Protein 3UKO (pdb70)

InterPro domains:
  IPR002328 Alcohol dehydrogenase, zinc-type, conserved site [PS00059] (68-82)
  IPR011032 GroES-like superfamily [SSF50129] (3-193)
  IPR011032 GroES-like superfamily [SSF50129] (327-375)
  IPR013149 Alcohol dehydrogenase-like, C-terminal [PF00107] (206-329)
  IPR013154 Alcohol dehydrogenase-like, N-terminal [PF08240] (34-163)
  IPR014183 Alcohol dehydrogenase class III [TIGR02818] (10-376)
  IPR014183 Alcohol dehydrogenase class III [cd08300] (8-376)
  IPR036291 NAD(P)-binding domain superfamily [SSF51735] (168-341)

Organism: Arabidopsis thaliana (NCBI:txid3702)

Secondary structure (DSSP, 8-state):
--TTS-EEEEEEEB-STTSPPEEEEEEEPPP-TTEEEEEEEEEEE-HHHHHHHTT--TT--SSB----EEEEEEEEE-TT--S--TT-EEEE-SS---SSSHHHHHTS-S---SSHHHHTTT--TTTSS-SEEETTEEEB--TTT--SBSEEEEEGGGEEE--TTS-HHHHGGGGTHHHHHHHIIIIII-PPTT--EEEE--SHHHHHHHHHHHHHT-S-EEEE-S-TTHHHHHHTTT--EEE-GGG-SS-HHHHHHHHTTS-BSEEEE-S--HHHHHHHHHTBPTTT-EEEE-S-PPTT--EEE-THHHHTT-EEEE-SGGG--HHHHHHHHHHHHHTTSS--GGGEEEEEEGGGHHHHHHHTT-TT-SEEEEETT-/--TTSPEEEEEEEE-STTSPPEEEEEEEPPP-TTEEEEEEEEEE--HHHHHHHTT--SS--SSEE---EEEEEEEEE-TT--S--TT-EEEE-SS---SSSHHHHHSS-----TTHHHHTTTS-TTTSS-SEEETTEEEB-STTT--SBSEEEEEGGGEEE--TTS-HHHHGGGGTHHHHHHHIIIIII-PPTT--EEEE--SHHHHHHHHHHHHHT-S-EEEE-S-THHHHHHHTTT--EEE-GGG-SS-HHHHHHHHTTS-BSEEEE-S--HHHHHHHHHTBPTTT-EEEE-S-PPTTPPEEE-THHHHTT-EEEE-SGGG--HHHHHHHHHHHHHTTSS--GGGEEEEEEGGGHHHHHHHTT-TT-SEEEEETT-

Foldseek 3Di:
DCPQHWDWWWFFKQAAAPDGTDTDGKTFGDEAAQKWKWQWFKFWDAVVQNCLSNVQDPLRDPGAQGGAQTKTFTCAYHPPQDPDGGGFIKHFALAFAPCPDPQNVVVPFQHDDDFCVLQSNQHGDPPSAHRIDDPNHGHGYHSQDSNRISMDMHGNRRIAGADSVFDRQFLSRLRDQLLQQLLLDCPVVNDAAAFAEEEEDLFSNSLSVQLNCVLRHYDAYEYEYLDVVSVVLSVVSHHDHYDYCVVDPDGVLVVLCVVVVAATQEYEYDAQDQVVQQSRQSRAGFQHHEYEYEHHHGPPDDHDDDCVSVVRHYYYYYTDSSRDNRRVCSNVVSVCVVVVNDDGPSQAPEEEASVCVSVLSVCNPDPPHRMYMHRDPD/DCAQHWDWWWFFKQADAPDGTDTATKTFGHEAAQKWKWQWFKFWDDPVQNCLNNCLCVPHDPGAQTGFQTKTFTCAYYPPQDPDGGGFIKRFALAFAPCPDPQNPVVPFQHDCVQVVQQVRQHGDPPSAHRMDDPRHGGGYHSQHSNRISMHMHRNRRIAGADPPFDRLFLSRLRDQLLLLLLCDCPVVNDAAAFAEEEEDLFSNSLSVQLNCVLRHYDAYEYEYLDPVSVVLSVVSHHDHYDYQVVDPDDPLVVLCVVVVAAGQEYEYDAQDLVVQQSRLSRAGFAHHEYEYSHNHRPPDDHDDDCVSVVRHYYYYYDDSSRDNRRPCSNVVSVCVVVVNDDGVSQAQEEEASVCVSVSVVCNVPPSHRMYMHGDPD

CATH classification: 3.90.180.10 (+1 more: 3.40.50.720)

Radius of gyration: 30.57 Å; Cα contacts (8 Å, |Δi|>4): 2233; chains: 2; bounding box: 66×90×69 Å

B-factor: mean 27.51, std 10.77, range [10.77, 101.23]

GO terms:
  GO:0080007 S-nitrosoglutathione reductase (NADH) activity (F, EXP)
  GO:0004022 alcohol dehydrogenase (NAD+) activity (F, EXP)
  GO:0106321 S-(hydroxymethyl)glutathione dehydrogenase (NADP+) activity (F, EXP)
  GO:0106322 S-(hydroxymethyl)glutathione dehydrogenase (NAD+) activity (F, EXP)
  GO:0051903 S-(hydroxymethyl)glutathione dehydrogenase [NAD(P)+] activity (F, IDA)
  GO:0046292 formaldehyde metabolic process (P, IDA)
  GO:0080007 S-nitrosoglutathione reductase (NADH) activity (F, IMP)
  GO:0005777 peroxisome (C, HDA)
  GO:0005829 cytosol (C, HDA)
  GO:0009536 plastid (C, HDA)
  GO:0010286 heat acclimation (P, IMP)
  GO:0012501 programmed cell death (P, IMP)
  GO:0048316 seed development (P, IMP)

Structure (mmCIF, N/CA/C/O backbone):
data_3UKO
#
_entry.id   3UKO
#
_cell.length_a   92.244
_cell.length_b   92.244
_cell.length_c   172.872
_cell.angle_alpha   90.00
_cell.angle_beta   90.00
_cell.angle_gamma   120.00
#
_symmetry.space_group_name_H-M   'P 31 2 1'
#
loop_
_entity.id
_entity.type
_entity.pdbx_description
1 polymer 'Alcohol dehydrogenase class-3'
2 non-polymer 'ZINC ION'
3 non-polymer NICOTINAMIDE-ADENINE-DINUCLEOTIDE
4 non-polymer 'SULFATE ION'
5 water water
#
loop_
_atom_site.group_PDB
_atom_site.id
_atom_site.type_symbol
_atom_site.label_atom_id
_atom_site.label_alt_id
_atom_site.label_comp_id
_atom_site.label_asym_id
_atom_site.label_entity_id
_atom_site.label_seq_id
_atom_site.pdbx_PDB_ins_code
_atom_site.Cartn_x
_atom_site.Cartn_y
_atom_site.Cartn_z
_atom_site.occupancy
_atom_site.B_iso_or_equiv
_atom_site.auth_seq_id
_atom_site.auth_comp_id
_atom_site.auth_asym_id
_atom_site.auth_atom_id
_atom_site.pdbx_PDB_model_num
ATOM 1 N N . ALA A 1 1 ? 69.935 45.042 78.588 1.00 79.12 2 ALA A N 1
ATOM 2 C CA . ALA A 1 1 ? 68.903 44.092 78.119 1.00 59.01 2 ALA A CA 1
ATOM 3 C C . ALA A 1 1 ? 68.441 44.488 76.713 1.00 70.28 2 ALA A C 1
ATOM 4 O O . ALA A 1 1 ? 68.265 45.673 76.410 1.00 67.90 2 ALA A O 1
ATOM 6 N N . THR A 1 2 ? 68.284 43.491 75.847 1.00 59.01 3 THR A N 1
ATOM 7 C CA . THR A 1 2 ? 67.637 43.696 74.562 1.00 52.92 3 THR A CA 1
ATOM 8 C C . THR A 1 2 ? 66.120 43.393 74.697 1.00 50.98 3 THR A C 1
ATOM 9 O O . THR A 1 2 ? 65.319 43.836 73.873 1.00 53.51 3 THR A O 1
ATOM 13 N N . GLN A 1 3 ? 65.744 42.677 75.763 1.00 50.25 4 GLN A N 1
ATOM 14 C CA . GLN A 1 3 ? 64.335 42.432 76.169 1.00 55.47 4 GLN A CA 1
ATOM 15 C C . GLN A 1 3 ? 63.384 43.658 75.996 1.00 55.01 4 GLN A C 1
ATOM 16 O O . GLN A 1 3 ? 63.603 44.706 76.584 1.00 49.38 4 GLN A O 1
ATOM 22 N N . GLY A 1 4 ? 62.342 43.514 75.174 1.00 49.37 5 GLY A N 1
ATOM 23 C CA . GLY A 1 4 ? 61.313 44.546 75.010 1.00 43.73 5 GLY A CA 1
ATOM 24 C C . GLY A 1 4 ? 61.765 45.770 74.209 1.00 45.37 5 GLY A C 1
ATOM 25 O O . GLY A 1 4 ? 61.009 46.738 74.080 1.00 42.38 5 GLY A O 1
ATOM 26 N N A GLN A 1 5 ? 62.947 45.665 73.604 0.50 39.09 6 GLN A N 1
ATOM 27 N N B GLN A 1 5 ? 63.014 45.732 73.719 0.50 42.18 6 GLN A N 1
ATOM 28 C CA A GLN A 1 5 ? 63.605 46.769 72.944 0.50 40.70 6 GLN A CA 1
ATOM 29 C CA B GLN A 1 5 ? 63.624 46.812 72.947 0.50 41.08 6 GLN A CA 1
ATOM 30 C C A GLN A 1 5 ? 63.866 46.431 71.490 0.50 39.94 6 GLN A C 1
ATOM 31 C C B GLN A 1 5 ? 63.649 46.457 71.471 0.50 35.37 6 GLN A C 1
ATOM 32 O O A GLN A 1 5 ? 63.981 45.257 71.114 0.50 40.72 6 GLN A O 1
ATOM 33 O O B GLN A 1 5 ? 63.388 45.310 71.072 0.50 42.26 6 GLN A O 1
ATOM 44 N N . VAL A 1 6 ? 63.982 47.469 70.672 1.00 37.21 7 VAL A N 1
ATOM 45 C CA . VAL A 1 6 ? 64.322 47.278 69.281 1.00 31.04 7 VAL A CA 1
ATOM 46 C C . VAL A 1 6 ? 65.794 46.859 69.245 1.00 45.07 7 VAL A C 1
ATOM 47 O O . VAL A 1 6 ? 66.618 47.386 70.015 1.00 42.46 7 VAL A O 1
ATOM 51 N N . ILE A 1 7 ? 66.088 45.868 68.401 1.00 33.42 8 ILE A N 1
ATOM 52 C CA . ILE A 1 7 ? 67.454 45.425 68.162 1.00 36.04 8 ILE A CA 1
ATOM 53 C C . ILE A 1 7 ? 67.878 45.871 66.773 1.00 33.75 8 ILE A C 1
ATOM 54 O O . ILE A 1 7 ? 67.111 45.809 65.809 1.00 39.86 8 ILE A O 1
ATOM 59 N N . THR A 1 8 ? 69.079 46.454 66.717 1.00 34.61 9 THR A N 1
ATOM 60 C CA . THR A 1 8 ? 69.690 46.793 65.448 1.00 29.85 9 THR A CA 1
ATOM 61 C C . THR A 1 8 ? 70.758 45.771 65.136 1.00 34.91 9 THR A C 1
ATOM 62 O O . THR A 1 8 ? 71.630 45.497 65.957 1.00 35.16 9 THR A O 1
ATOM 66 N N . CYS A 1 9 ? 70.658 45.188 63.942 1.00 32.21 10 CYS A N 1
ATOM 67 C CA . CYS A 1 9 ? 71.546 44.108 63.564 1.00 31.33 10 CYS A CA 1
ATOM 68 C C . CYS A 1 9 ? 71.736 44.041 62.070 1.00 31.88 10 CYS A C 1
ATOM 69 O O . CYS A 1 9 ? 71.089 44.764 61.302 1.00 36.54 10 CYS A O 1
ATOM 72 N N . LYS A 1 10 ? 72.630 43.158 61.655 1.00 32.55 11 LYS A N 1
ATOM 73 C CA . LYS A 1 10 ? 72.912 42.915 60.244 1.00 31.20 11 LYS A CA 1
ATOM 74 C C . LYS A 1 10 ? 71.923 41.919 59.660 1.00 33.30 11 LYS A C 1
ATOM 75 O O . LYS A 1 10 ? 71.595 40.945 60.293 1.00 32.92 11 LYS A O 1
ATOM 81 N N . ALA A 1 11 ? 71.471 42.209 58.443 1.00 30.13 12 ALA A N 1
ATOM 82 C CA . ALA A 1 11 ? 70.545 41.356 57.688 1.00 28.69 12 ALA A CA 1
ATOM 83 C C . ALA A 1 11 ? 70.880 41.552 56.215 1.00 28.27 12 ALA A C 1
ATOM 84 O O . ALA A 1 11 ? 71.381 42.624 55.860 1.00 32.69 12 ALA A O 1
ATOM 86 N N . ALA A 1 12 ? 70.659 40.503 55.403 1.00 28.80 13 ALA A N 1
ATOM 87 C CA . ALA A 1 12 ? 70.783 40.550 53.956 1.00 27.48 13 ALA A CA 1
ATOM 88 C C . ALA A 1 12 ? 69.427 40.849 53.419 1.00 32.18 13 ALA A C 1
ATOM 89 O O . ALA A 1 12 ? 68.574 40.029 53.544 1.00 30.39 13 ALA A O 1
ATOM 91 N N . VAL A 1 13 ? 69.250 42.040 52.876 1.00 35.33 14 VAL A N 1
ATOM 92 C CA . VAL A 1 13 ? 67.960 42.499 52.367 1.00 35.11 14 VAL A CA 1
ATOM 93 C C . VAL A 1 13 ? 67.992 42.349 50.850 1.00 31.72 14 VAL A C 1
ATOM 94 O O . VAL A 1 13 ? 68.953 42.746 50.180 1.00 30.53 14 VAL A O 1
ATOM 98 N N . ALA A 1 14 ? 66.941 41.758 50.313 1.00 29.02 15 ALA A N 1
ATOM 99 C CA . ALA A 1 14 ? 66.703 41.684 48.876 1.00 32.30 15 ALA A CA 1
ATOM 100 C C . ALA A 1 14 ? 65.720 42.793 48.522 1.00 31.37 15 ALA A C 1
ATOM 101 O O . ALA A 1 14 ? 64.528 42.726 48.874 1.00 28.72 15 ALA A O 1
ATOM 103 N N . TYR A 1 15 ? 66.219 43.829 47.873 1.00 34.31 16 TYR A N 1
ATOM 104 C CA . TYR A 1 15 ? 65.362 44.983 47.546 1.00 34.21 16 TYR A CA 1
ATOM 105 C C . TYR A 1 15 ? 64.668 44.823 46.210 1.00 35.14 16 TYR A C 1
ATOM 106 O O . TYR A 1 15 ? 63.607 45.424 45.986 1.00 39.43 16 TYR A O 1
ATOM 115 N N . GLU A 1 16 ? 65.251 44.020 45.325 1.00 36.50 17 GLU A N 1
ATOM 116 C CA . GLU A 1 16 ? 64.709 43.784 43.979 1.00 41.71 17 GLU A CA 1
ATOM 117 C C . GLU A 1 16 ? 65.113 42.427 43.482 1.00 39.26 17 GLU A C 1
ATOM 118 O O . GLU A 1 16 ? 66.171 41.924 43.864 1.00 45.36 17 GLU A O 1
ATOM 124 N N . PRO A 1 17 ? 64.327 41.847 42.571 1.00 36.98 18 PRO A N 1
ATOM 125 C CA . PRO A 1 17 ? 64.793 40.541 42.106 1.00 35.95 18 PRO A CA 1
ATOM 126 C C . PRO A 1 17 ? 66.099 40.692 41.372 1.00 37.86 18 PRO A C 1
ATOM 127 O O . PRO A 1 17 ? 66.290 41.709 40.700 1.00 41.55 18 PRO A O 1
ATOM 131 N N . ASN A 1 18 ? 66.962 39.685 41.470 1.00 40.24 19 ASN A N 1
ATOM 132 C CA . ASN A 1 18 ? 68.256 39.609 40.722 1.00 36.23 19 ASN A CA 1
ATOM 133 C C . ASN A 1 18 ? 69.284 40.685 40.961 1.00 40.55 19 ASN A C 1
ATOM 134 O O . ASN A 1 18 ? 70.298 40.746 40.247 1.00 46.35 19 ASN A O 1
ATOM 139 N N . LYS A 1 19 ? 69.045 41.551 41.937 1.00 39.54 20 LYS A N 1
ATOM 140 C CA . LYS A 1 19 ? 70.083 42.460 42.348 1.00 38.32 20 LYS A CA 1
ATOM 141 C C . LYS A 1 19 ? 70.835 41.819 43.524 1.00 37.61 20 LYS A C 1
ATOM 142 O O . LYS A 1 19 ? 70.241 41.168 44.406 1.00 38.37 20 LYS A O 1
ATOM 148 N N . PRO A 1 20 ? 72.143 42.053 43.586 1.00 38.33 21 PRO A N 1
ATOM 149 C CA . PRO A 1 20 ? 72.789 41.596 44.803 1.00 36.23 21 PRO A CA 1
ATOM 150 C C . PRO A 1 20 ? 72.057 41.984 46.103 1.00 32.26 21 PRO A C 1
ATOM 151 O O . PRO A 1 20 ? 71.529 43.080 46.210 1.00 34.88 21 PRO A O 1
ATOM 155 N N . LEU A 1 21 ? 72.071 41.089 47.087 1.00 33.80 22 LEU A N 1
ATOM 156 C CA A LEU A 1 21 ? 71.503 41.371 48.380 0.50 31.73 22 LEU A CA 1
ATOM 157 C CA B LEU A 1 21 ? 71.506 41.386 48.384 0.50 31.90 22 LEU A CA 1
ATOM 158 C C . LEU A 1 21 ? 72.386 42.440 49.032 1.00 28.73 22 LEU A C 1
ATOM 159 O O . LEU A 1 21 ? 73.601 42.504 48.767 1.00 36.93 22 LEU A O 1
ATOM 168 N N . VAL A 1 22 ? 71.801 43.272 49.871 1.00 32.03 23 VAL A N 1
ATOM 169 C CA . VAL A 1 22 ? 72.533 44.341 50.549 1.00 31.87 23 VAL A CA 1
ATOM 170 C C . VAL A 1 22 ? 72.561 43.946 51.998 1.00 34.78 23 VAL A C 1
ATOM 171 O O . VAL A 1 22 ? 71.500 43.632 52.562 1.00 36.42 23 VAL A O 1
ATOM 175 N N . ILE A 1 23 ? 73.741 43.947 52.597 1.00 40.81 24 ILE A N 1
ATOM 176 C CA . ILE A 1 23 ? 73.861 43.843 54.046 1.00 36.81 24 ILE A CA 1
ATOM 177 C C . ILE A 1 23 ? 73.635 45.235 54.691 1.00 38.41 24 ILE A C 1
ATOM 178 O O . ILE A 1 23 ? 74.297 46.117 54.452 1.00 40.68 24 ILE A O 1
ATOM 183 N N . GLU A 1 24 ? 72.570 45.258 55.514 1.00 40.43 25 GLU A N 1
ATOM 184 C CA . GLU A 1 24 ? 72.079 46.517 56.124 1.00 42.17 25 GLU A CA 1
ATOM 185 C C . GLU A 1 24 ? 72.047 46.285 57.608 1.00 35.81 25 GLU A C 1
ATOM 186 O O . GLU A 1 24 ? 71.897 45.121 58.037 1.00 48.04 25 GLU A O 1
ATOM 192 N N . ASP A 1 25 ? 72.140 47.373 58.375 1.00 38.37 26 ASP A N 1
ATOM 193 C CA . ASP A 1 25 ? 71.651 47.402 59.750 1.00 40.22 26 ASP A CA 1
ATOM 194 C C . ASP A 1 25 ? 70.144 47.567 59.690 1.00 34.68 26 ASP A C 1
ATOM 195 O O . ASP A 1 25 ? 69.671 48.606 59.190 1.00 46.94 26 ASP A O 1
ATOM 200 N N . VAL A 1 26 ? 69.387 46.531 60.093 1.00 35.65 27 VAL A N 1
ATOM 201 C CA . VAL A 1 26 ? 67.974 46.659 60.170 1.00 36.20 27 VAL A CA 1
ATOM 202 C C . VAL A 1 26 ? 67.565 46.773 61.635 1.00 30.56 27 VAL A C 1
ATOM 203 O O . VAL A 1 26 ? 68.319 46.379 62.525 1.00 35.70 27 VAL A O 1
ATOM 207 N N . GLN A 1 27 ? 66.362 47.322 61.848 1.00 30.49 28 GLN A N 1
ATOM 208 C CA . GLN A 1 27 ? 65.666 47.357 63.120 1.00 32.52 28 GLN A CA 1
ATOM 209 C C . GLN A 1 27 ? 64.736 46.145 63.181 1.00 33.64 28 GLN A C 1
ATOM 210 O O . GLN A 1 27 ? 63.908 45.909 62.274 1.00 31.02 28 GLN A O 1
ATOM 216 N N . VAL A 1 28 ? 64.921 45.357 64.236 1.00 31.54 29 VAL A N 1
ATOM 217 C CA . VAL A 1 28 ? 64.122 44.188 64.462 1.00 29.48 29 VAL A CA 1
ATOM 218 C C . VAL A 1 28 ? 63.273 44.451 65.714 1.00 29.02 29 VAL A C 1
ATOM 219 O O . VAL A 1 28 ? 63.810 44.589 66.839 1.00 30.38 29 VAL A O 1
ATOM 223 N N . ALA A 1 29 ? 61.964 44.579 65.499 1.00 31.80 30 ALA A N 1
ATOM 224 C CA . ALA A 1 29 ? 61.052 44.955 66.558 1.00 28.88 30 ALA A CA 1
ATOM 225 C C . ALA A 1 29 ? 60.954 43.860 67.585 1.00 32.22 30 ALA A C 1
ATOM 226 O O . ALA A 1 29 ? 61.255 42.695 67.282 1.00 39.55 30 ALA A O 1
ATOM 228 N N . PRO A 1 30 ? 60.563 44.206 68.807 1.00 30.24 31 PRO A N 1
ATOM 229 C CA . PRO A 1 30 ? 60.445 43.116 69.766 1.00 32.04 31 PRO A CA 1
ATOM 230 C C . PRO A 1 30 ? 59.193 42.245 69.452 1.00 30.32 31 PRO A C 1
ATOM 231 O O . PRO A 1 30 ? 58.314 42.688 68.691 1.00 31.39 31 PRO A O 1
ATOM 235 N N . PRO A 1 31 ? 59.124 41.039 70.043 1.00 36.77 32 PRO A N 1
ATOM 236 C CA . PRO A 1 31 ? 58.045 40.098 69.786 1.00 31.39 32 PRO A CA 1
ATOM 237 C C . PRO A 1 31 ? 56.746 40.523 70.452 1.00 28.76 32 PRO A C 1
ATOM 238 O O . PRO A 1 31 ? 56.770 40.948 71.611 1.00 31.13 32 PRO A O 1
ATOM 242 N N . GLN A 1 32 ? 55.638 40.453 69.707 1.00 29.36 33 GLN A N 1
ATOM 243 C CA A GLN A 1 32 ? 54.296 40.695 70.259 1.00 30.24 33 GLN A CA 1
ATOM 244 C C . GLN A 1 32 ? 53.739 39.357 70.731 1.00 29.69 33 GLN A C 1
ATOM 245 O O . GLN A 1 32 ? 54.474 38.354 70.727 1.00 32.47 33 GLN A O 1
ATOM 251 N N . ALA A 1 33 ? 52.473 39.311 71.151 1.00 27.83 34 ALA A N 1
ATOM 252 C CA . ALA A 1 33 ? 51.915 38.058 71.705 1.00 29.22 34 ALA A CA 1
ATOM 253 C C . ALA A 1 33 ? 52.125 36.926 70.732 1.00 29.16 34 ALA A C 1
ATOM 254 O O . ALA A 1 33 ? 51.969 37.099 69.519 1.00 28.42 34 ALA A O 1
ATOM 256 N N . GLY A 1 34 ? 52.489 35.768 71.270 1.00 29.15 35 GLY A N 1
ATOM 257 C CA . GLY A 1 34 ? 52.704 34.514 70.496 1.00 27.27 35 GLY A CA 1
ATOM 258 C C . GLY A 1 34 ? 53.904 34.568 69.588 1.00 28.38 35 GLY A C 1
ATOM 259 O O . GLY A 1 34 ? 54.027 33.727 68.727 1.00 28.47 35 GLY A O 1
ATOM 260 N N . GLU A 1 35 ? 54.826 35.510 69.801 1.00 27.26 36 GLU A N 1
ATOM 261 C CA . GLU A 1 35 ? 56.021 35.618 68.910 1.00 23.50 36 GLU A CA 1
ATOM 262 C C . GLU A 1 35 ? 57.313 35.273 69.659 1.00 25.03 36 GLU A C 1
ATOM 263 O O . GLU A 1 35 ? 57.402 35.387 70.894 1.00 26.67 36 GLU A O 1
ATOM 269 N N . VAL A 1 36 ? 58.326 34.878 68.892 1.00 24.69 37 VAL A N 1
ATOM 270 C CA . VAL A 1 36 ? 59.628 34.556 69.443 1.00 23.57 37 VAL A CA 1
ATOM 271 C C . VAL A 1 36 ? 60.690 35.266 68.620 1.00 23.06 37 VAL A C 1
ATOM 272 O O . VAL A 1 36 ? 60.697 35.164 67.357 1.00 22.11 37 VAL A O 1
ATOM 276 N N . ARG A 1 37 ? 61.568 36.007 69.333 1.00 25.59 38 ARG A N 1
ATOM 277 C CA . ARG A 1 37 ? 62.696 36.679 68.704 1.00 23.85 38 ARG A CA 1
ATOM 278 C C . ARG A 1 37 ? 63.920 35.765 68.907 1.00 24.35 38 ARG A C 1
ATOM 279 O O . ARG A 1 37 ? 64.276 35.447 70.033 1.00 26.67 38 ARG A O 1
ATOM 287 N N . ILE A 1 38 ? 64.576 35.417 67.808 1.00 24.55 39 ILE A N 1
ATOM 288 C CA . ILE A 1 38 ? 65.648 34.421 67.776 1.00 24.30 39 ILE A CA 1
ATOM 289 C C . ILE A 1 38 ? 66.968 35.045 67.248 1.00 25.89 39 ILE A C 1
ATOM 290 O O . ILE A 1 38 ? 66.991 35.672 66.195 1.00 26.33 39 ILE A O 1
ATOM 295 N N . LYS A 1 39 ? 68.047 34.817 67.984 1.00 27.59 40 LYS A N 1
ATOM 296 C CA . LYS A 1 39 ? 69.381 35.134 67.509 1.00 27.25 40 LYS A CA 1
ATOM 297 C C . LYS A 1 39 ? 69.780 33.986 66.615 1.00 25.79 40 LYS A C 1
ATOM 298 O O . LYS A 1 39 ? 69.871 32.864 67.092 1.00 26.03 40 LYS A O 1
ATOM 304 N N . ILE A 1 40 ? 69.882 34.264 65.309 1.00 23.61 41 ILE A N 1
ATOM 305 C CA . ILE A 1 40 ? 70.254 33.274 64.313 1.00 23.21 41 ILE A CA 1
ATOM 306 C C . ILE A 1 40 ? 71.718 33.188 64.233 1.00 24.24 41 ILE A C 1
ATOM 307 O O . ILE A 1 40 ? 72.321 34.209 63.948 1.00 28.14 41 ILE A O 1
ATOM 312 N N . LEU A 1 41 ? 72.335 32.020 64.536 1.00 25.19 42 LEU A N 1
ATOM 313 C CA . LEU A 1 41 ? 73.804 31.881 64.475 1.00 24.75 42 LEU A CA 1
ATOM 314 C C . LEU A 1 41 ? 74.282 31.355 63.131 1.00 24.28 42 LEU A C 1
ATOM 315 O O . LEU A 1 41 ? 75.333 31.750 62.650 1.00 29.73 42 LEU A O 1
ATOM 320 N N . TYR A 1 42 ? 73.512 30.429 62.524 1.00 23.33 43 TYR A N 1
ATOM 321 C CA . TYR A 1 42 ? 73.866 29.884 61.244 1.00 21.02 43 TYR A CA 1
ATOM 322 C C . TYR A 1 42 ? 72.600 29.695 60.438 1.00 22.65 43 TYR A C 1
ATOM 323 O O . TYR A 1 42 ? 71.574 29.232 60.923 1.00 22.70 43 TYR A O 1
ATOM 332 N N . THR A 1 43 ? 72.724 30.006 59.190 1.00 23.98 44 THR A N 1
ATOM 333 C CA . THR A 1 43 ? 71.663 29.798 58.199 1.00 21.13 44 THR A CA 1
ATOM 334 C C . THR A 1 43 ? 72.200 29.187 56.935 1.00 24.69 44 THR A C 1
ATOM 335 O O . THR A 1 43 ? 73.239 29.618 56.426 1.00 24.68 44 THR A O 1
ATOM 339 N N . ALA A 1 44 ? 71.486 28.184 56.418 1.00 25.65 45 ALA A N 1
ATOM 340 C CA . ALA A 1 44 ? 71.804 27.597 55.120 1.00 22.35 45 ALA A CA 1
ATOM 341 C C . ALA A 1 44 ? 71.003 28.313 54.023 1.00 21.42 45 ALA A C 1
ATOM 342 O O . ALA A 1 44 ? 70.094 29.122 54.286 1.00 25.74 45 ALA A O 1
ATOM 344 N N . LEU A 1 45 ? 71.334 28.065 52.786 1.00 27.18 46 LEU A N 1
ATOM 345 C CA . LEU A 1 45 ? 70.516 28.595 51.727 1.00 30.66 46 LEU A CA 1
ATOM 346 C C . LEU A 1 45 ? 70.252 27.500 50.792 1.00 28.02 46 LEU A C 1
ATOM 347 O O . LEU A 1 45 ? 70.983 26.567 50.729 1.00 29.28 46 LEU A O 1
ATOM 352 N N . CYS A 1 46 ? 69.171 27.631 50.051 1.00 28.61 47 CYS A N 1
ATOM 353 C CA . CYS A 1 46 ? 68.890 26.661 49.055 1.00 30.07 47 CYS A CA 1
ATOM 354 C C . CYS A 1 46 ? 68.181 27.352 47.936 1.00 29.88 47 CYS A C 1
ATOM 355 O O . CYS A 1 46 ? 67.987 28.580 47.978 1.00 26.58 47 CYS A O 1
ATOM 358 N N . HIS A 1 47 ? 67.843 26.562 46.925 1.00 30.49 48 HIS A N 1
ATOM 359 C CA . HIS A 1 47 ? 67.221 27.085 45.729 0.70 27.11 48 HIS A CA 1
ATOM 360 C C . HIS A 1 47 ? 65.877 27.702 45.960 1.00 28.55 48 HIS A C 1
ATOM 361 O O . HIS A 1 47 ? 65.498 28.510 45.193 1.00 35.21 48 HIS A O 1
ATOM 368 N N . THR A 1 48 ? 65.147 27.333 47.009 1.00 26.56 49 THR A N 1
ATOM 369 C CA . THR A 1 48 ? 63.910 28.030 47.395 1.00 28.21 49 THR A CA 1
ATOM 370 C C . THR A 1 48 ? 64.123 29.513 47.684 1.00 29.87 49 THR A C 1
ATOM 371 O O . THR A 1 48 ? 63.320 30.367 47.234 1.00 29.79 49 THR A O 1
ATOM 375 N N . ASP A 1 49 ? 65.196 29.843 48.408 1.00 23.50 50 ASP A N 1
ATOM 376 C CA . ASP A 1 49 ? 65.561 31.284 48.580 1.00 24.32 50 ASP A CA 1
ATOM 377 C C . ASP A 1 49 ? 65.835 31.945 47.243 1.00 26.24 50 ASP A C 1
ATOM 378 O O . ASP A 1 49 ? 65.399 33.102 46.981 1.00 25.41 50 ASP A O 1
ATOM 383 N N . ALA A 1 50 ? 66.548 31.215 46.404 1.00 27.09 51 ALA A N 1
ATOM 384 C CA . ALA A 1 50 ? 67.090 31.748 45.131 1.00 24.34 51 ALA A CA 1
ATOM 385 C C . ALA A 1 50 ? 65.947 31.989 44.156 1.00 27.70 51 ALA A C 1
ATOM 386 O O . ALA A 1 50 ? 65.963 32.951 43.373 1.00 29.20 51 ALA A O 1
ATOM 388 N N . TYR A 1 51 ? 64.927 31.126 44.227 1.00 26.50 52 TYR A N 1
ATOM 389 C CA . TYR A 1 51 ? 63.788 31.227 43.347 1.00 31.95 52 TYR A CA 1
ATOM 390 C C . TYR A 1 51 ? 63.057 32.506 43.600 1.00 28.44 52 TYR A C 1
ATOM 391 O O . TYR A 1 51 ? 62.719 33.228 42.645 1.00 28.22 52 TYR A O 1
ATOM 400 N N . THR A 1 52 ? 62.765 32.780 44.872 1.00 25.87 53 THR A N 1
ATOM 401 C CA . THR A 1 52 ? 62.180 34.043 45.227 1.00 25.67 53 THR A CA 1
ATOM 402 C C . THR A 1 52 ? 63.072 35.238 44.850 1.00 30.26 53 THR A C 1
ATOM 403 O O . THR A 1 52 ? 62.597 36.242 44.312 1.00 26.34 53 THR A O 1
ATOM 407 N N . TRP A 1 53 ? 64.359 35.141 45.140 1.00 27.56 54 TRP A N 1
ATOM 408 C CA . TRP A 1 53 ? 65.284 36.222 44.819 1.00 24.47 54 TRP A CA 1
ATOM 409 C C . TRP A 1 53 ? 65.277 36.513 43.331 1.00 26.41 54 TRP A C 1
ATOM 410 O O . TRP A 1 53 ? 65.423 37.659 42.901 1.00 26.42 54 TRP A O 1
ATOM 421 N N . SER A 1 54 ? 65.174 35.464 42.537 1.00 23.98 55 SER A N 1
ATOM 422 C CA . SER A 1 54 ? 65.187 35.569 41.059 1.00 27.08 55 SER A CA 1
ATOM 423 C C . SER A 1 54 ? 63.894 36.148 40.447 1.00 26.66 55 SER A C 1
ATOM 424 O O . SER A 1 54 ? 63.829 36.380 39.216 1.00 27.03 55 SER A O 1
ATOM 427 N N . GLY A 1 55 ? 62.901 36.412 41.291 1.00 23.81 56 GLY A N 1
ATOM 428 C CA . GLY A 1 55 ? 61.673 37.094 40.776 1.00 27.12 56 GLY A CA 1
ATOM 429 C C . GLY A 1 55 ? 60.610 36.155 40.285 1.00 24.02 56 GLY A C 1
ATOM 430 O O . GLY A 1 55 ? 59.576 36.581 39.744 1.00 29.25 56 GLY A O 1
ATOM 431 N N . LYS A 1 56 ? 60.821 34.868 40.479 1.00 31.15 57 LYS A N 1
ATOM 432 C CA . LYS A 1 56 ? 59.887 33.903 39.942 1.00 31.31 57 LYS A CA 1
ATOM 433 C C . LYS A 1 56 ? 58.812 33.417 40.943 1.00 28.57 57 LYS A C 1
ATOM 434 O O . LYS A 1 56 ? 57.939 32.641 40.577 1.00 30.87 57 LYS A O 1
ATOM 440 N N . ASP A 1 57 ? 58.870 33.849 42.199 1.00 28.93 58 ASP A N 1
ATOM 441 C CA . ASP A 1 57 ? 57.965 33.332 43.263 1.00 27.46 58 ASP A CA 1
ATOM 442 C C . ASP A 1 57 ? 56.666 34.154 43.180 1.00 29.41 58 ASP A C 1
ATOM 443 O O . ASP A 1 57 ? 56.684 35.365 43.421 1.00 31.08 58 ASP A O 1
ATOM 448 N N . PRO A 1 58 ? 55.515 33.504 42.925 1.00 31.90 59 PRO A N 1
ATOM 449 C CA . PRO A 1 58 ? 54.260 34.286 42.890 1.00 30.15 59 PRO A CA 1
ATOM 450 C C . PRO A 1 58 ? 53.952 34.966 44.200 1.00 31.04 59 PRO A C 1
ATOM 451 O O . PRO A 1 58 ? 53.311 36.018 44.179 1.00 33.92 59 PRO A O 1
ATOM 455 N N . GLU A 1 59 ? 54.454 34.421 45.306 1.00 31.35 60 GLU A N 1
ATOM 456 C CA . GLU A 1 59 ? 54.346 35.054 46.620 1.00 31.33 60 GLU A CA 1
ATOM 457 C C . GLU A 1 59 ? 55.409 36.034 47.006 1.00 28.69 60 GLU A C 1
ATOM 458 O O . GLU A 1 59 ? 55.323 36.625 48.103 1.00 28.88 60 GLU A O 1
ATOM 464 N N . GLY A 1 60 ? 56.413 36.204 46.154 1.00 27.36 61 GLY A N 1
ATOM 465 C CA . GLY A 1 60 ? 57.558 37.083 46.485 1.00 26.35 61 GLY A CA 1
ATOM 466 C C . GLY A 1 60 ? 57.083 38.518 46.596 1.00 23.30 61 GLY A C 1
ATOM 467 O O . GLY A 1 60 ? 56.261 38.989 45.765 1.00 32.63 61 GLY A O 1
ATOM 468 N N . LEU A 1 61 ? 57.520 39.159 47.679 1.00 28.04 62 LEU A N 1
ATOM 469 C CA . LEU A 1 61 ? 57.310 40.564 47.957 1.00 27.23 62 LEU A CA 1
ATOM 470 C C . LEU A 1 61 ? 58.613 41.198 48.355 1.00 30.04 62 LEU A C 1
ATOM 471 O O . LEU A 1 61 ? 59.342 40.614 49.166 1.00 30.28 62 LEU A O 1
ATOM 476 N N . PHE A 1 62 ? 58.916 42.363 47.794 1.00 31.33 63 PHE A N 1
ATOM 477 C CA . PHE A 1 62 ? 60.145 43.102 48.085 1.00 32.33 63 PHE A CA 1
ATOM 478 C C . PHE A 1 62 ? 59.858 44.485 48.659 1.00 26.91 63 PHE A C 1
ATOM 479 O O . PHE A 1 62 ? 58.717 45.026 48.473 1.00 29.62 63 PHE A O 1
ATOM 487 N N . PRO A 1 63 ? 60.815 45.048 49.427 1.00 32.62 64 PRO A N 1
ATOM 488 C CA . PRO A 1 63 ? 62.015 44.336 49.884 1.00 28.05 64 PRO A CA 1
ATOM 489 C C . PRO A 1 63 ? 61.684 43.225 50.887 1.00 26.95 64 PRO A C 1
ATOM 490 O O . PRO A 1 63 ? 60.674 43.328 51.609 1.00 29.81 64 PRO A O 1
ATOM 494 N N . CYS A 1 64 ? 62.513 42.192 50.944 1.00 29.02 65 CYS A N 1
ATOM 495 C CA . CYS A 1 64 ? 62.377 41.176 51.980 1.00 29.07 65 CYS A CA 1
ATOM 496 C C . CYS A 1 64 ? 63.690 40.619 52.489 1.00 29.34 65 CYS A C 1
ATOM 497 O O . CYS A 1 64 ? 64.717 40.709 51.821 1.00 29.21 65 CYS A O 1
ATOM 500 N N . ILE A 1 65 ? 63.639 40.039 53.676 1.00 24.54 66 ILE A N 1
ATOM 501 C CA . ILE A 1 65 ? 64.730 39.190 54.206 1.00 27.26 66 ILE A CA 1
ATOM 502 C C . ILE A 1 65 ? 64.411 37.717 53.987 1.00 23.90 66 ILE A C 1
ATOM 503 O O . ILE A 1 65 ? 63.475 37.181 54.541 1.00 23.30 66 ILE A O 1
ATOM 508 N N . LEU A 1 66 ? 65.173 37.085 53.120 1.00 19.21 67 LEU A N 1
ATOM 509 C CA . LEU A 1 66 ? 64.975 35.685 52.723 1.00 22.68 67 LEU A CA 1
ATOM 510 C C . LEU A 1 66 ? 65.591 34.782 53.804 1.00 21.87 67 LEU A C 1
ATOM 511 O O . LEU A 1 66 ? 65.906 35.233 54.850 1.00 23.98 67 LEU A O 1
ATOM 516 N N . GLY A 1 67 ? 65.582 33.475 53.556 1.00 21.61 68 GLY A N 1
ATOM 517 C CA . GLY A 1 67 ? 66.247 32.467 54.403 1.00 23.81 68 GLY A CA 1
ATOM 518 C C . GLY A 1 67 ? 65.194 31.735 55.219 1.00 22.39 68 GLY A C 1
ATOM 519 O O . GLY A 1 67 ? 64.276 32.371 55.817 1.00 20.70 68 GLY A O 1
ATOM 520 N N . HIS A 1 68 ? 65.266 30.403 55.146 1.00 21.50 69 HIS A N 1
ATOM 521 C CA . HIS A 1 68 ? 64.320 29.519 55.890 1.00 20.53 69 HIS A CA 1
ATOM 522 C C . HIS A 1 68 ? 64.927 28.238 56.519 1.00 20.14 69 HIS A C 1
ATOM 523 O O . HIS A 1 68 ? 64.189 27.439 57.131 1.00 28.12 69 HIS A O 1
ATOM 530 N N . GLU A 1 69 ? 66.240 28.102 56.466 1.00 21.74 70 GLU A N 1
ATOM 531 C CA . GLU A 1 69 ? 66.984 26.937 57.017 1.00 21.76 70 GLU A CA 1
ATOM 532 C C . GLU A 1 69 ? 67.970 27.534 58.028 1.00 21.75 70 GLU A C 1
ATOM 533 O O . GLU A 1 69 ? 68.965 28.188 57.649 1.00 22.98 70 GLU A O 1
ATOM 539 N N A ALA A 1 70 ? 67.679 27.390 59.323 0.50 20.42 71 ALA A N 1
ATOM 540 N N B ALA A 1 70 ? 67.721 27.377 59.328 0.50 21.79 71 ALA A N 1
ATOM 541 C CA A ALA A 1 70 ? 68.554 28.064 60.318 0.50 20.78 71 ALA A CA 1
ATOM 542 C CA B ALA A 1 70 ? 68.650 28.019 60.304 0.50 19.82 71 ALA A CA 1
ATOM 543 C C A ALA A 1 70 ? 68.427 27.469 61.676 0.50 23.31 71 ALA A C 1
ATOM 544 C C B ALA A 1 70 ? 68.528 27.425 61.661 0.50 22.58 71 ALA A C 1
ATOM 545 O O A ALA A 1 70 ? 67.534 26.675 61.939 0.50 23.41 71 ALA A O 1
ATOM 546 O O B ALA A 1 70 ? 67.656 26.604 61.915 0.50 22.08 71 ALA A O 1
ATOM 549 N N A ALA A 1 71 ? 69.366 27.832 62.534 0.50 22.63 72 ALA A N 1
ATOM 550 N N B ALA A 1 71 ? 69.445 27.809 62.534 0.50 21.17 72 ALA A N 1
ATOM 551 C CA A ALA A 1 71 ? 69.324 27.427 63.909 0.50 22.93 72 ALA A CA 1
ATOM 552 C CA B ALA A 1 71 ? 69.337 27.438 63.919 0.50 23.45 72 ALA A CA 1
ATOM 553 C C A ALA A 1 71 ? 69.993 28.538 64.696 0.50 22.02 72 ALA A C 1
ATOM 554 C C B ALA A 1 71 ? 69.812 28.622 64.729 0.50 19.01 72 ALA A C 1
ATOM 555 O O A ALA A 1 71 ? 71.025 29.112 64.281 0.50 18.37 72 ALA A O 1
ATOM 556 O O B ALA A 1 71 ? 70.510 29.533 64.243 0.50 24.00 72 ALA A O 1
ATOM 559 N N A GLY A 1 72 ? 69.392 28.846 65.829 0.50 23.85 73 GLY A N 1
ATOM 560 N N B GLY A 1 72 ? 69.466 28.618 65.993 0.50 21.48 73 GLY A N 1
ATOM 561 C CA A GLY A 1 72 ? 69.917 29.854 66.731 0.50 24.91 73 GLY A CA 1
ATOM 562 C CA B GLY A 1 72 ? 69.909 29.712 66.825 0.50 24.39 73 GLY A CA 1
ATOM 563 C C A GLY A 1 72 ? 69.487 29.606 68.161 0.50 25.35 73 GLY A C 1
ATOM 564 C C B GLY A 1 72 ? 69.385 29.579 68.215 0.50 25.99 73 GLY A C 1
ATOM 565 O O A GLY A 1 72 ? 69.246 28.456 68.567 0.50 24.99 73 GLY A O 1
ATOM 566 O O B GLY A 1 72 ? 68.957 28.498 68.643 0.50 25.54 73 GLY A O 1
ATOM 567 N N . ILE A 1 73 ? 69.390 30.700 68.912 1.00 26.15 74 ILE A N 1
ATOM 568 C CA . ILE A 1 73 ? 69.103 30.738 70.322 1.00 26.69 74 ILE A CA 1
ATOM 569 C C . ILE A 1 73 ? 68.082 31.853 70.567 1.00 24.34 74 ILE A C 1
ATOM 570 O O . ILE A 1 73 ? 68.255 33.010 70.124 1.00 26.89 74 ILE A O 1
ATOM 575 N N . VAL A 1 74 ? 67.019 31.506 71.290 1.00 25.91 75 VAL A N 1
ATOM 576 C CA . VAL A 1 74 ? 65.962 32.438 71.612 1.00 25.23 75 VAL A CA 1
ATOM 577 C C . VAL A 1 74 ? 66.520 33.578 72.438 1.00 25.44 75 VAL A C 1
ATOM 578 O O . VAL A 1 74 ? 67.133 33.332 73.454 1.00 30.64 75 VAL A O 1
ATOM 582 N N . GLU A 1 75 ? 66.285 34.817 71.984 1.00 27.39 76 GLU A N 1
ATOM 583 C CA . GLU A 1 75 ? 66.611 36.045 72.736 1.00 30.53 76 GLU A CA 1
ATOM 584 C C . GLU A 1 75 ? 65.476 36.464 73.669 1.00 32.37 76 GLU A C 1
ATOM 585 O O . GLU A 1 75 ? 65.692 36.816 74.847 1.00 32.33 76 GLU A O 1
ATOM 591 N N . SER A 1 76 ? 64.249 36.391 73.147 1.00 27.99 77 SER A N 1
ATOM 592 C CA . SER A 1 76 ? 63.089 36.796 73.909 1.00 28.76 77 SER A CA 1
ATOM 593 C C . SER A 1 76 ? 61.822 36.269 73.273 1.00 29.24 77 SER A C 1
ATOM 594 O O . SER A 1 76 ? 61.777 35.931 72.068 1.00 30.16 77 SER A O 1
ATOM 597 N N . VAL A 1 77 ? 60.806 36.152 74.124 1.00 30.11 78 VAL A N 1
ATOM 598 C CA . VAL A 1 77 ? 59.499 35.674 73.702 1.00 32.96 78 VAL A CA 1
ATOM 599 C C . VAL A 1 77 ? 58.466 36.726 74.107 1.00 30.64 78 VAL A C 1
ATOM 600 O O . VAL A 1 77 ? 58.656 37.526 75.067 1.00 33.33 78 VAL A O 1
ATOM 604 N N . GLY A 1 78 ? 57.396 36.759 73.332 1.00 32.01 79 GLY A N 1
ATOM 605 C CA . GLY A 1 78 ? 56.292 37.663 73.554 1.00 30.78 79 GLY A CA 1
ATOM 606 C C . GLY A 1 78 ? 55.253 37.106 74.499 1.00 33.35 79 GLY A C 1
ATOM 607 O O . GLY A 1 78 ? 55.409 36.022 75.027 1.00 32.52 79 GLY A O 1
ATOM 608 N N . GLU A 1 79 ? 54.204 37.889 74.722 1.00 36.60 80 GLU A N 1
ATOM 609 C CA . GLU A 1 79 ? 53.152 37.566 75.710 1.00 39.44 80 GLU A CA 1
ATOM 610 C C . GLU A 1 79 ? 52.535 36.169 75.417 1.00 38.08 80 GLU A C 1
ATOM 611 O O . GLU A 1 79 ? 52.364 35.766 74.260 1.00 38.06 80 GLU A O 1
ATOM 617 N N . GLY A 1 80 ? 52.296 35.385 76.459 1.00 37.18 81 GLY A N 1
ATOM 618 C CA . GLY A 1 80 ? 51.638 34.087 76.269 1.00 35.71 81 GLY A CA 1
ATOM 619 C C . GLY A 1 80 ? 52.495 32.928 75.770 1.00 33.00 81 GLY A C 1
ATOM 620 O O . GLY A 1 80 ? 52.052 31.794 75.763 1.00 39.79 81 GLY A O 1
ATOM 621 N N . VAL A 1 81 ? 53.717 33.172 75.331 1.00 33.84 82 VAL A N 1
ATOM 622 C CA . VAL A 1 81 ? 54.530 32.057 74.796 1.00 32.13 82 VAL A CA 1
ATOM 623 C C . VAL A 1 81 ? 55.092 31.221 75.933 1.00 33.70 82 VAL A C 1
ATOM 624 O O . VAL A 1 81 ? 55.730 31.787 76.798 1.00 37.41 82 VAL A O 1
ATOM 628 N N . THR A 1 82 ? 54.868 29.889 75.927 1.00 33.65 83 THR A N 1
ATOM 629 C CA . THR A 1 82 ? 55.242 29.008 77.040 1.00 40.61 83 THR A CA 1
ATOM 630 C C . THR A 1 82 ? 56.184 27.872 76.627 1.00 38.06 83 THR A C 1
ATOM 631 O O . THR A 1 82 ? 56.899 27.313 77.481 1.00 40.58 83 THR A O 1
ATOM 635 N N . GLU A 1 83 ? 56.235 27.511 75.341 1.00 35.09 84 GLU A N 1
ATOM 636 C CA . GLU A 1 83 ? 56.975 26.306 74.962 1.00 36.12 84 GLU A CA 1
ATOM 637 C C . GLU A 1 83 ? 58.476 26.531 74.779 1.00 34.58 84 GLU A C 1
ATOM 638 O O . GLU A 1 83 ? 59.254 25.602 74.894 1.00 33.31 84 GLU A O 1
ATOM 644 N N . VAL A 1 84 ? 58.875 27.766 74.507 1.00 33.55 85 VAL A N 1
ATOM 645 C CA . VAL A 1 84 ? 60.280 28.144 74.460 1.00 29.08 85 VAL A CA 1
ATOM 646 C C . VAL A 1 84 ? 60.470 29.412 75.301 1.00 25.98 85 VAL A C 1
ATOM 647 O O . VAL A 1 84 ? 59.514 30.130 75.602 1.00 29.70 85 VAL A O 1
ATOM 651 N N . GLN A 1 85 ? 61.716 29.628 75.725 1.00 29.54 86 GLN A N 1
ATOM 652 C CA . GLN A 1 85 ? 62.092 30.796 76.519 1.00 32.46 86 GLN A CA 1
ATOM 653 C C . GLN A 1 85 ? 63.475 31.252 76.088 1.00 30.37 86 GLN A C 1
ATOM 654 O O . GLN A 1 85 ? 64.216 30.511 75.417 1.00 29.63 86 GLN A O 1
ATOM 660 N N . ALA A 1 86 ? 63.861 32.441 76.553 1.00 29.66 87 ALA A N 1
ATOM 661 C CA . ALA A 1 86 ? 65.212 32.950 76.332 1.00 28.21 87 ALA A CA 1
ATOM 662 C C . ALA A 1 86 ? 66.280 31.908 76.650 1.00 31.09 87 ALA A C 1
ATOM 663 O O . ALA A 1 86 ? 66.244 31.243 77.711 1.00 31.77 87 ALA A O 1
ATOM 665 N N . GLY A 1 87 ? 67.241 31.788 75.737 1.00 27.03 88 GLY A N 1
ATOM 666 C CA . GLY A 1 87 ? 68.313 30.827 75.910 1.00 29.33 88 GLY A CA 1
ATOM 667 C C . GLY A 1 87 ? 68.093 29.451 75.311 1.00 28.75 88 GLY A C 1
ATOM 668 O O . GLY A 1 87 ? 69.046 28.703 75.141 1.00 30.47 88 GLY A O 1
ATOM 669 N N . ASP A 1 88 ? 66.880 29.119 74.927 1.00 25.24 89 ASP A N 1
ATOM 670 C CA . ASP A 1 88 ? 66.647 27.843 74.283 1.00 25.73 89 ASP A CA 1
ATOM 671 C C . ASP A 1 88 ? 67.314 27.797 72.890 1.00 20.68 89 ASP A C 1
ATOM 672 O O . ASP A 1 88 ? 67.311 28.765 72.160 1.00 27.23 89 ASP A O 1
ATOM 677 N N . HIS A 1 89 ? 67.840 26.640 72.498 1.00 22.19 90 HIS A N 1
ATOM 678 C CA . HIS A 1 89 ? 68.290 26.413 71.149 1.00 23.16 90 HIS A CA 1
ATOM 679 C C . HIS A 1 89 ? 67.101 25.960 70.313 1.00 21.59 90 HIS A C 1
ATOM 680 O O . HIS A 1 89 ? 66.318 25.109 70.705 1.00 22.42 90 HIS A O 1
ATOM 687 N N . VAL A 1 90 ? 66.992 26.536 69.120 1.00 20.90 91 VAL A N 1
ATOM 688 C CA . VAL A 1 90 ? 65.817 26.388 68.295 1.00 24.76 91 VAL A CA 1
ATOM 689 C C . VAL A 1 90 ? 66.133 26.363 66.774 1.00 23.63 91 VAL A C 1
ATOM 690 O O . VAL A 1 90 ? 67.150 26.861 66.293 1.00 22.82 91 VAL A O 1
ATOM 694 N N . ILE A 1 91 ? 65.226 25.715 66.056 1.00 21.55 92 ILE A N 1
ATOM 695 C CA . ILE A 1 91 ? 65.153 25.746 64.621 1.00 18.73 92 ILE A CA 1
ATOM 696 C C . ILE A 1 91 ? 63.811 26.392 64.267 1.00 19.21 92 ILE A C 1
ATOM 697 O O . ILE A 1 91 ? 62.748 25.837 64.620 1.00 21.40 92 ILE A O 1
ATOM 702 N N . PRO A 1 92 ? 63.842 27.561 63.581 1.00 20.87 93 PRO A N 1
ATOM 703 C CA . PRO A 1 92 ? 62.582 28.118 63.111 1.00 21.93 93 PRO A CA 1
ATOM 704 C C . PRO A 1 92 ? 62.134 27.296 61.899 1.00 23.89 93 PRO A C 1
ATOM 705 O O . PRO A 1 92 ? 62.958 26.950 61.061 1.00 27.35 93 PRO A O 1
ATOM 709 N N . CYS A 1 93 ? 60.836 27.035 61.777 1.00 20.65 94 CYS A N 1
ATOM 710 C CA . CYS A 1 93 ? 60.342 26.195 60.690 1.00 23.64 94 CYS A CA 1
ATOM 711 C C . CYS A 1 93 ? 59.321 26.954 59.816 1.00 22.51 94 CYS A C 1
ATOM 712 O O . CYS A 1 93 ? 58.444 27.714 60.288 1.00 25.39 94 CYS A O 1
ATOM 715 N N . TYR A 1 94 ? 59.433 26.742 58.516 1.00 20.93 95 TYR A N 1
ATOM 716 C CA . TYR A 1 94 ? 58.553 27.428 57.601 1.00 23.93 95 TYR A CA 1
ATOM 717 C C . TYR A 1 94 ? 57.155 26.769 57.634 1.00 23.03 95 TYR A C 1
ATOM 718 O O . TYR A 1 94 ? 56.180 27.393 57.201 1.00 23.84 95 TYR A O 1
ATOM 727 N N A GLN A 1 95 ? 57.051 25.537 58.157 0.50 20.18 96 GLN A N 1
ATOM 728 N N B GLN A 1 95 ? 57.089 25.556 58.198 0.50 20.93 96 GLN A N 1
ATOM 729 C CA A GLN A 1 95 ? 55.760 24.856 58.378 0.50 21.36 96 GLN A CA 1
ATOM 730 C CA B GLN A 1 95 ? 55.862 24.804 58.439 0.50 22.20 96 GLN A CA 1
ATOM 731 C C A GLN A 1 95 ? 55.463 24.793 59.868 0.50 21.88 96 GLN A C 1
ATOM 732 C C B GLN A 1 95 ? 55.525 24.879 59.916 0.50 22.54 96 GLN A C 1
ATOM 733 O O A GLN A 1 95 ? 56.182 24.173 60.643 0.50 22.64 96 GLN A O 1
ATOM 734 O O B GLN A 1 95 ? 56.307 24.434 60.750 0.50 26.43 96 GLN A O 1
ATOM 745 N N . ALA A 1 96 ? 54.352 25.397 60.245 1.00 21.36 97 ALA A N 1
ATOM 746 C CA . ALA A 1 96 ? 53.927 25.555 61.632 1.00 21.29 97 ALA A CA 1
ATOM 747 C C . ALA A 1 96 ? 53.329 24.263 62.169 1.00 19.53 97 ALA A C 1
ATOM 748 O O . ALA A 1 96 ? 52.962 23.356 61.389 1.00 21.02 97 ALA A O 1
ATOM 750 N N . GLU A 1 97 ? 53.224 24.203 63.495 1.00 19.55 98 GLU A N 1
ATOM 751 C CA . GLU A 1 97 ? 52.502 23.109 64.131 1.00 18.47 98 GLU A CA 1
ATOM 752 C C . GLU A 1 97 ? 51.758 23.706 65.347 1.00 21.08 98 GLU A C 1
ATOM 753 O O . GLU A 1 97 ? 52.248 23.703 66.433 1.00 21.07 98 GLU A O 1
ATOM 759 N N . CYS A 1 98 ? 50.531 24.168 65.113 1.00 20.30 99 CYS A N 1
ATOM 760 C CA . CYS A 1 98 ? 49.766 24.840 66.152 1.00 20.56 99 CYS A CA 1
ATOM 761 C C . CYS A 1 98 ? 49.106 23.929 67.176 1.00 19.27 99 CYS A C 1
ATOM 762 O O . CYS A 1 98 ? 48.863 24.351 68.332 1.00 18.83 99 CYS A O 1
ATOM 765 N N . ARG A 1 99 ? 48.838 22.673 66.759 1.00 19.76 100 ARG A N 1
ATOM 766 C CA . ARG A 1 99 ? 48.188 21.621 67.598 1.00 20.40 100 ARG A CA 1
ATOM 767 C C . ARG A 1 99 ? 46.724 21.809 67.890 1.00 20.21 100 ARG A C 1
ATOM 768 O O . ARG A 1 99 ? 46.153 21.059 68.653 1.00 24.59 100 ARG A O 1
ATOM 776 N N . GLU A 1 100 ? 46.119 22.822 67.272 1.00 21.81 101 GLU A N 1
ATOM 777 C CA . GLU A 1 100 ? 44.779 23.217 67.667 1.00 23.15 101 GLU A CA 1
ATOM 778 C C . GLU A 1 100 ? 43.865 23.384 66.476 1.00 23.33 101 GLU A C 1
ATOM 779 O O . GLU A 1 100 ? 42.687 23.489 66.672 1.00 28.63 101 GLU A O 1
ATOM 785 N N . CYS A 1 101 ? 44.359 23.479 65.259 1.00 23.23 102 CYS A N 1
ATOM 786 C CA . CYS A 1 101 ? 43.499 23.598 64.067 1.00 25.02 102 CYS A CA 1
ATOM 787 C C . CYS A 1 101 ? 42.950 22.256 63.575 1.00 26.07 102 CYS A C 1
ATOM 788 O O . CYS A 1 101 ? 43.389 21.209 64.052 1.00 25.57 102 CYS A O 1
ATOM 791 N N . LYS A 1 102 ? 42.012 22.289 62.619 1.00 29.29 103 LYS A N 1
ATOM 792 C CA . LYS A 1 102 ? 41.365 21.051 62.099 1.00 27.32 103 LYS A CA 1
ATOM 793 C C . LYS A 1 102 ? 42.430 20.099 61.500 1.00 24.91 103 LYS A C 1
ATOM 794 O O . LYS A 1 102 ? 42.308 18.885 61.643 1.00 29.21 103 LYS A O 1
ATOM 800 N N . PHE A 1 103 ? 43.505 20.668 60.941 1.00 26.02 104 PHE A N 1
ATOM 801 C CA . PHE A 1 103 ? 44.509 19.869 60.273 1.00 22.33 104 PHE A CA 1
ATOM 802 C C . PHE A 1 103 ? 45.386 19.157 61.324 1.00 21.90 104 PHE A C 1
ATOM 803 O O . PHE A 1 103 ? 45.621 17.913 61.287 1.00 25.70 104 PHE A O 1
ATOM 811 N N . CYS A 1 104 ? 45.806 19.961 62.302 1.00 24.22 105 CYS A N 1
ATOM 812 C CA . CYS A 1 104 ? 46.577 19.431 63.381 1.00 21.53 105 CYS A CA 1
ATOM 813 C C . CYS A 1 104 ? 45.869 18.395 64.197 1.00 21.83 105 CYS A C 1
ATOM 814 O O . CYS A 1 104 ? 46.513 17.441 64.689 1.00 23.17 105 CYS A O 1
ATOM 817 N N . LYS A 1 105 ? 44.560 18.555 64.348 1.00 23.42 106 LYS A N 1
ATOM 818 C CA . LYS A 1 105 ? 43.764 17.668 65.235 1.00 25.10 106 LYS A CA 1
ATOM 819 C C . LYS A 1 105 ? 43.298 16.425 64.464 1.00 28.91 106 LYS A C 1
ATOM 820 O O . LYS A 1 105 ? 42.881 15.423 65.075 1.00 33.12 106 LYS A O 1
ATOM 826 N N . SER A 1 106 ? 43.412 16.478 63.136 1.00 25.12 107 SER A N 1
ATOM 827 C CA . SER A 1 106 ? 42.924 15.395 62.293 1.00 26.64 107 SER A CA 1
ATOM 828 C C . SER A 1 106 ? 43.652 14.085 62.573 1.00 26.08 107 SER A C 1
ATOM 829 O O . SER A 1 106 ? 43.050 12.996 62.531 1.00 33.08 107 SER A O 1
ATOM 832 N N . GLY A 1 107 ? 44.924 14.199 62.911 1.00 28.40 108 GLY A N 1
ATOM 833 C CA . GLY A 1 107 ? 45.837 13.083 62.934 1.00 29.33 108 GLY A CA 1
ATOM 834 C C . GLY A 1 107 ? 46.146 12.445 61.587 1.00 31.66 108 GLY A C 1
ATOM 835 O O . GLY A 1 107 ? 46.670 11.317 61.522 1.00 37.45 108 GLY A O 1
ATOM 836 N N . LYS A 1 108 ? 45.832 13.155 60.506 1.00 28.45 109 LYS A N 1
ATOM 837 C CA . LYS A 1 108 ? 45.951 12.594 59.155 1.00 27.94 109 LYS A CA 1
ATOM 838 C C . LYS A 1 108 ? 46.862 13.404 58.220 1.00 28.44 109 LYS A C 1
ATOM 839 O O . LYS A 1 108 ? 46.898 13.150 57.020 1.00 29.35 109 LYS A O 1
ATOM 845 N N . THR A 1 109 ? 47.547 14.412 58.775 1.00 27.54 110 THR A N 1
ATOM 846 C CA . THR A 1 109 ? 48.337 15.344 57.996 1.00 28.82 110 THR A CA 1
ATOM 847 C C . THR A 1 109 ? 49.223 16.180 58.887 1.00 26.00 110 THR A C 1
ATOM 848 O O . THR A 1 109 ? 48.890 16.367 60.057 1.00 28.44 110 THR A O 1
ATOM 852 N N . ASN A 1 110 ? 50.380 16.583 58.336 1.00 26.94 111 ASN A N 1
ATOM 853 C CA . ASN A 1 110 ? 51.270 17.567 58.972 1.00 26.70 111 ASN A CA 1
ATOM 854 C C . ASN A 1 110 ? 51.062 19.033 58.563 1.00 24.42 111 ASN A C 1
ATOM 855 O O . ASN A 1 110 ? 51.803 19.938 59.034 1.00 28.97 111 ASN A O 1
ATOM 860 N N A LEU A 1 111 ? 50.104 19.270 57.675 0.50 24.24 112 LEU A N 1
ATOM 861 N N B LEU A 1 111 ? 50.005 19.342 57.777 0.50 24.90 112 LEU A N 1
ATOM 862 C CA A LEU A 1 111 ? 49.797 20.616 57.312 0.50 22.50 112 LEU A CA 1
ATOM 863 C CA B LEU A 1 111 ? 49.797 20.699 57.166 0.50 25.88 112 LEU A CA 1
ATOM 864 C C A LEU A 1 111 ? 49.170 21.280 58.519 0.50 21.47 112 LEU A C 1
ATOM 865 C C B LEU A 1 111 ? 48.949 21.745 57.976 0.50 27.32 112 LEU A C 1
ATOM 866 O O A LEU A 1 111 ? 48.544 20.637 59.363 0.50 20.80 112 LEU A O 1
ATOM 867 O O B LEU A 1 111 ? 47.773 21.979 57.704 0.50 29.20 112 LEU A O 1
ATOM 876 N N A CYS A 1 112 ? 49.304 22.590 58.539 0.50 19.71 113 CYS A N 1
ATOM 877 N N B CYS A 1 112 ? 49.579 22.415 58.918 0.50 25.50 113 CYS A N 1
ATOM 878 C CA A CYS A 1 112 ? 48.811 23.389 59.628 0.50 21.62 113 CYS A CA 1
ATOM 879 C CA B CYS A 1 112 ? 48.902 23.381 59.796 0.50 22.84 113 CYS A CA 1
ATOM 880 C C A CYS A 1 112 ? 48.527 24.734 59.072 0.50 26.34 113 CYS A C 1
ATOM 881 C C B CYS A 1 112 ? 48.514 24.651 59.051 0.50 25.93 113 CYS A C 1
ATOM 882 O O A CYS A 1 112 ? 49.405 25.395 58.502 0.50 35.77 113 CYS A O 1
ATOM 883 O O B CYS A 1 112 ? 49.314 25.156 58.288 0.50 29.41 113 CYS A O 1
ATOM 888 N N . GLY A 1 113 ? 47.301 25.159 59.253 1.00 33.86 114 GLY A N 1
ATOM 889 C CA . GLY A 1 113 ? 46.873 26.405 58.605 1.00 35.92 114 GLY A CA 1
ATOM 890 C C . GLY A 1 113 ? 47.055 27.710 59.362 1.00 31.26 114 GLY A C 1
ATOM 891 O O . GLY A 1 113 ? 46.696 28.771 58.886 1.00 42.22 114 GLY A O 1
ATOM 892 N N . LYS A 1 114 ? 47.556 27.617 60.569 1.00 25.47 115 LYS A N 1
ATOM 893 C CA . LYS A 1 114 ? 47.299 28.645 61.571 1.00 25.72 115 LYS A CA 1
ATOM 894 C C . LYS A 1 114 ? 47.799 30.020 61.187 1.00 26.34 115 LYS A C 1
ATOM 895 O O . LYS A 1 114 ? 47.045 31.019 61.323 1.00 27.88 115 LYS A O 1
ATOM 901 N N . VAL A 1 115 ? 49.050 30.098 60.714 1.00 25.70 116 VAL A N 1
ATOM 902 C CA . VAL A 1 115 ? 49.680 31.396 60.456 1.00 28.01 116 VAL A CA 1
ATOM 903 C C . VAL A 1 115 ? 49.904 31.709 58.973 1.00 24.23 116 VAL A C 1
ATOM 904 O O . VAL A 1 115 ? 50.420 32.803 58.651 1.00 23.83 116 VAL A O 1
ATOM 908 N N . ARG A 1 116 ? 49.558 30.784 58.085 1.00 26.17 117 ARG A N 1
ATOM 909 C CA . ARG A 1 116 ? 49.820 30.910 56.634 1.00 30.98 117 ARG A CA 1
ATOM 910 C C . ARG A 1 116 ? 49.260 32.204 55.993 1.00 28.89 117 ARG A C 1
ATOM 911 O O . ARG A 1 116 ? 49.899 32.775 55.086 1.00 32.07 117 ARG A O 1
ATOM 919 N N . SER A 1 117 ? 48.107 32.700 56.501 1.00 30.33 118 SER A N 1
ATOM 920 C CA . SER A 1 117 ? 47.512 33.984 56.034 1.00 33.44 118 SER A CA 1
ATOM 921 C C . SER A 1 117 ? 48.404 35.222 56.260 1.00 32.97 118 SER A C 1
ATOM 922 O O . SER A 1 117 ? 48.293 36.200 55.515 1.00 37.20 118 SER A O 1
ATOM 925 N N . ALA A 1 118 ? 49.262 35.190 57.287 1.00 27.78 119 ALA A N 1
ATOM 926 C CA . ALA A 1 118 ? 50.254 36.228 57.545 1.00 26.47 119 ALA A CA 1
ATOM 927 C C . ALA A 1 118 ? 51.564 35.857 56.870 1.00 28.12 119 ALA A C 1
ATOM 928 O O . ALA A 1 118 ? 52.105 36.663 56.129 1.00 27.49 119 ALA A O 1
ATOM 930 N N . THR A 1 119 ? 52.075 34.638 57.102 1.00 25.39 120 THR A N 1
ATOM 931 C CA . THR A 1 119 ? 53.461 34.312 56.643 1.00 22.87 120 THR A CA 1
ATOM 932 C C . THR A 1 119 ? 53.538 34.295 55.108 1.00 23.02 120 THR A C 1
ATOM 933 O O . THR A 1 119 ? 54.560 34.598 54.522 1.00 25.06 120 THR A O 1
ATOM 937 N N . GLY A 1 120 ? 52.447 33.940 54.456 1.00 24.72 121 GLY A N 1
ATOM 938 C CA . GLY A 1 120 ? 52.464 33.913 53.020 1.00 27.73 121 GLY A CA 1
ATOM 939 C C . GLY A 1 120 ? 52.530 35.278 52.349 1.00 23.65 121 GLY A C 1
ATOM 940 O O . GLY A 1 120 ? 52.883 35.360 51.142 1.00 28.91 121 GLY A O 1
ATOM 941 N N . VAL A 1 121 ? 52.191 36.337 53.082 1.00 26.32 122 VAL A N 1
ATOM 942 C CA . VAL A 1 121 ? 52.297 37.725 52.580 1.00 28.45 122 VAL A CA 1
ATOM 943 C C . VAL A 1 121 ? 53.283 38.579 53.379 1.00 28.65 122 VAL A C 1
ATOM 944 O O . VAL A 1 121 ? 53.198 39.811 53.372 1.00 26.48 122 VAL A O 1
ATOM 948 N N . GLY A 1 122 ? 54.256 37.930 54.034 1.00 24.22 123 GLY A N 1
ATOM 949 C CA . GLY A 1 122 ? 55.394 38.591 54.598 1.00 24.83 123 GLY A CA 1
ATOM 950 C C . GLY A 1 122 ? 55.191 39.369 55.894 1.00 22.63 123 GLY A C 1
ATOM 951 O O . GLY A 1 122 ? 56.001 40.272 56.244 1.00 26.31 123 GLY A O 1
ATOM 952 N N . ILE A 1 123 ? 54.115 39.034 56.614 1.00 25.88 124 ILE A N 1
ATOM 953 C CA . ILE A 1 123 ? 53.798 39.783 57.830 1.00 26.32 124 ILE A CA 1
ATOM 954 C C . ILE A 1 123 ? 53.546 38.881 59.025 1.00 28.41 124 ILE A C 1
ATOM 955 O O . ILE A 1 123 ? 53.627 37.663 58.909 1.00 24.63 124 ILE A O 1
ATOM 960 N N . MET A 1 124 ? 53.307 39.472 60.179 1.00 27.36 125 MET A N 1
ATOM 961 C CA . MET A 1 124 ? 52.933 38.707 61.370 1.00 29.34 125 MET A CA 1
ATOM 962 C C . MET A 1 124 ? 51.448 38.650 61.605 1.00 27.14 125 MET A C 1
ATOM 963 O O . MET A 1 124 ? 50.739 39.589 61.322 1.00 27.19 125 MET A O 1
ATOM 968 N N . MET A 1 125 ? 50.985 37.554 62.205 1.00 26.24 126 MET A N 1
ATOM 969 C CA . MET A 1 125 ? 49.587 37.436 62.525 1.00 25.22 126 MET A CA 1
ATOM 970 C C . MET A 1 125 ? 49.083 38.502 63.498 1.00 24.88 126 MET A C 1
ATOM 971 O O . MET A 1 125 ? 47.947 38.992 63.373 1.00 29.71 126 MET A O 1
ATOM 976 N N . ASN A 1 126 ? 49.890 38.810 64.504 1.00 29.42 127 ASN A N 1
ATOM 977 C CA . ASN A 1 126 ? 49.356 39.559 65.610 1.00 30.32 127 ASN A CA 1
ATOM 978 C C . ASN A 1 126 ? 48.827 40.896 65.192 1.00 29.39 127 ASN A C 1
ATOM 979 O O . ASN A 1 126 ? 47.727 41.249 65.645 1.00 35.62 127 ASN A O 1
ATOM 984 N N . ASP A 1 127 ? 49.581 41.616 64.340 1.00 27.84 128 ASP A N 1
ATOM 985 C CA . ASP A 1 127 ? 49.165 42.949 63.913 1.00 30.55 128 ASP A CA 1
ATOM 986 C C . ASP A 1 127 ? 49.098 43.151 62.385 1.00 32.22 128 ASP A C 1
ATOM 987 O O . ASP A 1 127 ? 48.756 44.243 61.904 1.00 35.39 128 ASP A O 1
ATOM 992 N N . ARG A 1 128 ? 49.354 42.088 61.639 1.00 30.18 129 ARG A N 1
ATOM 993 C CA . ARG A 1 128 ? 49.384 42.108 60.184 1.00 32.92 129 ARG A CA 1
ATOM 994 C C . ARG A 1 128 ? 50.385 43.162 59.684 1.00 29.75 129 ARG A C 1
ATOM 995 O O . ARG A 1 128 ? 50.135 43.911 58.726 1.00 31.39 129 ARG A O 1
ATOM 1003 N N . LYS A 1 129 ? 51.553 43.169 60.329 1.00 29.65 130 LYS A N 1
ATOM 1004 C CA . LYS A 1 129 ? 52.660 44.054 59.968 1.00 32.47 130 LYS A CA 1
ATOM 1005 C C . LYS A 1 129 ? 53.982 43.324 60.135 1.00 32.23 130 LYS A C 1
ATOM 1006 O O . LYS A 1 129 ? 54.034 42.265 60.772 1.00 29.68 130 LYS A O 1
ATOM 1012 N N . SER A 1 130 ? 55.045 43.867 59.546 1.00 31.18 131 SER A N 1
ATOM 1013 C CA . SER A 1 130 ? 56.383 43.292 59.690 1.00 32.26 131 SER A CA 1
ATOM 1014 C C . SER A 1 130 ? 57.083 43.735 60.971 1.00 29.63 131 SER A C 1
ATOM 1015 O O . SER A 1 130 ? 56.763 44.790 61.518 1.00 34.26 131 SER A O 1
ATOM 1018 N N . ARG A 1 131 ? 58.047 42.927 61.400 1.00 28.28 132 ARG A N 1
ATOM 1019 C CA . ARG A 1 131 ? 58.928 43.281 62.498 1.00 28.94 132 ARG A CA 1
ATOM 1020 C C . ARG A 1 131 ? 60.262 43.856 62.056 1.00 33.15 132 ARG A C 1
ATOM 1021 O O . ARG A 1 131 ? 61.073 44.237 62.896 1.00 31.69 132 ARG A O 1
ATOM 1029 N N . PHE A 1 132 ? 60.480 43.947 60.746 1.00 29.14 133 PHE A N 1
ATOM 1030 C CA . PHE A 1 132 ? 61.750 44.443 60.213 1.00 30.55 133 PHE A CA 1
ATOM 1031 C C . PHE A 1 132 ? 61.543 45.811 59.620 1.00 30.21 133 PHE A C 1
ATOM 1032 O O . PHE A 1 132 ? 60.509 46.075 58.977 1.00 34.82 133 PHE A O 1
ATOM 1040 N N . SER A 1 133 ? 62.518 46.686 59.787 1.00 34.87 134 SER A N 1
ATOM 1041 C CA . SER A 1 133 ? 62.477 47.971 59.056 1.00 33.31 134 SER A CA 1
ATOM 1042 C C . SER A 1 133 ? 63.913 48.476 58.764 1.00 36.25 134 SER A C 1
ATOM 1043 O O . SER A 1 133 ? 64.878 48.071 59.454 1.00 41.96 134 SER A O 1
ATOM 1046 N N . VAL A 1 134 ? 64.065 49.281 57.707 1.00 36.20 135 VAL A N 1
ATOM 1047 C CA . VAL A 1 134 ? 65.316 50.006 57.399 1.00 35.70 135 VAL A CA 1
ATOM 1048 C C . VAL A 1 134 ? 64.880 51.454 57.152 1.00 39.67 135 VAL A C 1
ATOM 1049 O O . VAL A 1 134 ? 63.992 51.729 56.320 1.00 41.75 135 VAL A O 1
ATOM 1053 N N . ASN A 1 135 ? 65.468 52.370 57.910 1.00 41.08 136 ASN A N 1
ATOM 1054 C CA . ASN A 1 135 ? 65.158 53.802 57.808 1.00 49.31 136 ASN A CA 1
ATOM 1055 C C . ASN A 1 135 ? 63.669 54.049 58.010 1.00 50.56 136 ASN A C 1
ATOM 1056 O O . ASN A 1 135 ? 63.060 54.851 57.302 1.00 49.61 136 ASN A O 1
ATOM 1061 N N . GLY A 1 136 ? 63.084 53.306 58.952 1.00 48.29 137 GLY A N 1
ATOM 1062 C CA . GLY A 1 136 ? 61.660 53.400 59.237 1.00 42.41 137 GLY A CA 1
ATOM 1063 C C . GLY A 1 136 ? 60.682 52.854 58.194 1.00 39.73 137 GLY A C 1
ATOM 1064 O O . GLY A 1 136 ? 59.485 52.988 58.401 1.00 48.35 137 GLY A O 1
ATOM 1065 N N . LYS A 1 137 ? 61.174 52.290 57.078 1.00 41.09 138 LYS A N 1
ATOM 1066 C CA . LYS A 1 137 ? 60.327 51.606 56.072 1.00 42.56 138 LYS A CA 1
ATOM 1067 C C . LYS A 1 137 ? 60.373 50.094 56.337 1.00 44.09 138 LYS A C 1
ATOM 1068 O O . LYS A 1 137 ? 61.441 49.557 56.674 1.00 33.37 138 LYS A O 1
ATOM 1074 N N . PRO A 1 138 ? 59.211 49.423 56.209 1.00 38.16 139 PRO A N 1
ATOM 1075 C CA . PRO A 1 138 ? 59.066 48.008 56.440 1.00 31.98 139 PRO A CA 1
ATOM 1076 C C . PRO A 1 138 ? 59.782 47.155 55.408 1.00 33.48 139 PRO A C 1
ATOM 1077 O O . PRO A 1 138 ? 59.898 47.533 54.226 1.00 35.40 139 PRO A O 1
ATOM 1081 N N . ILE A 1 139 ? 60.210 45.986 55.886 1.00 30.57 140 ILE A N 1
ATOM 1082 C CA . ILE A 1 139 ? 60.846 44.972 55.081 1.00 30.79 140 ILE A CA 1
ATOM 1083 C C . ILE A 1 139 ? 60.054 43.694 55.348 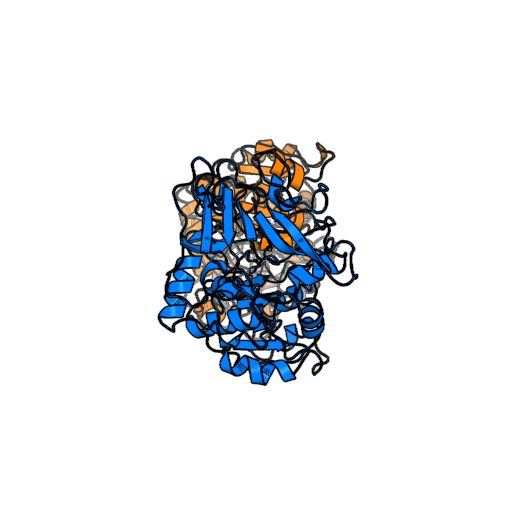1.00 27.66 140 ILE A C 1
ATOM 1084 O O . ILE A 1 139 ? 59.779 43.329 56.534 1.00 32.42 140 ILE A O 1
ATOM 1089 N N . TYR A 1 140 ? 59.622 43.053 54.270 1.00 25.12 141 TYR A N 1
ATOM 1090 C CA . TYR A 1 140 ? 58.772 41.832 54.394 1.00 25.59 141 TYR A CA 1
ATOM 1091 C C . TYR A 1 140 ? 59.552 40.674 54.980 1.00 24.03 141 TYR A C 1
ATOM 1092 O O . TYR A 1 140 ? 60.744 40.506 54.738 1.00 26.83 141 TYR A O 1
ATOM 1101 N N . HIS A 1 141 ? 58.839 39.865 55.738 1.00 25.06 142 HIS A N 1
ATOM 1102 C CA . HIS A 1 141 ? 59.339 38.543 56.132 1.00 21.94 142 HIS A CA 1
ATOM 1103 C C . HIS A 1 141 ? 59.177 37.586 54.959 1.00 24.42 142 HIS A C 1
ATOM 1104 O O . HIS A 1 141 ? 58.556 37.886 53.934 1.00 26.46 142 HIS A O 1
ATOM 1111 N N . PHE A 1 142 ? 59.728 36.398 55.098 1.00 25.55 143 PHE A N 1
ATOM 1112 C CA . PHE A 1 142 ? 59.711 35.398 54.030 1.00 21.38 143 PHE A CA 1
ATOM 1113 C C . PHE A 1 142 ? 59.566 34.042 54.685 1.00 22.62 143 PHE A C 1
ATOM 1114 O O . PHE A 1 142 ? 60.299 33.715 55.594 1.00 19.64 143 PHE A O 1
ATOM 1122 N N . MET A 1 143 ? 58.585 33.280 54.257 1.00 23.85 144 MET A N 1
ATOM 1123 C CA . MET A 1 143 ? 58.290 31.929 54.712 1.00 21.28 144 MET A CA 1
ATOM 1124 C C . MET A 1 143 ? 58.063 31.791 56.203 1.00 19.97 144 MET A C 1
ATOM 1125 O O . MET A 1 143 ? 58.050 30.669 56.722 1.00 22.61 144 MET A O 1
ATOM 1130 N N . GLY A 1 144 ? 57.763 32.898 56.859 1.00 21.69 145 GLY A N 1
ATOM 1131 C CA . GLY A 1 144 ? 57.607 32.947 58.322 1.00 21.41 145 GLY A CA 1
ATOM 1132 C C . GLY A 1 144 ? 58.886 32.815 59.111 1.00 23.75 145 GLY A C 1
ATOM 1133 O O . GLY A 1 144 ? 58.851 32.718 60.344 1.00 23.82 145 GLY A O 1
ATOM 1134 N N . THR A 1 145 ? 59.989 32.907 58.390 1.00 21.05 146 THR A N 1
ATOM 1135 C CA . THR A 1 145 ? 61.320 32.655 58.994 1.00 20.40 146 THR A CA 1
ATOM 1136 C C . THR A 1 145 ? 62.333 33.789 58.904 1.00 22.40 146 THR A C 1
ATOM 1137 O O . THR A 1 145 ? 62.892 34.152 59.935 1.00 25.95 146 THR A O 1
ATOM 1141 N N . SER A 1 146 ? 62.596 34.272 57.707 1.00 20.30 147 SER A N 1
ATOM 1142 C CA . SER A 1 146 ? 63.543 35.383 57.503 1.00 18.64 147 SER A CA 1
ATOM 1143 C C . SER A 1 146 ? 64.847 35.188 58.253 1.00 22.29 147 SER A C 1
ATOM 1144 O O . SER A 1 146 ? 65.194 35.953 59.089 1.00 24.34 147 SER A O 1
ATOM 1147 N N . THR A 1 147 ? 65.580 34.174 57.865 1.00 21.77 148 THR A N 1
ATOM 1148 C CA . THR A 1 147 ? 66.768 33.732 58.587 1.00 21.81 148 THR A CA 1
ATOM 1149 C C . THR A 1 147 ? 68.068 34.326 58.074 1.00 24.38 148 THR A C 1
ATOM 1150 O O . THR A 1 147 ? 69.116 34.028 58.667 1.00 25.22 148 THR A O 1
ATOM 1154 N N . PHE A 1 148 ? 68.039 35.110 56.985 1.00 26.08 149 PHE A N 1
ATOM 1155 C CA . PHE A 1 148 ? 69.223 35.842 56.530 1.00 24.03 149 PHE A CA 1
ATOM 1156 C C . PHE A 1 148 ? 69.476 37.090 57.347 1.00 25.88 149 PHE A C 1
ATOM 1157 O O . PHE A 1 148 ? 69.672 38.222 56.832 1.00 28.74 149 PHE A O 1
ATOM 1165 N N . SER A 1 149 ? 69.661 36.888 58.620 1.00 27.44 150 SER A N 1
ATOM 1166 C CA . SER A 1 149 ? 69.689 38.008 59.536 1.00 29.85 150 SER A CA 1
ATOM 1167 C C . SER A 1 149 ? 70.207 37.530 60.851 1.00 28.22 150 SER A C 1
ATOM 1168 O O . SER A 1 149 ? 70.013 36.369 61.225 1.00 26.63 150 SER A O 1
ATOM 1171 N N A GLN A 1 150 ? 70.832 38.437 61.593 0.50 29.09 151 GLN A N 1
ATOM 1172 N N B GLN A 1 150 ? 70.810 38.432 61.604 0.50 29.31 151 GLN A N 1
ATOM 1173 C CA A GLN A 1 150 ? 71.378 38.068 62.884 0.50 27.26 151 GLN A CA 1
ATOM 1174 C CA B GLN A 1 150 ? 71.365 38.031 62.874 0.50 28.55 151 GLN A CA 1
ATOM 1175 C C A GLN A 1 150 ? 70.269 37.788 63.880 0.50 28.28 151 GLN A C 1
ATOM 1176 C C B GLN A 1 150 ? 70.275 37.814 63.905 0.50 29.06 151 GLN A C 1
ATOM 1177 O O A GLN A 1 150 ? 70.470 37.026 64.817 0.50 26.66 151 GLN A O 1
ATOM 1178 O O B GLN A 1 150 ? 70.492 37.121 64.889 0.50 28.96 151 GLN A O 1
ATOM 1189 N N . TYR A 1 151 ? 69.101 38.397 63.643 1.00 26.47 152 TYR A N 1
ATOM 1190 C CA . TYR A 1 151 ? 67.928 38.252 64.479 1.00 28.61 152 TYR A CA 1
ATOM 1191 C C . TYR A 1 151 ? 66.716 38.194 63.633 1.00 27.63 152 TYR A C 1
ATOM 1192 O O . TYR A 1 151 ? 66.636 38.867 62.645 1.00 26.80 152 TYR A O 1
ATOM 1201 N N . THR A 1 152 ? 65.771 37.347 64.026 1.00 23.78 153 THR A N 1
ATOM 1202 C CA . THR A 1 152 ? 64.454 37.275 63.396 1.00 23.80 153 THR A CA 1
ATOM 1203 C C . THR A 1 152 ? 63.368 37.152 64.406 1.00 23.52 153 THR A C 1
ATOM 1204 O O . THR A 1 152 ? 63.630 36.907 65.561 1.00 22.81 153 THR A O 1
ATOM 1208 N N . VAL A 1 153 ? 62.136 37.383 63.931 1.00 22.47 154 VAL A N 1
ATOM 1209 C CA . VAL A 1 153 ? 60.936 37.197 64.737 1.00 24.19 154 VAL A CA 1
ATOM 1210 C C . VAL A 1 153 ? 59.995 36.252 64.009 1.00 22.76 154 VAL A C 1
ATOM 1211 O O . VAL A 1 153 ? 59.633 36.504 62.859 1.00 25.35 154 VAL A O 1
ATOM 1215 N N . VAL A 1 154 ? 59.574 35.211 64.715 1.00 23.32 155 VAL A N 1
ATOM 1216 C CA . VAL A 1 154 ? 58.768 34.130 64.134 1.00 23.69 155 VAL A CA 1
ATOM 1217 C C . VAL A 1 154 ? 57.587 33.889 65.041 1.00 24.30 155 VAL A C 1
ATOM 1218 O O . VAL A 1 154 ? 57.570 34.296 66.184 1.00 24.02 155 VAL A O 1
ATOM 1222 N N . HIS A 1 155 ? 56.587 33.188 64.509 1.00 22.28 156 HIS A N 1
ATOM 1223 C CA . HIS A 1 155 ? 55.447 32.711 65.316 1.00 21.90 156 HIS A CA 1
ATOM 1224 C C . HIS A 1 155 ? 55.879 31.579 66.213 1.00 21.37 156 HIS A C 1
ATOM 1225 O O . HIS A 1 155 ? 56.615 30.684 65.772 1.00 24.25 156 HIS A O 1
ATOM 1232 N N . ASP A 1 156 ? 55.404 31.581 67.446 1.00 23.23 157 ASP A N 1
ATOM 1233 C CA . ASP A 1 156 ? 55.716 30.479 68.359 1.00 21.59 157 ASP A CA 1
ATOM 1234 C C . ASP A 1 156 ? 55.392 29.087 67.835 1.00 24.17 157 ASP A C 1
ATOM 1235 O O . ASP A 1 156 ? 56.116 28.132 68.099 1.00 25.21 157 ASP A O 1
ATOM 1240 N N . VAL A 1 157 ? 54.324 29.010 67.063 1.00 23.30 158 VAL A N 1
ATOM 1241 C CA . VAL A 1 157 ? 53.860 27.739 66.511 1.00 23.24 158 VAL A CA 1
ATOM 1242 C C . VAL A 1 157 ? 54.826 27.181 65.448 1.00 20.77 158 VAL A C 1
ATOM 1243 O O . VAL A 1 157 ? 54.689 25.985 65.053 1.00 22.04 158 VAL A O 1
ATOM 1247 N N . SER A 1 158 ? 55.785 28.020 65.034 1.00 23.29 159 SER A N 1
ATOM 1248 C CA . SER A 1 158 ? 56.798 27.618 64.082 1.00 23.39 159 SER A CA 1
ATOM 1249 C C . SER A 1 158 ? 58.203 27.362 64.685 1.00 23.05 159 SER A C 1
ATOM 1250 O O . SER A 1 158 ? 59.179 27.238 63.930 1.00 30.58 159 SER A O 1
ATOM 1253 N N . VAL A 1 159 ? 58.354 27.321 66.015 1.00 20.57 160 VAL A N 1
ATOM 1254 C CA . VAL A 1 159 ? 59.709 27.215 66.599 1.00 21.32 160 VAL A CA 1
ATOM 1255 C C . VAL A 1 159 ? 59.842 25.816 67.228 1.00 20.76 160 VAL A C 1
ATOM 1256 O O . VAL A 1 159 ? 59.107 25.465 68.133 1.00 22.64 160 VAL A O 1
ATOM 1260 N N . ALA A 1 160 ? 60.855 25.080 66.788 1.00 20.30 161 ALA A N 1
ATOM 1261 C CA . ALA A 1 160 ? 61.197 23.772 67.329 1.00 19.26 161 ALA A CA 1
ATOM 1262 C C . ALA A 1 160 ? 62.303 23.972 68.346 1.00 19.32 161 ALA A C 1
ATOM 1263 O O . ALA A 1 160 ? 63.360 24.511 67.989 1.00 22.37 161 ALA A O 1
ATOM 1265 N N . LYS A 1 161 ? 62.081 23.483 69.577 1.00 18.68 162 LYS A N 1
ATOM 1266 C CA . LYS A 1 161 ? 63.074 23.490 70.657 1.00 21.50 162 LYS A CA 1
ATOM 1267 C C . LYS A 1 161 ? 63.902 22.226 70.574 1.00 20.24 162 LYS A C 1
ATOM 1268 O O . LYS A 1 161 ? 63.355 21.107 70.646 1.00 22.31 162 LYS A O 1
ATOM 1274 N N . ILE A 1 162 ? 65.215 22.379 70.463 1.00 20.49 163 ILE A N 1
ATOM 1275 C CA . ILE A 1 162 ? 66.140 21.304 70.210 1.00 21.16 163 ILE A CA 1
ATOM 1276 C C . ILE A 1 162 ? 67.163 21.103 71.330 1.00 20.79 163 ILE A C 1
ATOM 1277 O O . ILE A 1 162 ? 67.306 21.932 72.226 1.00 24.10 163 ILE A O 1
ATOM 1282 N N . ASP A 1 163 ? 67.878 20.001 71.218 1.00 21.61 164 ASP A N 1
ATOM 1283 C CA . ASP A 1 163 ? 68.971 19.629 72.152 1.00 22.61 164 ASP A CA 1
ATOM 1284 C C . ASP A 1 163 ? 69.952 20.813 72.203 1.00 23.16 164 ASP A C 1
ATOM 1285 O O . ASP A 1 163 ? 70.484 21.200 71.182 1.00 23.75 164 ASP A O 1
ATOM 1290 N N . PRO A 1 164 ? 70.234 21.328 73.401 1.00 25.32 165 PRO A N 1
ATOM 1291 C CA . PRO A 1 164 ? 71.127 22.505 73.463 1.00 26.85 165 PRO A CA 1
ATOM 1292 C C . PRO A 1 164 ? 72.589 22.248 73.212 1.00 25.10 165 PRO A C 1
ATOM 1293 O O . PRO A 1 164 ? 73.317 23.222 73.203 1.00 26.96 165 PRO A O 1
ATOM 1297 N N . THR A 1 165 ? 73.013 20.982 73.098 1.00 23.82 166 THR A N 1
ATOM 1298 C CA . THR A 1 165 ? 74.381 20.627 72.753 1.00 25.81 166 THR A CA 1
ATOM 1299 C C . THR A 1 165 ? 74.597 20.332 71.272 1.00 25.03 166 THR A C 1
ATOM 1300 O O . THR A 1 165 ? 75.753 20.116 70.841 1.00 28.73 166 THR A O 1
ATOM 1304 N N . ALA A 1 166 ? 73.519 20.329 70.483 1.00 25.30 167 ALA A N 1
ATOM 1305 C CA . ALA A 1 166 ? 73.608 19.985 69.062 1.00 24.14 167 ALA A CA 1
ATOM 1306 C C . ALA A 1 166 ? 74.346 21.146 68.381 1.00 25.55 167 ALA A C 1
ATOM 1307 O O . ALA A 1 166 ? 74.140 22.323 68.768 1.00 27.65 167 ALA A O 1
ATOM 1309 N N . PRO A 1 167 ? 75.231 20.828 67.395 1.00 24.21 168 PRO A N 1
ATOM 1310 C CA . PRO A 1 167 ? 75.964 21.904 66.741 1.00 25.24 168 PRO A CA 1
ATOM 1311 C C . PRO A 1 167 ? 75.045 22.716 65.853 1.00 24.38 168 PRO A C 1
ATOM 1312 O O . PRO A 1 167 ? 74.517 22.158 64.902 1.00 23.09 168 PRO A O 1
ATOM 1316 N N . LEU A 1 168 ? 74.984 24.045 66.092 1.00 25.20 169 LEU A N 1
ATOM 1317 C CA . LEU A 1 168 ? 74.026 24.874 65.340 1.00 22.29 169 LEU A CA 1
ATOM 1318 C C . LEU A 1 168 ? 74.415 25.096 63.884 1.00 24.10 169 LEU A C 1
ATOM 1319 O O . LEU A 1 168 ? 73.564 25.449 63.063 1.00 27.68 169 LEU A O 1
ATOM 1324 N N . ASP A 1 169 ? 75.706 24.907 63.575 1.00 21.51 170 ASP A N 1
ATOM 1325 C CA . ASP A 1 169 ? 76.183 24.938 62.200 1.00 24.87 170 ASP A CA 1
ATOM 1326 C C . ASP A 1 169 ? 75.865 23.742 61.339 1.00 24.92 170 ASP A C 1
ATOM 1327 O O . ASP A 1 169 ? 76.183 23.719 60.153 1.00 26.25 170 ASP A O 1
ATOM 1332 N N . LYS A 1 170 ? 75.299 22.720 61.947 1.00 22.52 171 LYS A N 1
ATOM 1333 C CA . LYS A 1 170 ? 74.908 21.539 61.201 1.00 22.84 171 LYS A CA 1
ATOM 1334 C C . LYS A 1 170 ? 73.379 21.409 61.198 1.00 22.24 171 LYS A C 1
ATOM 1335 O O . LYS A 1 170 ? 72.797 21.194 60.142 1.00 23.75 171 LYS A O 1
ATOM 1341 N N . VAL A 1 171 ? 72.746 21.563 62.380 1.00 19.40 172 VAL A N 1
ATOM 1342 C CA . VAL A 1 171 ? 71.329 21.214 62.483 1.00 19.07 172 VAL A CA 1
ATOM 1343 C C . VAL A 1 171 ? 70.411 22.242 61.787 1.00 21.87 172 VAL A C 1
ATOM 1344 O O . VAL A 1 171 ? 69.241 22.022 61.674 1.00 23.04 172 VAL A O 1
ATOM 1348 N N . CYS A 1 172 ? 70.963 23.372 61.356 1.00 23.67 173 CYS A N 1
ATOM 1349 C CA . CYS A 1 172 ? 70.257 24.314 60.471 1.00 26.91 173 CYS A CA 1
ATOM 1350 C C . CYS A 1 172 ? 69.684 23.624 59.253 1.00 24.43 173 CYS A C 1
ATOM 1351 O O . CYS A 1 172 ? 68.679 24.067 58.720 1.00 29.50 173 CYS A O 1
ATOM 1354 N N . LEU A 1 173 ? 70.282 22.523 58.820 1.00 24.84 174 LEU A N 1
ATOM 1355 C CA . LEU A 1 173 ? 69.749 21.828 57.657 1.00 22.55 174 LEU A CA 1
ATOM 1356 C C . LEU A 1 173 ? 68.469 21.018 57.978 1.00 24.75 174 LEU A C 1
ATOM 1357 O O . LEU A 1 173 ? 67.736 20.665 57.036 1.00 23.93 174 LEU A O 1
ATOM 1362 N N . LEU A 1 174 ? 68.163 20.801 59.265 1.00 19.98 175 LEU A N 1
ATOM 1363 C CA . LEU A 1 174 ? 66.973 20.077 59.655 1.00 19.13 175 LEU A CA 1
ATOM 1364 C C . LEU A 1 174 ? 65.671 20.907 59.574 1.00 21.12 175 LEU A C 1
ATOM 1365 O O . LEU A 1 174 ? 64.650 20.472 60.047 1.00 25.94 175 LEU A O 1
ATOM 1370 N N . GLY A 1 175 ? 65.708 22.045 58.919 1.00 26.20 176 GLY A N 1
ATOM 1371 C CA . GLY A 1 175 ? 64.542 22.873 58.729 1.00 26.33 176 GLY A CA 1
ATOM 1372 C C . GLY A 1 175 ? 64.015 22.767 57.312 1.00 30.79 176 GLY A C 1
ATOM 1373 O O . GLY A 1 175 ? 63.100 23.473 56.948 1.00 28.57 176 GLY A O 1
ATOM 1374 N N . CYS A 1 176 ? 64.623 21.957 56.458 1.00 24.68 177 CYS A N 1
ATOM 1375 C CA . CYS A 1 176 ? 64.157 21.890 55.066 1.00 24.87 177 CYS A CA 1
ATOM 1376 C C . CYS A 1 176 ? 64.331 20.548 54.320 1.00 25.32 177 CYS A C 1
ATOM 1377 O O . CYS A 1 176 ? 63.498 19.631 54.436 1.00 21.92 177 CYS A O 1
ATOM 1380 N N . GLY A 1 177 ? 65.409 20.439 53.560 1.00 27.11 178 GLY A N 1
ATOM 1381 C CA . GLY A 1 177 ? 65.610 19.406 52.597 1.00 27.20 178 GLY A CA 1
ATOM 1382 C C . GLY A 1 177 ? 65.835 18.021 53.205 1.00 21.18 178 GLY A C 1
ATOM 1383 O O . GLY A 1 177 ? 65.319 17.008 52.701 1.00 24.20 178 GLY A O 1
ATOM 1384 N N . VAL A 1 178 ? 66.627 17.951 54.285 1.00 22.25 179 VAL A N 1
ATOM 1385 C CA . VAL A 1 178 ? 66.888 16.653 54.886 1.00 23.46 179 VAL A CA 1
ATOM 1386 C C . VAL A 1 178 ? 65.629 15.958 55.506 1.00 20.72 179 VAL A C 1
ATOM 1387 O O . VAL A 1 178 ? 65.375 14.744 55.252 1.00 19.92 179 VAL A O 1
ATOM 1391 N N . PRO A 1 179 ? 64.833 16.676 56.350 1.00 18.83 180 PRO A N 1
ATOM 1392 C CA . PRO A 1 179 ? 63.575 16.060 56.821 1.00 17.95 180 PRO A CA 1
ATOM 1393 C C . PRO A 1 179 ? 62.654 15.703 55.681 1.00 17.65 180 PRO A C 1
ATOM 1394 O O . PRO A 1 179 ? 61.933 14.710 55.757 1.00 18.56 180 PRO A O 1
ATOM 1398 N N . THR A 1 180 ? 62.618 16.534 54.649 1.00 17.94 181 THR A N 1
ATOM 1399 C CA . THR A 1 180 ? 61.665 16.314 53.575 1.00 19.20 181 THR A CA 1
ATOM 1400 C C . THR A 1 180 ? 62.024 14.997 52.896 1.00 18.50 181 THR A C 1
ATOM 1401 O O . THR A 1 180 ? 61.207 14.112 52.666 1.00 16.87 181 THR A O 1
ATOM 1405 N N . GLY A 1 181 ? 63.287 14.809 52.594 1.00 19.89 182 GLY A N 1
ATOM 1406 C CA . GLY A 1 181 ? 63.700 13.522 52.012 1.00 18.04 182 GLY A CA 1
ATOM 1407 C C . GLY A 1 181 ? 63.579 12.245 52.852 1.00 18.49 182 GLY A C 1
ATOM 1408 O O . GLY A 1 181 ? 63.098 11.199 52.374 1.00 20.28 182 GLY A O 1
ATOM 1409 N N . LEU A 1 182 ? 64.016 12.343 54.098 1.00 19.31 183 LEU A N 1
ATOM 1410 C CA . LEU A 1 182 ? 63.892 11.240 54.997 1.00 19.09 183 LEU A CA 1
ATOM 1411 C C . LEU A 1 182 ? 62.425 10.899 55.155 1.00 16.34 183 LEU A C 1
ATOM 1412 O O . LEU A 1 182 ? 62.058 9.726 55.122 1.00 17.46 183 LEU A O 1
ATOM 1417 N N . GLY A 1 183 ? 61.602 11.907 55.432 1.00 18.43 184 GLY A N 1
ATOM 1418 C CA . GLY A 1 183 ? 60.177 11.736 55.708 1.00 15.12 184 GLY A CA 1
ATOM 1419 C C . GLY A 1 183 ? 59.406 11.274 54.512 1.00 14.55 184 GLY A C 1
ATOM 1420 O O . GLY A 1 183 ? 58.417 10.532 54.635 1.00 15.30 184 GLY A O 1
ATOM 1421 N N . ALA A 1 184 ? 59.790 11.678 53.329 1.00 18.15 185 ALA A N 1
ATOM 1422 C CA . ALA A 1 184 ? 59.147 11.148 52.096 1.00 15.96 185 ALA A CA 1
ATOM 1423 C C . ALA A 1 184 ? 59.169 9.630 52.094 1.00 14.24 185 ALA A C 1
ATOM 1424 O O . ALA A 1 184 ? 58.226 9.013 51.687 1.00 17.30 185 ALA A O 1
ATOM 1426 N N . VAL A 1 185 ? 60.285 9.046 52.565 1.00 16.87 186 VAL A N 1
ATOM 1427 C CA . VAL A 1 185 ? 60.422 7.593 52.660 1.00 15.21 186 VAL A CA 1
ATOM 1428 C C . VAL A 1 185 ? 59.692 7.054 53.865 1.00 13.96 186 VAL A C 1
ATOM 1429 O O . VAL A 1 185 ? 58.970 6.080 53.764 1.00 15.27 186 VAL A O 1
ATOM 1433 N N . TRP A 1 186 ? 59.970 7.595 55.060 1.00 14.61 187 TRP A N 1
ATOM 1434 C CA . TRP A 1 186 ? 59.492 6.972 56.300 1.00 16.28 187 TRP A CA 1
ATOM 1435 C C . TRP A 1 186 ? 58.060 7.252 56.617 1.00 16.11 187 TRP A C 1
ATOM 1436 O O . TRP A 1 186 ? 57.459 6.443 57.283 1.00 16.85 187 TRP A O 1
ATOM 1447 N N . ASN A 1 187 ? 57.530 8.401 56.192 1.00 17.19 188 ASN A N 1
ATOM 1448 C CA . ASN A 1 187 ? 56.167 8.826 56.579 1.00 15.97 188 ASN A CA 1
ATOM 1449 C C . ASN A 1 187 ? 55.191 8.768 55.455 1.00 16.54 188 ASN A C 1
ATOM 1450 O O . ASN A 1 187 ? 54.092 8.244 55.608 1.00 17.79 188 ASN A O 1
ATOM 1455 N N . THR A 1 188 ? 55.543 9.330 54.317 1.00 16.33 189 THR A N 1
ATOM 1456 C CA . THR A 1 188 ? 54.643 9.391 53.145 1.00 16.30 189 THR A CA 1
ATOM 1457 C C . THR A 1 188 ? 54.520 8.045 52.427 1.00 16.44 189 THR A C 1
ATOM 1458 O O . THR A 1 188 ? 53.438 7.494 52.264 1.00 18.56 189 THR A O 1
ATOM 1462 N N . ALA A 1 189 ? 55.652 7.478 51.993 1.00 14.52 190 ALA A N 1
ATOM 1463 C CA . ALA A 1 189 ? 55.712 6.167 51.279 1.00 15.74 190 ALA A CA 1
ATOM 1464 C C . ALA A 1 189 ? 55.633 5.011 52.259 1.00 18.81 190 ALA A C 1
ATOM 1465 O O . ALA A 1 189 ? 54.957 4.019 51.961 1.00 18.18 190 ALA A O 1
ATOM 1467 N N . LYS A 1 190 ? 56.283 5.125 53.416 1.00 15.12 191 LYS A N 1
ATOM 1468 C CA . LYS A 1 190 ? 56.441 3.976 54.346 1.00 13.93 191 LYS A CA 1
ATOM 1469 C C . LYS A 1 190 ? 57.127 2.817 53.633 1.00 14.41 191 LYS A C 1
ATOM 1470 O O . LYS A 1 190 ? 56.610 1.718 53.613 1.00 17.63 191 LYS A O 1
ATOM 1476 N N . VAL A 1 191 ? 58.337 3.030 53.127 1.00 16.94 192 VAL A N 1
ATOM 1477 C CA . VAL A 1 191 ? 59.078 2.028 52.395 1.00 17.64 192 VAL A CA 1
ATOM 1478 C C . VAL A 1 191 ? 59.512 0.874 53.307 1.00 17.75 192 VAL A C 1
ATOM 1479 O O . VAL A 1 191 ? 60.002 1.108 54.402 1.00 18.50 192 VAL A O 1
ATOM 1483 N N . GLU A 1 192 ? 59.157 -0.358 52.891 1.00 17.97 193 GLU A N 1
ATOM 1484 C CA . GLU A 1 192 ? 59.508 -1.540 53.639 1.00 17.44 193 GLU A CA 1
ATOM 1485 C C . GLU A 1 192 ? 60.876 -2.096 53.269 1.00 17.62 193 GLU A C 1
ATOM 1486 O O . GLU A 1 192 ? 61.336 -1.958 52.145 1.00 17.60 193 GLU A O 1
ATOM 1492 N N . PRO A 1 193 ? 61.468 -2.850 54.209 1.00 19.76 194 PRO A N 1
ATOM 1493 C CA . PRO A 1 193 ? 62.684 -3.577 53.908 1.00 16.69 194 PRO A CA 1
ATOM 1494 C C . PRO A 1 193 ? 62.574 -4.414 52.664 1.00 20.04 194 PRO A C 1
ATOM 1495 O O . PRO A 1 193 ? 61.570 -5.084 52.477 1.00 18.38 194 PRO A O 1
ATOM 1499 N N . GLY A 1 194 ? 63.566 -4.348 51.814 1.00 20.19 195 GLY A N 1
ATOM 1500 C CA . GLY A 1 194 ? 63.560 -5.131 50.584 1.00 21.30 195 GLY A CA 1
ATOM 1501 C C . GLY A 1 194 ? 62.980 -4.436 49.382 1.00 18.53 195 GLY A C 1
ATOM 1502 O O . GLY A 1 194 ? 63.006 -4.984 48.278 1.00 21.40 195 GLY A O 1
ATOM 1503 N N . SER A 1 195 ? 62.400 -3.237 49.595 1.00 19.31 196 SER A N 1
ATOM 1504 C CA . SER A 1 195 ? 61.814 -2.499 48.477 1.00 17.58 196 SER A CA 1
ATOM 1505 C C . SER A 1 195 ? 62.900 -2.030 47.508 1.00 16.56 196 SER A C 1
ATOM 1506 O O . SER A 1 195 ? 64.015 -1.696 47.925 1.00 18.82 196 SER A O 1
ATOM 1509 N N . ASN A 1 196 ? 62.529 -1.941 46.232 1.00 18.21 197 ASN A N 1
ATOM 1510 C CA . ASN A 1 196 ? 63.345 -1.323 45.255 1.00 18.71 197 ASN A CA 1
ATOM 1511 C C . ASN A 1 196 ? 62.822 0.090 45.003 1.00 17.90 197 ASN A C 1
ATOM 1512 O O . ASN A 1 196 ? 61.604 0.301 44.852 1.00 16.92 197 ASN A O 1
ATOM 1517 N N A VAL A 1 197 ? 63.732 1.051 44.895 0.50 18.20 198 VAL A N 1
ATOM 1518 N N B VAL A 1 197 ? 63.712 1.063 44.938 0.50 18.16 198 VAL A N 1
ATOM 1519 C CA A VAL A 1 197 ? 63.382 2.485 44.901 0.50 18.25 198 VAL A CA 1
ATOM 1520 C CA B VAL A 1 197 ? 63.265 2.445 44.773 0.50 17.56 198 VAL A CA 1
ATOM 1521 C C A VAL A 1 197 ? 64.069 3.193 43.741 0.50 18.90 198 VAL A C 1
ATOM 1522 C C B VAL A 1 197 ? 64.041 3.165 43.707 0.50 18.71 198 VAL A C 1
ATOM 1523 O O A VAL A 1 197 ? 65.196 2.827 43.436 0.50 18.32 198 VAL A O 1
ATOM 1524 O O B VAL A 1 197 ? 65.188 2.811 43.459 0.50 18.04 198 VAL A O 1
ATOM 1531 N N . ALA A 1 198 ? 63.401 4.154 43.086 1.00 19.17 199 ALA A N 1
ATOM 1532 C CA . ALA A 1 198 ? 64.057 5.051 42.117 1.00 17.20 199 ALA A CA 1
ATOM 1533 C C . ALA A 1 198 ? 63.946 6.480 42.657 1.00 17.42 199 ALA A C 1
ATOM 1534 O O . ALA A 1 198 ? 62.845 6.882 43.102 1.00 18.76 199 ALA A O 1
ATOM 1536 N N . ILE A 1 199 ? 65.010 7.273 42.532 1.00 17.74 200 ILE A N 1
ATOM 1537 C CA . ILE A 1 199 ? 65.098 8.657 43.028 1.00 17.90 200 ILE A CA 1
ATOM 1538 C C . ILE A 1 199 ? 65.533 9.490 41.858 1.00 20.75 200 ILE A C 1
ATOM 1539 O O . ILE A 1 199 ? 66.598 9.292 41.309 1.00 19.83 200 ILE A O 1
ATOM 1544 N N . PHE A 1 200 ? 64.683 10.414 41.462 1.00 19.44 201 PHE A N 1
ATOM 1545 C CA . PHE A 1 200 ? 64.931 11.298 40.330 1.00 21.44 201 PHE A CA 1
ATOM 1546 C C . PHE A 1 200 ? 65.343 12.653 40.871 1.00 22.36 201 PHE A C 1
ATOM 1547 O O . PHE A 1 200 ? 64.587 13.370 41.501 1.00 22.11 201 PHE A O 1
ATOM 1555 N N . GLY A 1 201 ? 66.601 12.952 40.682 1.00 20.07 202 GLY A N 1
ATOM 1556 C CA . GLY A 1 201 ? 67.257 14.187 41.126 1.00 20.92 202 GLY A CA 1
ATOM 1557 C C . GLY A 1 201 ? 68.028 13.899 42.395 1.00 22.85 202 GLY A C 1
ATOM 1558 O O . GLY A 1 201 ? 67.462 13.483 43.406 1.00 22.21 202 GLY A O 1
ATOM 1559 N N . LEU A 1 202 ? 69.332 14.106 42.315 1.00 24.76 203 LEU A N 1
ATOM 1560 C CA . LEU A 1 202 ? 70.233 13.755 43.415 1.00 23.54 203 LEU A CA 1
ATOM 1561 C C . LEU A 1 202 ? 70.909 15.005 43.998 1.00 22.02 203 LEU A C 1
ATOM 1562 O O . LEU A 1 202 ? 72.152 15.081 44.168 1.00 25.73 203 LEU A O 1
ATOM 1567 N N . GLY A 1 203 ? 70.070 15.994 44.274 1.00 25.14 204 GLY A N 1
ATOM 1568 C CA . GLY A 1 203 ? 70.421 17.111 45.130 1.00 25.26 204 GLY A CA 1
ATOM 1569 C C . GLY A 1 203 ? 70.241 16.724 46.590 1.00 24.05 204 GLY A C 1
ATOM 1570 O O . GLY A 1 203 ? 70.047 15.559 46.908 1.00 25.61 204 GLY A O 1
ATOM 1571 N N . THR A 1 204 ? 70.272 17.717 47.470 1.00 24.53 205 THR A N 1
ATOM 1572 C CA . THR A 1 204 ? 70.112 17.461 48.874 1.00 26.35 205 THR A CA 1
ATOM 1573 C C . THR A 1 204 ? 68.837 16.624 49.130 1.00 23.20 205 THR A C 1
ATOM 1574 O O . THR A 1 204 ? 68.874 15.691 49.923 1.00 21.55 205 THR A O 1
ATOM 1578 N N . VAL A 1 205 ? 67.698 16.976 48.506 1.00 21.34 206 VAL A N 1
ATOM 1579 C CA . VAL A 1 205 ? 66.411 16.208 48.734 1.00 18.99 206 VAL A CA 1
ATOM 1580 C C . VAL A 1 205 ? 66.533 14.759 48.318 1.00 20.24 206 VAL A C 1
ATOM 1581 O O . VAL A 1 205 ? 66.266 13.857 49.116 1.00 19.80 206 VAL A O 1
ATOM 1585 N N . GLY A 1 206 ? 66.968 14.551 47.078 1.00 19.50 207 GLY A N 1
ATOM 1586 C CA . GLY A 1 206 ? 67.186 13.196 46.587 1.00 19.25 207 GLY A CA 1
ATOM 1587 C C . GLY A 1 206 ? 68.215 12.396 47.386 1.00 20.81 207 GLY A C 1
ATOM 1588 O O . GLY A 1 206 ? 68.000 11.251 47.584 1.00 20.48 207 GLY A O 1
ATOM 1589 N N . LEU A 1 207 ? 69.271 13.035 47.892 1.00 22.52 208 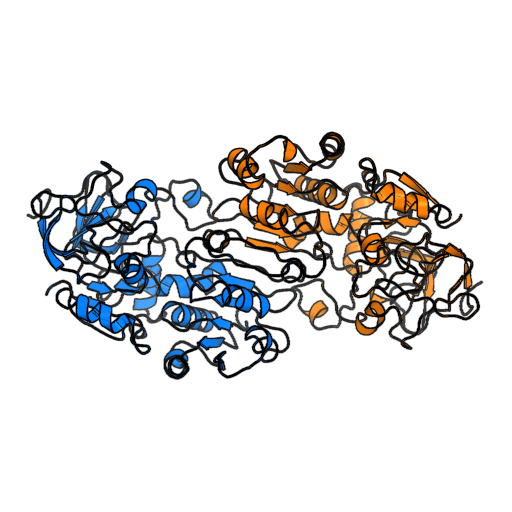LEU A N 1
ATOM 1590 C CA . LEU A 1 207 ? 70.267 12.359 48.686 1.00 19.13 208 LEU A CA 1
ATOM 1591 C C . LEU A 1 207 ? 69.675 11.965 50.059 1.00 20.57 208 LEU A C 1
ATOM 1592 O O . LEU A 1 207 ? 69.949 10.892 50.563 1.00 21.37 208 LEU A O 1
ATOM 1597 N N . ALA A 1 208 ? 68.766 12.777 50.586 1.00 19.62 209 ALA A N 1
ATOM 1598 C CA . ALA A 1 208 ? 68.062 12.453 51.852 1.00 20.07 209 ALA A CA 1
ATOM 1599 C C . ALA A 1 208 ? 67.012 11.336 51.675 1.00 19.02 209 ALA A C 1
ATOM 1600 O O . ALA A 1 208 ? 66.876 10.421 52.533 1.00 19.72 209 ALA A O 1
ATOM 1602 N N . VAL A 1 209 ? 66.357 11.318 50.503 1.00 17.58 210 VAL A N 1
ATOM 1603 C CA . VAL A 1 209 ? 65.554 10.136 50.137 1.00 18.27 210 VAL A CA 1
ATOM 1604 C C . VAL A 1 209 ? 66.445 8.878 50.113 1.00 18.60 210 VAL A C 1
ATOM 1605 O O . VAL A 1 209 ? 66.071 7.865 50.625 1.00 17.43 210 VAL A O 1
ATOM 1609 N N . ALA A 1 210 ? 67.602 8.943 49.492 1.00 17.71 211 ALA A N 1
ATOM 1610 C CA . ALA A 1 210 ? 68.530 7.784 49.416 1.00 19.38 211 ALA A CA 1
ATOM 1611 C C . ALA A 1 210 ? 68.923 7.348 50.819 1.00 19.26 211 ALA A C 1
ATOM 1612 O O . ALA A 1 210 ? 68.856 6.179 51.131 1.00 21.03 211 ALA A O 1
ATOM 1614 N N . GLU A 1 211 ? 69.198 8.329 51.706 1.00 20.78 212 GLU A N 1
ATOM 1615 C CA . GLU A 1 211 ? 69.569 7.989 53.078 1.00 20.61 212 GLU A CA 1
ATOM 1616 C C . GLU A 1 211 ? 68.365 7.346 53.782 1.00 20.26 212 GLU A C 1
ATOM 1617 O O . GLU A 1 211 ? 68.494 6.321 54.531 1.00 20.30 212 GLU A O 1
ATOM 1623 N N . GLY A 1 212 ? 67.191 7.970 53.588 1.00 19.17 213 GLY A N 1
ATOM 1624 C CA . GLY A 1 212 ? 66.002 7.406 54.203 1.00 16.16 213 GLY A CA 1
ATOM 1625 C C . GLY A 1 212 ? 65.645 5.971 53.729 1.00 16.23 213 GLY A C 1
ATOM 1626 O O . GLY A 1 212 ? 65.320 5.105 54.569 1.00 18.63 213 GLY A O 1
ATOM 1627 N N . ALA A 1 213 ? 65.766 5.735 52.412 1.00 17.99 214 ALA A N 1
ATOM 1628 C CA . ALA A 1 213 ? 65.536 4.434 51.824 1.00 19.12 214 ALA A CA 1
ATOM 1629 C C . ALA A 1 213 ? 66.563 3.429 52.339 1.00 19.50 214 ALA A C 1
ATOM 1630 O O . ALA A 1 213 ? 66.237 2.320 52.684 1.00 19.43 214 ALA A O 1
ATOM 1632 N N . LYS A 1 214 ? 67.834 3.785 52.356 1.00 20.66 215 LYS A N 1
ATOM 1633 C CA . LYS A 1 214 ? 68.848 2.891 52.898 1.00 20.27 215 LYS A CA 1
ATOM 1634 C C . LYS A 1 214 ? 68.577 2.518 54.334 1.00 19.77 215 LYS A C 1
ATOM 1635 O O . LYS A 1 214 ? 68.584 1.374 54.715 1.00 20.20 215 LYS A O 1
ATOM 1641 N N . THR A 1 215 ? 68.238 3.500 55.131 1.00 18.26 216 THR A N 1
ATOM 1642 C CA . THR A 1 215 ? 67.943 3.296 56.564 1.00 19.32 216 THR A CA 1
ATOM 1643 C C . THR A 1 215 ? 66.720 2.377 56.768 1.00 18.38 216 THR A C 1
ATOM 1644 O O . THR A 1 215 ? 66.714 1.571 57.674 1.00 19.92 216 THR A O 1
ATOM 1648 N N . ALA A 1 216 ? 65.746 2.484 55.862 1.00 19.97 217 ALA A N 1
ATOM 1649 C CA . ALA A 1 216 ? 64.487 1.740 55.934 1.00 19.07 217 ALA A CA 1
ATOM 1650 C C . ALA A 1 216 ? 64.691 0.323 55.447 1.00 19.34 217 ALA A C 1
ATOM 1651 O O . ALA A 1 216 ? 63.826 -0.517 55.651 1.00 18.57 217 ALA A O 1
ATOM 1653 N N . GLY A 1 217 ? 65.863 0.036 54.849 1.00 19.06 218 GLY A N 1
ATOM 1654 C CA . GLY A 1 217 ? 66.155 -1.308 54.388 1.00 19.88 218 GLY A CA 1
ATOM 1655 C C . GLY A 1 217 ? 65.875 -1.626 52.923 1.00 20.06 218 GLY A C 1
ATOM 1656 O O . GLY A 1 217 ? 65.773 -2.800 52.523 1.00 19.85 218 GLY A O 1
ATOM 1657 N N . ALA A 1 218 ? 65.770 -0.607 52.082 1.00 17.90 219 ALA A N 1
ATOM 1658 C CA . ALA A 1 218 ? 65.619 -0.818 50.643 1.00 17.29 219 ALA A CA 1
ATOM 1659 C C . ALA A 1 218 ? 66.806 -1.575 50.029 1.00 20.55 219 ALA A C 1
ATOM 1660 O O . ALA A 1 218 ? 67.952 -1.508 50.484 1.00 22.45 219 ALA A O 1
ATOM 1662 N N . SER A 1 219 ? 66.466 -2.283 48.984 1.00 21.18 220 SER A N 1
ATOM 1663 C CA . SER A 1 219 ? 67.372 -3.063 48.215 1.00 20.83 220 SER A CA 1
ATOM 1664 C C . SER A 1 219 ? 68.001 -2.249 47.137 1.00 19.62 220 SER A C 1
ATOM 1665 O O . SER A 1 219 ? 69.064 -1.680 47.342 1.00 23.13 220 SER A O 1
ATOM 1668 N N . ARG A 1 220 ? 67.470 -2.267 45.943 1.00 19.19 221 ARG A N 1
ATOM 1669 C CA . ARG A 1 220 ? 67.968 -1.375 44.924 1.00 19.97 221 ARG A CA 1
ATOM 1670 C C . ARG A 1 220 ? 67.535 0.058 45.169 1.00 21.49 221 ARG A C 1
ATOM 1671 O O . ARG A 1 220 ? 66.336 0.292 45.408 1.00 20.63 221 ARG A O 1
ATOM 1679 N N . ILE A 1 221 ? 68.521 0.951 45.122 1.00 22.42 222 ILE A N 1
ATOM 1680 C CA . ILE A 1 221 ? 68.297 2.404 45.273 1.00 20.36 222 ILE A CA 1
ATOM 1681 C C . ILE A 1 221 ? 68.912 3.010 44.040 1.00 18.78 222 ILE A C 1
ATOM 1682 O O . ILE A 1 221 ? 70.108 3.212 43.957 1.00 22.09 222 ILE A O 1
ATOM 1687 N N . ILE A 1 222 ? 68.083 3.244 43.043 1.00 20.19 223 ILE A N 1
ATOM 1688 C CA . ILE A 1 222 ? 68.521 3.678 41.727 1.00 20.62 223 ILE A CA 1
ATOM 1689 C C . ILE A 1 222 ? 68.370 5.170 41.624 1.00 19.81 223 ILE A C 1
ATOM 1690 O O . ILE A 1 222 ? 67.246 5.688 41.814 1.00 20.52 223 ILE A O 1
ATOM 1695 N N . GLY A 1 223 ? 69.491 5.885 41.399 1.00 23.66 224 GLY A N 1
ATOM 1696 C CA . GLY A 1 223 ? 69.478 7.324 41.257 1.00 23.57 224 GLY A CA 1
ATOM 1697 C C . GLY A 1 223 ? 69.429 7.682 39.802 1.00 22.03 224 GLY A C 1
ATOM 1698 O O . GLY A 1 223 ? 69.988 6.963 38.987 1.00 25.38 224 GLY A O 1
ATOM 1699 N N . ILE A 1 224 ? 68.718 8.766 39.477 1.00 22.7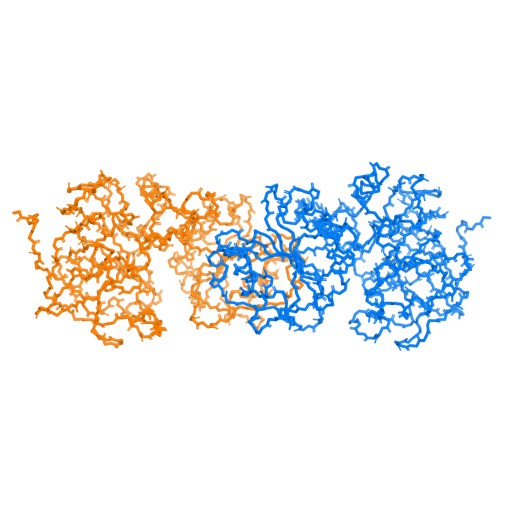0 225 ILE A N 1
ATOM 1700 C CA . ILE A 1 224 ? 68.590 9.249 38.125 1.00 20.49 225 ILE A CA 1
ATOM 1701 C C . ILE A 1 224 ? 68.920 10.763 38.177 1.00 22.69 225 ILE A C 1
ATOM 1702 O O . ILE A 1 224 ? 68.292 11.549 38.914 1.00 22.73 225 ILE A O 1
ATOM 1707 N N . ASP A 1 225 ? 69.892 11.185 37.376 1.00 22.37 226 ASP A N 1
ATOM 1708 C CA . ASP A 1 225 ? 70.202 12.614 37.336 1.00 25.72 226 ASP A CA 1
ATOM 1709 C C . ASP A 1 225 ? 70.808 12.894 35.989 1.00 25.50 226 ASP A C 1
ATOM 1710 O O . ASP A 1 225 ? 71.581 12.044 35.499 1.00 25.74 226 ASP A O 1
ATOM 1715 N N . ILE A 1 226 ? 70.510 14.074 35.422 1.00 27.60 227 ILE A N 1
ATOM 1716 C CA . ILE A 1 226 ? 71.145 14.528 34.164 1.00 28.41 227 ILE A CA 1
ATOM 1717 C C . ILE A 1 226 ? 72.624 14.936 34.311 1.00 31.08 227 ILE A C 1
ATOM 1718 O O . ILE A 1 226 ? 73.303 15.128 33.318 1.00 33.96 227 ILE A O 1
ATOM 1723 N N . ASP A 1 227 ? 73.111 15.076 35.533 1.00 30.23 228 ASP A N 1
ATOM 1724 C CA . ASP A 1 227 ? 74.547 15.380 35.795 1.00 35.44 228 ASP A CA 1
ATOM 1725 C C . ASP A 1 227 ? 75.199 14.108 36.337 1.00 32.79 228 ASP A C 1
ATOM 1726 O O . ASP A 1 227 ? 74.991 13.775 37.488 1.00 35.58 228 ASP A O 1
ATOM 1731 N N . SER A 1 228 ? 75.989 13.400 35.524 1.00 31.95 229 SER A N 1
ATOM 1732 C CA . SER A 1 228 ? 76.572 12.079 35.938 1.00 30.69 229 SER A CA 1
ATOM 1733 C C . SER A 1 228 ? 77.614 12.125 37.054 1.00 38.71 229 SER A C 1
ATOM 1734 O O . SER A 1 228 ? 77.874 11.108 37.725 1.00 34.92 229 SER A O 1
ATOM 1737 N N . LYS A 1 229 ? 78.177 13.303 37.277 1.00 36.63 230 LYS A N 1
ATOM 1738 C CA . LYS A 1 229 ? 79.072 13.521 38.411 1.00 40.68 230 LYS A CA 1
ATOM 1739 C C . LYS A 1 229 ? 78.346 13.440 39.771 1.00 39.70 230 LYS A C 1
ATOM 1740 O O . LYS A 1 229 ? 79.000 13.257 40.805 1.00 40.55 230 LYS A O 1
ATOM 1746 N N . LYS A 1 230 ? 77.013 13.559 39.774 1.00 39.23 231 LYS A N 1
ATOM 1747 C CA . LYS A 1 230 ? 76.271 13.386 41.014 1.00 35.22 231 LYS A CA 1
ATOM 1748 C C . LYS A 1 230 ? 76.376 11.980 41.595 1.00 34.86 231 LYS A C 1
ATOM 1749 O O . LYS A 1 230 ? 76.161 11.842 42.787 1.00 37.56 231 LYS A O 1
ATOM 1755 N N . TYR A 1 231 ? 76.694 10.948 40.790 1.00 32.28 232 TYR A N 1
ATOM 1756 C CA . TYR A 1 231 ? 76.624 9.544 41.295 1.00 27.21 232 TYR A CA 1
ATOM 1757 C C . TYR A 1 231 ? 77.702 9.204 42.310 1.00 30.48 232 TYR A C 1
ATOM 1758 O O . TYR A 1 231 ? 77.400 8.656 43.343 1.00 34.21 232 TYR A O 1
ATOM 1767 N N . GLU A 1 232 ? 78.958 9.558 42.061 1.00 35.41 233 GLU A N 1
ATOM 1768 C CA . GLU A 1 232 ? 80.000 9.217 43.039 1.00 35.54 233 GLU A CA 1
ATOM 1769 C C . GLU A 1 232 ? 79.639 9.807 44.417 1.00 32.03 233 GLU A C 1
ATOM 1770 O O . GLU A 1 232 ? 79.685 9.108 45.436 1.00 38.12 233 GLU A O 1
ATOM 1776 N N . THR A 1 233 ? 79.207 11.059 44.428 1.00 33.28 234 THR A N 1
ATOM 1777 C CA . THR A 1 233 ? 78.721 11.734 45.653 1.00 32.67 234 THR A CA 1
ATOM 1778 C C . THR A 1 233 ? 77.585 10.977 46.337 1.00 30.24 234 THR A C 1
ATOM 1779 O O . THR A 1 233 ? 77.536 10.815 47.559 1.00 35.80 234 THR A O 1
ATOM 1783 N N . ALA A 1 234 ? 76.633 10.571 45.510 1.00 30.00 235 ALA A N 1
ATOM 1784 C CA . ALA A 1 234 ? 75.386 9.945 45.963 1.00 27.65 235 ALA A CA 1
ATOM 1785 C C . ALA A 1 234 ? 75.641 8.586 46.606 1.00 27.78 235 ALA A C 1
ATOM 1786 O O . ALA A 1 234 ? 74.846 8.171 47.426 1.00 24.76 235 ALA A O 1
ATOM 1788 N N . LYS A 1 235 ? 76.719 7.883 46.249 1.00 30.23 236 LYS A N 1
ATOM 1789 C CA . LYS A 1 235 ? 76.980 6.514 46.754 1.00 29.62 236 LYS A CA 1
ATOM 1790 C C . LYS A 1 235 ? 76.990 6.422 48.278 1.00 30.35 236 LYS A C 1
ATOM 1791 O O . LYS A 1 235 ? 76.383 5.545 48.849 1.00 28.89 236 LYS A O 1
ATOM 1797 N N . LYS A 1 236 ? 77.687 7.361 48.904 1.00 31.56 237 LYS A N 1
ATOM 1798 C CA . LYS A 1 236 ? 77.840 7.526 50.346 1.00 31.44 237 LYS A CA 1
ATOM 1799 C C . LYS A 1 236 ? 76.435 7.687 51.025 1.00 25.29 237 LYS A C 1
ATOM 1800 O O . LYS A 1 236 ? 76.248 7.368 52.189 1.00 28.57 237 LYS A O 1
ATOM 1806 N N . PHE A 1 237 ? 75.466 8.203 50.273 1.00 27.34 238 PHE A N 1
ATOM 1807 C CA . PHE A 1 237 ? 74.132 8.405 50.760 1.00 24.01 238 PHE A CA 1
ATOM 1808 C C . PHE A 1 237 ? 73.227 7.226 50.539 1.00 24.34 238 PHE A C 1
ATOM 1809 O O . PHE A 1 237 ? 72.114 7.249 51.056 1.00 25.18 238 PHE A O 1
ATOM 1817 N N . GLY A 1 238 ? 73.677 6.210 49.788 1.00 25.14 239 GLY A N 1
ATOM 1818 C CA . GLY A 1 238 ? 72.975 4.916 49.638 1.00 24.43 239 GLY A CA 1
ATOM 1819 C C . GLY A 1 238 ? 72.580 4.593 48.220 1.00 22.26 239 GLY A C 1
ATOM 1820 O O . GLY A 1 238 ? 72.086 3.525 47.967 1.00 24.44 239 GLY A O 1
ATOM 1821 N N . VAL A 1 239 ? 72.746 5.552 47.285 1.00 23.01 240 VAL A N 1
ATOM 1822 C CA . VAL A 1 239 ? 72.366 5.267 45.894 1.00 21.21 240 VAL A CA 1
ATOM 1823 C C . VAL A 1 239 ? 73.316 4.156 45.443 1.00 22.49 240 VAL A C 1
ATOM 1824 O O . VAL A 1 239 ? 74.544 4.305 45.593 1.00 26.33 240 VAL A O 1
ATOM 1828 N N . ASN A 1 240 ? 72.805 3.079 44.855 1.00 23.80 241 ASN A N 1
ATOM 1829 C CA . ASN A 1 240 ? 73.663 1.957 44.509 1.00 22.63 241 ASN A CA 1
ATOM 1830 C C . ASN A 1 240 ? 73.563 1.515 43.035 1.00 23.25 241 ASN A C 1
ATOM 1831 O O . ASN A 1 240 ? 74.178 0.545 42.637 1.00 28.67 241 ASN A O 1
ATOM 1836 N N . GLU A 1 241 ? 72.783 2.255 42.252 1.00 24.15 242 GLU A N 1
ATOM 1837 C CA . GLU A 1 241 ? 72.650 2.139 40.774 1.00 23.05 242 GLU A CA 1
ATOM 1838 C C . GLU A 1 241 ? 72.412 3.531 40.269 1.00 24.35 242 GLU A C 1
ATOM 1839 O O . GLU A 1 241 ? 71.814 4.377 40.972 1.00 24.18 242 GLU A O 1
ATOM 1845 N N . PHE A 1 242 ? 72.844 3.793 39.046 1.00 25.19 243 PHE A N 1
ATOM 1846 C CA . PHE A 1 242 ? 72.684 5.117 38.475 1.00 26.00 243 PHE A CA 1
ATOM 1847 C C . PHE A 1 242 ? 72.360 5.105 36.998 1.00 23.96 243 PHE A C 1
ATOM 1848 O O . PHE A 1 242 ? 72.920 4.325 36.255 1.00 26.25 243 PHE A O 1
ATOM 1856 N N . VAL A 1 243 ? 71.463 6.024 36.585 1.00 26.71 244 VAL A N 1
ATOM 1857 C CA . VAL A 1 243 ? 71.119 6.188 35.198 1.00 27.82 244 VAL A CA 1
ATOM 1858 C C . VAL A 1 243 ? 71.038 7.668 34.916 1.00 26.72 244 VAL A C 1
ATOM 1859 O O . VAL A 1 243 ? 70.410 8.392 35.671 1.00 27.35 244 VAL A O 1
ATOM 1863 N N . ASN A 1 244 ? 71.675 8.090 33.822 1.00 27.38 245 ASN A N 1
ATOM 1864 C CA . ASN A 1 244 ? 71.489 9.420 33.290 1.00 24.75 245 ASN A CA 1
ATOM 1865 C C . ASN A 1 244 ? 70.557 9.286 32.082 1.00 28.10 245 ASN A C 1
ATOM 1866 O O . ASN A 1 244 ? 70.888 8.540 31.146 1.00 29.14 245 ASN A O 1
ATOM 1871 N N . PRO A 1 245 ? 69.404 9.993 32.090 1.00 29.25 246 PRO A N 1
ATOM 1872 C CA . PRO A 1 245 ? 68.449 9.983 30.960 1.00 28.94 246 PRO A CA 1
ATOM 1873 C C . PRO A 1 245 ? 69.119 10.298 29.609 1.00 31.13 246 PRO A C 1
ATOM 1874 O O . PRO A 1 245 ? 68.679 9.813 28.552 1.00 34.24 246 PRO A O 1
ATOM 1878 N N . LYS A 1 246 ? 70.179 11.097 29.655 1.00 34.40 247 LYS A N 1
ATOM 1879 C CA . LYS A 1 246 ? 70.935 11.487 28.424 1.00 33.74 247 LYS A CA 1
ATOM 1880 C C . LYS A 1 246 ? 71.644 10.323 27.718 1.00 33.46 247 LYS A C 1
ATOM 1881 O O . LYS A 1 246 ? 71.978 10.406 26.535 1.00 38.68 247 LYS A O 1
ATOM 1887 N N . ASP A 1 247 ? 71.825 9.212 28.422 1.00 34.90 248 ASP A N 1
ATOM 1888 C CA . ASP A 1 247 ? 72.525 8.059 27.852 1.00 35.99 248 ASP A CA 1
ATOM 1889 C C . ASP A 1 247 ? 71.603 7.064 27.150 1.00 35.36 248 ASP A C 1
ATOM 1890 O O . ASP A 1 247 ? 72.057 5.984 26.737 1.00 38.57 248 ASP A O 1
ATOM 1895 N N . HIS A 1 248 ? 70.326 7.439 27.014 1.00 37.54 249 HIS A N 1
ATOM 1896 C CA . HIS A 1 248 ? 69.271 6.556 26.513 1.00 31.68 249 HIS A CA 1
ATOM 1897 C C . HIS A 1 248 ? 68.363 7.342 25.624 1.00 36.05 249 HIS A C 1
ATOM 1898 O O . HIS A 1 248 ? 67.957 8.455 25.979 1.00 37.30 249 HIS A O 1
ATOM 1905 N N . ASP A 1 249 ? 68.043 6.773 24.460 1.00 39.43 250 ASP A N 1
ATOM 1906 C CA . ASP A 1 249 ? 67.051 7.345 23.558 1.00 40.92 250 ASP A CA 1
ATOM 1907 C C . ASP A 1 249 ? 65.611 7.108 24.057 1.00 41.32 250 ASP A C 1
ATOM 1908 O O . ASP A 1 249 ? 64.744 7.998 23.900 1.00 41.53 250 ASP A O 1
ATOM 1913 N N A LYS A 1 250 ? 65.367 5.930 24.639 0.50 40.43 251 LYS A N 1
ATOM 1914 N N B LYS A 1 250 ? 65.380 5.930 24.652 0.50 40.18 251 LYS A N 1
ATOM 1915 C CA A LYS A 1 250 ? 64.051 5.554 25.189 0.50 33.69 251 LYS A CA 1
ATOM 1916 C CA B LYS A 1 250 ? 64.085 5.564 25.256 0.50 34.25 251 LYS A CA 1
ATOM 1917 C C A LYS A 1 250 ? 63.747 6.404 26.424 0.50 32.97 251 LYS A C 1
ATOM 1918 C C B LYS A 1 250 ? 63.752 6.521 26.391 0.50 33.09 251 LYS A C 1
ATOM 1919 O O A LYS A 1 250 ? 64.692 6.789 27.157 0.50 34.00 251 LYS A O 1
ATOM 1920 O O B LYS A 1 250 ? 64.672 7.096 27.015 0.50 33.69 251 LYS A O 1
ATOM 1931 N N . PRO A 1 251 ? 62.440 6.713 26.664 1.00 28.83 252 PRO A N 1
ATOM 1932 C CA . PRO A 1 251 ? 62.027 7.443 27.856 1.00 27.65 252 PRO A CA 1
ATOM 1933 C C . PRO A 1 251 ? 62.626 6.852 29.106 1.00 25.32 252 PRO A C 1
ATOM 1934 O O . PRO A 1 251 ? 62.705 5.625 29.237 1.00 27.37 252 PRO A O 1
ATOM 1938 N N . ILE A 1 252 ? 63.044 7.708 30.041 1.00 25.49 253 ILE A N 1
ATOM 1939 C CA . ILE A 1 252 ? 63.688 7.184 31.264 1.00 26.21 253 ILE A CA 1
ATOM 1940 C C . ILE A 1 252 ? 62.806 6.176 32.004 1.00 24.88 253 ILE A C 1
ATOM 1941 O O . ILE A 1 252 ? 63.335 5.179 32.553 1.00 22.25 253 ILE A O 1
ATOM 1946 N N . GLN A 1 253 ? 61.471 6.370 31.980 1.00 21.36 254 GLN A N 1
ATOM 1947 C CA . GLN A 1 253 ? 60.579 5.394 32.651 1.00 21.40 254 GLN A CA 1
ATOM 1948 C C . GLN A 1 253 ? 60.735 3.960 32.050 1.00 25.54 254 GLN A C 1
ATOM 1949 O O . GLN A 1 253 ? 60.750 2.962 32.781 1.00 24.92 254 GLN A O 1
ATOM 1955 N N . GLU A 1 254 ? 60.878 3.902 30.727 1.00 24.80 255 GLU A N 1
ATOM 1956 C CA . GLU A 1 254 ? 61.032 2.645 30.042 1.00 23.83 255 GLU A CA 1
ATOM 1957 C C . GLU A 1 254 ? 62.376 2.000 30.413 1.00 26.44 255 GLU A C 1
ATOM 1958 O O . GLU A 1 254 ? 62.440 0.810 30.596 1.00 28.70 255 GLU A O 1
ATOM 1964 N N . VAL A 1 255 ? 63.420 2.803 30.583 1.00 28.04 256 VAL A N 1
ATOM 1965 C CA . VAL A 1 255 ? 64.747 2.298 30.984 1.00 27.94 256 VAL A CA 1
ATOM 1966 C C . VAL A 1 255 ? 64.718 1.654 32.400 1.00 25.89 256 VAL A C 1
ATOM 1967 O O . VAL A 1 255 ? 65.275 0.600 32.662 1.00 27.31 256 VAL A O 1
ATOM 1971 N N A ILE A 1 256 ? 64.060 2.334 33.324 0.50 25.10 257 ILE A N 1
ATOM 1972 N N B ILE A 1 256 ? 64.044 2.336 33.310 0.50 25.12 257 ILE A N 1
ATOM 1973 C CA A ILE A 1 256 ? 63.950 1.845 34.696 0.50 23.48 257 ILE A CA 1
ATOM 1974 C CA B ILE A 1 256 ? 63.920 1.884 34.692 0.50 23.24 257 ILE A CA 1
ATOM 1975 C C A ILE A 1 256 ? 63.065 0.585 34.749 0.50 25.10 257 ILE A C 1
ATOM 1976 C C B ILE A 1 256 ? 63.038 0.622 34.782 0.50 24.50 257 ILE A C 1
ATOM 1977 O O A ILE A 1 256 ? 63.385 -0.377 35.431 0.50 23.43 257 ILE A O 1
ATOM 1978 O O B ILE A 1 256 ? 63.330 -0.302 35.524 0.50 21.92 257 ILE A O 1
ATOM 1987 N N . VAL A 1 257 ? 61.968 0.567 34.007 1.00 25.61 258 VAL A N 1
ATOM 1988 C CA . VAL A 1 257 ? 61.157 -0.641 33.948 1.00 24.18 258 VAL A CA 1
ATOM 1989 C C . VAL A 1 257 ? 61.984 -1.835 33.412 1.00 25.05 258 VAL A C 1
ATOM 1990 O O . VAL A 1 257 ? 61.938 -2.951 33.973 1.00 24.91 258 VAL A O 1
ATOM 1994 N N . ASP A 1 258 ? 62.795 -1.591 32.375 1.00 26.43 259 ASP A N 1
ATOM 1995 C CA . ASP A 1 258 ? 63.612 -2.670 31.837 1.00 26.59 259 ASP A CA 1
ATOM 1996 C C . ASP A 1 258 ? 64.604 -3.193 32.882 1.00 27.96 259 ASP A C 1
ATOM 1997 O O . ASP A 1 258 ? 64.812 -4.380 33.023 1.00 31.92 259 ASP A O 1
ATOM 2002 N N . LEU A 1 259 ? 65.217 -2.236 33.571 1.00 27.61 260 LEU A N 1
ATOM 2003 C CA A LEU A 1 259 ? 66.248 -2.472 34.540 0.50 26.65 260 LEU A CA 1
ATOM 2004 C CA B LEU A 1 259 ? 66.268 -2.512 34.540 0.50 28.10 260 LEU A CA 1
ATOM 2005 C C . LEU A 1 259 ? 65.754 -3.308 35.724 1.00 32.01 260 LEU A C 1
ATOM 2006 O O . LEU A 1 259 ? 66.494 -4.118 36.313 1.00 30.89 260 LEU A O 1
ATOM 2015 N N . THR A 1 260 ? 64.499 -3.065 36.079 1.00 29.33 261 THR A N 1
ATOM 2016 C CA . THR A 1 260 ? 63.896 -3.709 37.209 1.00 25.14 261 THR A CA 1
ATOM 2017 C C . THR A 1 260 ? 62.857 -4.795 36.871 1.00 28.90 261 THR A C 1
ATOM 2018 O O . THR A 1 260 ? 62.114 -5.201 37.746 1.00 29.47 261 THR A O 1
ATOM 2022 N N . ASP A 1 261 ? 62.794 -5.241 35.616 1.00 27.80 262 ASP A N 1
ATOM 2023 C CA . ASP A 1 261 ? 61.870 -6.264 35.209 1.00 31.10 262 ASP A CA 1
ATOM 2024 C C . ASP A 1 261 ? 60.436 -5.884 35.662 1.00 28.89 262 ASP A C 1
ATOM 2025 O O . ASP A 1 261 ? 59.718 -6.693 36.213 1.00 32.89 262 ASP A O 1
ATOM 2030 N N . GLY A 1 262 ? 60.011 -4.636 35.458 1.00 22.85 263 GLY A N 1
ATOM 2031 C CA . GLY A 1 262 ? 58.562 -4.343 35.655 1.00 21.81 263 GLY A CA 1
ATOM 2032 C C . GLY A 1 262 ? 58.362 -3.008 36.348 1.00 26.83 263 GLY A C 1
ATOM 2033 O O . GLY A 1 262 ? 57.326 -2.376 36.216 1.00 23.45 263 GLY A O 1
ATOM 2034 N N . GLY A 1 263 ? 59.404 -2.527 37.001 1.00 20.79 264 GLY A N 1
ATOM 2035 C CA . GLY A 1 263 ? 59.347 -1.249 37.693 1.00 23.15 264 GLY A CA 1
ATOM 2036 C C . GLY A 1 263 ? 59.700 -1.353 39.136 1.00 19.74 264 GLY A C 1
ATOM 2037 O O . GLY A 1 263 ? 59.780 -2.423 39.668 1.00 22.02 264 GLY A O 1
ATOM 2038 N N . VAL A 1 264 ? 59.869 -0.204 39.783 1.00 20.44 265 VAL A N 1
ATOM 2039 C CA . VAL A 1 264 ? 60.180 -0.103 41.189 1.00 18.43 265 VAL A CA 1
ATOM 2040 C C . VAL A 1 264 ? 58.987 -0.159 42.113 1.00 18.19 265 VAL A C 1
ATOM 2041 O O . VAL A 1 264 ? 57.854 0.100 41.702 1.00 18.30 265 VAL A O 1
ATOM 2045 N N . ASP A 1 265 ? 59.235 -0.507 43.370 1.00 16.93 266 ASP A N 1
ATOM 2046 C CA . ASP A 1 265 ? 58.184 -0.460 44.400 1.00 18.89 266 ASP A CA 1
ATOM 2047 C C . ASP A 1 265 ? 57.801 0.950 44.779 1.00 19.58 266 ASP A C 1
ATOM 2048 O O . ASP A 1 265 ? 56.602 1.239 44.985 1.00 17.66 266 ASP A O 1
ATOM 2053 N N . TYR A 1 266 ? 58.783 1.852 44.860 1.00 17.39 267 TYR A N 1
ATOM 2054 C CA . TYR A 1 266 ? 58.506 3.264 45.134 1.00 15.74 267 TYR A CA 1
ATOM 2055 C C . TYR A 1 266 ? 59.432 4.188 44.287 1.00 15.76 267 TYR A C 1
ATOM 2056 O O . TYR A 1 266 ? 60.624 3.818 44.055 1.00 19.15 267 TYR A O 1
ATOM 2065 N N . SER A 1 267 ? 58.903 5.311 43.827 1.00 19.80 268 SER A N 1
ATOM 2066 C CA . SER A 1 267 ? 59.753 6.325 43.203 1.00 18.75 268 SER A CA 1
ATOM 2067 C C . SER A 1 267 ? 59.531 7.637 43.851 1.00 17.92 268 SER A C 1
ATOM 2068 O O . SER A 1 267 ? 58.506 7.851 44.457 1.00 16.51 268 SER A O 1
ATOM 2071 N N . PHE A 1 268 ? 60.507 8.515 43.746 1.00 18.87 269 PHE A N 1
ATOM 2072 C CA . PHE A 1 268 ? 60.504 9.835 44.375 1.00 18.70 269 PHE A CA 1
ATOM 2073 C C . PHE A 1 268 ? 60.986 10.828 43.366 1.00 18.91 269 PHE A C 1
ATOM 2074 O O . PHE A 1 268 ? 62.093 10.659 42.845 1.00 18.41 269 PHE A O 1
ATOM 2082 N N . GLU A 1 269 ? 60.179 11.846 43.071 1.00 16.10 270 GLU A N 1
ATOM 2083 C CA . GLU A 1 269 ? 60.600 12.899 42.184 1.00 17.56 270 GLU A CA 1
ATOM 2084 C C . GLU A 1 269 ? 61.099 14.056 43.074 1.00 18.36 270 GLU A C 1
ATOM 2085 O O . GLU A 1 269 ? 60.338 14.573 43.877 1.00 19.82 270 GLU A O 1
ATOM 2091 N N . CYS A 1 270 ? 62.393 14.389 42.911 1.00 19.96 271 CYS A N 1
ATOM 2092 C CA . CYS A 1 270 ? 63.103 15.358 43.775 1.00 19.68 271 CYS A CA 1
ATOM 2093 C C . CYS A 1 270 ? 63.719 16.523 42.988 1.00 19.23 271 CYS A C 1
ATOM 2094 O O . CYS A 1 270 ? 64.835 16.968 43.209 1.00 22.26 271 CYS A O 1
ATOM 2097 N N . ILE A 1 271 ? 62.947 17.036 42.020 1.00 20.04 272 ILE A N 1
ATOM 2098 C CA . ILE A 1 271 ? 63.372 18.089 41.083 1.00 22.11 272 ILE A CA 1
ATOM 2099 C C . ILE A 1 271 ? 62.384 19.268 41.012 1.00 21.51 272 ILE A C 1
ATOM 2100 O O . ILE A 1 271 ? 62.807 20.435 41.153 1.00 24.13 272 ILE A O 1
ATOM 2105 N N . GLY A 1 272 ? 61.133 18.959 40.662 1.00 23.38 273 GLY A N 1
ATOM 2106 C CA . GLY A 1 272 ? 60.089 19.934 40.360 1.00 26.63 273 GLY A CA 1
ATOM 2107 C C . GLY A 1 272 ? 59.686 20.063 38.906 1.00 23.34 273 GLY A C 1
ATOM 2108 O O . GLY A 1 272 ? 59.199 21.099 38.487 1.00 27.72 273 GLY A O 1
ATOM 2109 N N . ASN A 1 273 ? 59.894 19.007 38.156 1.00 20.76 274 ASN A N 1
ATOM 2110 C CA . ASN A 1 273 ? 59.712 18.934 36.705 1.00 21.31 274 ASN A CA 1
ATOM 2111 C C . ASN A 1 273 ? 58.561 17.968 36.381 1.00 18.74 274 ASN A C 1
ATOM 2112 O O . ASN A 1 273 ? 58.690 16.807 36.645 1.00 22.99 274 ASN A O 1
ATOM 2117 N N . VAL A 1 274 ? 57.457 18.488 35.788 1.00 19.71 275 VAL A N 1
ATOM 2118 C CA . VAL A 1 274 ? 56.222 17.749 35.668 1.00 19.69 275 VAL A CA 1
ATOM 2119 C C . VAL A 1 274 ? 56.464 16.571 34.736 1.00 20.19 275 VAL A C 1
ATOM 2120 O O . VAL A 1 274 ? 55.827 15.551 34.918 1.00 20.23 275 VAL A O 1
ATOM 2124 N N . SER A 1 275 ? 57.311 16.679 33.715 1.00 20.88 276 SER A N 1
ATOM 2125 C CA A SER A 1 275 ? 57.623 15.516 32.859 0.50 19.41 276 SER A CA 1
ATOM 2126 C CA B SER A 1 275 ? 57.592 15.518 32.853 0.50 20.76 276 SER A CA 1
ATOM 2127 C C . SER A 1 275 ? 58.319 14.418 33.586 1.00 19.91 276 SER A C 1
ATOM 2128 O O . SER A 1 275 ? 58.051 13.224 33.346 1.00 21.45 276 SER A O 1
ATOM 2133 N N . VAL A 1 276 ? 59.209 14.809 34.474 1.00 21.65 277 VAL A N 1
ATOM 2134 C CA . VAL A 1 276 ? 59.933 13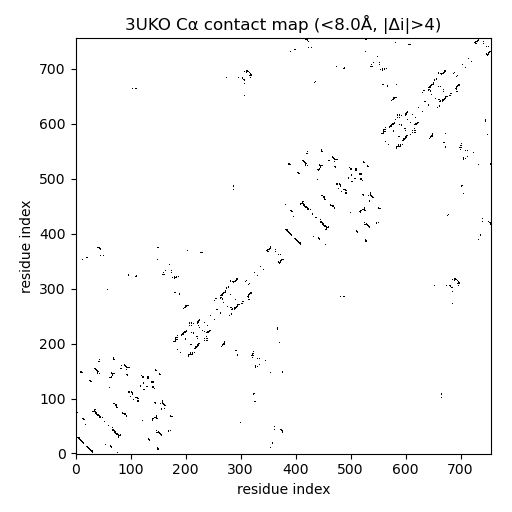.813 35.279 1.00 20.49 277 VAL A CA 1
ATOM 2135 C C . VAL A 1 276 ? 59.025 13.210 36.348 1.00 18.24 277 VAL A C 1
ATOM 2136 O O . VAL A 1 276 ? 59.091 12.020 36.668 1.00 19.26 277 VAL A O 1
ATOM 2140 N N . MET A 1 277 ? 58.149 14.005 36.913 1.00 19.53 278 MET A N 1
ATOM 2141 C CA . MET A 1 277 ? 57.077 13.438 37.764 1.00 16.62 278 MET A CA 1
ATOM 2142 C C . MET A 1 277 ? 56.263 12.309 37.096 1.00 16.28 278 MET A C 1
ATOM 2143 O O . MET A 1 277 ? 56.022 11.267 37.704 1.00 18.87 278 MET A O 1
ATOM 2148 N N . ARG A 1 278 ? 55.818 12.562 35.868 1.00 17.73 279 ARG A N 1
ATOM 2149 C CA . ARG A 1 278 ? 55.152 11.520 35.079 1.00 17.94 279 ARG A CA 1
ATOM 2150 C C . ARG A 1 278 ? 56.045 10.307 34.919 1.00 17.48 279 ARG A C 1
ATOM 2151 O O . ARG A 1 278 ? 55.558 9.160 35.151 1.00 20.45 279 ARG A O 1
ATOM 2159 N N . ALA A 1 279 ? 57.325 10.507 34.578 1.00 18.67 280 ALA A N 1
ATOM 2160 C CA . ALA A 1 279 ? 58.245 9.390 34.387 1.00 18.76 280 ALA A CA 1
ATOM 2161 C C . ALA A 1 279 ? 58.360 8.572 35.701 1.00 16.59 280 ALA A C 1
ATOM 2162 O O . ALA A 1 279 ? 58.393 7.343 35.689 1.00 18.22 280 ALA A O 1
ATOM 2164 N N . ALA A 1 280 ? 58.392 9.257 36.815 1.00 17.92 281 ALA A N 1
ATOM 2165 C CA . ALA A 1 280 ? 58.522 8.617 38.105 1.00 19.36 281 ALA A CA 1
ATOM 2166 C C . ALA A 1 280 ? 57.325 7.727 38.368 1.00 16.01 281 ALA A C 1
ATOM 2167 O O . ALA A 1 280 ? 57.450 6.643 38.927 1.00 18.76 281 ALA A O 1
ATOM 2169 N N . LEU A 1 281 ? 56.134 8.175 38.001 1.00 17.54 282 LEU A N 1
ATOM 2170 C CA . LEU A 1 281 ? 54.963 7.336 38.233 1.00 19.06 282 LEU A CA 1
ATOM 2171 C C . LEU A 1 281 ? 54.996 6.145 37.301 1.00 16.88 282 LEU A C 1
ATOM 2172 O O . LEU A 1 281 ? 54.746 5.011 37.707 1.00 18.01 282 LEU A O 1
ATOM 2177 N N . GLU A 1 282 ? 55.324 6.398 36.046 1.00 17.51 283 GLU A N 1
ATOM 2178 C CA . GLU A 1 282 ? 55.294 5.343 35.036 1.00 17.63 283 GLU A CA 1
ATOM 2179 C C . GLU A 1 282 ? 56.377 4.283 35.164 1.00 19.93 283 GLU A C 1
ATOM 2180 O O . GLU A 1 282 ? 56.298 3.292 34.518 1.00 23.89 283 GLU A O 1
ATOM 2186 N N . CYS A 1 283 ? 57.412 4.506 35.959 1.00 21.12 284 CYS A N 1
ATOM 2187 C CA . CYS A 1 283 ? 58.415 3.477 36.202 1.00 23.45 284 CYS A CA 1
ATOM 2188 C C . CYS A 1 283 ? 58.096 2.642 37.438 1.00 19.76 284 CYS A C 1
ATOM 2189 O O . CYS A 1 283 ? 58.842 1.784 37.800 1.00 19.57 284 CYS A O 1
ATOM 2192 N N . CYS A 1 284 ? 57.032 2.959 38.157 1.00 20.94 285 CYS A N 1
ATOM 2193 C CA . CYS A 1 284 ? 56.587 2.117 39.241 1.00 22.78 285 CYS A CA 1
ATOM 2194 C C . CYS A 1 284 ? 55.930 0.837 38.705 1.00 19.24 285 CYS A C 1
ATOM 2195 O O . CYS A 1 284 ? 55.353 0.784 37.650 1.00 19.49 285 CYS A O 1
ATOM 2198 N N . HIS A 1 285 ? 56.086 -0.200 39.485 1.00 18.94 286 HIS A N 1
ATOM 2199 C CA . HIS A 1 285 ? 55.572 -1.518 39.166 1.00 17.51 286 HIS A CA 1
ATOM 2200 C C . HIS A 1 285 ? 54.055 -1.516 39.096 1.00 18.79 286 HIS A C 1
ATOM 2201 O O . HIS A 1 285 ? 53.443 -0.963 39.956 1.00 20.83 286 HIS A O 1
ATOM 2208 N N . LYS A 1 286 ? 53.490 -2.271 38.156 1.00 19.21 287 LYS A N 1
ATOM 2209 C CA . LYS A 1 286 ? 52.056 -2.503 38.103 1.00 21.93 287 LYS A CA 1
ATOM 2210 C C . LYS A 1 286 ? 51.638 -3.218 39.397 1.00 20.42 287 LYS A C 1
ATOM 2211 O O . LYS A 1 286 ? 52.431 -3.935 40.042 1.00 22.17 287 LYS A O 1
ATOM 2217 N N . GLY A 1 287 ? 50.409 -3.003 39.788 1.00 20.24 288 GLY A N 1
ATOM 2218 C CA . GLY A 1 287 ? 49.791 -3.699 40.903 1.00 20.19 288 GLY A CA 1
ATOM 2219 C C . GLY A 1 287 ? 50.043 -3.012 42.229 1.00 19.06 288 GLY A C 1
ATOM 2220 O O . GLY A 1 287 ? 49.158 -2.907 43.055 1.00 23.18 288 GLY A O 1
ATOM 2221 N N . TRP A 1 288 ? 51.287 -2.624 42.467 1.00 21.13 289 TRP A N 1
ATOM 2222 C CA . TRP A 1 288 ? 51.591 -2.014 43.761 1.00 22.08 289 TRP A CA 1
ATOM 2223 C C . TRP A 1 288 ? 52.536 -0.825 43.851 1.00 23.20 289 TRP A C 1
ATOM 2224 O O . TRP A 1 288 ? 52.757 -0.325 44.970 1.00 32.25 289 TRP A O 1
ATOM 2235 N N . GLY A 1 289 ? 53.131 -0.382 42.759 1.00 18.35 290 GLY A N 1
ATOM 2236 C CA . GLY A 1 289 ? 54.109 0.670 42.843 1.00 17.57 290 GLY A CA 1
ATOM 2237 C C . GLY A 1 289 ? 53.549 2.008 43.232 1.00 18.02 290 GLY A C 1
ATOM 2238 O O . GLY A 1 289 ? 52.460 2.318 42.883 1.00 19.60 290 GLY A O 1
ATOM 2239 N N . THR A 1 290 ? 54.254 2.835 44.001 1.00 17.29 291 THR A N 1
ATOM 2240 C CA . THR A 1 290 ? 53.806 4.185 44.495 1.00 14.15 291 THR A CA 1
ATOM 2241 C C . THR A 1 290 ? 54.853 5.211 44.200 1.00 14.39 291 THR A C 1
ATOM 2242 O O . THR A 1 290 ? 56.041 5.038 44.423 1.00 17.08 291 THR A O 1
ATOM 2246 N N . SER A 1 291 ? 54.396 6.293 43.556 1.00 16.31 292 SER A N 1
ATOM 2247 C CA . SER A 1 291 ? 55.239 7.426 43.333 1.00 16.55 292 SER A CA 1
ATOM 2248 C C . SER A 1 291 ? 54.951 8.622 44.214 1.00 17.01 292 SER A C 1
ATOM 2249 O O . SER A 1 291 ? 53.800 9.002 44.358 1.00 17.81 292 SER A O 1
ATOM 2252 N N . VAL A 1 292 ? 55.995 9.188 44.818 1.00 17.79 293 VAL A N 1
ATOM 2253 C CA . VAL A 1 292 ? 55.865 10.304 45.710 1.00 16.58 293 VAL A CA 1
ATOM 2254 C C . VAL A 1 292 ? 56.480 11.552 45.038 1.00 16.52 293 VAL A C 1
ATOM 2255 O O . VAL A 1 292 ? 57.674 11.605 44.754 1.00 19.11 293 VAL A O 1
ATOM 2259 N N . ILE A 1 293 ? 55.690 12.586 44.782 1.00 16.58 294 ILE A N 1
ATOM 2260 C CA . ILE A 1 293 ? 56.209 13.838 44.268 1.00 17.60 294 ILE A CA 1
ATOM 2261 C C . ILE A 1 293 ? 56.773 14.627 45.490 1.00 18.67 294 ILE A C 1
ATOM 2262 O O . ILE A 1 293 ? 56.040 14.901 46.470 1.00 18.27 294 ILE A O 1
ATOM 2267 N N . VAL A 1 294 ? 58.078 14.919 45.438 1.00 18.54 295 VAL A N 1
ATOM 2268 C CA . VAL A 1 294 ? 58.696 15.757 46.438 1.00 17.70 295 VAL A CA 1
ATOM 2269 C C . VAL A 1 294 ? 59.048 17.161 45.842 1.00 19.15 295 VAL A C 1
ATOM 2270 O O . VAL A 1 294 ? 58.858 18.212 46.497 1.00 21.19 295 VAL A O 1
ATOM 2274 N N . GLY A 1 295 ? 59.418 17.207 44.569 1.00 20.63 296 GLY A N 1
ATOM 2275 C CA . GLY A 1 295 ? 59.707 18.493 43.932 1.00 18.73 296 GLY A CA 1
ATOM 2276 C C . GLY A 1 295 ? 58.514 19.420 43.786 1.00 18.87 296 GLY A C 1
ATOM 2277 O O . GLY A 1 295 ? 57.372 18.957 43.667 1.00 20.04 296 GLY A O 1
ATOM 2278 N N . VAL A 1 296 ? 58.802 20.723 43.748 1.00 21.60 297 VAL A N 1
ATOM 2279 C CA . VAL A 1 296 ? 57.813 21.737 43.698 1.00 21.64 297 VAL A CA 1
ATOM 2280 C C . VAL A 1 296 ? 57.788 22.330 42.283 1.00 23.03 297 VAL A C 1
ATOM 2281 O O . VAL A 1 296 ? 58.674 23.085 41.902 1.00 24.46 297 VAL A O 1
ATOM 2285 N N . ALA A 1 297 ? 56.761 22.025 41.512 1.00 22.94 298 ALA A N 1
ATOM 2286 C CA . ALA A 1 297 ? 56.582 22.605 40.155 1.00 23.31 298 ALA A CA 1
ATOM 2287 C C . ALA A 1 297 ? 56.285 24.128 40.167 1.00 25.36 298 ALA A C 1
ATOM 2288 O O . ALA A 1 297 ? 55.694 24.644 41.120 1.00 25.11 298 ALA A O 1
ATOM 2290 N N . ALA A 1 298 ? 56.648 24.816 39.077 1.00 27.26 299 ALA A N 1
ATOM 2291 C CA . ALA A 1 298 ? 56.208 26.158 38.823 1.00 26.86 299 ALA A CA 1
ATOM 2292 C C . ALA A 1 298 ? 54.693 26.312 38.644 1.00 25.39 299 ALA A C 1
ATOM 2293 O O . ALA A 1 298 ? 54.053 25.384 38.233 1.00 28.25 299 ALA A O 1
ATOM 2295 N N . SER A 1 299 ? 54.197 27.530 38.927 1.00 29.01 300 SER A N 1
ATOM 2296 C CA A SER A 1 299 ? 52.780 27.882 38.761 0.50 27.15 300 SER A CA 1
ATOM 2297 C CA B SER A 1 299 ? 52.795 27.936 38.748 0.50 26.86 300 SER A CA 1
ATOM 2298 C C . SER A 1 299 ? 52.291 27.523 37.376 1.00 25.43 300 SER A C 1
ATOM 2299 O O . SER A 1 299 ? 52.951 27.796 36.382 1.00 30.73 300 SER A O 1
ATOM 2304 N N . GLY A 1 300 ? 51.129 26.875 37.348 1.00 25.08 301 GLY A N 1
ATOM 2305 C CA . GLY A 1 300 ? 50.433 26.593 36.112 1.00 26.80 301 GLY A CA 1
ATOM 2306 C C . GLY A 1 300 ? 50.851 25.291 35.478 1.00 26.87 301 GLY A C 1
ATOM 2307 O O . GLY A 1 300 ? 50.108 24.765 34.654 1.00 28.94 301 GLY A O 1
ATOM 2308 N N . GLN A 1 301 ? 52.012 24.737 35.878 1.00 23.07 302 GLN A N 1
ATOM 2309 C CA . GLN A 1 301 ? 52.479 23.453 35.339 1.00 24.77 302 GLN A CA 1
ATOM 2310 C C . GLN A 1 301 ? 51.575 22.307 35.823 1.00 23.13 302 GLN A C 1
ATOM 2311 O O . GLN A 1 301 ? 51.155 22.294 36.968 1.00 21.35 302 GLN A O 1
ATOM 2317 N N . GLU A 1 302 ? 51.371 21.316 34.957 1.00 20.24 303 GLU A N 1
ATOM 2318 C CA . GLU A 1 302 ? 50.521 20.164 35.262 1.00 19.72 303 GLU A CA 1
ATOM 2319 C C . GLU A 1 302 ? 51.219 18.830 35.060 1.00 18.47 303 GLU A C 1
ATOM 2320 O O . GLU A 1 302 ? 51.995 18.664 34.139 1.00 22.00 303 GLU A O 1
ATOM 2326 N N . ILE A 1 303 ? 50.897 17.903 35.960 1.00 20.21 304 ILE A N 1
ATOM 2327 C CA . ILE A 1 303 ? 51.269 16.487 35.771 1.00 18.64 304 ILE A CA 1
ATOM 2328 C C . ILE A 1 303 ? 50.198 15.780 34.976 1.00 18.79 304 ILE A C 1
ATOM 2329 O O . ILE A 1 303 ? 49.038 16.112 35.080 1.00 20.69 304 ILE A O 1
ATOM 2334 N N . SER A 1 304 ? 50.616 14.878 34.126 1.00 17.88 305 SER A N 1
ATOM 2335 C CA . SER A 1 304 ? 49.743 14.028 33.369 1.00 18.99 305 SER A CA 1
ATOM 2336 C C . SER A 1 304 ? 50.180 12.564 33.332 1.00 21.13 305 SER A C 1
ATOM 2337 O O . SER A 1 304 ? 51.345 12.278 33.457 1.00 22.03 305 SER A O 1
ATOM 2340 N N . THR A 1 305 ? 49.195 11.632 33.155 1.00 19.52 306 THR A N 1
ATOM 2341 C CA . THR A 1 305 ? 49.458 10.263 32.804 1.00 19.16 306 THR A CA 1
ATOM 2342 C C . THR A 1 305 ? 48.201 9.716 32.205 1.00 17.82 306 THR A C 1
ATOM 2343 O O . THR A 1 305 ? 47.155 10.363 32.157 1.00 18.51 306 THR A O 1
ATOM 2347 N N . ARG A 1 306 ? 48.280 8.489 31.771 1.00 18.48 307 ARG A N 1
ATOM 2348 C CA . ARG A 1 306 ? 47.080 7.827 31.373 1.00 16.96 307 ARG A CA 1
ATOM 2349 C C . ARG A 1 306 ? 46.454 7.106 32.580 1.00 17.04 307 ARG A C 1
ATOM 2350 O O . ARG A 1 306 ? 47.163 6.457 33.352 1.00 18.96 307 ARG A O 1
ATOM 2358 N N . PRO A 1 307 ? 45.133 7.200 32.717 1.00 18.11 308 PRO A N 1
ATOM 2359 C CA . PRO A 1 307 ? 44.521 6.626 33.936 1.00 17.59 308 PRO A CA 1
ATOM 2360 C C . PRO A 1 307 ? 44.701 5.121 34.166 1.00 18.33 308 PRO A C 1
ATOM 2361 O O . PRO A 1 307 ? 44.639 4.686 35.320 1.00 17.78 308 PRO A O 1
ATOM 2365 N N A PHE A 1 308 ? 44.926 4.361 33.087 0.50 16.84 309 PHE A N 1
ATOM 2366 N N B PHE A 1 308 ? 44.890 4.356 33.088 0.50 16.64 309 PHE A N 1
ATOM 2367 C CA A PHE A 1 308 ? 45.317 2.957 33.178 0.50 18.66 309 PHE A CA 1
ATOM 2368 C CA B PHE A 1 308 ? 45.124 2.944 33.235 0.50 17.13 309 PHE A CA 1
ATOM 2369 C C A PHE A 1 308 ? 46.535 2.716 34.091 0.50 20.58 309 PHE A C 1
ATOM 2370 C C B PHE A 1 308 ? 46.266 2.688 34.218 0.50 18.61 309 PHE A C 1
ATOM 2371 O O A PHE A 1 308 ? 46.688 1.613 34.618 0.50 20.75 309 PHE A O 1
ATOM 2372 O O B PHE A 1 308 ? 46.199 1.749 34.971 0.50 14.83 309 PHE A O 1
ATOM 2387 N N A GLN A 1 309 ? 47.388 3.732 34.278 0.50 18.99 310 GLN A N 1
ATOM 2388 N N B GLN A 1 309 ? 47.284 3.558 34.231 0.50 17.92 310 GLN A N 1
ATOM 2389 C CA A GLN A 1 309 ? 48.546 3.620 35.201 0.50 17.82 310 GLN A CA 1
ATOM 2390 C CA B GLN A 1 309 ? 48.440 3.411 35.153 0.50 18.44 310 GLN A CA 1
ATOM 2391 C C A GLN A 1 309 ? 48.079 3.383 36.629 0.50 16.21 310 GLN A C 1
ATOM 2392 C C B GLN A 1 309 ? 48.014 3.295 36.613 0.50 16.72 310 GLN A C 1
ATOM 2393 O O A GLN A 1 309 ? 48.650 2.627 37.400 0.50 18.73 310 GLN A O 1
ATOM 2394 O O B GLN A 1 309 ? 48.547 2.538 37.400 0.50 17.66 310 GLN A O 1
ATOM 2405 N N . LEU A 1 310 ? 46.964 4.023 36.958 1.00 16.76 311 LEU A N 1
ATOM 2406 C CA . LEU A 1 310 ? 46.401 3.974 38.349 1.00 17.10 311 LEU A CA 1
ATOM 2407 C C . LEU A 1 310 ? 45.399 2.787 38.469 1.00 17.13 311 LEU A C 1
ATOM 2408 O O . LEU A 1 310 ? 45.336 2.093 39.499 1.00 18.43 311 LEU A O 1
ATOM 2413 N N . VAL A 1 311 ? 44.561 2.605 37.449 1.00 16.62 312 VAL A N 1
ATOM 2414 C CA . VAL A 1 311 ? 43.647 1.452 37.407 1.00 15.14 312 VAL A CA 1
ATOM 2415 C C . VAL A 1 311 ? 44.382 0.132 37.615 1.00 16.39 312 VAL A C 1
ATOM 2416 O O . VAL A 1 311 ? 43.810 -0.763 38.270 1.00 17.46 312 VAL A O 1
ATOM 2420 N N . THR A 1 312 ? 45.590 0.023 37.042 1.00 17.88 313 THR A N 1
ATOM 2421 C CA . THR A 1 312 ? 46.400 -1.144 37.174 1.00 16.20 313 THR A CA 1
ATOM 2422 C C . THR A 1 312 ? 47.352 -1.094 38.388 1.00 18.12 313 THR A C 1
ATOM 2423 O O . THR A 1 312 ? 48.318 -1.845 38.406 1.00 20.11 313 THR A O 1
ATOM 2427 N N . GLY A 1 313 ? 47.026 -0.270 39.389 1.00 17.52 314 GLY A N 1
ATOM 2428 C CA . GLY A 1 313 ? 47.528 -0.393 40.754 1.00 16.37 314 GLY A CA 1
ATOM 2429 C C . GLY A 1 313 ? 48.612 0.549 41.232 1.00 16.11 314 GLY A C 1
ATOM 2430 O O . GLY A 1 313 ? 49.080 0.400 42.334 1.00 18.59 314 GLY A O 1
ATOM 2431 N N . ARG A 1 314 ? 49.022 1.471 40.382 1.00 15.33 315 ARG A N 1
ATOM 2432 C CA . ARG A 1 314 ? 50.000 2.476 40.849 1.00 15.59 315 ARG A CA 1
ATOM 2433 C C . ARG A 1 314 ? 49.271 3.570 41.595 1.00 17.05 315 ARG A C 1
ATOM 2434 O O . ARG A 1 314 ? 48.102 3.820 41.363 1.00 18.24 315 ARG A O 1
ATOM 2442 N N . VAL A 1 315 ? 49.922 4.141 42.561 1.00 16.36 316 VAL A N 1
ATOM 2443 C CA . VAL A 1 315 ? 49.370 5.169 43.466 1.00 15.59 316 VAL A CA 1
ATOM 2444 C C . VAL A 1 315 ? 50.239 6.397 43.358 1.00 14.83 316 VAL A C 1
ATOM 2445 O O . VAL A 1 315 ? 51.504 6.320 43.377 1.00 17.91 316 VAL A O 1
ATOM 2449 N N . TRP A 1 316 ? 49.605 7.524 43.161 1.00 16.17 317 TRP A N 1
ATOM 2450 C CA . TRP A 1 316 ? 50.309 8.789 43.053 1.00 16.86 317 TRP A CA 1
ATOM 2451 C C . TRP A 1 316 ? 50.114 9.654 44.289 1.00 15.36 317 TRP A C 1
ATOM 2452 O O . TRP A 1 316 ? 48.964 9.997 44.633 1.00 16.77 317 TRP A O 1
ATOM 2463 N N A LYS A 1 317 ? 51.196 9.995 44.964 0.50 16.05 318 LYS A N 1
ATOM 2464 N N B LYS A 1 317 ? 51.233 9.969 44.936 0.50 16.60 318 LYS A N 1
ATOM 2465 C CA A LYS A 1 317 ? 51.091 10.849 46.148 0.50 15.63 318 LYS A CA 1
ATOM 2466 C CA B LYS A 1 317 ? 51.267 10.743 46.191 0.50 15.38 318 LYS A CA 1
ATOM 2467 C C A LYS A 1 317 ? 52.207 11.888 46.150 0.50 16.99 318 LYS A C 1
ATOM 2468 C C B LYS A 1 317 ? 52.142 11.976 46.075 0.50 15.57 318 LYS A C 1
ATOM 2469 O O A LYS A 1 317 ? 53.058 11.898 45.243 0.50 14.99 318 LYS A O 1
ATOM 2470 O O B LYS A 1 317 ? 52.793 12.178 45.036 0.50 16.09 318 LYS A O 1
ATOM 2481 N N . GLY A 1 318 ? 52.213 12.729 47.176 1.00 16.92 319 GLY A N 1
ATOM 2482 C CA . GLY A 1 318 ? 53.205 13.735 47.343 1.00 19.39 319 GLY A CA 1
ATOM 2483 C C . GLY A 1 318 ? 53.417 14.014 48.796 1.00 19.23 319 GLY A C 1
ATOM 2484 O O . GLY A 1 318 ? 52.726 13.486 49.643 1.00 17.44 319 GLY A O 1
ATOM 2485 N N . THR A 1 319 ? 54.442 14.846 49.073 1.00 17.41 320 THR A N 1
ATOM 2486 C CA . THR A 1 319 ? 54.869 15.057 50.456 1.00 18.93 320 THR A CA 1
ATOM 2487 C C . THR A 1 319 ? 55.145 16.523 50.669 1.00 18.76 320 THR A C 1
ATOM 2488 O O . THR A 1 319 ? 55.643 17.202 49.763 1.00 17.53 320 THR A O 1
ATOM 2492 N N . ALA A 1 320 ? 54.843 16.976 51.895 1.00 19.01 321 ALA A N 1
ATOM 2493 C CA . ALA A 1 320 ? 55.146 18.353 52.350 1.00 18.57 321 ALA A CA 1
ATOM 2494 C C . ALA A 1 320 ? 56.017 18.207 53.573 1.00 19.91 321 ALA A C 1
ATOM 2495 O O . ALA A 1 320 ? 55.545 17.642 54.540 1.00 19.99 321 ALA A O 1
ATOM 2497 N N . PHE A 1 321 ? 57.296 18.652 53.524 1.00 20.33 322 PHE A N 1
ATOM 2498 C CA . PHE A 1 321 ? 58.221 18.511 54.665 1.00 20.58 322 PHE A CA 1
ATOM 2499 C C . PHE A 1 321 ? 58.297 17.064 55.163 1.00 18.71 322 PHE A C 1
ATOM 2500 O O . PHE A 1 321 ? 58.446 16.817 56.354 1.00 18.45 322 PHE A O 1
ATOM 2508 N N . GLY A 1 322 ? 58.190 16.131 54.224 1.00 17.94 323 GLY A N 1
ATOM 2509 C CA . GLY A 1 322 ? 58.375 14.746 54.530 1.00 19.35 323 GLY A CA 1
ATOM 2510 C C . GLY A 1 322 ? 57.288 14.212 55.449 1.00 17.41 323 GLY A C 1
ATOM 2511 O O . GLY A 1 322 ? 57.482 13.201 56.083 1.00 18.58 323 GLY A O 1
ATOM 2512 N N . GLY A 1 323 ? 56.161 14.904 55.575 1.00 17.18 324 GLY A N 1
ATOM 2513 C CA . GLY A 1 323 ? 55.166 14.425 56.506 1.00 19.91 324 GLY A CA 1
ATOM 2514 C C . GLY A 1 323 ? 55.447 14.649 57.964 1.00 19.04 324 GLY A C 1
ATOM 2515 O O . GLY A 1 323 ? 54.732 14.216 58.823 1.00 21.19 324 GLY A O 1
ATOM 2516 N N . PHE A 1 324 ? 56.548 15.295 58.251 1.00 17.14 325 PHE A N 1
ATOM 2517 C CA . PHE A 1 324 ? 56.905 15.586 59.640 1.00 18.04 325 PHE A CA 1
ATOM 2518 C C . PHE A 1 324 ? 56.140 16.747 60.250 1.00 18.39 325 PHE A C 1
ATOM 2519 O O . PHE A 1 324 ? 55.985 17.788 59.618 1.00 20.88 325 PHE A O 1
ATOM 2527 N N . LYS A 1 325 ? 55.727 16.583 61.481 1.00 18.01 326 LYS A N 1
ATOM 2528 C CA A LYS A 1 325 ? 55.179 17.728 62.205 0.50 17.64 326 LYS A CA 1
ATOM 2529 C CA B LYS A 1 325 ? 55.151 17.619 62.339 0.50 18.55 326 LYS A CA 1
ATOM 2530 C C . LYS A 1 325 ? 56.353 18.431 62.842 1.00 19.92 326 LYS A C 1
ATOM 2531 O O . LYS A 1 325 ? 57.167 17.841 63.531 1.00 21.80 326 LYS A O 1
ATOM 2542 N N A SER A 1 326 ? 56.463 19.737 62.585 0.50 19.35 327 SER A N 1
ATOM 2543 N N B SER A 1 326 ? 56.444 19.732 62.537 0.50 20.58 327 SER A N 1
ATOM 2544 C CA A SER A 1 326 ? 57.737 20.444 62.771 0.50 17.13 327 SER A CA 1
ATOM 2545 C CA B SER A 1 326 ? 57.685 20.498 62.769 0.50 19.99 327 SER A CA 1
ATOM 2546 C C A SER A 1 326 ? 58.162 20.598 64.237 0.50 17.51 327 SER A C 1
ATOM 2547 C C B SER A 1 326 ? 58.131 20.565 64.231 0.50 18.45 327 SER A C 1
ATOM 2548 O O A SER A 1 326 ? 59.284 20.232 64.614 0.50 21.17 327 SER A O 1
ATOM 2549 O O B SER A 1 326 ? 59.223 20.107 64.595 0.50 22.26 327 SER A O 1
ATOM 2554 N N . ARG A 1 327 ? 57.279 21.151 65.058 1.00 18.08 328 ARG A N 1
ATOM 2555 C CA . ARG A 1 327 ? 57.603 21.372 66.445 1.00 18.40 328 ARG A CA 1
ATOM 2556 C C . ARG A 1 327 ? 57.854 20.087 67.210 1.00 21.91 328 ARG A C 1
ATOM 2557 O O . ARG A 1 327 ? 58.765 19.993 68.065 1.00 21.66 328 ARG A O 1
ATOM 2565 N N . THR A 1 328 ? 57.032 19.096 66.919 1.00 19.24 329 THR A N 1
ATOM 2566 C CA . THR A 1 328 ? 57.173 17.811 67.593 1.00 19.46 329 THR A CA 1
ATOM 2567 C C . THR A 1 328 ? 58.345 16.911 67.107 1.00 18.93 329 THR A C 1
ATOM 2568 O O . THR A 1 328 ? 59.043 16.329 67.884 1.00 22.56 329 THR A O 1
ATOM 2572 N N . GLN A 1 329 ? 58.566 16.868 65.779 1.00 17.88 330 GLN A N 1
ATOM 2573 C CA . GLN A 1 329 ? 59.475 15.950 65.195 1.00 19.03 330 GLN A CA 1
ATOM 2574 C C . GLN A 1 329 ? 60.814 16.489 64.760 1.00 20.24 330 GLN A C 1
ATOM 2575 O O . GLN A 1 329 ? 61.756 15.700 64.684 1.00 19.97 330 GLN A O 1
ATOM 2581 N N . VAL A 1 330 ? 60.941 17.781 64.465 1.00 18.50 331 VAL A N 1
ATOM 2582 C CA . VAL A 1 330 ? 62.312 18.316 64.222 1.00 16.27 331 VAL A CA 1
ATOM 2583 C C . VAL A 1 330 ? 63.249 18.043 65.380 1.00 17.19 331 VAL A C 1
ATOM 2584 O O . VAL A 1 330 ? 64.383 17.628 65.141 1.00 17.37 331 VAL A O 1
ATOM 2588 N N . PRO A 1 331 ? 62.812 18.243 66.615 1.00 18.25 332 PRO A N 1
ATOM 2589 C CA . PRO A 1 331 ? 63.680 17.885 67.750 1.00 17.60 332 PRO A CA 1
ATOM 2590 C C . PRO A 1 331 ? 64.084 16.414 67.760 1.00 18.21 332 PRO A C 1
ATOM 2591 O O . PRO A 1 331 ? 65.174 16.099 68.207 1.00 20.63 332 PRO A O 1
ATOM 2595 N N . TRP A 1 332 ? 63.183 15.508 67.349 1.00 19.81 333 TRP A N 1
ATOM 2596 C CA . TRP A 1 332 ? 63.482 14.142 67.284 1.00 20.23 333 TRP A CA 1
ATOM 2597 C C . TRP A 1 332 ? 64.505 13.872 66.240 1.00 17.83 333 TRP A C 1
ATOM 2598 O O . TRP A 1 332 ? 65.387 13.061 66.442 1.00 18.69 333 TRP A O 1
ATOM 2609 N N . LEU A 1 333 ? 64.402 14.509 65.091 1.00 19.19 334 LEU A N 1
ATOM 2610 C CA . LEU A 1 333 ? 65.442 14.408 64.076 1.00 17.36 334 LEU A CA 1
ATOM 2611 C C . LEU A 1 333 ? 66.819 14.862 64.629 1.00 16.96 334 LEU A C 1
ATOM 2612 O O . LEU A 1 333 ? 67.937 14.239 64.357 1.00 19.28 334 LEU A O 1
ATOM 2617 N N . VAL A 1 334 ? 66.821 15.931 65.434 1.00 17.69 335 VAL A N 1
ATOM 2618 C CA . VAL A 1 334 ? 68.056 16.381 65.989 1.00 16.88 335 VAL A CA 1
ATOM 2619 C C . VAL A 1 334 ? 68.597 15.270 66.911 1.00 18.89 335 VAL A C 1
ATOM 2620 O O . VAL A 1 334 ? 69.808 15.077 66.950 1.00 20.19 335 VAL A O 1
ATOM 2624 N N . GLU A 1 335 ? 67.757 14.678 67.744 1.00 19.68 336 GLU A N 1
ATOM 2625 C CA . GLU A 1 335 ? 68.227 13.596 68.572 1.00 20.26 336 GLU A CA 1
ATOM 2626 C C . GLU A 1 335 ? 68.879 12.445 67.764 1.00 20.48 336 GLU A C 1
ATOM 2627 O O . GLU A 1 335 ? 69.905 11.886 68.160 1.00 22.01 336 GLU A O 1
ATOM 2633 N N . LYS A 1 336 ? 68.240 12.083 66.654 1.00 20.60 337 LYS A N 1
ATOM 2634 C CA . LYS A 1 336 ? 68.762 11.027 65.812 1.00 23.97 337 LYS A CA 1
ATOM 2635 C C . LYS A 1 336 ? 70.099 11.459 65.296 1.00 23.11 337 LYS A C 1
ATOM 2636 O O . LYS A 1 336 ? 71.087 10.695 65.275 1.00 23.47 337 LYS A O 1
ATOM 2642 N N . TYR A 1 337 ? 70.228 12.706 64.919 1.00 22.16 338 TYR A N 1
ATOM 2643 C CA . TYR A 1 337 ? 71.535 13.145 64.395 1.00 19.96 338 TYR A CA 1
ATOM 2644 C C . TYR A 1 337 ? 72.663 13.037 65.475 1.00 23.26 338 TYR A C 1
ATOM 2645 O O . TYR A 1 337 ? 73.794 12.540 65.233 1.00 22.20 338 TYR A O 1
ATOM 2654 N N . MET A 1 338 ? 72.319 13.453 66.682 1.00 22.18 339 MET A N 1
ATOM 2655 C CA . MET A 1 338 ?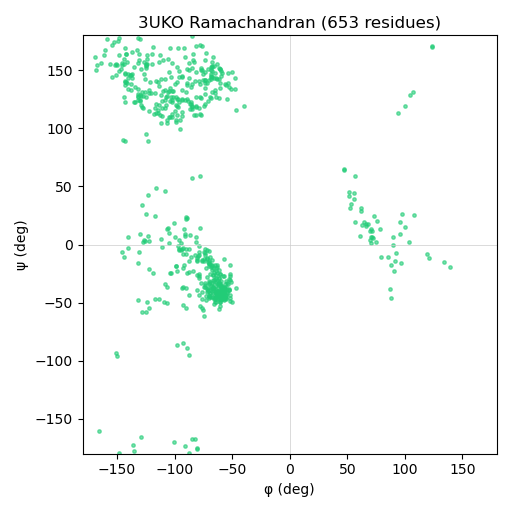 73.274 13.427 67.792 1.00 24.47 339 MET A CA 1
ATOM 2656 C C . MET A 1 338 ? 73.682 12.003 68.128 1.00 22.74 339 MET A C 1
ATOM 2657 O O . MET A 1 338 ? 74.762 11.801 68.645 1.00 28.75 339 MET A O 1
ATOM 2662 N N . ASN A 1 339 ? 72.786 11.025 67.880 1.00 24.02 340 ASN A N 1
ATOM 2663 C CA . ASN A 1 339 ? 73.099 9.621 68.107 1.00 24.24 340 ASN A CA 1
ATOM 2664 C C . ASN A 1 339 ? 73.671 8.902 66.851 1.00 23.20 340 ASN A C 1
ATOM 2665 O O . ASN A 1 339 ? 73.741 7.674 66.815 1.00 27.40 340 ASN A O 1
ATOM 2670 N N . LYS A 1 340 ? 74.059 9.690 65.836 1.00 25.83 341 LYS A N 1
ATOM 2671 C CA . LYS A 1 340 ? 74.669 9.219 64.599 1.00 27.81 341 LYS A CA 1
ATOM 2672 C C . LYS A 1 340 ? 73.763 8.281 63.781 1.00 26.18 341 LYS A C 1
ATOM 2673 O O . LYS A 1 340 ? 74.228 7.430 63.048 1.00 27.76 341 LYS A O 1
ATOM 2679 N N . GLU A 1 341 ? 72.461 8.474 63.852 1.00 22.86 342 GLU A N 1
ATOM 2680 C CA . GLU A 1 341 ? 71.546 7.651 63.101 1.00 26.26 342 GLU A CA 1
ATOM 2681 C C . GLU A 1 341 ? 71.072 8.282 61.811 1.00 23.71 342 GLU A C 1
ATOM 2682 O O . GLU A 1 341 ? 70.511 7.598 60.945 1.00 26.46 342 GLU A O 1
ATOM 2688 N N . ILE A 1 342 ? 71.227 9.593 61.701 1.00 23.33 343 ILE A N 1
ATOM 2689 C CA . ILE A 1 342 ? 70.986 10.304 60.424 1.00 21.09 343 ILE A CA 1
ATOM 2690 C C . ILE A 1 342 ? 72.202 11.112 60.092 1.00 21.75 343 ILE A C 1
ATOM 2691 O O . ILE A 1 342 ? 72.874 11.599 61.022 1.00 24.47 343 ILE A O 1
ATOM 2696 N N . LYS A 1 343 ? 72.485 11.255 58.785 1.00 23.54 344 LYS A N 1
ATOM 2697 C CA . LYS A 1 343 ? 73.499 12.198 58.318 1.00 21.96 344 LYS A CA 1
ATOM 2698 C C . LYS A 1 343 ? 72.948 13.623 58.211 1.00 24.02 344 LYS A C 1
ATOM 2699 O O . LYS A 1 343 ? 71.777 13.840 57.862 1.00 23.52 344 LYS A O 1
ATOM 2705 N N . VAL A 1 344 ? 73.779 14.579 58.591 1.00 22.81 345 VAL A N 1
ATOM 2706 C CA . VAL A 1 344 ? 73.587 15.973 58.326 1.00 23.21 345 VAL A CA 1
ATOM 2707 C C . VAL A 1 344 ? 74.872 16.597 57.763 1.00 25.81 345 VAL A C 1
ATOM 2708 O O . VAL A 1 344 ? 74.844 17.329 56.775 1.00 23.96 345 VAL A O 1
ATOM 2712 N N . ASP A 1 345 ? 76.002 16.333 58.402 1.00 26.07 346 ASP A N 1
ATOM 2713 C CA . ASP A 1 345 ? 77.223 17.044 58.025 1.00 26.72 346 ASP A CA 1
ATOM 2714 C C . ASP A 1 345 ? 77.592 16.880 56.544 1.00 24.55 346 ASP A C 1
ATOM 2715 O O . ASP A 1 345 ? 78.168 17.809 55.930 1.00 25.30 346 ASP A O 1
ATOM 2720 N N . GLU A 1 346 ? 77.351 15.668 56.029 1.00 26.55 347 GLU A N 1
ATOM 2721 C CA . GLU A 1 346 ? 77.751 15.257 54.685 1.00 22.79 347 GLU A CA 1
ATOM 2722 C C . GLU A 1 346 ? 77.057 16.079 53.594 1.00 24.39 347 GLU A C 1
ATOM 2723 O O . GLU A 1 346 ? 77.520 16.088 52.457 1.00 27.11 347 GLU A O 1
ATOM 2729 N N . TYR A 1 347 ? 75.971 16.768 53.927 1.00 25.25 348 TYR A N 1
ATOM 2730 C CA . TYR A 1 347 ? 75.261 17.606 52.938 1.00 26.71 348 TYR A CA 1
ATOM 2731 C C . TYR A 1 347 ? 75.849 19.007 52.831 1.00 25.93 348 TYR A C 1
ATOM 2732 O O . TYR A 1 347 ? 75.489 19.736 51.954 1.00 28.37 348 TYR A O 1
ATOM 2741 N N . ILE A 1 348 ? 76.741 19.369 53.744 1.00 28.30 349 ILE A N 1
ATOM 2742 C CA . ILE A 1 348 ? 77.276 20.710 53.816 1.00 26.13 349 ILE A CA 1
ATOM 2743 C C . ILE A 1 348 ? 78.607 20.789 53.064 1.00 25.59 349 ILE A C 1
ATOM 2744 O O . ILE A 1 348 ? 79.595 20.333 53.519 1.00 30.03 349 ILE A O 1
ATOM 2749 N N . THR A 1 349 ? 78.541 21.287 51.856 1.00 31.39 350 THR A N 1
ATOM 2750 C CA . THR A 1 349 ? 79.673 21.244 50.971 1.00 34.84 350 THR A CA 1
ATOM 2751 C C . THR A 1 349 ? 80.495 22.542 51.088 1.00 29.02 350 THR A C 1
ATOM 2752 O O . THR A 1 349 ? 81.674 22.572 50.692 1.00 35.62 350 THR A O 1
ATOM 2756 N N . HIS A 1 350 ? 79.874 23.614 51.598 1.00 33.88 351 HIS A N 1
ATOM 2757 C CA . HIS A 1 350 ? 80.540 24.932 51.750 1.00 32.32 351 HIS A CA 1
ATOM 2758 C C . HIS A 1 350 ? 80.129 25.674 53.003 1.00 30.10 351 HIS A C 1
ATOM 2759 O O . HIS A 1 350 ? 78.989 25.594 53.465 1.00 29.42 351 HIS A O 1
ATOM 2766 N N . ASN A 1 351 ? 81.049 26.426 53.554 1.00 27.61 352 ASN A N 1
ATOM 2767 C CA . ASN A 1 351 ? 80.816 27.294 54.686 1.00 30.10 352 ASN A CA 1
ATOM 2768 C C . ASN A 1 351 ? 81.330 28.703 54.397 1.00 29.21 352 ASN A C 1
ATOM 2769 O O . ASN A 1 351 ? 82.484 28.877 54.172 1.00 37.91 352 ASN A O 1
ATOM 2774 N N . LEU A 1 352 ? 80.442 29.707 54.426 1.00 29.50 353 LEU A N 1
ATOM 2775 C CA . LEU A 1 352 ? 80.769 31.119 54.210 1.00 31.51 353 LEU A CA 1
ATOM 2776 C C . LEU A 1 352 ? 80.170 31.945 55.366 1.00 29.18 353 LEU A C 1
ATOM 2777 O O . LEU A 1 352 ? 79.775 31.401 56.419 1.00 28.56 353 LEU A O 1
ATOM 2782 N N . THR A 1 353 ? 80.107 33.259 55.197 1.00 29.95 354 THR A N 1
ATOM 2783 C CA . THR A 1 353 ? 79.511 34.141 56.188 1.00 28.35 354 THR A CA 1
ATOM 2784 C C . THR A 1 353 ? 78.332 34.873 55.561 1.00 30.75 354 THR A C 1
ATOM 2785 O O . THR A 1 353 ? 78.185 34.894 54.328 1.00 31.89 354 THR A O 1
ATOM 2789 N N . LEU A 1 354 ? 77.482 35.457 56.404 1.00 28.87 355 LEU A N 1
ATOM 2790 C CA . LEU A 1 354 ? 76.336 36.234 55.922 1.00 32.02 355 LEU A CA 1
ATOM 2791 C C . LEU A 1 354 ? 76.839 37.357 55.008 1.00 31.73 355 LEU A C 1
ATOM 2792 O O . LEU A 1 354 ? 76.241 37.621 54.005 1.00 30.74 355 LEU A O 1
ATOM 2797 N N . GLY A 1 355 ? 77.975 37.971 55.357 1.00 30.93 356 GLY A N 1
ATOM 2798 C CA . GLY A 1 355 ? 78.599 39.022 54.543 1.00 33.76 356 GLY A CA 1
ATOM 2799 C C . GLY A 1 355 ? 78.905 38.582 53.123 1.00 32.67 356 GLY A C 1
ATOM 2800 O O . GLY A 1 355 ? 78.782 39.367 52.170 1.00 35.65 356 GLY A O 1
ATOM 2801 N N . GLU A 1 356 ? 79.302 37.317 52.978 1.00 34.41 357 GLU A N 1
ATOM 2802 C CA . GLU A 1 356 ? 79.560 36.693 51.675 1.00 29.64 357 GLU A CA 1
ATOM 2803 C C . GLU A 1 356 ? 78.318 36.028 51.039 1.00 32.48 357 GLU A C 1
ATOM 2804 O O . GLU A 1 356 ? 78.440 35.146 50.180 1.00 32.57 357 GLU A O 1
ATOM 2810 N N . ILE A 1 357 ? 77.124 36.451 51.424 1.00 32.88 358 ILE A N 1
ATOM 2811 C CA . ILE A 1 357 ? 75.918 35.775 50.942 1.00 35.87 358 ILE A CA 1
ATOM 2812 C C . ILE A 1 357 ? 75.806 35.830 49.415 1.00 30.06 358 ILE A C 1
ATOM 2813 O O . ILE A 1 357 ? 75.366 34.899 48.807 1.00 32.63 358 ILE A O 1
ATOM 2818 N N . ASN A 1 358 ? 76.266 36.912 48.770 1.00 33.63 359 ASN A N 1
ATOM 2819 C CA . ASN A 1 358 ? 76.104 36.944 47.305 1.00 37.32 359 ASN A CA 1
ATOM 2820 C C . ASN A 1 358 ? 76.993 35.860 46.684 1.00 35.67 359 ASN A C 1
ATOM 2821 O O . ASN A 1 358 ? 76.580 35.151 45.758 1.00 42.07 359 ASN A O 1
ATOM 2826 N N . LYS A 1 359 ? 78.182 35.691 47.270 1.00 38.39 360 LYS A N 1
ATOM 2827 C CA . LYS A 1 359 ? 79.094 34.608 46.888 1.00 38.48 360 LYS A CA 1
ATOM 2828 C C . LYS A 1 359 ? 78.440 33.197 47.071 1.00 38.22 360 LYS A C 1
ATOM 2829 O O . LYS A 1 359 ? 78.582 32.303 46.201 1.00 37.80 360 LYS A O 1
ATOM 2835 N N . ALA A 1 360 ? 77.719 33.004 48.185 1.00 35.48 361 ALA A N 1
ATOM 2836 C CA . ALA A 1 360 ? 76.943 31.757 48.436 1.00 38.08 361 ALA A CA 1
ATOM 2837 C C . ALA A 1 360 ? 75.913 31.496 47.329 1.00 35.90 361 ALA A C 1
ATOM 2838 O O . ALA A 1 360 ? 75.752 30.369 46.824 1.00 37.88 361 ALA A O 1
ATOM 2840 N N . PHE A 1 361 ? 75.190 32.550 46.961 1.00 35.17 362 PHE A N 1
ATOM 2841 C CA . PHE A 1 361 ? 74.205 32.441 45.897 1.00 39.38 362 PHE A CA 1
ATOM 2842 C C . PHE A 1 361 ? 74.900 31.980 44.608 1.00 41.59 362 PHE A C 1
ATOM 2843 O O . PHE A 1 361 ? 74.371 31.136 43.911 1.00 41.02 362 PHE A O 1
ATOM 2851 N N . ASP A 1 362 ? 76.093 32.495 44.305 1.00 42.74 363 ASP A N 1
ATOM 2852 C CA . ASP A 1 362 ? 76.815 32.033 43.098 1.00 43.15 363 ASP A CA 1
ATOM 2853 C C . ASP A 1 362 ? 77.160 30.524 43.130 1.00 44.23 363 ASP A C 1
ATOM 2854 O O . ASP A 1 362 ? 77.174 29.842 42.090 1.00 51.10 363 ASP A O 1
ATOM 2859 N N . LEU A 1 363 ? 77.404 30.003 44.326 1.00 43.38 364 LEU A N 1
ATOM 2860 C CA . LEU A 1 363 ? 77.676 28.577 44.481 1.00 46.69 364 LEU A CA 1
ATOM 2861 C C . LEU A 1 363 ? 76.474 27.673 44.125 1.00 49.53 364 LEU A C 1
ATOM 2862 O O . LEU A 1 363 ? 76.685 26.549 43.660 1.00 47.16 364 LEU A O 1
ATOM 2867 N N . LEU A 1 364 ? 75.230 28.135 44.320 1.00 45.39 365 LEU A N 1
ATOM 2868 C CA . LEU A 1 364 ? 74.055 27.314 43.928 1.00 47.64 365 LEU A CA 1
ATOM 2869 C C . LEU A 1 364 ? 74.068 26.771 42.471 1.00 52.42 365 LEU A C 1
ATOM 2870 O O . LEU A 1 364 ? 73.406 25.768 42.172 1.00 53.38 365 LEU A O 1
ATOM 2875 N N . HIS A 1 365 ? 74.781 27.444 41.572 1.00 57.88 366 HIS A N 1
ATOM 2876 C CA . HIS A 1 365 ? 74.888 27.011 40.168 1.00 52.40 366 HIS A CA 1
ATOM 2877 C C . HIS A 1 365 ? 75.902 25.905 39.968 1.00 54.18 366 HIS A C 1
ATOM 2878 O O . HIS A 1 365 ? 75.913 25.246 38.931 1.00 48.93 366 HIS A O 1
ATOM 2885 N N . GLU A 1 366 ? 76.743 25.662 40.971 1.00 52.71 367 GLU A N 1
ATOM 2886 C CA . GLU A 1 366 ? 77.720 24.581 40.894 1.00 52.97 367 GLU A CA 1
ATOM 2887 C C . GLU A 1 366 ? 77.098 23.227 41.229 1.00 51.65 367 GLU A C 1
ATOM 2888 O O . GLU A 1 366 ? 76.459 23.060 42.267 1.00 52.19 367 GLU A O 1
ATOM 2894 N N . GLY A 1 367 ? 77.302 22.273 40.314 1.00 52.70 368 GLY A N 1
ATOM 2895 C CA . GLY A 1 367 ? 76.821 20.903 40.441 1.00 49.96 368 GLY A CA 1
ATOM 2896 C C . GLY A 1 367 ? 77.307 20.219 41.701 1.00 51.82 368 GLY A C 1
ATOM 2897 O O . GLY A 1 367 ? 76.556 19.470 42.326 1.00 56.22 368 GLY A O 1
ATOM 2898 N N . THR A 1 368 ? 78.550 20.483 42.099 1.00 52.98 369 THR A N 1
ATOM 2899 C CA . THR A 1 368 ? 79.109 19.887 43.334 1.00 54.77 369 THR A CA 1
ATOM 2900 C C . THR A 1 368 ? 78.451 20.399 44.651 1.00 60.10 369 THR A C 1
ATOM 2901 O O . THR A 1 368 ? 78.630 19.799 45.725 1.00 69.21 369 THR A O 1
ATOM 2905 N N . CYS A 1 369 ? 77.684 21.486 44.571 1.00 45.83 370 CYS A N 1
ATOM 2906 C CA . CYS A 1 369 ? 77.182 22.144 45.768 1.00 36.75 370 CYS A CA 1
ATOM 2907 C C . CYS A 1 369 ? 75.878 21.529 46.256 1.00 37.54 370 CYS A C 1
ATOM 2908 O O . CYS A 1 369 ? 74.880 21.502 45.497 1.00 38.78 370 CYS A O 1
ATOM 2911 N N . LEU A 1 370 ? 75.876 21.037 47.497 1.00 35.16 371 LEU A N 1
ATOM 2912 C CA . LEU A 1 370 ? 74.626 20.499 48.118 1.00 30.14 371 LEU A CA 1
ATOM 2913 C C . LEU A 1 370 ? 74.029 21.577 49.002 1.00 33.75 371 LEU A C 1
ATOM 2914 O O . LEU A 1 370 ? 73.211 22.326 48.549 1.00 50.13 371 LEU A O 1
ATOM 2919 N N . ARG A 1 371 ? 74.431 21.705 50.253 1.00 30.97 372 ARG A N 1
ATOM 2920 C CA . ARG A 1 371 ? 74.075 22.909 50.998 1.00 29.43 372 ARG A CA 1
ATOM 2921 C C . ARG A 1 371 ? 75.284 23.776 51.342 1.00 28.99 372 ARG A C 1
ATOM 2922 O O . ARG A 1 371 ? 76.369 23.260 51.641 1.00 32.27 372 ARG A O 1
ATOM 2930 N N A CYS A 1 372 ? 75.065 25.085 51.337 0.50 28.25 373 CYS A N 1
ATOM 2931 N N B CYS A 1 372 ? 75.073 25.085 51.281 0.50 28.53 373 CYS A N 1
ATOM 2932 C CA A CYS A 1 372 ? 76.033 26.067 51.849 0.50 26.84 373 CYS A CA 1
ATOM 2933 C CA B CYS A 1 372 ? 75.980 26.086 51.856 0.50 28.15 373 CYS A CA 1
ATOM 2934 C C A CYS A 1 372 ? 75.536 26.743 53.131 0.50 27.70 373 CYS A C 1
ATOM 2935 C C B CYS A 1 372 ? 75.443 26.534 53.205 0.50 23.51 373 CYS A C 1
ATOM 2936 O O A CYS A 1 372 ? 74.480 27.374 53.134 0.50 29.30 373 CYS A O 1
ATOM 2937 O O B CYS A 1 372 ? 74.241 26.765 53.339 0.50 26.40 373 CYS A O 1
ATOM 2942 N N . VAL A 1 373 ? 76.320 26.645 54.204 1.00 23.18 374 VAL A N 1
ATOM 2943 C CA . VAL A 1 373 ? 75.929 27.201 55.527 1.00 22.26 374 VAL A CA 1
ATOM 2944 C C . VAL A 1 373 ? 76.668 28.502 55.763 1.00 20.85 374 VAL A C 1
ATOM 2945 O O . VAL A 1 373 ? 77.880 28.565 55.467 1.00 25.28 374 VAL A O 1
ATOM 2949 N N . LEU A 1 374 ? 75.934 29.525 56.247 1.00 22.98 375 LEU A N 1
ATOM 2950 C CA . LEU A 1 374 ? 76.439 30.827 56.585 1.00 24.16 375 LEU A CA 1
ATOM 2951 C C . LEU A 1 374 ? 76.468 31.131 58.083 1.00 26.51 375 LEU A C 1
ATOM 2952 O O . LEU A 1 374 ? 75.465 30.925 58.790 1.00 25.74 375 LEU A O 1
ATOM 2957 N N . ASP A 1 375 ? 77.646 31.652 58.516 1.00 25.27 376 ASP A N 1
ATOM 2958 C CA . ASP A 1 375 ? 77.872 32.162 59.859 1.00 23.06 376 ASP A CA 1
ATOM 2959 C C . ASP A 1 375 ? 77.427 33.649 59.828 1.00 26.76 376 ASP A C 1
ATOM 2960 O O . ASP A 1 375 ? 77.977 34.474 59.079 1.00 28.55 376 ASP A O 1
ATOM 2965 N N . THR A 1 376 ? 76.397 33.951 60.605 1.00 24.74 377 THR A N 1
ATOM 2966 C CA . THR A 1 376 ? 75.798 35.237 60.597 1.00 25.97 377 THR A CA 1
ATOM 2967 C C . THR A 1 376 ? 76.597 36.288 61.394 1.00 29.78 377 THR A C 1
ATOM 2968 O O . THR A 1 376 ? 76.255 37.475 61.328 1.00 31.85 377 THR A O 1
ATOM 2972 N N . SER A 1 377 ? 77.628 35.881 62.154 1.00 29.50 378 SER A N 1
ATOM 2973 C CA . SER A 1 377 ? 78.420 36.837 62.980 1.00 32.67 378 SER A CA 1
ATOM 2974 C C . SER A 1 377 ? 79.298 37.787 62.174 1.00 33.96 378 SER A C 1
ATOM 2975 O O . SER A 1 377 ? 79.799 38.777 62.710 1.00 44.85 378 SER A O 1
ATOM 2978 N N . LYS A 1 378 ? 79.532 37.494 60.912 1.00 35.06 379 LYS A N 1
ATOM 2979 C CA . LYS A 1 378 ? 80.320 38.418 60.069 1.00 43.09 379 LYS A CA 1
ATOM 2980 C C . LYS A 1 378 ? 79.798 38.537 58.650 1.00 39.02 379 LYS A C 1
ATOM 2981 O O . LYS A 1 378 ? 78.994 37.733 58.176 1.00 36.98 379 LYS A O 1
ATOM 2988 N N . ALA B 1 1 ? 23.245 -36.652 25.828 1.00 52.05 2 ALA B N 1
ATOM 2989 C CA . ALA B 1 1 ? 24.427 -36.113 26.532 1.00 48.46 2 ALA B CA 1
ATOM 2990 C C . ALA B 1 1 ? 25.225 -35.351 25.475 1.00 42.26 2 ALA B C 1
ATOM 2991 O O . ALA B 1 1 ? 25.117 -35.638 24.276 1.00 48.39 2 ALA B O 1
ATOM 2993 N N . THR B 1 2 ? 25.957 -34.335 25.901 1.00 34.59 3 THR B N 1
ATOM 2994 C CA . THR B 1 2 ? 26.742 -33.508 24.974 1.00 32.44 3 THR B CA 1
ATOM 2995 C C . THR B 1 2 ? 28.259 -33.546 25.259 1.00 31.47 3 THR B C 1
ATOM 2996 O O . THR B 1 2 ? 29.018 -32.995 24.468 1.00 28.08 3 THR B O 1
ATOM 3000 N N A GLN B 1 3 ? 28.708 -34.177 26.353 0.50 32.16 4 GLN B N 1
ATOM 3001 N N B GLN B 1 3 ? 28.699 -34.206 26.335 0.50 32.46 4 GLN B N 1
ATOM 3002 C CA A GLN B 1 3 ? 30.152 -34.188 26.688 0.50 29.68 4 GLN B CA 1
ATOM 3003 C CA B GLN B 1 3 ? 30.139 -34.310 26.628 0.50 28.77 4 GLN B CA 1
ATOM 3004 C C A GLN B 1 3 ? 30.999 -34.885 25.589 0.50 32.19 4 GLN B C 1
ATOM 3005 C C B GLN B 1 3 ? 30.912 -34.827 25.416 0.50 30.58 4 GLN B C 1
ATOM 3006 O O A GLN B 1 3 ? 30.707 -36.017 25.178 0.50 35.21 4 GLN B O 1
ATOM 3007 O O B GLN B 1 3 ? 30.468 -35.758 24.726 0.50 31.33 4 GLN B O 1
ATOM 3018 N N . GLY B 1 4 ? 32.040 -34.180 25.133 1.00 30.09 5 GLY B N 1
ATOM 3019 C CA . GLY B 1 4 ? 32.920 -34.583 24.031 1.00 30.41 5 GLY B CA 1
ATOM 3020 C C . GLY B 1 4 ? 32.467 -34.159 22.635 1.00 25.67 5 GLY B C 1
ATOM 3021 O O . GLY B 1 4 ? 33.221 -34.306 21.677 1.00 30.64 5 GLY B O 1
ATOM 3022 N N . GLN B 1 5 ? 31.239 -33.657 22.521 1.00 26.04 6 GLN B N 1
ATOM 3023 C CA . GLN B 1 5 ? 30.649 -33.259 21.252 1.00 24.60 6 GLN B CA 1
ATOM 3024 C C . GLN B 1 5 ? 30.783 -31.738 21.053 1.00 22.96 6 GLN B C 1
ATOM 3025 O O . GLN B 1 5 ? 30.869 -30.945 22.004 1.00 24.13 6 GLN B O 1
ATOM 3031 N N . VAL B 1 6 ? 30.812 -31.362 19.783 1.00 19.74 7 VAL B N 1
ATOM 3032 C CA . VAL B 1 6 ? 30.514 -30.021 19.389 1.00 23.23 7 VAL B CA 1
ATOM 3033 C C . VAL B 1 6 ? 29.034 -29.767 19.672 1.00 24.38 7 VAL B C 1
ATOM 3034 O O . VAL B 1 6 ? 28.171 -30.563 19.357 1.00 23.14 7 VAL B O 1
ATOM 3038 N N . ILE B 1 7 ? 28.733 -28.670 20.312 1.00 20.65 8 ILE B N 1
ATOM 3039 C CA . ILE B 1 7 ? 27.363 -28.235 20.581 1.00 22.24 8 ILE B CA 1
ATOM 3040 C C . ILE B 1 7 ? 26.978 -27.165 19.544 1.00 19.97 8 ILE B C 1
ATOM 3041 O O . ILE B 1 7 ? 27.787 -26.292 19.244 1.00 25.93 8 ILE B O 1
ATOM 3046 N N . THR B 1 8 ? 25.762 -27.238 19.018 1.00 23.48 9 THR B N 1
ATOM 3047 C CA . THR B 1 8 ? 25.269 -26.194 18.152 1.00 23.88 9 THR B CA 1
ATOM 3048 C C . THR B 1 8 ? 24.243 -25.469 18.989 1.00 27.86 9 THR B C 1
ATOM 3049 O O . THR B 1 8 ? 23.319 -26.087 19.551 1.00 21.64 9 THR B O 1
ATOM 3053 N N . CYS B 1 9 ? 24.408 -24.164 19.080 1.00 23.88 10 CYS B N 1
ATOM 3054 C CA . CYS B 1 9 ? 23.491 -23.329 19.873 1.00 23.21 10 CYS B CA 1
ATOM 3055 C C . CYS B 1 9 ? 23.344 -21.921 19.324 1.00 21.03 10 CYS B C 1
ATOM 3056 O O . CYS B 1 9 ? 24.018 -21.531 18.362 1.00 21.99 10 CYS B O 1
ATOM 3059 N N . LYS B 1 10 ? 22.442 -21.157 19.948 1.00 21.30 11 LYS B N 1
ATOM 3060 C CA A LYS B 1 10 ? 22.271 -19.740 19.580 0.50 22.94 11 LYS B CA 1
ATOM 3061 C CA B LYS B 1 10 ? 22.251 -19.736 19.608 0.50 23.22 11 LYS B CA 1
ATOM 3062 C C . LYS B 1 10 ? 23.347 -18.836 20.218 1.00 20.85 11 LYS B C 1
ATOM 3063 O O . LYS B 1 10 ? 23.717 -18.974 21.393 1.00 22.37 11 LYS B O 1
ATOM 3074 N N . ALA B 1 11 ? 23.864 -17.928 19.419 1.00 21.13 12 ALA B N 1
ATOM 3075 C CA . ALA B 1 11 ? 24.778 -16.868 19.906 1.00 21.86 12 ALA B CA 1
ATOM 3076 C C . ALA B 1 11 ? 24.551 -15.601 19.111 1.00 21.99 12 ALA B C 1
ATOM 3077 O O . ALA B 1 11 ? 24.046 -15.635 17.979 1.00 25.88 12 ALA B O 1
ATOM 3079 N N . ALA B 1 12 ? 24.916 -14.484 19.737 1.00 20.66 13 ALA B N 1
ATOM 3080 C CA . ALA B 1 12 ? 24.836 -13.213 19.086 1.00 22.20 13 ALA B CA 1
ATOM 3081 C C . ALA B 1 12 ? 26.268 -12.904 18.606 1.00 20.63 13 ALA B C 1
ATOM 3082 O O . ALA B 1 12 ? 27.174 -12.731 19.430 1.00 20.56 13 ALA B O 1
ATOM 3084 N N . VAL B 1 13 ? 26.463 -12.833 17.291 1.00 19.81 14 VAL B N 1
ATOM 3085 C CA . VAL B 1 13 ? 27.773 -12.591 16.708 1.00 20.18 14 VAL B CA 1
ATOM 3086 C C . VAL B 1 13 ? 27.912 -11.169 16.183 1.00 23.59 14 VAL B C 1
ATOM 3087 O O . VAL B 1 13 ? 27.020 -10.673 15.498 1.00 23.57 14 VAL B O 1
ATOM 3091 N N . ALA B 1 14 ? 29.023 -10.523 16.548 1.00 22.66 15 ALA B N 1
ATOM 3092 C CA . ALA B 1 14 ? 29.426 -9.191 15.998 1.00 23.14 15 ALA B CA 1
ATOM 3093 C C . ALA B 1 14 ? 30.404 -9.440 14.843 1.00 24.70 15 ALA B C 1
ATOM 3094 O O . ALA B 1 14 ? 31.546 -9.830 15.080 1.00 22.13 15 ALA B O 1
ATOM 3096 N N . TYR B 1 15 ? 29.958 -9.241 13.597 1.00 24.79 16 TYR B N 1
ATOM 3097 C CA . TYR B 1 15 ? 30.823 -9.497 12.438 1.00 26.37 16 TYR B CA 1
ATOM 3098 C C . TYR B 1 15 ? 31.785 -8.356 12.155 1.00 28.33 16 TYR B C 1
ATOM 3099 O O . TYR B 1 15 ? 32.852 -8.553 11.576 1.00 27.19 16 TYR B O 1
ATOM 3108 N N . GLU B 1 16 ? 31.394 -7.166 12.567 1.00 26.44 17 GLU B N 1
ATOM 3109 C CA . GLU B 1 16 ? 32.246 -5.994 12.391 1.00 27.52 17 GLU B CA 1
ATOM 3110 C C . GLU B 1 16 ? 31.755 -4.943 13.358 1.00 28.46 17 GLU B C 1
ATOM 3111 O O . GLU B 1 16 ? 30.684 -5.107 13.885 1.00 30.99 17 GLU B O 1
ATOM 3117 N N . PRO B 1 17 ? 32.526 -3.866 13.580 1.00 31.01 18 PRO B N 1
ATOM 3118 C CA . PRO B 1 17 ? 32.018 -2.804 14.429 1.00 32.84 18 PRO B CA 1
ATOM 3119 C C . PRO B 1 17 ? 30.721 -2.191 13.929 1.00 30.94 18 PRO B C 1
ATOM 3120 O O . PRO B 1 17 ? 30.471 -2.086 12.701 1.00 30.12 18 PRO B O 1
ATOM 3124 N N . ASN B 1 18 ? 29.916 -1.766 14.893 1.00 31.47 19 ASN B N 1
ATOM 3125 C CA . ASN B 1 18 ? 28.840 -0.857 14.667 1.00 29.39 19 ASN B CA 1
ATOM 3126 C C . ASN B 1 18 ? 27.648 -1.399 13.872 1.00 31.46 19 ASN B C 1
ATOM 3127 O O . ASN B 1 18 ? 26.757 -0.635 13.564 1.00 46.82 19 ASN B O 1
ATOM 3132 N N . LYS B 1 19 ? 27.641 -2.684 13.519 1.00 27.90 20 LYS B N 1
ATOM 3133 C CA . LYS B 1 19 ? 26.500 -3.270 12.830 1.00 26.87 20 LYS B CA 1
ATOM 3134 C C . LYS B 1 19 ? 25.693 -4.069 13.863 1.00 28.86 20 LYS B C 1
ATOM 3135 O O . LYS B 1 19 ? 26.255 -4.498 14.893 1.00 33.48 20 LYS B O 1
ATOM 3141 N N . PRO B 1 20 ? 24.389 -4.278 13.594 1.00 28.45 21 PRO B N 1
ATOM 3142 C CA . PRO B 1 20 ? 23.620 -5.058 14.552 1.00 27.09 21 PRO B CA 1
ATOM 3143 C C . PRO B 1 20 ? 24.190 -6.461 14.722 1.00 24.79 21 PRO B C 1
ATOM 3144 O O . PRO B 1 20 ? 24.704 -7.058 13.768 1.00 27.50 21 PRO B O 1
ATOM 3148 N N . LEU B 1 21 ? 24.113 -6.980 15.933 1.00 26.53 22 LEU B N 1
ATOM 3149 C CA A LEU B 1 21 ? 24.621 -8.324 16.157 0.50 24.79 22 LEU B CA 1
ATOM 3150 C CA B LEU B 1 21 ? 24.608 -8.330 16.181 0.50 24.28 22 LEU B CA 1
ATOM 3151 C C . LEU B 1 21 ? 23.682 -9.310 15.460 1.00 26.27 22 LEU B C 1
ATOM 3152 O O . LEU B 1 21 ? 22.481 -9.067 15.350 1.00 25.64 22 LEU B O 1
ATOM 3161 N N . VAL B 1 22 ? 24.242 -10.405 14.958 1.00 26.17 23 VAL B N 1
ATOM 3162 C CA . VAL B 1 22 ? 23.470 -11.402 14.219 1.00 25.25 23 VAL B CA 1
ATOM 3163 C C . VAL B 1 22 ? 23.274 -12.575 15.166 1.00 26.01 23 VAL B C 1
ATOM 3164 O O . VAL B 1 22 ? 24.220 -13.138 15.676 1.00 23.23 23 VAL B O 1
ATOM 3168 N N . ILE B 1 23 ? 22.034 -12.936 15.396 1.00 24.44 24 ILE B N 1
ATOM 3169 C CA . ILE B 1 23 ? 21.671 -14.131 16.188 1.00 27.04 24 ILE B CA 1
ATOM 3170 C C . ILE B 1 23 ? 21.736 -15.331 15.237 1.00 27.09 24 ILE B C 1
ATOM 3171 O O . ILE B 1 23 ? 20.965 -15.397 14.282 1.00 30.26 24 ILE B O 1
ATOM 3176 N N . GLU B 1 24 ? 22.726 -16.212 15.462 1.00 27.44 25 GLU B N 1
ATOM 3177 C CA . GLU B 1 24 ? 23.127 -17.259 14.518 1.00 33.61 25 GLU B CA 1
ATOM 3178 C C . GLU B 1 24 ? 23.134 -18.514 15.348 1.00 27.50 25 GLU B C 1
ATOM 3179 O O . GLU B 1 24 ? 23.431 -18.426 16.537 1.00 24.39 25 GLU B O 1
ATOM 3185 N N . ASP B 1 25 ? 22.878 -19.669 14.727 1.00 27.27 26 ASP B N 1
ATOM 3186 C CA . ASP B 1 25 ? 23.416 -20.939 15.225 1.00 27.72 26 ASP B CA 1
ATOM 3187 C C . ASP B 1 25 ? 24.933 -21.016 15.047 1.00 30.10 26 ASP B C 1
ATOM 3188 O O . ASP B 1 25 ? 25.468 -20.839 13.961 1.00 34.46 26 ASP B O 1
ATOM 3193 N N . VAL B 1 26 ? 25.618 -21.305 16.143 1.00 23.74 27 VAL B N 1
ATOM 3194 C CA . VAL B 1 26 ? 27.080 -21.466 16.119 1.00 21.48 27 VAL B CA 1
ATOM 3195 C C . VAL B 1 26 ? 27.498 -22.825 16.679 1.00 22.20 27 VAL B C 1
ATOM 3196 O O . VAL B 1 26 ? 26.747 -23.454 17.427 1.00 22.71 27 VAL B O 1
ATOM 3200 N N . GLN B 1 27 ? 28.703 -23.254 16.342 1.00 22.18 28 GLN B N 1
ATOM 3201 C CA . GLN B 1 27 ? 29.277 -24.507 16.859 1.00 24.43 28 GLN B CA 1
ATOM 3202 C C . GLN B 1 27 ? 30.238 -24.170 17.956 1.00 22.01 28 GLN B C 1
ATOM 3203 O O . GLN B 1 27 ? 31.073 -23.277 17.761 1.00 21.98 28 GLN B O 1
ATOM 3209 N N . VAL B 1 28 ? 30.057 -24.794 19.107 1.00 19.97 29 VAL B N 1
ATOM 3210 C CA . VAL B 1 28 ? 30.879 -24.552 20.265 1.00 17.95 29 VAL B CA 1
ATOM 3211 C C . VAL B 1 28 ? 31.638 -25.857 20.519 1.00 21.50 29 VAL B C 1
ATOM 3212 O O . VAL B 1 28 ? 31.057 -26.883 20.891 1.00 21.46 29 VAL B O 1
ATOM 3216 N N . ALA B 1 29 ? 32.956 -25.841 20.336 1.00 20.37 30 ALA B N 1
ATOM 3217 C CA . ALA B 1 29 ? 33.739 -27.064 20.436 1.00 19.69 30 ALA B CA 1
ATOM 3218 C C . ALA B 1 29 ? 33.888 -27.528 21.893 1.00 21.19 30 ALA B C 1
ATOM 3219 O O . ALA B 1 29 ? 33.724 -26.750 22.818 1.00 20.46 30 ALA B O 1
ATOM 3221 N N . PRO B 1 30 ? 34.183 -28.831 22.097 1.00 22.00 31 PRO B N 1
ATOM 3222 C CA . PRO B 1 30 ? 34.366 -29.263 23.458 1.00 17.64 31 PRO B CA 1
ATOM 3223 C C . PRO B 1 30 ? 35.610 -28.641 24.123 1.00 18.93 31 PRO B C 1
ATOM 3224 O O . PRO B 1 30 ? 36.581 -28.212 23.430 1.00 22.21 31 PRO B O 1
ATOM 3228 N N . PRO B 1 31 ? 35.639 -28.679 25.463 1.00 19.84 32 PRO B N 1
ATOM 3229 C CA . PRO B 1 31 ? 36.758 -28.127 26.195 1.00 22.19 32 PRO B CA 1
ATOM 3230 C C . PRO B 1 31 ? 37.988 -29.020 26.073 1.00 20.57 32 PRO B C 1
ATOM 3231 O O . PRO B 1 31 ? 37.831 -30.248 26.107 1.00 24.43 32 PRO B O 1
ATOM 3235 N N . GLN B 1 32 ? 39.170 -28.387 25.948 1.00 21.65 33 GLN B N 1
ATOM 3236 C CA . GLN B 1 32 ? 40.484 -28.983 25.942 1.00 22.47 33 GLN B CA 1
ATOM 3237 C C . GLN B 1 32 ? 41.098 -28.789 27.331 1.00 22.09 33 GLN B C 1
ATOM 3238 O O . GLN B 1 32 ? 40.396 -28.358 28.281 1.00 25.13 33 GLN B O 1
ATOM 3244 N N . ALA B 1 33 ? 42.375 -29.096 27.451 1.00 21.35 34 ALA B N 1
ATOM 3245 C CA . ALA B 1 33 ? 42.998 -29.186 28.782 1.00 20.34 34 ALA B CA 1
ATOM 3246 C C . ALA B 1 33 ? 42.866 -27.793 29.470 1.00 22.89 34 ALA B C 1
ATOM 3247 O O . ALA B 1 33 ? 43.106 -26.780 28.823 1.00 26.33 34 ALA B O 1
ATOM 3249 N N . GLY B 1 34 ? 42.461 -27.809 30.761 1.00 20.76 35 GLY B N 1
ATOM 3250 C CA . GLY B 1 34 ? 42.276 -26.666 31.592 1.00 21.84 35 GLY B CA 1
ATOM 3251 C C . GLY B 1 34 ? 41.068 -25.790 31.215 1.00 19.61 35 GLY B C 1
ATOM 3252 O O . GLY B 1 34 ? 41.030 -24.682 31.654 1.00 23.29 35 GLY B O 1
ATOM 3253 N N . GLU B 1 35 ? 40.143 -26.254 30.367 1.00 19.26 36 GLU B N 1
ATOM 3254 C CA . GLU B 1 35 ? 39.007 -25.470 29.944 1.00 17.31 36 GLU B CA 1
ATOM 3255 C C . GLU B 1 35 ? 37.705 -25.999 30.524 1.00 18.42 36 GLU B C 1
ATOM 3256 O O . GLU B 1 35 ? 37.619 -27.152 30.960 1.00 19.48 36 GLU B O 1
ATOM 3262 N N . VAL B 1 36 ? 36.703 -25.110 30.547 1.00 17.12 37 VAL B N 1
ATOM 3263 C CA . VAL B 1 36 ? 35.349 -25.389 31.080 1.00 17.08 37 VAL B CA 1
ATOM 3264 C C . VAL B 1 36 ? 34.309 -24.924 30.089 1.00 17.24 37 VAL B C 1
ATOM 3265 O O . VAL B 1 36 ? 34.338 -23.738 29.688 1.00 18.16 37 VAL B O 1
ATOM 3269 N N . ARG B 1 37 ? 33.381 -25.784 29.701 1.00 17.57 38 ARG B N 1
ATOM 3270 C CA . ARG B 1 37 ? 32.319 -25.376 28.832 1.00 17.47 38 ARG B CA 1
ATOM 3271 C C . ARG B 1 37 ? 31.073 -25.195 29.703 1.00 18.82 38 ARG B C 1
ATOM 3272 O O . ARG B 1 37 ? 30.697 -26.056 30.470 1.00 17.54 38 ARG B O 1
ATOM 3280 N N . ILE B 1 38 ? 30.504 -24.013 29.624 1.00 17.75 39 ILE B N 1
ATOM 3281 C CA . ILE B 1 38 ? 29.402 -23.527 30.482 1.00 17.20 39 ILE B CA 1
ATOM 3282 C C . ILE B 1 38 ? 28.178 -23.255 29.657 1.00 16.70 39 ILE B C 1
ATOM 3283 O O . ILE B 1 38 ? 28.234 -22.611 28.618 1.00 17.21 39 ILE B O 1
ATOM 3288 N N . LYS B 1 39 ? 27.086 -23.802 30.131 1.00 17.02 40 LYS B N 1
ATOM 3289 C CA . LYS B 1 39 ? 25.720 -23.420 29.663 1.00 16.49 40 LYS B CA 1
ATOM 3290 C C . LYS B 1 39 ? 25.381 -22.099 30.332 1.00 18.14 40 LYS B C 1
ATOM 3291 O O . LYS B 1 39 ? 25.220 -22.043 31.549 1.00 19.15 40 LYS B O 1
ATOM 3297 N N . ILE B 1 40 ? 25.311 -21.061 29.527 1.00 19.42 41 ILE B N 1
ATOM 3298 C CA . ILE B 1 40 ? 25.025 -19.745 30.047 1.00 16.34 41 ILE B CA 1
ATOM 3299 C C . ILE B 1 40 ? 23.522 -19.563 30.055 1.00 16.13 41 ILE B C 1
ATOM 3300 O O . ILE B 1 40 ? 22.862 -19.661 29.013 1.00 18.44 41 ILE B O 1
ATOM 3305 N N . LEU B 1 41 ? 23.017 -19.236 31.207 1.00 17.36 42 LEU B N 1
ATOM 3306 C CA A LEU B 1 41 ? 21.596 -19.083 31.333 0.25 16.88 42 LEU B CA 1
ATOM 3307 C CA B LEU B 1 41 ? 21.599 -19.075 31.309 0.25 16.88 42 LEU B CA 1
ATOM 3308 C CA C LEU B 1 41 ? 21.605 -19.070 31.297 0.50 16.88 42 LEU B CA 1
ATOM 3309 C C . LEU B 1 41 ? 21.126 -17.619 31.257 1.00 18.85 42 LEU B C 1
ATOM 3310 O O . LEU B 1 41 ? 20.102 -17.378 30.714 1.00 20.28 42 LEU B O 1
ATOM 3323 N N . TYR B 1 42 ? 21.909 -16.687 31.800 1.00 18.51 43 TYR B N 1
ATOM 3324 C CA . TYR B 1 42 ? 21.589 -15.233 31.826 1.00 18.49 43 TYR B CA 1
ATOM 3325 C C . TYR B 1 42 ? 22.920 -14.522 31.631 1.00 15.69 43 TYR B C 1
ATOM 3326 O O . TYR B 1 42 ? 23.932 -14.884 32.241 1.00 17.84 43 TYR B O 1
ATOM 3335 N N . THR B 1 43 ? 22.907 -13.474 30.803 1.00 17.82 44 THR B N 1
ATOM 3336 C CA . THR B 1 43 ? 24.041 -12.602 30.612 1.00 16.73 44 THR B CA 1
ATOM 3337 C C . THR B 1 43 ? 23.522 -11.144 30.582 1.00 18.48 44 THR B C 1
ATOM 3338 O O . THR B 1 43 ? 22.418 -10.870 30.125 1.00 19.22 44 THR B O 1
ATOM 3342 N N . ALA B 1 44 ? 24.287 -10.239 31.143 1.00 19.63 45 ALA B N 1
ATOM 3343 C CA . ALA B 1 44 ? 24.010 -8.803 31.087 1.00 19.59 45 ALA B CA 1
ATOM 3344 C C . ALA B 1 44 ? 24.934 -8.128 30.101 1.00 21.63 45 ALA B C 1
ATOM 3345 O O . ALA B 1 44 ? 25.851 -8.769 29.583 1.00 26.24 45 ALA B O 1
ATOM 3347 N N . LEU B 1 45 ? 24.666 -6.891 29.773 1.00 25.52 46 LEU B N 1
ATOM 3348 C CA . LEU B 1 45 ? 25.599 -6.134 28.940 1.00 23.75 46 LEU B CA 1
ATOM 3349 C C . LEU B 1 45 ? 26.024 -4.857 29.600 1.00 22.58 46 LEU B C 1
ATOM 3350 O O . LEU B 1 45 ? 25.354 -4.355 30.479 1.00 22.11 46 LEU B O 1
ATOM 3355 N N . CYS B 1 46 ? 27.193 -4.363 29.214 1.00 23.18 47 CYS B N 1
ATOM 3356 C CA . CYS B 1 46 ? 27.666 -3.141 29.767 1.00 25.50 47 CYS B CA 1
ATOM 3357 C C . CYS B 1 46 ? 28.500 -2.366 28.763 1.00 25.11 47 CYS B C 1
ATOM 3358 O O . CYS B 1 46 ? 28.766 -2.843 27.656 1.00 24.11 47 CYS B O 1
ATOM 3361 N N . HIS B 1 47 ? 28.943 -1.175 29.182 1.00 27.34 48 HIS B N 1
ATOM 3362 C CA . HIS B 1 47 ? 29.870 -0.329 28.366 1.00 33.47 48 HIS B CA 1
ATOM 3363 C C . HIS B 1 47 ? 31.033 -1.038 27.784 1.00 28.07 48 HIS B C 1
ATOM 3364 O O . HIS B 1 47 ? 31.472 -0.689 26.697 1.00 28.39 48 HIS B O 1
ATOM 3371 N N . THR B 1 48 ? 31.601 -1.980 28.521 1.00 26.11 49 THR B N 1
ATOM 3372 C CA . THR B 1 48 ? 32.823 -2.636 28.080 1.00 25.00 49 THR B CA 1
ATOM 3373 C C . THR B 1 48 ? 32.536 -3.384 26.798 1.00 27.09 49 THR B C 1
ATOM 3374 O O . THR B 1 48 ? 33.358 -3.364 25.885 1.00 25.40 49 THR B O 1
ATOM 3378 N N . ASP B 1 49 ? 31.367 -4.029 26.719 1.00 22.75 50 ASP B N 1
ATOM 3379 C CA . ASP B 1 49 ? 30.972 -4.726 25.490 1.00 24.28 50 ASP B CA 1
ATOM 3380 C C . ASP B 1 49 ? 30.788 -3.761 24.333 1.00 24.19 50 ASP B C 1
ATOM 3381 O O . ASP B 1 49 ? 31.247 -4.020 23.216 1.00 24.68 50 ASP B O 1
ATOM 3386 N N . ALA B 1 50 ? 30.104 -2.649 24.635 1.00 29.76 51 ALA B N 1
ATOM 3387 C CA . ALA B 1 50 ? 29.786 -1.612 23.641 1.00 25.53 51 ALA B CA 1
ATOM 3388 C C . ALA B 1 50 ? 31.050 -0.906 23.151 1.00 23.92 51 ALA B C 1
ATOM 3389 O O . ALA B 1 50 ? 31.135 -0.502 21.969 1.00 27.65 51 ALA B O 1
ATOM 3391 N N . TYR B 1 51 ? 32.007 -0.695 24.057 1.00 28.29 52 TYR B N 1
ATOM 3392 C CA . TYR B 1 51 ? 33.319 -0.115 23.663 1.00 29.56 52 TYR B CA 1
ATOM 3393 C C . TYR B 1 51 ? 33.928 -0.871 22.469 1.00 29.82 52 TYR B C 1
ATOM 3394 O O . TYR B 1 51 ? 34.337 -0.279 21.449 1.00 31.57 52 TYR B O 1
ATOM 3403 N N . THR B 1 52 ? 33.969 -2.201 22.573 1.00 27.39 53 THR B N 1
ATOM 3404 C CA . THR B 1 52 ? 34.493 -2.987 21.461 1.00 26.27 53 THR B CA 1
ATOM 3405 C C . THR B 1 52 ? 33.546 -3.040 20.238 1.00 29.53 53 THR B C 1
ATOM 3406 O O . THR B 1 52 ? 33.968 -2.909 19.059 1.00 28.38 53 THR B O 1
ATOM 3410 N N . TRP B 1 53 ? 32.278 -3.257 20.506 1.00 25.25 54 TRP B N 1
ATOM 3411 C CA . TRP B 1 53 ? 31.309 -3.327 19.437 1.00 25.08 54 TRP B CA 1
ATOM 3412 C C . TRP B 1 53 ? 31.283 -2.091 18.557 1.00 26.71 54 TRP B C 1
ATOM 3413 O O . TRP B 1 53 ? 31.159 -2.180 17.326 1.00 26.11 54 TRP B O 1
ATOM 3424 N N . SER B 1 54 ? 31.438 -0.921 19.181 1.00 28.04 55 SER B N 1
ATOM 3425 C CA A SER B 1 54 ? 31.330 0.346 18.466 0.50 27.91 55 SER B CA 1
ATOM 3426 C CA B SER B 1 54 ? 31.340 0.357 18.469 0.50 28.66 55 SER B CA 1
ATOM 3427 C C . SER B 1 54 ? 32.576 0.632 17.635 1.00 24.42 55 SER B C 1
ATOM 3428 O O . SER B 1 54 ? 32.595 1.553 16.819 1.00 33.68 55 SER B O 1
ATOM 3433 N N . GLY B 1 55 ? 33.627 -0.158 17.849 1.00 32.52 56 GLY B N 1
ATOM 3434 C CA . GLY B 1 55 ? 34.838 0.017 17.098 1.00 34.52 56 GLY B CA 1
ATOM 3435 C C . GLY B 1 55 ? 35.873 0.873 17.779 1.00 43.18 56 GLY B C 1
ATOM 3436 O O . GLY B 1 55 ? 36.987 1.034 17.214 1.00 43.38 56 GLY B O 1
ATOM 3437 N N A LYS B 1 56 ? 35.551 1.303 19.014 0.50 38.01 57 LYS B N 1
ATOM 3438 N N B LYS B 1 56 ? 35.559 1.458 18.947 0.50 40.63 57 LYS B N 1
ATOM 3439 C CA A LYS B 1 56 ? 36.467 2.118 19.833 0.50 28.96 57 LYS B CA 1
ATOM 3440 C CA B LYS B 1 56 ? 36.499 2.393 19.628 0.50 31.09 57 LYS B CA 1
ATOM 3441 C C A LYS B 1 56 ? 37.659 1.359 20.417 0.50 35.81 57 LYS B C 1
ATOM 3442 C C B LYS B 1 56 ? 37.733 1.682 20.157 0.50 34.92 57 LYS B C 1
ATOM 3443 O O A LYS B 1 56 ? 38.715 1.959 20.655 0.50 51.58 57 LYS B O 1
ATOM 3444 O O B LYS B 1 56 ? 38.757 2.316 20.468 0.50 44.99 57 LYS B O 1
ATOM 3455 N N A ASP B 1 57 ? 37.482 0.056 20.643 0.50 50.23 58 ASP B N 1
ATOM 3456 N N B ASP B 1 57 ? 37.610 0.375 20.256 0.50 47.82 58 ASP B N 1
ATOM 3457 C CA A ASP B 1 57 ? 38.511 -0.837 21.201 0.50 45.21 58 ASP B CA 1
ATOM 3458 C CA B ASP B 1 57 ? 38.716 -0.513 20.507 0.50 45.54 58 ASP B CA 1
ATOM 3459 C C A ASP B 1 57 ? 39.663 -0.996 20.214 0.50 44.08 58 ASP B C 1
ATOM 3460 C C B ASP B 1 57 ? 39.456 -0.527 19.180 0.50 52.90 58 ASP B C 1
ATOM 3461 O O A ASP B 1 57 ? 39.448 -1.091 18.994 0.50 58.47 58 ASP B O 1
ATOM 3462 O O B ASP B 1 57 ? 39.203 -1.357 18.286 0.50 51.14 58 ASP B O 1
ATOM 3471 N N A PRO B 1 58 ? 40.898 -1.009 20.737 0.50 41.75 59 PRO B N 1
ATOM 3472 N N B PRO B 1 58 ? 40.292 0.493 18.974 0.50 43.52 59 PRO B N 1
ATOM 3473 C CA A PRO B 1 58 ? 42.045 -1.226 19.889 0.50 44.80 59 PRO B CA 1
ATOM 3474 C CA B PRO B 1 58 ? 41.172 0.373 17.848 0.50 46.87 59 PRO B CA 1
ATOM 3475 C C A PRO B 1 58 ? 42.295 -2.730 19.732 0.50 49.25 59 PRO B C 1
ATOM 3476 C C B PRO B 1 58 ? 41.618 -1.089 17.769 0.50 44.33 59 PRO B C 1
ATOM 3477 O O A PRO B 1 58 ? 42.897 -3.172 18.743 0.50 69.11 59 PRO B O 1
ATOM 3478 O O B PRO B 1 58 ? 41.870 -1.597 16.687 0.50 46.32 59 PRO B O 1
ATOM 3485 N N A GLU B 1 59 ? 41.845 -3.499 20.717 0.50 52.36 60 GLU B N 1
ATOM 3486 N N B GLU B 1 59 ? 41.731 -1.736 18.933 0.50 52.99 60 GLU B N 1
ATOM 3487 C CA A GLU B 1 59 ? 41.956 -4.959 20.665 0.50 51.97 60 GLU B CA 1
ATOM 3488 C CA B GLU B 1 59 ? 42.108 -3.158 19.022 0.50 47.85 60 GLU B CA 1
ATOM 3489 C C A GLU B 1 59 ? 40.942 -5.528 19.700 0.50 50.86 60 GLU B C 1
ATOM 3490 C C B GLU B 1 59 ? 41.093 -4.112 18.384 0.50 46.02 60 GLU B C 1
ATOM 3491 O O A GLU B 1 59 ? 40.983 -6.706 19.383 0.50 50.76 60 GLU B O 1
ATOM 3492 O O B GLU B 1 59 ? 41.427 -4.979 17.570 0.50 40.64 60 GLU B O 1
ATOM 3503 N N A GLY B 1 60 ? 40.012 -4.673 19.278 0.50 51.11 61 GLY B N 1
ATOM 3504 N N B GLY B 1 60 ? 39.858 -4.055 18.914 0.50 48.58 61 GLY B N 1
ATOM 3505 C CA A GLY B 1 60 ? 38.799 -5.104 18.596 0.50 42.05 61 GLY B CA 1
ATOM 3506 C CA B GLY B 1 60 ? 38.764 -4.934 18.491 0.50 40.30 61 GLY B CA 1
ATOM 3507 C C A GLY B 1 60 ? 39.025 -6.133 17.512 0.50 35.49 61 GLY B C 1
ATOM 3508 C C B GLY B 1 60 ? 39.109 -6.013 17.483 0.50 32.99 61 GLY B C 1
ATOM 3509 O O A GLY B 1 60 ? 39.476 -5.795 16.410 0.50 40.55 61 GLY B O 1
ATOM 3510 O O B GLY B 1 60 ? 39.743 -5.738 16.459 0.50 39.17 61 GLY B O 1
ATOM 3511 N N A LEU B 1 61 ? 38.662 -7.388 17.808 0.50 29.58 62 LEU B N 1
ATOM 3512 N N B LEU B 1 61 ? 38.617 -7.235 17.739 0.50 30.10 62 LEU B N 1
ATOM 3513 C CA A LEU B 1 61 ? 38.819 -8.459 16.850 0.50 27.00 62 LEU B CA 1
ATOM 3514 C CA B LEU B 1 61 ? 38.867 -8.356 16.861 0.50 27.53 62 LEU B CA 1
ATOM 3515 C C A LEU B 1 61 ? 37.471 -8.957 16.447 0.50 27.62 62 LEU B C 1
ATOM 3516 C C B LEU B 1 61 ? 37.506 -8.928 16.453 0.50 27.56 62 LEU B C 1
ATOM 3517 O O A LEU B 1 61 ? 36.678 -9.343 17.300 0.50 29.92 62 LEU B O 1
ATOM 3518 O O B LEU B 1 61 ? 36.714 -9.279 17.324 0.50 29.21 62 LEU B O 1
ATOM 3527 N N . PHE B 1 62 ? 37.242 -8.991 15.139 1.00 28.90 63 PHE B N 1
ATOM 3528 C CA . PHE B 1 62 ? 35.972 -9.495 14.570 1.00 27.61 63 PHE B CA 1
ATOM 3529 C C . PHE B 1 62 ? 36.224 -10.585 13.568 1.00 26.65 63 PHE B C 1
ATOM 3530 O O . PHE B 1 62 ? 37.276 -10.608 12.978 1.00 34.13 63 PHE B O 1
ATOM 3538 N N . PRO B 1 63 ? 35.269 -11.525 13.406 1.00 25.77 64 PRO B N 1
ATOM 3539 C CA . PRO B 1 63 ? 33.972 -11.628 14.100 1.00 24.69 64 PRO B CA 1
ATOM 3540 C C . PRO B 1 63 ? 34.212 -12.159 15.510 1.00 21.09 64 PRO B C 1
ATOM 3541 O O . PRO B 1 63 ? 35.196 -12.846 15.741 1.00 23.18 64 PRO B O 1
ATOM 3545 N N . CYS B 1 64 ? 33.365 -11.766 16.448 1.00 23.35 65 CYS B N 1
ATOM 3546 C CA . CYS B 1 64 ? 33.476 -12.259 17.821 1.00 21.28 65 CYS B CA 1
ATOM 3547 C C . CYS B 1 64 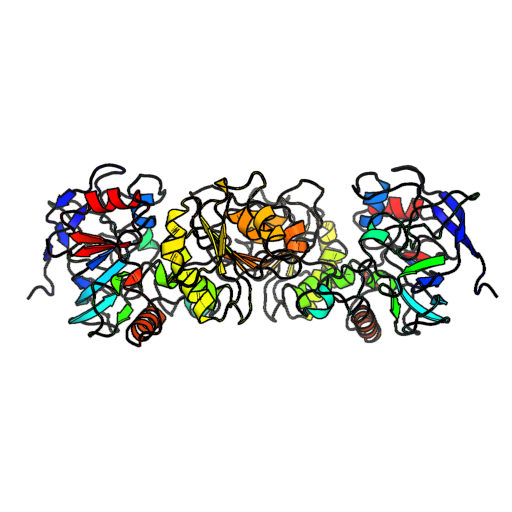? 32.150 -12.360 18.513 1.00 20.63 65 CYS B C 1
ATOM 3548 O O . CYS B 1 64 ? 31.125 -11.802 18.068 1.00 20.82 65 CYS B O 1
ATOM 3551 N N . ILE B 1 65 ? 32.181 -13.132 19.601 1.00 20.03 66 ILE B N 1
ATOM 3552 C CA . ILE B 1 65 ? 31.076 -13.252 20.529 1.00 18.71 66 ILE B CA 1
ATOM 3553 C C . ILE B 1 65 ? 31.421 -12.440 21.759 1.00 17.72 66 ILE B C 1
ATOM 3554 O O . ILE B 1 65 ? 32.358 -12.728 22.469 1.00 19.80 66 ILE B O 1
ATOM 3559 N N . LEU B 1 66 ? 30.712 -11.341 21.916 1.00 19.25 67 LEU B N 1
ATOM 3560 C CA . LEU B 1 66 ? 30.940 -10.392 23.021 1.00 19.79 67 LEU B CA 1
ATOM 3561 C C . LEU B 1 66 ? 30.269 -10.896 24.276 1.00 17.81 67 LEU B C 1
ATOM 3562 O O . LEU B 1 66 ? 29.771 -12.052 24.311 1.00 17.06 67 LEU B O 1
ATOM 3567 N N . GLY B 1 67 ? 30.306 -10.128 25.346 1.00 17.74 68 GLY B N 1
ATOM 3568 C CA . GLY B 1 67 ? 29.674 -10.573 26.585 1.00 17.29 68 GLY B CA 1
ATOM 3569 C C . GLY B 1 67 ? 30.678 -10.975 27.634 1.00 15.62 68 GLY B C 1
ATOM 3570 O O . GLY B 1 67 ? 31.479 -11.877 27.402 1.00 18.09 68 GLY B O 1
ATOM 3571 N N . HIS B 1 68 ? 30.512 -10.486 28.841 1.00 14.99 69 HIS B N 1
ATOM 3572 C CA . HIS B 1 68 ? 31.441 -10.840 29.958 1.00 15.94 69 HIS B CA 1
ATOM 3573 C C . HIS B 1 68 ? 30.729 -10.921 31.312 1.00 16.56 69 HIS B C 1
ATOM 3574 O O . HIS B 1 68 ? 31.329 -11.225 32.291 1.00 20.31 69 HIS B O 1
ATOM 3581 N N . GLU B 1 69 ? 29.437 -10.560 31.393 1.00 16.32 70 GLU B N 1
ATOM 3582 C CA . GLU B 1 69 ? 28.698 -10.645 32.659 1.00 15.64 70 GLU B CA 1
ATOM 3583 C C . GLU B 1 69 ? 27.669 -11.738 32.524 1.00 18.40 70 GLU B C 1
ATOM 3584 O O . GLU B 1 69 ? 26.716 -11.585 31.790 1.00 19.56 70 GLU B O 1
ATOM 3590 N N . ALA B 1 70 ? 27.842 -12.844 33.222 1.00 16.08 71 ALA B N 1
ATOM 3591 C CA . ALA B 1 70 ? 26.978 -13.998 33.019 1.00 16.43 71 ALA B CA 1
ATOM 3592 C C . ALA B 1 70 ? 27.027 -14.948 34.159 1.00 16.87 71 ALA B C 1
ATOM 3593 O O . ALA B 1 70 ? 27.863 -14.918 34.962 1.00 15.63 71 ALA B O 1
ATOM 3595 N N . ALA B 1 71 ? 26.034 -15.818 34.207 1.00 16.43 72 ALA B N 1
ATOM 3596 C CA . ALA B 1 71 ? 25.998 -16.973 35.122 1.00 17.83 72 ALA B CA 1
ATOM 3597 C C . ALA B 1 71 ? 25.381 -18.142 34.433 1.00 19.52 72 ALA B C 1
ATOM 3598 O O . ALA B 1 71 ? 24.560 -18.057 33.528 1.00 17.88 72 ALA B O 1
ATOM 3600 N N . GLY B 1 72 ? 25.900 -19.277 34.836 1.00 18.40 73 GLY B N 1
ATOM 3601 C CA . GLY B 1 72 ? 25.425 -20.535 34.251 1.00 16.61 73 GLY B CA 1
ATOM 3602 C C . GLY B 1 72 ? 25.790 -21.794 34.955 1.00 16.83 73 GLY B C 1
ATOM 3603 O O . GLY B 1 72 ? 26.068 -21.802 36.120 1.00 18.20 73 GLY B O 1
ATOM 3604 N N . ILE B 1 73 ? 25.708 -22.874 34.202 1.00 18.79 74 ILE B N 1
ATOM 3605 C CA . ILE B 1 73 ? 25.929 -24.222 34.763 1.00 16.63 74 ILE B CA 1
ATOM 3606 C C . ILE B 1 73 ? 26.974 -24.950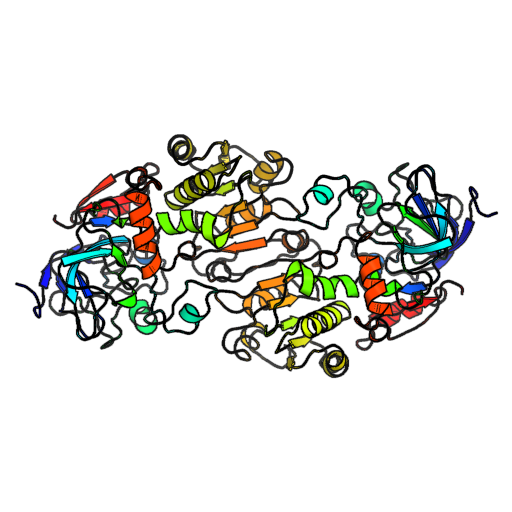 33.902 1.00 17.62 74 ILE B C 1
ATOM 3607 O O . ILE B 1 73 ? 26.827 -25.012 32.697 1.00 18.69 74 ILE B O 1
ATOM 3612 N N . VAL B 1 74 ? 27.991 -25.558 34.548 1.00 19.76 75 VAL B N 1
ATOM 3613 C CA . VAL B 1 74 ? 29.027 -26.261 33.823 1.00 17.79 75 VAL B CA 1
ATOM 3614 C C . VAL B 1 74 ? 28.456 -27.462 33.085 1.00 18.27 75 VAL B C 1
ATOM 3615 O O . VAL B 1 74 ? 27.782 -28.300 33.638 1.00 19.14 75 VAL B O 1
ATOM 3619 N N . GLU B 1 75 ? 28.739 -27.529 31.775 1.00 19.05 76 GLU B N 1
ATOM 3620 C CA . GLU B 1 75 ? 28.268 -28.660 30.947 1.00 20.66 76 GLU B CA 1
ATOM 3621 C C . GLU B 1 75 ? 29.361 -29.742 30.895 1.00 19.69 76 GLU B C 1
ATOM 3622 O O . GLU B 1 75 ? 29.042 -30.925 30.964 1.00 23.71 76 GLU B O 1
ATOM 3628 N N . SER B 1 76 ? 30.630 -29.328 30.833 1.00 20.05 77 SER B N 1
ATOM 3629 C CA . SER B 1 76 ? 31.744 -30.296 30.868 1.00 19.88 77 SER B CA 1
ATOM 3630 C C . SER B 1 76 ? 33.043 -29.543 31.061 1.00 20.06 77 SER B C 1
ATOM 3631 O O . SER B 1 76 ? 33.161 -28.312 30.855 1.00 19.48 77 SER B O 1
ATOM 3634 N N . VAL B 1 77 ? 34.029 -30.298 31.491 1.00 21.54 78 VAL B N 1
ATOM 3635 C CA . VAL B 1 77 ? 35.359 -29.806 31.702 1.00 22.25 78 VAL B CA 1
ATOM 3636 C C . VAL B 1 77 ? 36.388 -30.623 30.931 1.00 21.48 78 VAL B C 1
ATOM 3637 O O . VAL B 1 77 ? 36.195 -31.836 30.636 1.00 23.05 78 VAL B O 1
ATOM 3641 N N . GLY B 1 78 ? 37.510 -29.972 30.638 1.00 22.53 79 GLY B N 1
ATOM 3642 C CA . GLY B 1 78 ? 38.640 -30.620 29.964 1.00 23.16 79 GLY B CA 1
ATOM 3643 C C . GLY B 1 78 ? 39.581 -31.349 30.903 1.00 25.42 79 GLY B C 1
ATOM 3644 O O . GLY B 1 78 ? 39.395 -31.365 32.137 1.00 24.44 79 GLY B O 1
ATOM 3645 N N . GLU B 1 79 ? 40.619 -31.970 30.322 1.00 27.97 80 GLU B N 1
ATOM 3646 C CA . GLU B 1 79 ? 41.627 -32.700 31.104 1.00 28.55 80 GLU B CA 1
ATOM 3647 C C . GLU B 1 79 ? 42.227 -31.779 32.164 1.00 25.30 80 GLU B C 1
ATOM 3648 O O . GLU B 1 79 ? 42.503 -30.617 31.892 1.00 29.52 80 GLU B O 1
ATOM 3654 N N . GLY B 1 80 ? 42.401 -32.313 33.375 1.00 29.19 81 GLY B N 1
ATOM 3655 C CA . GLY B 1 80 ? 43.133 -31.606 34.423 1.00 29.52 81 GLY B CA 1
ATOM 3656 C C . GLY B 1 80 ? 42.295 -30.644 35.219 1.00 31.60 81 GLY B C 1
ATOM 3657 O O . GLY B 1 80 ? 42.767 -30.144 36.252 1.00 36.15 81 GLY B O 1
ATOM 3658 N N . VAL B 1 81 ? 41.068 -30.378 34.768 1.00 29.15 82 VAL B N 1
ATOM 3659 C CA . VAL B 1 81 ? 40.181 -29.468 35.484 1.00 26.39 82 VAL B CA 1
ATOM 3660 C C . VAL B 1 81 ? 39.624 -30.142 36.748 1.00 26.35 82 VAL B C 1
ATOM 3661 O O . VAL B 1 81 ? 38.968 -31.208 36.679 1.00 29.48 82 VAL B O 1
ATOM 3665 N N . THR B 1 82 ? 39.933 -29.549 37.910 1.00 32.46 83 THR B N 1
ATOM 3666 C CA . THR B 1 82 ? 39.561 -30.157 39.189 1.00 35.86 83 THR B CA 1
ATOM 3667 C C . THR B 1 82 ? 38.624 -29.339 40.072 1.00 34.12 83 THR B C 1
ATOM 3668 O O . THR B 1 82 ? 37.920 -29.915 40.923 1.00 32.45 83 THR B O 1
ATOM 3672 N N . GLU B 1 83 ? 38.608 -28.017 39.894 1.00 30.67 84 GLU B N 1
ATOM 3673 C CA . GLU B 1 83 ? 37.967 -27.145 40.867 1.00 28.87 84 GLU B CA 1
ATOM 3674 C C . GLU B 1 83 ? 36.490 -26.990 40.558 1.00 23.99 84 GLU B C 1
ATOM 3675 O O . GLU B 1 83 ? 35.687 -26.680 41.479 1.00 29.07 84 GLU B O 1
ATOM 3681 N N . VAL B 1 84 ? 36.118 -27.215 39.285 1.00 22.76 85 VAL B N 1
ATOM 3682 C CA . VAL B 1 84 ? 34.678 -27.285 38.949 1.00 20.68 85 VAL B CA 1
ATOM 3683 C C . VAL B 1 84 ? 34.420 -28.572 38.145 1.00 22.05 85 VAL B C 1
ATOM 3684 O O . VAL B 1 84 ? 35.375 -29.202 37.594 1.00 24.95 85 VAL B O 1
ATOM 3688 N N A GLN B 1 85 ? 33.145 -28.938 38.055 0.50 24.02 86 GLN B N 1
ATOM 3689 N N B GLN B 1 85 ? 33.143 -28.932 38.053 0.50 24.40 86 GLN B N 1
ATOM 3690 C CA A GLN B 1 85 ? 32.731 -30.110 37.279 0.50 23.48 86 GLN B CA 1
ATOM 3691 C CA B GLN B 1 85 ? 32.720 -30.141 37.340 0.50 24.43 86 GLN B CA 1
ATOM 3692 C C A GLN B 1 85 ? 31.331 -29.916 36.744 0.50 21.76 86 GLN B C 1
ATOM 3693 C C B GLN B 1 85 ? 31.308 -29.963 36.808 0.50 22.09 86 GLN B C 1
ATOM 3694 O O A GLN B 1 85 ? 30.640 -28.972 37.101 0.50 22.22 86 GLN B O 1
ATOM 3695 O O B GLN B 1 85 ? 30.580 -29.072 37.239 0.50 24.82 86 GLN B O 1
ATOM 3706 N N . ALA B 1 86 ? 30.924 -30.820 35.880 1.00 23.26 87 ALA B N 1
ATOM 3707 C CA . ALA B 1 86 ? 29.592 -30.784 35.316 1.00 24.69 87 ALA B CA 1
ATOM 3708 C C . ALA B 1 86 ? 28.522 -30.608 36.384 1.00 24.10 87 ALA B C 1
ATOM 3709 O O . ALA B 1 86 ? 28.540 -31.297 37.413 1.00 24.78 87 ALA B O 1
ATOM 3711 N N . GLY B 1 87 ? 27.607 -29.661 36.157 1.00 23.61 88 GLY B N 1
ATOM 3712 C CA . GLY B 1 87 ? 26.458 -29.419 37.079 1.00 21.32 88 GLY B CA 1
ATOM 3713 C C . GLY B 1 87 ? 26.740 -28.295 38.056 1.00 21.79 88 GLY B C 1
ATOM 3714 O O . GLY B 1 87 ? 25.825 -27.798 38.703 1.00 21.91 88 GLY B O 1
ATOM 3715 N N . ASP B 1 88 ? 28.013 -27.901 38.207 1.00 22.04 89 ASP B N 1
ATOM 3716 C CA . ASP B 1 88 ? 28.311 -26.758 39.070 1.00 21.34 89 ASP B CA 1
ATOM 3717 C C . ASP B 1 88 ? 27.749 -25.443 38.541 1.00 19.52 89 ASP B C 1
ATOM 3718 O O . ASP B 1 88 ? 27.741 -25.198 37.365 1.00 19.17 89 ASP B O 1
ATOM 3723 N N . HIS B 1 89 ? 27.288 -24.593 39.433 1.00 18.04 90 HIS B N 1
ATOM 3724 C CA . HIS B 1 89 ? 26.795 -23.279 39.018 1.00 18.41 90 HIS B CA 1
ATOM 3725 C C . HIS B 1 89 ? 27.993 -22.348 39.150 1.00 17.30 90 HIS B C 1
ATOM 3726 O O . HIS B 1 89 ? 28.725 -22.384 40.161 1.00 17.96 90 HIS B O 1
ATOM 3733 N N . VAL B 1 90 ? 28.232 -21.530 38.115 1.00 17.33 91 VAL B N 1
ATOM 3734 C CA . VAL B 1 90 ? 29.460 -20.758 37.995 1.00 17.58 91 VAL B CA 1
ATOM 3735 C C . VAL B 1 90 ? 29.150 -19.359 37.416 1.00 15.83 91 VAL B C 1
ATOM 3736 O O . VAL B 1 90 ? 28.117 -19.126 36.712 1.00 16.46 91 VAL B O 1
ATOM 3740 N N . ILE B 1 91 ? 30.051 -18.417 37.684 1.00 15.49 92 ILE B N 1
ATOM 3741 C CA . ILE B 1 91 ? 30.186 -17.058 37.051 1.00 14.23 92 ILE B CA 1
ATOM 3742 C C . ILE B 1 91 ? 31.546 -17.082 36.349 1.00 14.62 92 ILE B C 1
ATOM 3743 O O . ILE B 1 91 ? 32.640 -17.203 36.998 1.00 18.05 92 ILE B O 1
ATOM 3748 N N . PRO B 1 92 ? 31.528 -17.026 35.031 1.00 16.70 93 PRO B N 1
ATOM 3749 C CA . PRO B 1 92 ? 32.811 -16.799 34.359 1.00 16.10 93 PRO B CA 1
ATOM 3750 C C . PRO B 1 92 ? 33.257 -15.349 34.504 1.00 16.50 93 PRO B C 1
ATOM 3751 O O . PRO B 1 92 ? 32.403 -14.455 34.445 1.00 20.12 93 PRO B O 1
ATOM 3755 N N A CYS B 1 93 ? 34.551 -15.115 34.676 0.60 19.76 94 CYS B N 1
ATOM 3756 N N B CYS B 1 93 ? 34.529 -15.123 34.819 0.40 20.81 94 CYS B N 1
ATOM 3757 C CA A CYS B 1 93 ? 35.118 -13.822 35.040 0.60 18.53 94 CYS B CA 1
ATOM 3758 C CA B CYS B 1 93 ? 35.071 -13.778 34.958 0.40 20.79 94 CYS B CA 1
ATOM 3759 C C A CYS B 1 93 ? 36.193 -13.403 34.064 0.60 19.73 94 CYS B C 1
ATOM 3760 C C B CYS B 1 93 ? 36.064 -13.443 33.876 0.40 19.43 94 CYS B C 1
ATOM 3761 O O A CYS B 1 93 ? 37.116 -14.146 33.750 0.60 20.99 94 CYS B O 1
ATOM 3762 O O B CYS B 1 93 ? 36.763 -14.271 33.284 0.40 20.34 94 CYS B O 1
ATOM 3767 N N . TYR B 1 94 ? 36.126 -12.164 33.635 1.00 20.60 95 TYR B N 1
ATOM 3768 C CA A TYR B 1 94 ? 37.121 -11.621 32.744 0.50 22.19 95 TYR B CA 1
ATOM 3769 C CA B TYR B 1 94 ? 37.101 -11.610 32.749 0.50 22.29 95 TYR B CA 1
ATOM 3770 C C . TYR B 1 94 ? 38.452 -11.496 33.451 1.00 21.31 95 TYR B C 1
ATOM 3771 O O . TYR B 1 94 ? 39.487 -11.519 32.805 1.00 24.44 95 TYR B O 1
ATOM 3788 N N . GLN B 1 95 ? 38.435 -11.364 34.774 1.00 21.27 96 GLN B N 1
ATOM 3789 C CA . GLN B 1 95 ? 39.626 -11.347 35.558 1.00 22.97 96 GLN B CA 1
ATOM 3790 C C . GLN B 1 95 ? 39.911 -12.797 35.974 1.00 19.94 96 GLN B C 1
ATOM 3791 O O . GLN B 1 95 ? 39.167 -13.371 36.724 1.00 23.16 96 GLN B O 1
ATOM 3797 N N . ALA B 1 96 ? 41.097 -13.283 35.649 1.00 19.27 97 ALA B N 1
ATOM 3798 C CA . ALA B 1 96 ? 41.522 -14.619 36.040 1.00 18.35 97 ALA B CA 1
ATOM 3799 C C . ALA B 1 96 ? 42.110 -14.585 37.483 1.00 15.71 97 ALA B C 1
ATOM 3800 O O . ALA B 1 96 ? 42.418 -13.486 38.016 1.00 19.26 97 ALA B O 1
ATOM 3802 N N . GLU B 1 97 ? 42.215 -15.797 38.051 1.00 18.67 98 GLU B N 1
ATOM 3803 C CA . GLU B 1 97 ? 42.919 -16.005 39.293 1.00 19.98 98 GLU B CA 1
ATOM 3804 C C . GLU B 1 97 ? 43.603 -17.369 39.250 1.00 19.08 98 GLU B C 1
ATOM 3805 O O . GLU B 1 97 ? 43.086 -18.354 39.690 1.00 20.25 98 GLU B O 1
ATOM 3811 N N . CYS B 1 98 ? 44.837 -17.381 38.773 1.00 18.54 99 CYS B N 1
ATOM 3812 C CA . CYS B 1 98 ? 45.580 -18.617 38.638 1.00 20.36 99 CYS B CA 1
ATOM 3813 C C . CYS B 1 98 ? 46.164 -19.128 39.922 1.00 21.55 99 CYS B C 1
ATOM 3814 O O . CYS B 1 98 ? 46.434 -20.316 40.017 1.00 22.28 99 CYS B O 1
ATOM 3817 N N . ARG B 1 99 ? 46.438 -18.213 40.865 1.00 18.02 100 ARG B N 1
ATOM 3818 C CA . ARG B 1 99 ? 47.060 -18.520 42.178 1.00 20.78 100 ARG B CA 1
ATOM 3819 C C . ARG B 1 99 ? 48.548 -18.929 42.106 1.00 21.12 100 ARG B C 1
ATOM 3820 O O . ARG B 1 99 ? 49.151 -19.187 43.139 1.00 27.89 100 ARG B O 1
ATOM 3828 N N . GLU B 1 100 ? 49.160 -18.845 40.930 1.00 22.86 101 GLU B N 1
ATOM 3829 C CA . GLU B 1 100 ? 50.479 -19.422 40.746 1.00 24.19 101 GLU B CA 1
ATOM 3830 C C . GLU B 1 100 ? 51.507 -18.493 40.080 1.00 26.03 101 GLU B C 1
ATOM 3831 O O . GLU B 1 100 ? 52.691 -18.786 40.049 1.00 32.39 101 GLU B O 1
ATOM 3837 N N . CYS B 1 101 ? 51.086 -17.328 39.617 1.00 24.24 102 CYS B N 1
ATOM 3838 C CA . CYS B 1 101 ? 51.976 -16.399 38.894 1.00 22.90 102 CYS B CA 1
ATOM 3839 C C . CYS B 1 101 ? 52.481 -15.379 39.872 1.00 23.57 102 CYS B C 1
ATOM 3840 O O . CYS B 1 101 ? 51.992 -15.289 41.008 1.00 23.97 102 CYS B O 1
ATOM 3843 N N . LYS B 1 102 ? 53.462 -14.618 39.413 1.00 26.70 103 LYS B N 1
ATOM 3844 C CA . LYS B 1 102 ? 54.124 -13.625 40.240 1.00 28.18 103 LYS B CA 1
ATOM 3845 C C . LYS B 1 102 ? 53.105 -12.647 40.863 1.00 26.15 103 LYS B C 1
ATOM 3846 O O . LYS B 1 102 ? 53.214 -12.277 42.036 1.00 25.18 103 LYS B O 1
ATOM 3852 N N . PHE B 1 103 ? 52.117 -12.222 40.069 1.00 23.46 104 PHE B N 1
ATOM 3853 C CA . PHE B 1 103 ? 51.093 -11.292 40.555 1.00 22.57 104 PHE B CA 1
ATOM 3854 C C . PHE B 1 103 ? 50.144 -11.947 41.562 1.00 21.86 104 PHE B C 1
ATOM 3855 O O . PHE B 1 103 ? 49.907 -11.349 42.633 1.00 24.64 104 PHE B O 1
ATOM 3863 N N . CYS B 1 104 ? 49.677 -13.186 41.280 1.00 21.66 105 CYS B N 1
ATOM 3864 C CA . CYS B 1 104 ? 48.782 -13.879 42.193 1.00 20.80 105 CYS B CA 1
ATOM 3865 C C . CYS B 1 104 ? 49.499 -14.140 43.545 1.00 23.51 105 CYS B C 1
ATOM 3866 O O . CYS B 1 104 ? 48.895 -14.036 44.635 1.00 25.01 105 CYS B O 1
ATOM 3869 N N . LYS B 1 105 ? 50.772 -14.556 43.452 1.00 22.58 106 LYS B N 1
ATOM 3870 C CA . LYS B 1 105 ? 51.605 -14.812 44.635 1.00 29.22 106 LYS B CA 1
ATOM 3871 C C . LYS B 1 105 ? 51.995 -13.585 45.442 1.00 29.73 106 LYS B C 1
ATOM 3872 O O . LYS B 1 105 ? 52.371 -13.734 46.576 1.00 31.92 106 LYS B O 1
ATOM 3878 N N . SER B 1 106 ? 51.923 -12.382 44.868 1.00 30.56 107 SER B N 1
ATOM 3879 C CA . SER B 1 106 ? 52.459 -11.184 45.506 1.00 31.28 107 SER B CA 1
ATOM 3880 C C . SER B 1 106 ? 51.709 -10.839 46.794 1.00 35.12 107 SER B C 1
ATOM 3881 O O . SER B 1 106 ? 52.332 -10.414 47.774 1.00 36.02 107 SER B O 1
ATOM 3884 N N . GLY B 1 107 ? 50.376 -10.975 46.774 1.00 38.12 108 GLY B N 1
ATOM 3885 C CA . GLY B 1 107 ? 49.547 -10.574 47.901 1.00 34.95 108 GLY B CA 1
ATOM 3886 C C . GLY B 1 107 ? 49.353 -9.055 47.917 1.00 39.07 108 GLY B C 1
ATOM 3887 O O . GLY B 1 107 ? 48.893 -8.480 48.912 1.00 37.50 108 GLY B O 1
ATOM 3888 N N . LYS B 1 108 ? 49.695 -8.396 46.807 1.00 42.24 109 LYS B N 1
ATOM 3889 C CA . LYS B 1 108 ? 49.623 -6.908 46.713 1.00 36.53 109 LYS B CA 1
ATOM 3890 C C . LYS B 1 108 ? 48.732 -6.442 45.572 1.00 31.37 109 LYS B C 1
ATOM 3891 O O . LYS B 1 108 ? 48.651 -5.258 45.320 1.00 35.75 109 LYS B O 1
ATOM 3897 N N . THR B 1 109 ? 48.091 -7.381 44.866 1.00 31.47 110 THR B N 1
ATOM 3898 C CA . THR B 1 109 ? 47.271 -7.034 43.714 1.00 30.72 110 THR B CA 1
ATOM 3899 C C . THR B 1 109 ? 46.428 -8.219 43.279 1.00 30.21 110 THR B C 1
ATOM 3900 O O . THR B 1 109 ? 46.840 -9.376 43.489 1.00 32.38 110 THR B O 1
ATOM 3904 N N . ASN B 1 110 ? 45.286 -7.893 42.617 1.00 26.80 111 ASN B N 1
ATOM 3905 C CA . ASN B 1 110 ? 44.391 -8.865 41.998 1.00 29.88 111 ASN B CA 1
ATOM 3906 C C . ASN B 1 110 ? 44.585 -9.126 40.460 1.00 24.32 111 ASN B C 1
ATOM 3907 O O . ASN B 1 110 ? 43.849 -9.829 39.905 1.00 26.42 111 ASN B O 1
ATOM 3912 N N A LEU B 1 111 ? 45.677 -8.649 39.859 0.50 27.57 112 LEU B N 1
ATOM 3913 N N B LEU B 1 111 ? 45.577 -8.539 39.802 0.50 27.40 112 LEU B N 1
ATOM 3914 C CA A LEU B 1 111 ? 45.839 -8.551 38.375 0.50 27.24 112 LEU B CA 1
ATOM 3915 C CA B LEU B 1 111 ? 45.761 -8.736 38.343 0.50 24.20 112 LEU B CA 1
ATOM 3916 C C A LEU B 1 111 ? 46.563 -9.655 37.562 0.50 27.43 112 LEU B C 1
ATOM 3917 C C B LEU B 1 111 ? 46.531 -10.008 38.085 0.50 27.93 112 LEU B C 1
ATOM 3918 O O A LEU B 1 111 ? 47.516 -9.372 36.857 0.50 35.50 112 LEU B O 1
ATOM 3919 O O B LEU B 1 111 ? 47.432 -10.310 38.853 0.50 33.27 112 LEU B O 1
ATOM 3928 N N A CYS B 1 112 ? 46.126 -10.904 37.655 0.50 22.83 113 CYS B N 1
ATOM 3929 N N B CYS B 1 112 ? 46.268 -10.738 36.998 0.50 25.87 113 CYS B N 1
ATOM 3930 C CA A CYS B 1 112 ? 46.701 -12.055 36.906 0.50 25.46 113 CYS B CA 1
ATOM 3931 C CA B CYS B 1 112 ? 46.827 -12.089 36.932 0.50 24.94 113 CYS B CA 1
ATOM 3932 C C A CYS B 1 112 ? 46.556 -11.820 35.401 0.50 22.32 113 CYS B C 1
ATOM 3933 C C B CYS B 1 112 ? 47.537 -12.670 35.719 0.50 23.94 113 CYS B C 1
ATOM 3934 O O A CYS B 1 112 ? 45.441 -11.642 34.987 0.50 31.13 113 CYS B O 1
ATOM 3935 O O B CYS B 1 112 ? 48.749 -12.872 35.783 0.50 39.61 113 CYS B O 1
ATOM 3940 N N A GLY B 1 113 ? 47.560 -11.977 34.538 0.50 21.62 114 GLY B N 1
ATOM 3941 N N B GLY B 1 113 ? 46.925 -12.802 34.562 0.50 28.24 114 GLY B N 1
ATOM 3942 C CA A GLY B 1 113 ? 48.635 -12.975 34.632 0.50 29.90 114 GLY B CA 1
ATOM 3943 C CA B GLY B 1 113 ? 47.329 -12.077 33.384 0.50 29.27 114 GLY B CA 1
ATOM 3944 C C A GLY B 1 113 ? 48.496 -13.987 33.472 0.50 30.66 114 GLY B C 1
ATOM 3945 C C B GLY B 1 113 ? 47.824 -13.379 32.724 0.50 23.74 114 GLY B C 1
ATOM 3946 O O A GLY B 1 113 ? 48.742 -13.675 32.270 0.50 33.02 114 GLY B O 1
ATOM 3947 O O B GLY B 1 113 ? 48.309 -13.436 31.585 0.50 28.69 114 GLY B O 1
ATOM 3948 N N A LYS B 1 114 ? 47.903 -15.134 33.826 0.50 26.38 115 LYS B N 1
ATOM 3949 N N B LYS B 1 114 ? 47.559 -14.483 33.441 0.50 23.48 115 LYS B N 1
ATOM 3950 C CA A LYS B 1 114 ? 48.152 -16.471 33.233 0.50 28.81 115 LYS B CA 1
ATOM 3951 C CA B LYS B 1 114 ? 48.084 -15.819 33.113 0.50 22.19 115 LYS B CA 1
ATOM 3952 C C A LYS B 1 114 ? 47.620 -16.812 31.825 0.50 24.79 115 LYS B C 1
ATOM 3953 C C B LYS B 1 114 ? 47.669 -16.315 31.741 0.50 22.65 115 LYS B C 1
ATOM 3954 O O A LYS B 1 114 ? 48.189 -17.664 31.118 0.50 27.67 115 LYS B O 1
ATOM 3955 O O B LYS B 1 114 ? 48.442 -16.946 31.013 0.50 29.41 115 LYS B O 1
ATOM 3966 N N A VAL B 1 115 ? 46.520 -16.193 31.427 0.50 24.99 116 VAL B N 1
ATOM 3967 N N B VAL B 1 115 ? 46.417 -16.069 31.411 0.50 24.38 116 VAL B N 1
ATOM 3968 C CA A VAL B 1 115 ? 45.909 -16.581 30.149 0.50 22.84 116 VAL B CA 1
ATOM 3969 C CA B VAL B 1 115 ? 45.881 -16.566 30.155 0.50 22.93 116 VAL B CA 1
ATOM 3970 C C A VAL B 1 115 ? 45.720 -15.426 29.154 0.50 24.18 116 VAL B C 1
ATOM 3971 C C B VAL B 1 115 ? 45.714 -15.425 29.148 0.50 24.03 116 VAL B C 1
ATOM 3972 O O A VAL B 1 115 ? 45.138 -15.626 28.089 0.50 24.68 116 VAL B O 1
ATOM 3973 O O B VAL B 1 115 ? 45.146 -15.629 28.077 0.50 24.54 116 VAL B O 1
ATOM 3980 N N . ARG B 1 116 ? 46.249 -14.250 29.487 1.00 27.60 117 ARG B N 1
ATOM 3981 C CA . ARG B 1 116 ? 46.074 -13.026 28.681 1.00 29.76 117 ARG B CA 1
ATOM 3982 C C . ARG B 1 116 ? 46.680 -13.163 27.289 1.00 25.64 117 ARG B C 1
ATOM 3983 O O . ARG B 1 116 ? 46.173 -12.575 26.355 1.00 25.35 117 ARG B O 1
ATOM 3991 N N . SER B 1 117 ? 47.760 -13.946 27.139 1.00 27.72 118 SER B N 1
ATOM 3992 C CA . SER B 1 117 ? 48.360 -14.118 25.807 1.00 28.00 118 SER B CA 1
ATOM 3993 C C . SER B 1 117 ? 47.373 -14.754 24.823 1.00 26.91 118 SER B C 1
ATOM 3994 O O . SER B 1 117 ? 47.459 -14.532 23.613 1.00 29.66 118 SER B O 1
ATOM 3997 N N . ALA B 1 118 ? 46.458 -15.565 25.338 1.00 24.08 119 ALA B N 1
ATOM 3998 C CA . ALA B 1 118 ? 45.368 -16.111 24.521 1.00 23.38 119 ALA B CA 1
ATOM 3999 C C . ALA B 1 118 ? 44.115 -15.183 24.542 1.00 21.51 119 ALA B C 1
ATOM 4000 O O . ALA B 1 118 ? 43.624 -14.779 23.504 1.00 23.29 119 ALA B O 1
ATOM 4002 N N . THR B 1 119 ? 43.610 -14.849 25.727 1.00 20.74 120 THR B N 1
ATOM 4003 C CA . THR B 1 119 ? 42.298 -14.143 25.800 1.00 19.55 120 THR B CA 1
ATOM 4004 C C . THR B 1 119 ? 42.346 -12.781 25.166 1.00 25.18 120 THR B C 1
ATOM 4005 O O . THR B 1 119 ? 41.372 -12.274 24.653 1.00 24.03 120 THR B O 1
ATOM 4009 N N . GLY B 1 120 ? 43.533 -12.203 25.148 1.00 22.12 121 GLY B N 1
ATOM 4010 C CA . GLY B 1 120 ? 43.662 -10.907 24.583 1.00 24.85 121 GLY B CA 1
ATOM 4011 C C . GLY B 1 120 ? 43.599 -10.841 23.090 1.00 27.09 121 GLY B C 1
ATOM 4012 O O . GLY B 1 120 ? 43.409 -9.732 22.555 1.00 30.00 121 GLY B O 1
ATOM 4013 N N . VAL B 1 121 ? 43.722 -12.010 22.437 1.00 24.33 122 VAL B N 1
ATOM 4014 C CA . VAL B 1 121 ? 43.594 -12.097 20.997 1.00 22.79 122 VAL B CA 1
ATOM 4015 C C . VAL B 1 121 ? 42.533 -13.099 20.585 1.00 23.30 122 VAL B C 1
ATOM 4016 O O . VAL B 1 121 ? 42.597 -13.673 19.521 1.00 23.18 122 VAL B O 1
ATOM 4020 N N . GLY B 1 122 ? 41.562 -13.315 21.473 1.00 20.91 123 GLY B N 1
ATOM 4021 C CA . GLY B 1 122 ? 40.353 -14.058 21.170 1.00 19.38 123 GLY B CA 1
ATOM 4022 C C . GLY B 1 122 ? 40.413 -15.553 21.008 1.00 19.49 123 GLY B C 1
ATOM 4023 O O . GLY B 1 122 ? 39.574 -16.134 20.332 1.00 20.58 123 GLY B O 1
ATOM 4024 N N . ILE B 1 123 ? 41.403 -16.199 21.620 1.00 19.40 124 ILE B N 1
ATOM 4025 C CA . ILE B 1 123 ? 41.605 -17.625 21.438 1.00 20.41 124 ILE B CA 1
ATOM 4026 C C . ILE B 1 123 ? 41.872 -18.270 22.822 1.00 20.18 124 ILE B C 1
ATOM 4027 O O . ILE B 1 123 ? 41.880 -17.581 23.852 1.00 20.32 124 ILE B O 1
ATOM 4032 N N . MET B 1 124 ? 42.121 -19.591 22.808 1.00 20.53 125 MET B N 1
ATOM 4033 C CA . MET B 1 124 ? 42.356 -20.347 24.008 1.00 18.32 125 MET B CA 1
ATOM 4034 C C . MET B 1 124 ? 43.844 -20.660 24.119 1.00 18.96 125 MET B C 1
ATOM 4035 O O . MET B 1 124 ? 44.526 -20.892 23.122 1.00 21.96 125 MET B O 1
ATOM 4040 N N . MET B 1 125 ? 44.312 -20.736 25.354 1.00 21.83 126 MET B N 1
ATOM 4041 C CA . MET B 1 125 ? 45.706 -21.113 25.604 1.00 23.45 126 MET B CA 1
ATOM 4042 C C . MET B 1 125 ? 46.114 -22.458 25.027 1.00 22.23 126 MET B C 1
ATOM 4043 O O . MET B 1 125 ? 47.209 -22.565 24.551 1.00 25.60 126 MET B O 1
ATOM 4048 N N . ASN B 1 126 ? 45.274 -23.494 25.143 1.00 22.42 127 ASN B N 1
ATOM 4049 C CA . ASN B 1 126 ? 45.763 -24.828 24.916 1.00 24.52 127 ASN B CA 1
ATOM 4050 C C . ASN B 1 126 ? 46.276 -25.085 23.491 1.00 24.41 127 ASN B C 1
ATOM 4051 O O . ASN B 1 126 ? 47.317 -25.773 23.290 1.00 29.53 127 ASN B O 1
ATOM 4056 N N . ASP B 1 127 ? 45.542 -24.562 22.515 1.00 24.94 128 ASP B N 1
ATOM 4057 C CA . ASP B 1 127 ? 45.913 -24.693 21.122 1.00 24.47 128 ASP B CA 1
ATOM 4058 C C . ASP B 1 127 ? 45.914 -23.402 20.288 1.00 24.09 128 ASP B C 1
ATOM 4059 O O . ASP B 1 127 ? 46.113 -23.463 19.064 1.00 25.92 128 ASP B O 1
ATOM 4064 N N . ARG B 1 128 ? 45.755 -22.253 20.963 1.00 22.29 129 ARG B N 1
ATOM 4065 C CA . ARG B 1 128 ? 45.741 -20.940 20.340 1.00 22.86 129 ARG B CA 1
ATOM 4066 C C . ARG B 1 128 ? 44.745 -20.864 19.164 1.00 22.60 129 ARG B C 1
ATOM 4067 O O . ARG B 1 128 ? 44.983 -20.260 18.117 1.00 25.08 129 ARG B O 1
ATOM 4075 N N . LYS B 1 129 ? 43.580 -21.479 19.401 1.00 25.78 130 LYS B N 1
ATOM 4076 C CA . LYS B 1 129 ? 42.473 -21.385 18.499 1.00 25.21 130 LYS B CA 1
ATOM 4077 C C . LYS B 1 129 ? 41.218 -21.063 19.279 1.00 22.88 130 LYS B C 1
ATOM 4078 O O . LYS B 1 129 ? 41.175 -21.151 20.513 1.00 22.13 130 LYS B O 1
ATOM 4084 N N . SER B 1 130 ? 40.206 -20.693 18.521 1.00 22.67 131 SER B N 1
ATOM 4085 C CA . SER B 1 130 ? 38.895 -20.470 19.074 1.00 21.29 131 SER B CA 1
ATOM 4086 C C . SER B 1 130 ? 38.026 -21.740 19.136 1.00 19.52 131 SER B C 1
ATOM 4087 O O . SER B 1 130 ? 38.160 -22.664 18.318 1.00 25.11 131 SER B O 1
ATOM 4090 N N . ARG B 1 131 ? 37.132 -21.770 20.128 1.00 19.03 132 ARG B N 1
ATOM 4091 C CA . ARG B 1 131 ? 36.196 -22.837 20.278 1.00 19.88 132 ARG B CA 1
ATOM 4092 C C . ARG B 1 131 ? 34.898 -22.544 19.512 1.00 17.75 132 ARG B C 1
ATOM 4093 O O . ARG B 1 131 ? 33.985 -23.382 19.528 1.00 19.84 132 ARG B O 1
ATOM 4101 N N . PHE B 1 132 ? 34.740 -21.364 18.890 1.00 19.41 133 PHE B N 1
ATOM 4102 C CA . PHE B 1 132 ? 33.497 -21.021 18.234 1.00 20.07 133 PHE B CA 1
ATOM 4103 C C . PHE B 1 132 ? 33.725 -20.977 16.710 1.00 22.18 133 PHE B C 1
ATOM 4104 O O . PHE B 1 132 ? 34.763 -20.516 16.229 1.00 22.95 133 PHE B O 1
ATOM 4112 N N . SER B 1 133 ? 32.733 -21.438 15.978 1.00 22.12 134 SER B N 1
ATOM 4113 C CA . SER B 1 133 ? 32.719 -21.296 14.538 1.00 23.89 134 SER B CA 1
ATOM 4114 C C . SER B 1 133 ? 31.270 -21.216 13.997 1.00 21.04 134 SER B C 1
ATOM 4115 O O . SER B 1 133 ? 30.357 -21.633 14.674 1.00 22.44 134 SER B O 1
ATOM 4118 N N . VAL B 1 134 ? 31.106 -20.606 12.832 1.00 24.32 135 VAL B N 1
ATOM 4119 C CA A VAL B 1 134 ? 29.828 -20.636 12.120 0.50 23.20 135 VAL B CA 1
ATOM 4120 C CA B VAL B 1 134 ? 29.827 -20.563 12.091 0.50 23.17 135 VAL B CA 1
ATOM 4121 C C . VAL B 1 134 ? 30.092 -21.008 10.663 1.00 24.18 135 VAL B C 1
ATOM 4122 O O . VAL B 1 134 ? 30.962 -20.450 10.003 1.00 25.48 135 VAL B O 1
ATOM 4129 N N . ASN B 1 135 ? 29.374 -22.009 10.173 1.00 27.76 136 ASN B N 1
ATOM 4130 C CA . ASN B 1 135 ? 29.614 -22.531 8.816 1.00 32.13 136 ASN B CA 1
ATOM 4131 C C . ASN B 1 135 ? 31.107 -22.887 8.614 1.00 28.58 136 ASN B C 1
ATOM 4132 O O . ASN B 1 135 ? 31.623 -22.765 7.518 1.00 34.41 136 ASN B O 1
ATOM 4137 N N . GLY B 1 136 ? 31.792 -23.316 9.680 1.00 27.02 137 GLY B N 1
ATOM 4138 C CA . GLY B 1 136 ? 33.188 -23.730 9.590 1.00 31.57 137 GLY B CA 1
ATOM 4139 C C . GLY B 1 136 ? 34.243 -22.637 9.716 1.00 33.62 137 GLY B C 1
ATOM 4140 O O . GLY B 1 136 ? 35.435 -22.929 9.648 1.00 33.33 137 GLY B O 1
ATOM 4141 N N A LYS B 1 137 ? 33.808 -21.388 9.890 0.50 30.75 138 LYS B N 1
ATOM 4142 N N B LYS B 1 137 ? 33.795 -21.390 9.894 0.50 30.85 138 LYS B N 1
ATOM 4143 C CA A LYS B 1 137 ? 34.703 -20.211 9.904 0.50 31.82 138 LYS B CA 1
ATOM 4144 C CA B LYS B 1 137 ? 34.662 -20.191 9.933 0.50 32.23 138 LYS B CA 1
ATOM 4145 C C A LYS B 1 137 ? 34.826 -19.743 11.358 0.50 27.76 138 LYS B C 1
ATOM 4146 C C B LYS B 1 137 ? 34.823 -19.788 11.395 0.50 27.59 138 LYS B C 1
ATOM 4147 O O A LYS B 1 137 ? 33.807 -19.642 12.054 0.50 27.94 138 LYS B O 1
ATOM 4148 O O B LYS B 1 137 ? 33.826 -19.760 12.126 0.50 26.76 138 LYS B O 1
ATOM 4159 N N . PRO B 1 138 ? 36.059 -19.489 11.841 1.00 25.21 139 PRO B N 1
ATOM 4160 C CA . PRO B 1 138 ? 36.215 -19.173 13.254 1.00 26.26 139 PRO B CA 1
ATOM 4161 C C . PRO B 1 138 ? 35.550 -17.837 13.671 1.00 24.89 139 PRO B C 1
ATOM 4162 O O . PRO B 1 138 ? 35.466 -16.883 12.892 1.00 26.40 139 PRO B O 1
ATOM 4166 N N . ILE B 1 139 ? 35.090 -17.815 14.913 1.00 21.90 140 ILE B N 1
ATOM 4167 C CA A ILE B 1 139 ? 34.568 -16.609 15.566 0.50 23.52 140 ILE B CA 1
ATOM 4168 C CA B ILE B 1 139 ? 34.586 -16.593 15.544 0.50 23.57 140 ILE B CA 1
ATOM 4169 C C . ILE B 1 139 ? 35.438 -16.443 16.805 1.00 23.20 140 ILE B C 1
ATOM 4170 O O . ILE B 1 139 ? 35.623 -17.408 17.562 1.00 24.84 140 ILE B O 1
ATOM 4179 N N . TYR B 1 140 ? 36.008 -15.256 17.001 1.00 21.44 141 TYR B N 1
ATOM 4180 C CA . TYR B 1 140 ? 36.852 -15.013 18.138 1.00 20.85 141 TYR B CA 1
ATOM 4181 C C . TYR B 1 140 ? 36.101 -14.934 19.473 1.00 20.07 141 TYR B C 1
ATOM 4182 O O . TYR B 1 140 ? 34.941 -14.489 19.538 1.00 19.20 141 TYR B O 1
ATOM 4191 N N . HIS B 1 141 ? 36.804 -15.311 20.543 1.00 18.94 142 HIS B N 1
ATOM 4192 C CA . HIS B 1 141 ? 36.331 -15.055 21.896 1.00 18.42 142 HIS B CA 1
ATOM 4193 C C . HIS B 1 141 ? 36.562 -13.585 22.234 1.00 17.80 142 HIS B C 1
ATOM 4194 O O . HIS B 1 141 ? 37.232 -12.883 21.502 1.00 22.57 142 HIS B O 1
ATOM 4201 N N . PHE B 1 142 ? 36.022 -13.158 23.346 1.00 17.92 143 PHE B N 1
ATOM 4202 C CA . PHE B 1 142 ? 36.061 -11.802 23.872 1.00 16.29 143 PHE B CA 1
ATOM 4203 C C . PHE B 1 142 ? 36.184 -11.839 25.373 1.00 17.80 143 PHE B C 1
ATOM 4204 O O . PHE B 1 142 ? 35.367 -12.507 26.060 1.00 17.55 143 PHE B O 1
ATOM 4212 N N . MET B 1 143 ? 37.276 -11.185 25.848 1.00 17.34 144 MET B N 1
ATOM 4213 C CA . MET B 1 143 ? 37.512 -11.012 27.298 1.00 17.84 144 MET B CA 1
ATOM 4214 C C . MET B 1 143 ? 37.693 -12.348 28.023 1.00 18.08 144 MET B C 1
ATOM 4215 O O . MET B 1 143 ? 37.679 -12.427 29.249 1.00 18.39 144 MET B O 1
ATOM 4220 N N . GLY B 1 144 ? 37.966 -13.389 27.261 1.00 17.56 145 GLY B N 1
ATOM 4221 C CA . GLY B 1 144 ? 38.036 -14.709 27.841 1.00 17.96 145 GLY B CA 1
ATOM 4222 C C . GLY B 1 144 ? 36.709 -15.330 28.317 1.00 19.41 145 GLY B C 1
ATOM 4223 O O . GLY B 1 144 ? 36.690 -16.418 28.865 1.00 21.39 145 GLY B O 1
ATOM 4224 N N . THR B 1 145 ? 35.626 -14.687 27.917 1.00 17.90 146 THR B N 1
ATOM 4225 C CA . THR B 1 145 ? 34.273 -14.992 28.419 1.00 16.57 146 THR B CA 1
ATOM 4226 C C . THR B 1 145 ? 33.257 -15.314 27.308 1.00 16.81 146 THR B C 1
ATOM 4227 O O . THR B 1 145 ? 32.608 -16.352 27.397 1.00 19.25 146 THR B O 1
ATOM 4231 N N . SER B 1 146 ? 33.019 -14.425 26.364 1.00 18.52 147 SER B N 1
ATOM 4232 C CA . SER B 1 146 ? 32.035 -14.636 25.283 1.00 16.43 147 SER B CA 1
ATOM 4233 C C . SER B 1 146 ? 30.687 -15.166 25.765 1.00 15.42 147 SER B C 1
ATOM 4234 O O . SER B 1 146 ? 30.267 -16.308 25.460 1.00 18.48 147 SER B O 1
ATOM 4237 N N . THR B 1 147 ? 29.990 -14.341 26.571 1.00 17.28 148 THR B N 1
ATOM 4238 C CA . THR B 1 147 ? 28.784 -14.869 27.189 1.00 16.24 148 THR B CA 1
ATOM 4239 C C . THR B 1 147 ? 27.486 -14.544 26.455 1.00 15.27 148 THR B C 1
ATOM 4240 O O . THR B 1 147 ? 26.461 -14.933 26.929 1.00 18.42 148 THR B O 1
ATOM 4244 N N . PHE B 1 148 ? 27.527 -13.883 25.281 1.00 15.87 149 PHE B N 1
ATOM 4245 C CA . PHE B 1 148 ? 26.325 -13.665 24.493 1.00 18.47 149 PHE B CA 1
ATOM 4246 C C . PHE B 1 148 ? 26.086 -14.923 23.626 1.00 18.78 149 PHE B C 1
ATOM 4247 O O . PHE B 1 148 ? 25.990 -14.868 22.391 1.00 19.89 149 PHE B O 1
ATOM 4255 N N . SER B 1 149 ? 25.984 -16.039 24.331 1.00 20.25 150 SER B N 1
ATOM 4256 C CA . SER B 1 149 ? 25.760 -17.353 23.718 1.00 19.14 150 SER B CA 1
ATOM 4257 C C . SER B 1 149 ? 25.114 -18.278 24.726 1.00 19.57 150 SER B C 1
ATOM 4258 O O . SER B 1 149 ? 25.268 -18.090 25.942 1.00 21.03 150 SER B O 1
ATOM 4261 N N . GLN B 1 150 ? 24.407 -19.275 24.235 1.00 18.57 151 GLN B N 1
ATOM 4262 C CA . GLN B 1 150 ? 23.896 -20.313 25.105 1.00 19.62 151 GLN B CA 1
ATOM 4263 C C . GLN B 1 150 ? 24.974 -21.194 25.756 1.00 17.62 151 GLN B C 1
ATOM 4264 O O . GLN B 1 150 ? 24.772 -21.711 26.862 1.00 17.36 151 GLN B O 1
ATOM 4270 N N . TYR B 1 151 ? 26.136 -21.304 25.109 1.00 19.49 152 TYR B N 1
ATOM 4271 C CA . TYR B 1 151 ? 27.263 -22.059 25.633 1.00 19.25 152 TYR B CA 1
ATOM 4272 C C . TYR B 1 151 ? 28.519 -21.259 25.302 1.00 18.59 152 TYR B C 1
ATOM 4273 O O . TYR B 1 151 ? 28.653 -20.682 24.198 1.00 19.37 152 TYR B O 1
ATOM 4282 N N . THR B 1 152 ? 29.483 -21.358 26.217 1.00 17.04 153 THR B N 1
ATOM 4283 C CA . THR B 1 152 ? 30.794 -20.761 26.040 1.00 15.78 153 THR B CA 1
ATOM 4284 C C . THR B 1 152 ? 31.829 -21.716 26.616 1.00 18.66 153 THR B C 1
ATOM 4285 O O . THR B 1 152 ? 31.494 -22.652 27.332 1.00 18.41 153 THR B O 1
ATOM 4289 N N . VAL B 1 153 ? 33.074 -21.480 26.237 1.00 16.00 154 VAL B N 1
ATOM 4290 C CA . VAL B 1 153 ? 34.242 -22.228 26.763 1.00 17.77 154 VAL B CA 1
ATOM 4291 C C . VAL B 1 153 ? 35.223 -21.207 27.300 1.00 18.12 154 VAL B C 1
ATOM 4292 O O . VAL B 1 153 ? 35.648 -20.290 26.577 1.00 17.27 154 VAL B O 1
ATOM 4296 N N A VAL B 1 154 ? 35.639 -21.413 28.552 0.50 17.57 155 VAL B N 1
ATOM 4297 N N B VAL B 1 154 ? 35.608 -21.388 28.570 0.50 17.73 155 VAL B N 1
ATOM 4298 C CA A VAL B 1 154 ? 36.531 -20.482 29.223 0.50 17.34 155 VAL B CA 1
ATOM 4299 C CA B VAL B 1 154 ? 36.422 -20.426 29.324 0.50 18.17 155 VAL B CA 1
ATOM 4300 C C A VAL B 1 154 ? 37.608 -21.196 30.020 0.50 16.71 155 VAL B C 1
ATOM 4301 C C B VAL B 1 154 ? 37.639 -21.191 29.874 0.50 17.29 155 VAL B C 1
ATOM 4302 O O A VAL B 1 154 ? 37.472 -22.399 30.372 0.50 17.44 155 VAL B O 1
ATOM 4303 O O B VAL B 1 154 ? 37.647 -22.446 29.822 0.50 16.20 155 VAL B O 1
ATOM 4310 N N . HIS B 1 155 ? 38.708 -20.479 30.262 1.00 17.44 156 HIS B N 1
ATOM 4311 C CA . HIS B 1 155 ? 39.825 -21.077 31.002 1.00 13.67 156 HIS B CA 1
ATOM 4312 C C . HIS B 1 155 ? 39.390 -21.354 32.406 1.00 17.69 156 HIS B C 1
ATOM 4313 O O . HIS B 1 155 ? 38.672 -20.581 32.979 1.00 17.02 156 HIS B O 1
ATOM 4320 N N . ASP B 1 156 ? 39.794 -22.486 32.988 1.00 17.22 157 ASP B N 1
ATOM 4321 C CA . ASP B 1 156 ? 39.377 -22.823 34.368 1.00 19.40 157 ASP B CA 1
ATOM 4322 C C . ASP B 1 156 ? 39.729 -21.723 35.400 1.00 18.23 157 ASP B C 1
ATOM 4323 O O . ASP B 1 156 ? 39.033 -21.589 36.421 1.00 19.58 157 ASP B O 1
ATOM 4328 N N . VAL B 1 157 ? 40.830 -21.010 35.142 1.00 18.34 158 VAL B N 1
ATOM 4329 C CA . VAL B 1 157 ? 41.349 -19.993 36.072 1.00 16.74 158 VAL B CA 1
ATOM 4330 C C . VAL B 1 157 ? 40.431 -18.751 36.123 1.00 17.39 158 VAL B C 1
ATOM 4331 O O . VAL B 1 157 ? 40.598 -17.878 36.950 1.00 18.98 158 VAL B O 1
ATOM 4335 N N . SER B 1 158 ? 39.420 -18.748 35.269 1.00 18.69 159 SER B N 1
ATOM 4336 C CA . SER B 1 158 ? 38.505 -17.654 35.134 1.00 19.33 159 SER B CA 1
ATOM 4337 C C . SER B 1 158 ? 37.086 -18.024 35.637 1.00 17.04 159 SER B C 1
ATOM 4338 O O . SER B 1 158 ? 36.152 -17.225 35.544 1.00 23.39 159 SER B O 1
ATOM 4341 N N . VAL B 1 159 ? 36.926 -19.227 36.194 1.00 18.90 160 VAL B N 1
ATOM 4342 C CA . VAL B 1 159 ? 35.592 -19.722 36.554 1.00 16.77 160 VAL B CA 1
ATOM 4343 C C . VAL B 1 159 ? 35.409 -19.730 38.081 1.00 15.41 160 VAL B C 1
ATOM 4344 O O . VAL B 1 159 ? 36.128 -20.434 38.803 1.00 19.43 160 VAL B O 1
ATOM 4348 N N . ALA B 1 160 ? 34.456 -18.937 38.548 1.00 16.56 161 ALA B N 1
ATOM 4349 C CA . ALA B 1 160 ? 34.049 -18.883 39.990 1.00 17.17 161 ALA B CA 1
ATOM 4350 C C . ALA B 1 160 ? 32.907 -19.929 40.200 1.00 16.75 161 ALA B C 1
ATOM 4351 O O . ALA B 1 160 ? 31.874 -19.882 39.536 1.00 17.26 161 ALA B O 1
ATOM 4353 N N . LYS B 1 161 ? 33.055 -20.756 41.231 1.00 17.81 162 LYS B N 1
ATOM 4354 C CA . LYS B 1 161 ? 32.045 -21.719 41.591 1.00 17.22 162 LYS B CA 1
ATOM 4355 C C . LYS B 1 161 ? 31.240 -21.120 42.729 1.00 15.47 162 LYS B C 1
ATOM 4356 O O . LYS B 1 161 ? 31.793 -20.781 43.751 1.00 17.87 162 LYS B O 1
ATOM 4362 N N . ILE B 1 162 ? 29.907 -21.089 42.537 1.00 14.66 163 ILE B N 1
ATOM 4363 C CA . ILE B 1 162 ? 28.981 -20.320 43.374 1.00 17.46 163 ILE B CA 1
ATOM 4364 C C . ILE B 1 162 ? 27.878 -21.247 43.959 1.00 17.46 163 ILE B C 1
ATOM 4365 O O . ILE B 1 162 ? 27.697 -22.393 43.558 1.00 20.46 163 ILE B O 1
ATOM 4370 N N . ASP B 1 163 ? 27.231 -20.748 44.975 1.00 19.89 164 ASP B N 1
ATOM 4371 C CA . ASP B 1 163 ? 26.053 -21.358 45.611 1.00 21.02 164 ASP B CA 1
ATOM 4372 C C . ASP B 1 163 ? 25.030 -21.803 44.575 1.00 19.69 164 ASP B C 1
ATOM 4373 O O . ASP B 1 163 ? 24.544 -20.970 43.781 1.00 17.89 164 ASP B O 1
ATOM 4378 N N . PRO B 1 164 ? 24.771 -23.132 44.480 1.00 20.02 165 PRO B N 1
ATOM 4379 C CA . PRO B 1 164 ? 23.901 -23.582 43.430 1.00 20.94 165 PRO B CA 1
ATOM 4380 C C . PRO B 1 164 ? 22.433 -23.226 43.617 1.00 22.10 165 PRO B C 1
ATOM 4381 O O . PRO B 1 164 ? 21.643 -23.446 42.695 1.00 24.25 165 PRO B O 1
ATOM 4385 N N . THR B 1 165 ? 22.098 -22.630 44.763 1.00 21.73 166 THR B N 1
ATOM 4386 C CA . THR B 1 165 ? 20.720 -22.146 44.966 1.00 23.17 166 THR B CA 1
ATOM 4387 C C . THR B 1 165 ? 20.542 -20.679 44.613 1.00 22.64 166 THR B C 1
ATOM 4388 O O . THR B 1 165 ? 19.419 -20.151 44.655 1.00 24.60 166 THR B O 1
ATOM 4392 N N . ALA B 1 166 ? 21.640 -19.993 44.274 1.00 20.75 167 ALA B N 1
ATOM 4393 C CA . ALA B 1 166 ? 21.525 -18.579 43.971 1.00 19.17 167 ALA B CA 1
ATOM 4394 C C . ALA B 1 166 ? 20.869 -18.390 42.629 1.00 20.62 167 ALA B C 1
ATOM 4395 O O . ALA B 1 166 ? 21.165 -19.090 41.686 1.00 20.99 167 ALA B O 1
ATOM 4397 N N . PRO B 1 167 ? 20.019 -17.388 42.489 1.00 20.77 168 PRO B N 1
ATOM 4398 C CA . PRO B 1 167 ? 19.329 -17.197 41.195 1.00 19.72 168 PRO B CA 1
ATOM 4399 C C . PRO B 1 167 ? 20.271 -16.629 40.083 1.00 19.04 168 PRO B C 1
ATOM 4400 O O . PRO B 1 167 ? 20.888 -15.549 40.210 1.00 19.75 168 PRO B O 1
ATOM 4404 N N . LEU B 1 168 ? 20.385 -17.412 39.016 1.00 18.36 169 LEU B N 1
ATOM 4405 C CA . LEU B 1 168 ? 21.291 -17.136 37.955 1.00 17.65 169 LEU B CA 1
ATOM 4406 C C . LEU B 1 168 ? 20.943 -15.888 37.154 1.00 17.30 169 LEU B C 1
ATOM 4407 O O . LEU B 1 168 ? 21.849 -15.219 36.593 1.00 17.16 169 LEU B O 1
ATOM 4412 N N . ASP B 1 169 ? 19.661 -15.495 37.222 1.00 17.87 170 ASP B N 1
ATOM 4413 C CA . ASP B 1 169 ? 19.250 -14.228 36.564 1.00 21.66 170 ASP B CA 1
ATOM 4414 C C . ASP B 1 169 ? 19.530 -12.946 37.354 1.00 18.81 170 ASP B C 1
ATOM 4415 O O . ASP B 1 169 ? 19.314 -11.862 36.832 1.00 23.25 170 ASP B O 1
ATOM 4420 N N . LYS B 1 170 ? 20.146 -13.078 38.526 1.00 20.37 171 LYS B N 1
ATOM 4421 C CA . LYS B 1 170 ? 20.593 -11.960 39.340 1.00 18.68 171 LYS B CA 1
ATOM 4422 C C . LYS B 1 170 ? 22.096 -11.943 39.522 1.00 18.93 171 LYS B C 1
ATOM 4423 O O . LYS B 1 170 ? 22.739 -10.959 39.256 1.00 19.51 171 LYS B O 1
ATOM 4429 N N . VAL B 1 171 ? 22.692 -13.079 39.848 1.00 18.28 172 VAL B N 1
ATOM 4430 C CA . VAL B 1 171 ? 24.118 -13.088 40.185 1.00 15.34 172 VAL B CA 1
ATOM 4431 C C . VAL B 1 171 ? 24.986 -13.035 38.943 1.00 16.16 172 VAL B C 1
ATOM 4432 O O . VAL B 1 171 ? 26.186 -12.827 39.090 1.00 19.33 172 VAL B O 1
ATOM 4436 N N . CYS B 1 172 ? 24.430 -13.110 37.740 1.00 16.83 173 CYS B N 1
ATOM 4437 C CA . CYS B 1 172 ? 25.153 -12.700 36.561 1.00 19.04 173 CYS B CA 1
ATOM 4438 C C . CYS B 1 172 ? 25.771 -11.288 36.611 1.00 20.06 173 CYS B C 1
ATOM 4439 O O . CYS B 1 172 ? 26.605 -10.993 35.808 1.00 24.95 173 CYS B O 1
ATOM 4442 N N . LEU B 1 173 ? 25.357 -10.390 37.520 1.00 16.95 174 LEU B N 1
ATOM 4443 C CA . LEU B 1 173 ? 25.968 -9.112 37.714 1.00 16.67 174 LEU B CA 1
ATOM 4444 C C . LEU B 1 173 ? 27.229 -9.144 38.558 1.00 20.40 174 LEU B C 1
ATOM 4445 O O . LEU B 1 173 ? 27.978 -8.199 38.576 1.00 19.61 174 LEU B O 1
ATOM 4450 N N . LEU B 1 174 ? 27.506 -10.253 39.201 1.00 18.67 175 LEU B N 1
ATOM 4451 C CA . LEU B 1 174 ? 28.625 -10.302 40.149 1.00 16.23 175 LEU B CA 1
ATOM 4452 C C . LEU B 1 174 ? 29.977 -10.627 39.574 1.00 21.60 175 LEU B C 1
ATOM 4453 O O . LEU B 1 174 ? 30.893 -10.835 40.330 1.00 21.60 175 LEU B O 1
ATOM 4458 N N . GLY B 1 175 ? 30.057 -10.673 38.258 1.00 24.12 176 GLY B N 1
ATOM 4459 C CA . GLY B 1 175 ? 31.321 -10.758 37.578 1.00 25.09 176 GLY B CA 1
ATOM 4460 C C . GLY B 1 175 ? 31.875 -9.439 37.004 1.00 24.89 176 GLY B C 1
ATOM 4461 O O . GLY B 1 175 ? 32.938 -9.485 36.364 1.00 27.22 176 GLY B O 1
ATOM 4462 N N . CYS B 1 176 ? 31.260 -8.260 37.263 1.00 21.56 177 CYS B N 1
ATOM 4463 C CA . CYS B 1 176 ? 31.750 -6.971 36.684 1.00 23.53 177 CYS B CA 1
ATOM 4464 C C . CYS B 1 176 ? 31.464 -5.720 37.548 1.00 24.42 177 CYS B C 1
ATOM 4465 O O . CYS B 1 176 ? 32.255 -5.341 38.396 1.00 20.95 177 CYS B O 1
ATOM 4468 N N . GLY B 1 177 ? 30.366 -5.039 37.316 1.00 23.68 178 GLY B N 1
ATOM 4469 C CA . GLY B 1 177 ? 30.176 -3.754 37.880 1.00 22.90 178 GLY B CA 1
ATOM 4470 C C . GLY B 1 177 ? 29.914 -3.619 39.353 1.00 19.94 178 GLY B C 1
ATOM 4471 O O . GLY B 1 177 ? 30.431 -2.685 40.018 1.00 18.12 178 GLY B O 1
ATOM 4472 N N . VAL B 1 178 ? 29.094 -4.529 39.876 1.00 19.46 179 VAL B N 1
ATOM 4473 C CA . VAL B 1 178 ? 28.705 -4.500 41.265 1.00 17.44 179 VAL B CA 1
ATOM 4474 C C . VAL B 1 178 ? 29.991 -4.761 42.124 1.00 18.67 179 VAL B C 1
ATOM 4475 O O . VAL B 1 178 ? 30.247 -3.952 43.038 1.00 17.44 179 VAL B O 1
ATOM 4479 N N . PRO B 1 179 ? 30.758 -5.834 41.820 1.00 18.82 180 PRO B N 1
ATOM 4480 C CA . PRO B 1 179 ? 32.039 -6.000 42.564 1.00 15.29 180 PRO B CA 1
ATOM 4481 C C . PRO B 1 179 ? 33.012 -4.810 42.441 1.00 13.15 180 PRO B C 1
ATOM 4482 O O . PRO B 1 179 ? 33.704 -4.492 43.417 1.00 16.26 180 PRO B O 1
ATOM 4486 N N . THR B 1 180 ? 33.080 -4.262 41.269 1.00 14.68 181 THR B N 1
ATOM 4487 C CA . THR B 1 180 ? 34.032 -3.158 41.072 1.00 15.56 181 THR B CA 1
ATOM 4488 C C . THR B 1 180 ? 33.701 -2.003 42.006 1.00 16.88 181 THR B C 1
ATOM 4489 O O . THR B 1 180 ? 34.566 -1.479 42.667 1.00 16.30 181 THR B O 1
ATOM 4493 N N . GLY B 1 181 ? 32.412 -1.633 42.066 1.00 14.62 182 GLY B N 1
ATOM 4494 C CA . GLY B 1 181 ? 31.966 -0.472 42.912 1.00 17.01 182 GLY B CA 1
ATOM 4495 C C . GLY B 1 181 ? 32.112 -0.824 44.402 1.00 14.47 182 GLY B C 1
ATOM 4496 O O . GLY B 1 181 ? 32.699 -0.042 45.178 1.00 16.48 182 GLY B O 1
ATOM 4497 N N . LEU B 1 182 ? 31.682 -2.003 44.792 1.00 16.23 183 LEU B N 1
ATOM 4498 C CA . LEU B 1 182 ? 31.777 -2.371 46.245 1.00 12.66 183 LEU B CA 1
ATOM 4499 C C . LEU B 1 182 ? 33.293 -2.337 46.671 1.00 13.64 183 LEU B C 1
ATOM 4500 O O . LEU B 1 182 ? 33.600 -1.891 47.770 1.00 15.69 183 LEU B O 1
ATOM 4505 N N . GLY B 1 183 ? 34.096 -3.011 45.859 1.00 15.16 184 GLY B N 1
ATOM 4506 C CA . GLY B 1 183 ? 35.490 -3.162 46.241 1.00 17.58 184 GLY B CA 1
ATOM 4507 C C . GLY B 1 183 ? 36.321 -1.899 46.134 1.00 16.58 184 GLY B C 1
ATOM 4508 O O . GLY B 1 183 ? 37.255 -1.712 46.856 1.00 15.08 184 GLY B O 1
ATOM 4509 N N . ALA B 1 184 ? 35.943 -1.023 45.237 1.00 15.86 185 ALA B N 1
ATOM 4510 C CA . ALA B 1 184 ? 36.582 0.246 45.190 1.00 14.13 185 ALA B CA 1
ATOM 4511 C C . ALA B 1 184 ? 36.556 0.918 46.606 1.00 15.88 185 ALA B C 1
ATOM 4512 O O . ALA B 1 184 ? 37.493 1.603 46.975 1.00 16.44 185 ALA B O 1
ATOM 4514 N N . VAL B 1 185 ? 35.419 0.728 47.271 1.00 14.25 186 VAL B N 1
ATOM 4515 C CA . VAL B 1 185 ? 35.209 1.204 48.639 1.00 12.72 186 VAL B CA 1
ATOM 4516 C C . VAL B 1 185 ? 35.911 0.333 49.683 1.00 16.27 186 VAL B C 1
ATOM 4517 O O . VAL B 1 185 ? 36.664 0.854 50.484 1.00 17.13 186 VAL B O 1
ATOM 4521 N N . TRP B 1 186 ? 35.638 -0.990 49.670 1.00 16.33 187 TRP B N 1
ATOM 4522 C CA . TRP B 1 186 ? 36.129 -1.859 50.747 1.00 14.90 187 TRP B CA 1
ATOM 4523 C C . TRP B 1 186 ? 37.629 -2.240 50.690 1.00 15.06 187 TRP B C 1
ATOM 4524 O O . TRP B 1 186 ? 38.253 -2.407 51.682 1.00 17.17 187 TRP B O 1
ATOM 4535 N N . ASN B 1 187 ? 38.121 -2.355 49.464 1.00 13.93 188 ASN B N 1
ATOM 4536 C CA . ASN B 1 187 ? 39.442 -2.838 49.179 1.00 16.42 188 ASN B CA 1
ATOM 4537 C C . ASN B 1 187 ? 40.420 -1.765 48.745 1.00 16.06 188 ASN B C 1
ATOM 4538 O O . ASN B 1 187 ? 41.527 -1.682 49.275 1.00 18.45 188 ASN B O 1
ATOM 4543 N N . THR B 1 188 ? 40.036 -0.953 47.781 1.00 15.30 189 THR B N 1
ATOM 4544 C CA . THR B 1 188 ? 40.957 0.041 47.253 1.00 15.06 189 THR B CA 1
ATOM 4545 C C . THR B 1 188 ? 41.137 1.198 48.210 1.00 14.98 189 THR B C 1
ATOM 4546 O O . THR B 1 188 ? 42.266 1.579 48.583 1.00 16.59 189 THR B O 1
ATOM 4550 N N . ALA B 1 189 ? 40.008 1.864 48.463 1.00 14.98 190 ALA B N 1
ATOM 4551 C CA . ALA B 1 189 ? 39.977 3.034 49.356 1.00 13.86 190 ALA B CA 1
ATOM 4552 C C . ALA B 1 189 ? 40.051 2.704 50.833 1.00 16.38 190 ALA B C 1
ATOM 4553 O O . ALA B 1 189 ? 40.677 3.417 51.611 1.00 15.63 190 ALA B O 1
ATOM 4555 N N A LYS B 1 190 ? 39.393 1.609 51.242 0.50 16.99 191 LYS B N 1
ATOM 4556 N N B LYS B 1 190 ? 39.458 1.554 51.188 0.50 16.19 191 LYS B N 1
ATOM 4557 C CA A LYS B 1 190 ? 39.213 1.265 52.681 0.50 15.94 191 LYS B CA 1
ATOM 4558 C CA B LYS B 1 190 ? 39.212 1.189 52.587 0.50 15.76 191 LYS B CA 1
ATOM 4559 C C A LYS B 1 190 ? 38.528 2.374 53.487 0.50 16.02 191 LYS B C 1
ATOM 4560 C C B LYS B 1 190 ? 38.600 2.389 53.366 0.50 15.01 191 LYS B C 1
ATOM 4561 O O A LYS B 1 190 ? 38.950 2.801 54.559 0.50 14.22 191 LYS B O 1
ATOM 4562 O O B LYS B 1 190 ? 39.198 2.921 54.282 0.50 18.83 191 LYS B O 1
ATOM 4573 N N . VAL B 1 191 ? 37.373 2.747 52.984 1.00 16.10 192 VAL B N 1
ATOM 4574 C CA . VAL B 1 191 ? 36.628 3.827 53.602 1.00 17.65 192 VAL B CA 1
ATOM 4575 C C . VAL B 1 191 ? 36.205 3.529 55.031 1.00 15.47 192 VAL B C 1
ATOM 4576 O O . VAL B 1 191 ? 35.629 2.480 55.288 1.00 17.01 192 VAL B O 1
ATOM 4580 N N . GLU B 1 192 ? 36.477 4.440 55.970 1.00 16.30 193 GLU B N 1
ATOM 4581 C CA . GLU B 1 192 ? 36.176 4.314 57.375 1.00 17.89 193 GLU B CA 1
ATOM 4582 C C . GLU B 1 192 ? 34.823 4.841 57.720 1.00 16.04 193 GLU B C 1
ATOM 4583 O O . GLU B 1 192 ? 34.362 5.756 57.060 1.00 17.44 193 GLU B O 1
ATOM 4589 N N . PRO B 1 193 ? 34.180 4.276 58.779 1.00 14.12 194 PRO B N 1
ATOM 4590 C CA . PRO B 1 193 ? 32.928 4.883 59.274 1.00 16.76 194 PRO B CA 1
ATOM 4591 C C . PRO B 1 193 ? 33.139 6.368 59.544 1.00 16.82 194 PRO B C 1
ATOM 4592 O O . PRO B 1 193 ? 34.139 6.825 60.124 1.00 18.62 194 PRO B O 1
ATOM 4596 N N . GLY B 1 194 ? 32.162 7.122 59.095 1.00 17.31 195 GLY B N 1
ATOM 4597 C CA . GLY B 1 194 ? 32.096 8.591 59.277 1.00 16.82 195 GLY B CA 1
ATOM 4598 C C . GLY B 1 194 ? 32.748 9.359 58.173 1.00 16.62 195 GLY B C 1
ATOM 4599 O O . GLY B 1 194 ? 32.691 10.573 58.150 1.00 17.10 195 GLY B O 1
ATOM 4600 N N . SER B 1 195 ? 33.299 8.692 57.182 1.00 14.32 196 SER B N 1
ATOM 4601 C CA . SER B 1 195 ? 33.912 9.404 56.039 1.00 16.58 196 SER B CA 1
ATOM 4602 C C . SER B 1 195 ? 32.862 10.108 55.210 1.00 14.99 196 SER B C 1
ATOM 4603 O O . SER B 1 195 ? 31.727 9.586 55.083 1.00 16.91 196 SER B O 1
ATOM 4606 N N . ASN B 1 196 ? 33.277 11.170 54.549 1.00 14.89 197 ASN B N 1
ATOM 4607 C CA . ASN B 1 196 ? 32.450 11.815 53.563 1.00 16.00 197 ASN B CA 1
ATOM 4608 C C . ASN B 1 196 ? 32.957 11.433 52.205 1.00 12.89 197 ASN B C 1
ATOM 4609 O O . ASN B 1 196 ? 34.171 11.451 51.974 1.00 15.74 197 ASN B O 1
ATOM 4614 N N . VAL B 1 197 ? 32.040 11.066 51.291 1.00 15.20 198 VAL B N 1
ATOM 4615 C CA A VAL B 1 197 ? 32.381 10.551 50.014 0.50 14.53 198 VAL B CA 1
ATOM 4616 C CA B VAL B 1 197 ? 32.495 10.670 49.989 0.50 13.81 198 VAL B CA 1
ATOM 4617 C C . VAL B 1 197 ? 31.706 11.339 48.898 1.00 13.23 198 VAL B C 1
ATOM 4618 O O . VAL B 1 197 ? 30.530 11.713 49.060 1.00 16.12 198 VAL B O 1
ATOM 4625 N N . ALA B 1 198 ? 32.339 11.539 47.755 1.00 14.97 199 ALA B N 1
ATOM 4626 C CA . ALA B 1 198 ? 31.706 11.991 46.536 1.00 14.55 199 ALA B CA 1
ATOM 4627 C C . ALA B 1 198 ? 31.780 10.880 45.498 1.00 16.26 199 ALA B C 1
ATOM 4628 O O . ALA B 1 198 ? 32.854 10.263 45.304 1.00 14.55 199 ALA B O 1
ATOM 4630 N N . ILE B 1 199 ? 30.700 10.684 44.730 1.00 14.54 200 ILE B N 1
ATOM 4631 C CA . ILE B 1 199 ? 30.625 9.623 43.729 1.00 16.24 200 ILE B CA 1
ATOM 4632 C C . ILE B 1 199 ? 30.198 10.303 42.441 1.00 15.82 200 ILE B C 1
ATOM 4633 O O . ILE B 1 199 ? 29.079 10.844 42.377 1.00 18.24 200 ILE B O 1
ATOM 4638 N N . PHE B 1 200 ? 31.053 10.237 41.430 1.00 15.61 201 PHE B N 1
ATOM 4639 C CA . PHE B 1 200 ? 30.796 10.910 40.154 1.00 16.32 201 PHE B CA 1
ATOM 4640 C C . PHE B 1 200 ? 30.319 9.895 39.150 1.00 16.16 201 PHE B C 1
ATOM 4641 O O . PHE B 1 200 ? 31.037 8.979 38.765 1.00 16.69 201 PHE B O 1
ATOM 4649 N N . GLY B 1 201 ? 29.067 10.018 38.774 1.00 16.27 202 GLY B N 1
ATOM 4650 C CA . GLY B 1 201 ? 28.373 9.023 37.946 1.00 17.93 202 GLY B CA 1
ATOM 4651 C C . GLY B 1 201 ? 27.606 8.001 38.706 1.00 17.76 202 GLY B C 1
ATOM 4652 O O . GLY B 1 201 ? 28.163 7.258 39.469 1.00 18.45 202 GLY B O 1
ATOM 4653 N N . LEU B 1 202 ? 26.303 8.051 38.558 1.00 17.21 203 LEU B N 1
ATOM 4654 C CA . LEU B 1 202 ? 25.362 7.180 39.289 1.00 16.13 203 LEU B CA 1
ATOM 4655 C C . LEU B 1 202 ? 24.701 6.099 38.373 1.00 16.88 203 LEU B C 1
ATOM 4656 O O . LEU B 1 202 ? 23.491 5.897 38.373 1.00 19.61 203 LEU B O 1
ATOM 4661 N N . GLY B 1 203 ? 25.529 5.432 37.556 1.00 17.76 204 GLY B N 1
ATOM 4662 C CA . GLY B 1 203 ? 25.156 4.200 36.907 1.00 18.29 204 GLY B CA 1
ATOM 4663 C C . GLY B 1 203 ? 25.411 3.057 37.847 1.00 18.99 204 GLY B C 1
ATOM 4664 O O . GLY B 1 203 ? 25.557 3.247 39.061 1.00 17.07 204 GLY B O 1
ATOM 4665 N N . THR B 1 204 ? 25.369 1.856 37.297 1.00 17.71 205 THR B N 1
ATOM 4666 C CA . THR B 1 204 ? 25.527 0.638 38.111 1.00 16.39 205 THR B CA 1
ATOM 4667 C C . THR B 1 204 ? 26.797 0.703 39.002 1.00 14.93 205 THR B C 1
ATOM 4668 O O . THR B 1 204 ? 26.732 0.413 40.198 1.00 14.78 205 THR B O 1
ATOM 4672 N N . VAL B 1 205 ? 27.923 1.177 38.428 1.00 15.83 206 VAL B N 1
ATOM 4673 C CA . VAL B 1 205 ? 29.192 1.248 39.169 1.00 14.75 206 VAL B CA 1
ATOM 4674 C C . VAL B 1 205 ? 29.102 2.246 40.322 1.00 14.46 206 VAL B C 1
ATOM 4675 O O . VAL B 1 205 ? 29.402 1.916 41.461 1.00 16.21 206 VAL B O 1
ATOM 4679 N N . GLY B 1 206 ? 28.561 3.438 40.036 1.00 17.15 207 GLY B N 1
ATOM 4680 C CA . GLY B 1 206 ? 28.490 4.481 41.043 1.00 15.67 207 GLY B CA 1
ATOM 4681 C C . GLY B 1 206 ? 27.526 4.079 42.170 1.00 14.01 207 GLY B C 1
ATOM 4682 O O . GLY B 1 206 ? 27.718 4.390 43.333 1.00 16.01 207 GLY B O 1
ATOM 4683 N N . LEU B 1 207 ? 26.440 3.398 41.766 1.00 15.83 208 LEU B N 1
ATOM 4684 C CA . LEU B 1 207 ? 25.450 2.965 42.767 1.00 15.87 208 LEU B CA 1
ATOM 4685 C C . LEU B 1 207 ? 26.044 1.857 43.707 1.00 13.13 208 LEU B C 1
ATOM 4686 O O . LEU B 1 207 ? 25.710 1.785 44.900 1.00 16.70 208 LEU B O 1
ATOM 4691 N N . ALA B 1 208 ? 26.874 1.013 43.108 1.00 14.55 209 ALA B N 1
ATOM 4692 C CA . ALA B 1 208 ? 27.647 0.006 43.861 1.00 15.78 209 ALA B CA 1
ATOM 4693 C C . ALA B 1 208 ? 28.697 0.628 44.818 1.00 14.89 209 ALA B C 1
ATOM 4694 O O . ALA B 1 208 ? 28.783 0.237 45.996 1.00 15.53 209 ALA B O 1
ATOM 4696 N N . VAL B 1 209 ? 29.303 1.717 44.351 1.00 16.15 210 VAL B N 1
ATOM 4697 C CA . VAL B 1 209 ? 30.111 2.505 45.262 1.00 15.01 210 VAL B CA 1
ATOM 4698 C C . VAL B 1 209 ? 29.271 3.054 46.445 1.00 12.96 210 VAL B C 1
ATOM 4699 O O . VAL B 1 209 ? 29.688 3.030 47.585 1.00 14.42 210 VAL B O 1
ATOM 4703 N N . ALA B 1 210 ? 28.086 3.588 46.090 1.00 14.53 211 ALA B N 1
ATOM 4704 C CA . ALA B 1 210 ? 27.147 4.200 47.098 1.00 15.18 211 ALA B CA 1
ATOM 4705 C C . ALA B 1 210 ? 26.820 3.117 48.159 1.00 14.95 211 ALA B C 1
ATOM 4706 O O . ALA B 1 210 ? 26.905 3.330 49.355 1.00 15.68 211 ALA B O 1
ATOM 4708 N N . GLU B 1 211 ? 26.477 1.933 47.679 1.00 15.36 212 GLU B N 1
ATOM 4709 C CA . GLU B 1 211 ? 26.093 0.814 48.571 1.00 14.97 212 GLU B CA 1
ATOM 4710 C C . GLU B 1 211 ? 27.330 0.432 49.396 1.00 13.25 212 GLU B C 1
ATOM 4711 O O . GLU B 1 211 ? 27.174 0.175 50.590 1.00 17.06 212 GLU B O 1
ATOM 4717 N N . GLY B 1 212 ? 28.543 0.381 48.787 1.00 14.39 213 GLY B N 1
ATOM 4718 C CA . GLY B 1 212 ? 29.781 0.005 49.525 1.00 14.90 213 GLY B CA 1
ATOM 4719 C C . GLY B 1 212 ? 30.045 1.021 50.622 1.00 13.83 213 GLY B C 1
ATOM 4720 O O . GLY B 1 212 ? 30.368 0.698 51.734 1.00 15.19 213 GLY B O 1
ATOM 4721 N N . ALA B 1 213 ? 29.887 2.291 50.256 1.00 14.99 214 ALA B N 1
ATOM 4722 C CA . ALA B 1 213 ? 30.145 3.435 51.173 1.00 15.29 214 ALA B CA 1
ATOM 4723 C C . ALA B 1 213 ? 29.118 3.429 52.308 1.00 13.61 214 ALA B C 1
ATOM 4724 O O . ALA B 1 213 ? 29.473 3.584 53.506 1.00 15.68 214 ALA B O 1
ATOM 4726 N N . LYS B 1 214 ? 27.869 3.104 51.969 1.00 15.42 215 LYS B N 1
ATOM 4727 C CA . LYS B 1 214 ? 26.847 3.110 53.017 1.00 15.88 215 LYS B CA 1
ATOM 4728 C C . LYS B 1 214 ? 27.110 1.942 53.991 1.00 16.14 215 LYS B C 1
ATOM 4729 O O . LYS B 1 214 ? 27.069 2.116 55.215 1.00 16.90 215 LYS B O 1
ATOM 4735 N N . THR B 1 215 ? 27.468 0.785 53.407 1.00 16.40 216 THR B N 1
ATOM 4736 C CA . THR B 1 215 ? 27.778 -0.444 54.203 1.00 16.36 216 THR B CA 1
ATOM 4737 C C . THR B 1 215 ? 29.002 -0.244 55.099 1.00 12.80 216 THR B C 1
ATOM 4738 O O . THR B 1 215 ? 28.980 -0.679 56.269 1.00 17.06 216 THR B O 1
ATOM 4742 N N . ALA B 1 216 ? 29.959 0.581 54.650 1.00 14.36 217 ALA B N 1
ATOM 4743 C CA . ALA B 1 216 ? 31.236 0.842 55.344 1.00 16.61 217 ALA B CA 1
ATOM 4744 C C . ALA B 1 216 ? 31.024 1.848 56.451 1.00 16.38 217 ALA B C 1
ATOM 4745 O O . ALA B 1 216 ? 31.850 1.994 57.324 1.00 17.95 217 ALA B O 1
ATOM 4747 N N . GLY B 1 217 ? 29.857 2.523 56.411 1.00 15.54 218 GLY B N 1
ATOM 4748 C CA . GLY B 1 217 ? 29.568 3.548 57.458 1.00 16.20 218 GLY B CA 1
ATOM 4749 C C . GLY B 1 217 ? 29.770 5.028 57.152 1.00 14.41 218 GLY B C 1
ATOM 4750 O O . GLY B 1 217 ? 29.867 5.858 58.042 1.00 16.74 218 GLY B O 1
ATOM 4751 N N . ALA B 1 218 ? 29.888 5.299 55.846 1.00 14.10 219 ALA B N 1
ATOM 4752 C CA . ALA B 1 218 ? 30.077 6.654 55.423 1.00 13.41 219 ALA B CA 1
ATOM 4753 C C . ALA B 1 218 ? 28.938 7.550 55.848 1.00 15.98 219 ALA B C 1
ATOM 4754 O O . ALA B 1 218 ? 27.787 7.135 55.942 1.00 17.44 219 ALA B O 1
ATOM 4756 N N . SER B 1 219 ? 29.261 8.824 56.095 1.00 18.12 220 SER B N 1
ATOM 4757 C CA . SER B 1 219 ? 28.310 9.836 56.550 1.00 17.71 220 SER B CA 1
ATOM 4758 C C . SER B 1 219 ? 27.707 10.484 55.308 1.00 15.98 220 SER B C 1
ATOM 4759 O O . SER B 1 219 ? 26.656 10.043 54.808 1.00 19.17 220 SER B O 1
ATOM 4762 N N . ARG B 1 220 ? 28.344 11.541 54.802 1.00 16.84 221 ARG B N 1
ATOM 4763 C CA . ARG B 1 220 ? 27.825 12.186 53.587 1.00 15.73 221 ARG B CA 1
ATOM 4764 C C . ARG B 1 220 ? 28.236 11.333 52.395 1.00 15.22 221 ARG B C 1
ATOM 4765 O O . ARG B 1 220 ? 29.412 11.023 52.258 1.00 15.40 221 ARG B O 1
ATOM 4773 N N . ILE B 1 221 ? 27.228 10.976 51.577 1.00 18.09 222 ILE B N 1
ATOM 4774 C CA . ILE B 1 221 ? 27.425 10.211 50.345 1.00 15.51 222 ILE B CA 1
ATOM 4775 C C . ILE B 1 221 ? 26.829 11.042 49.189 1.00 15.18 222 ILE B C 1
ATOM 4776 O O . ILE B 1 221 ? 25.630 11.022 48.954 1.00 16.19 222 ILE B O 1
ATOM 4781 N N . ILE B 1 222 ? 27.681 11.897 48.610 1.00 14.54 223 ILE B N 1
ATOM 4782 C CA . ILE B 1 222 ? 27.319 12.930 47.676 1.00 15.69 223 ILE B CA 1
ATOM 4783 C C . ILE B 1 222 ? 27.458 12.398 46.273 1.00 17.28 223 ILE B C 1
ATOM 4784 O O . ILE B 1 222 ? 28.542 12.015 45.850 1.00 16.83 223 ILE B O 1
ATOM 4789 N N . GLY B 1 223 ? 26.332 12.281 45.573 1.00 16.35 224 GLY B N 1
ATOM 4790 C CA . GLY B 1 223 ? 26.276 11.849 44.191 1.00 17.04 224 GLY B CA 1
ATOM 4791 C C . GLY B 1 223 ? 26.293 13.027 43.251 1.00 16.07 224 GLY B C 1
ATOM 4792 O O . GLY B 1 223 ? 25.617 14.031 43.465 1.00 19.09 224 GLY B O 1
ATOM 4793 N N . ILE B 1 224 ? 26.954 12.844 42.134 1.00 17.73 225 ILE B N 1
ATOM 4794 C CA . ILE B 1 224 ? 27.061 13.854 41.103 1.00 19.52 225 ILE B CA 1
ATOM 4795 C C . ILE B 1 224 ? 26.724 13.185 39.789 1.00 19.21 225 ILE B C 1
ATOM 4796 O O . ILE B 1 224 ? 27.360 12.169 39.429 1.00 17.81 225 ILE B O 1
ATOM 4801 N N . ASP B 1 225 ? 25.744 13.724 39.079 1.00 18.85 226 ASP B N 1
ATOM 4802 C CA . ASP B 1 225 ? 25.423 13.199 37.794 1.00 17.74 226 ASP B CA 1
ATOM 4803 C C . ASP B 1 225 ? 24.860 14.319 36.944 1.00 19.58 226 ASP B C 1
ATOM 4804 O O . ASP B 1 225 ? 24.225 15.222 37.463 1.00 20.50 226 ASP B O 1
ATOM 4809 N N . ILE B 1 226 ? 25.132 14.280 35.657 1.00 19.82 227 ILE B N 1
ATOM 4810 C CA . ILE B 1 226 ? 24.508 15.211 34.720 1.00 21.11 227 ILE B CA 1
ATOM 4811 C C . ILE B 1 226 ? 22.995 14.971 34.419 1.00 24.07 227 ILE B C 1
ATOM 4812 O O . ILE B 1 226 ? 22.276 15.851 33.841 1.00 23.83 227 ILE B O 1
ATOM 4817 N N . ASP B 1 227 ? 22.472 13.817 34.833 1.00 22.43 228 ASP B N 1
ATOM 4818 C CA . ASP B 1 227 ? 21.052 13.447 34.685 1.00 25.32 228 ASP B CA 1
ATOM 4819 C C . ASP B 1 227 ? 20.467 13.418 36.072 1.00 22.71 228 ASP B C 1
ATOM 4820 O O . ASP B 1 227 ? 20.738 12.494 36.872 1.00 23.57 228 ASP B O 1
ATOM 4825 N N . SER B 1 228 ? 19.703 14.450 36.396 1.00 25.68 229 SER B N 1
ATOM 4826 C CA . SER B 1 228 ? 19.126 14.640 37.707 1.00 28.25 229 SER B CA 1
ATOM 4827 C C . SER B 1 228 ? 18.132 13.526 38.049 1.00 26.32 229 SER B C 1
ATOM 4828 O O . SER B 1 228 ? 17.849 13.298 39.223 1.00 26.81 229 SER B O 1
ATOM 4831 N N . LYS B 1 229 ? 17.624 12.824 37.035 1.00 26.32 230 LYS B N 1
ATOM 4832 C CA . LYS B 1 229 ? 16.691 11.710 37.302 1.00 26.53 230 LYS B CA 1
ATOM 4833 C C . LYS B 1 229 ? 17.390 10.568 38.044 1.00 29.78 230 LYS B C 1
ATOM 4834 O O . LYS B 1 229 ? 16.767 9.768 38.704 1.00 29.02 230 LYS B O 1
ATOM 4840 N N . LYS B 1 230 ? 18.699 10.497 37.901 1.00 27.41 231 LYS B N 1
ATOM 4841 C CA . LYS B 1 230 ? 19.485 9.475 38.566 1.00 26.92 231 LYS B CA 1
ATOM 4842 C C . LYS B 1 230 ? 19.467 9.529 40.080 1.00 27.84 231 LYS B C 1
ATOM 4843 O O . LYS B 1 230 ? 19.756 8.519 40.713 1.00 29.64 231 LYS B O 1
ATOM 4849 N N . TYR B 1 231 ? 19.103 10.663 40.667 1.00 25.99 232 TYR B N 1
ATOM 4850 C CA . TYR B 1 231 ? 19.170 10.806 42.113 1.00 27.57 232 TYR B CA 1
ATOM 4851 C C . TYR B 1 231 ? 18.092 10.019 42.834 1.00 29.96 232 TYR B C 1
ATOM 4852 O O . TYR B 1 231 ? 18.350 9.329 43.807 1.00 24.70 232 TYR B O 1
ATOM 4861 N N . GLU B 1 232 ? 16.861 10.134 42.384 1.00 28.56 233 GLU B N 1
ATOM 4862 C CA . GLU B 1 232 ? 15.789 9.509 43.123 1.00 30.05 233 GLU B CA 1
ATOM 4863 C C . GLU B 1 232 ? 16.106 7.991 43.187 1.00 26.44 233 GLU B C 1
ATOM 4864 O O . GLU B 1 232 ? 15.962 7.320 44.218 1.00 28.59 233 GLU B O 1
ATOM 4870 N N . THR B 1 233 ? 16.592 7.484 42.082 1.00 30.69 234 THR B N 1
ATOM 4871 C CA . THR B 1 233 ? 17.002 6.125 41.989 1.00 27.49 234 THR B CA 1
ATOM 4872 C C . THR B 1 233 ? 18.130 5.766 42.967 1.00 29.38 234 THR B C 1
ATOM 4873 O O . THR B 1 233 ? 18.071 4.732 43.625 1.00 30.04 234 THR B O 1
ATOM 4877 N N . ALA B 1 234 ? 19.138 6.630 43.038 1.00 26.79 235 ALA B N 1
ATOM 4878 C CA . ALA B 1 234 ? 20.341 6.436 43.844 1.00 21.75 235 ALA B CA 1
ATOM 4879 C C . ALA B 1 234 ? 20.109 6.446 45.350 1.00 19.70 235 ALA B C 1
ATOM 4880 O O . ALA B 1 234 ? 20.962 5.942 46.116 1.00 22.87 235 ALA B O 1
ATOM 4882 N N . LYS B 1 235 ? 19.007 7.014 45.796 1.00 23.44 236 LYS B N 1
ATOM 4883 C CA . LYS B 1 235 ? 18.797 7.158 47.206 1.00 23.52 236 LYS B CA 1
ATOM 4884 C C . LYS B 1 235 ? 18.719 5.861 47.939 1.00 20.59 236 LYS B C 1
ATOM 4885 O O . LYS B 1 235 ? 19.214 5.738 49.037 1.00 21.62 236 LYS B O 1
ATOM 4891 N N A LYS B 1 236 ? 18.065 4.883 47.313 0.50 21.22 237 LYS B N 1
ATOM 4892 N N B LYS B 1 236 ? 18.070 4.866 47.346 0.50 22.27 237 LYS B N 1
ATOM 4893 C CA A LYS B 1 236 ? 17.947 3.560 47.936 0.50 21.47 237 LYS B CA 1
ATOM 4894 C CA B LYS B 1 236 ? 17.963 3.581 48.046 0.50 24.22 237 LYS B CA 1
ATOM 4895 C C A LYS B 1 236 ? 19.306 2.824 48.056 0.50 19.00 237 LYS B C 1
ATOM 4896 C C B LYS B 1 236 ? 19.268 2.726 47.966 0.50 20.87 237 LYS B C 1
ATOM 4897 O O A LYS B 1 236 ? 19.503 2.002 48.971 0.50 23.70 237 LYS B O 1
ATOM 4898 O O B LYS B 1 236 ? 19.371 1.672 48.618 0.50 25.47 237 LYS B O 1
ATOM 4909 N N . PHE B 1 237 ? 20.256 3.192 47.185 1.00 23.83 238 PHE B N 1
ATOM 4910 C CA . PHE B 1 237 ? 21.604 2.653 47.191 1.00 22.17 238 PHE B CA 1
ATOM 4911 C C . PHE B 1 237 ? 22.524 3.363 48.214 1.00 23.13 238 PHE B C 1
ATOM 4912 O O . PHE B 1 237 ? 23.631 2.899 48.468 1.00 25.78 238 PHE B O 1
ATOM 4920 N N . GLY B 1 238 ? 22.061 4.465 48.813 1.00 21.69 239 GLY B N 1
ATOM 4921 C CA . GLY B 1 238 ? 22.806 5.156 49.845 1.00 19.11 239 GLY B CA 1
ATOM 4922 C C . GLY B 1 238 ? 23.163 6.587 49.599 1.00 19.66 239 GLY B C 1
ATOM 4923 O O . GLY B 1 238 ? 23.666 7.251 50.504 1.00 18.41 239 GLY B O 1
ATOM 4924 N N . VAL B 1 239 ? 22.985 7.057 48.369 1.00 18.09 240 VAL B N 1
ATOM 4925 C CA A VAL B 1 239 ? 23.283 8.436 48.080 0.50 17.34 240 VAL B CA 1
ATOM 4926 C CA B VAL B 1 239 ? 23.279 8.429 48.068 0.50 16.67 240 VAL B CA 1
ATOM 4927 C C . VAL B 1 239 ? 22.305 9.353 48.832 1.00 18.20 240 VAL B C 1
ATOM 4928 O O . VAL B 1 239 ? 21.112 9.107 48.828 1.00 20.99 240 VAL B O 1
ATOM 4935 N N . ASN B 1 240 ? 22.862 10.352 49.558 1.00 17.96 241 ASN B N 1
ATOM 4936 C CA . ASN B 1 240 ? 22.045 11.198 50.420 1.00 19.24 241 ASN B CA 1
ATOM 4937 C C . ASN B 1 240 ? 22.183 12.698 50.225 1.00 19.43 241 ASN B C 1
ATOM 4938 O O . ASN B 1 240 ? 21.575 13.464 50.945 1.00 21.35 241 ASN B O 1
ATOM 4943 N N . GLU B 1 241 ? 23.008 13.086 49.237 1.00 18.80 242 GLU B N 1
ATOM 4944 C CA . GLU B 1 241 ? 23.049 14.431 48.691 1.00 19.89 242 GLU B CA 1
ATOM 4945 C C . GLU B 1 241 ? 23.319 14.296 47.210 1.00 17.91 242 GLU B C 1
ATOM 4946 O O . GLU B 1 241 ? 23.904 13.321 46.771 1.00 19.17 242 GLU B O 1
ATOM 4952 N N . PHE B 1 242 ? 22.915 15.282 46.430 1.00 19.85 243 PHE B N 1
ATOM 4953 C CA . PHE B 1 242 ? 23.071 15.228 44.992 1.00 20.10 243 PHE B CA 1
ATOM 4954 C C . PHE B 1 242 ? 23.418 16.616 44.439 1.00 19.03 243 PHE B C 1
ATOM 4955 O O . PHE B 1 242 ? 22.809 17.620 44.828 1.00 22.87 243 PHE B O 1
ATOM 4963 N N . VAL B 1 243 ? 24.310 16.623 43.481 1.00 21.07 244 VAL B N 1
ATOM 4964 C CA . VAL B 1 243 ? 24.646 17.775 42.676 1.00 21.11 244 VAL B CA 1
ATOM 4965 C C . VAL B 1 243 ? 24.647 17.420 41.207 1.00 21.56 244 VAL B C 1
ATOM 4966 O O . VAL B 1 243 ? 25.303 16.516 40.787 1.00 20.99 244 VAL B O 1
ATOM 4970 N N . ASN B 1 244 ? 23.954 18.193 40.388 1.00 21.28 245 ASN B N 1
ATOM 4971 C CA . ASN B 1 244 ? 24.083 18.110 38.961 1.00 22.14 245 ASN B CA 1
ATOM 4972 C C . ASN B 1 244 ? 25.040 19.241 38.552 1.00 23.50 245 ASN B C 1
ATOM 4973 O O . ASN B 1 244 ? 24.752 20.418 38.781 1.00 22.88 245 ASN B O 1
ATOM 4978 N N . PRO B 1 245 ? 26.173 18.910 37.925 1.00 21.13 246 PRO B N 1
ATOM 4979 C CA . PRO B 1 245 ? 27.053 20.014 37.505 1.00 24.56 246 PRO B CA 1
ATOM 4980 C C . PRO B 1 245 ? 26.459 21.060 36.601 1.00 26.17 246 PRO B C 1
ATOM 4981 O O . PRO B 1 245 ? 26.965 22.180 36.557 1.00 26.14 246 PRO B O 1
ATOM 4985 N N . LYS B 1 246 ? 25.462 20.695 35.830 1.00 25.11 247 LYS B N 1
ATOM 4986 C CA . LYS B 1 246 ? 24.773 21.675 34.977 1.00 30.54 247 LYS B CA 1
ATOM 4987 C C . LYS B 1 246 ? 24.089 22.804 35.718 1.00 29.90 247 LYS B C 1
ATOM 4988 O O . LYS B 1 246 ? 23.837 23.860 35.119 1.00 35.30 247 LYS B O 1
ATOM 4994 N N . ASP B 1 247 ? 23.785 22.590 37.006 1.00 29.54 248 ASP B N 1
ATOM 4995 C CA . ASP B 1 247 ? 23.153 23.622 37.873 1.00 31.02 248 ASP B CA 1
ATOM 4996 C C . ASP B 1 247 ? 24.120 24.666 38.459 1.00 31.05 248 ASP B C 1
ATOM 4997 O O . ASP B 1 247 ? 23.708 25.565 39.235 1.00 34.47 248 ASP B O 1
ATOM 5002 N N . HIS B 1 248 ? 25.374 24.630 38.042 1.00 30.68 249 HIS B N 1
ATOM 5003 C CA . HIS B 1 248 ? 26.421 25.513 38.645 1.00 29.91 249 HIS B CA 1
ATOM 5004 C C . HIS B 1 248 ? 27.286 26.068 37.575 1.00 28.36 249 HIS B C 1
ATOM 5005 O O . HIS B 1 248 ? 27.714 25.334 36.668 1.00 31.82 249 HIS B O 1
ATOM 5012 N N . ASP B 1 249 ? 27.613 27.356 37.701 1.00 28.56 250 ASP B N 1
ATOM 5013 C CA . ASP B 1 249 ? 28.591 27.974 36.786 1.00 33.85 250 ASP B CA 1
ATOM 5014 C C . ASP B 1 249 ? 30.035 27.553 37.054 1.00 31.93 250 ASP B C 1
ATOM 5015 O O . ASP B 1 249 ? 30.823 27.409 36.132 1.00 35.18 250 ASP B O 1
ATOM 5020 N N . LYS B 1 250 ? 30.347 27.323 38.321 1.00 28.57 251 LYS B N 1
ATOM 5021 C CA . LYS B 1 250 ? 31.676 26.997 38.752 1.00 26.47 251 LYS B CA 1
ATOM 5022 C C . LYS B 1 250 ? 31.921 25.544 38.414 1.00 23.59 251 LYS B C 1
ATOM 5023 O O . LYS B 1 250 ? 30.999 24.708 38.408 1.00 26.86 251 LYS B O 1
ATOM 5029 N N . PRO B 1 251 ? 33.188 25.214 38.186 1.00 22.78 252 PRO B N 1
ATOM 5030 C CA . PRO B 1 251 ? 33.520 23.779 38.043 1.00 23.90 252 PRO B CA 1
ATOM 5031 C C . PRO B 1 251 ? 33.044 22.925 39.208 1.00 22.83 252 PRO B C 1
ATOM 5032 O O . PRO B 1 251 ? 33.109 23.345 40.364 1.00 21.48 252 PRO B O 1
ATOM 5036 N N . ILE B 1 252 ? 32.689 21.669 38.916 1.00 20.45 253 ILE B N 1
ATOM 5037 C CA . ILE B 1 252 ? 32.081 20.825 39.911 1.00 18.11 253 ILE B CA 1
ATOM 5038 C C . ILE B 1 252 ? 32.982 20.610 41.154 1.00 21.19 253 ILE B C 1
ATOM 5039 O O . ILE B 1 252 ? 32.479 20.504 42.275 1.00 18.17 253 ILE B O 1
ATOM 5044 N N . GLN B 1 253 ? 34.287 20.515 40.946 1.00 20.47 254 GLN B N 1
ATOM 5045 C CA . GLN B 1 253 ? 35.230 20.311 42.068 1.00 21.05 254 GLN B CA 1
ATOM 5046 C C . GLN B 1 253 ? 35.128 21.449 43.051 1.00 20.95 254 GLN B C 1
ATOM 5047 O O . GLN B 1 253 ? 35.214 21.223 44.278 1.00 21.70 254 GLN B O 1
ATOM 5053 N N . GLU B 1 254 ? 34.943 22.669 42.526 1.00 21.21 255 GLU B N 1
ATOM 5054 C CA . GLU B 1 254 ? 34.779 23.846 43.387 1.00 22.71 255 GLU B CA 1
ATOM 5055 C C . GLU B 1 254 ? 33.455 23.819 44.139 1.00 22.97 255 GLU B C 1
ATOM 5056 O O . GLU B 1 254 ? 33.378 24.156 45.352 1.00 21.39 255 GLU B O 1
ATOM 5062 N N . VAL B 1 255 ? 32.416 23.375 43.464 1.00 23.09 256 VAL B N 1
ATOM 5063 C CA . VAL B 1 255 ? 31.097 23.223 44.121 1.00 21.72 256 VAL B CA 1
ATOM 5064 C C . VAL B 1 255 ? 31.149 22.232 45.286 1.00 19.78 256 VAL B C 1
ATOM 5065 O O . VAL B 1 255 ? 30.641 22.506 46.425 1.00 21.70 256 VAL B O 1
ATOM 5069 N N . ILE B 1 256 ? 31.864 21.134 45.058 1.00 20.14 257 ILE B N 1
ATOM 5070 C CA . ILE B 1 256 ? 31.922 20.080 46.055 1.00 19.08 257 ILE B CA 1
ATOM 5071 C C . ILE B 1 256 ? 32.781 20.521 47.259 1.00 17.87 257 ILE B C 1
ATOM 5072 O O . ILE B 1 256 ? 32.483 20.254 48.413 1.00 19.36 257 ILE B O 1
ATOM 5077 N N . VAL B 1 257 ? 33.862 21.226 46.981 1.00 17.35 258 VAL B N 1
ATOM 5078 C CA . VAL B 1 257 ? 34.721 21.764 48.075 1.00 20.13 258 VAL B CA 1
ATOM 5079 C C . VAL B 1 257 ? 33.897 22.769 48.913 1.00 21.98 258 VAL B C 1
ATOM 5080 O O . VAL B 1 257 ? 33.938 22.725 50.186 1.00 20.66 258 VAL B O 1
ATOM 5084 N N . ASP B 1 258 ? 33.115 23.631 48.229 1.00 22.59 259 ASP B N 1
ATOM 5085 C CA . ASP B 1 258 ? 32.257 24.637 48.958 1.00 27.07 259 ASP B CA 1
ATOM 5086 C C . ASP B 1 258 ? 31.234 23.889 49.815 1.00 25.10 259 ASP B C 1
ATOM 5087 O O . ASP B 1 258 ? 30.981 24.252 50.944 1.00 26.65 259 ASP B O 1
ATOM 5092 N N . LEU B 1 259 ? 30.683 22.806 49.260 1.00 21.69 260 LEU B N 1
ATOM 5093 C CA . LEU B 1 259 ? 29.544 22.091 49.923 1.00 22.61 260 LEU B CA 1
ATOM 5094 C C . LEU B 1 259 ? 30.067 21.382 51.170 1.00 21.61 260 LEU B C 1
ATOM 5095 O O . LEU B 1 259 ? 29.366 21.204 52.141 1.00 24.01 260 LEU B O 1
ATOM 5100 N N . THR B 1 260 ? 31.323 20.961 51.112 1.00 22.45 261 THR B N 1
ATOM 5101 C CA . THR B 1 260 ? 31.951 20.204 52.229 1.00 21.52 261 THR B CA 1
ATOM 5102 C C . THR B 1 260 ? 32.966 20.947 53.096 1.00 24.60 261 THR B C 1
ATOM 5103 O O . THR B 1 260 ? 33.717 20.347 53.826 1.00 26.26 261 THR B O 1
ATOM 5107 N N . ASP B 1 261 ? 32.998 22.273 52.974 1.00 25.82 262 ASP B N 1
ATOM 5108 C CA A ASP B 1 261 ? 33.967 23.088 53.729 0.50 30.60 262 ASP B CA 1
ATOM 5109 C CA B ASP B 1 261 ? 33.995 23.138 53.664 0.50 29.85 262 ASP B CA 1
ATOM 5110 C C . ASP B 1 261 ? 35.400 22.542 53.563 1.00 28.39 262 ASP B C 1
ATOM 5111 O O . ASP B 1 261 ? 36.128 22.381 54.572 1.00 29.16 262 ASP B O 1
ATOM 5120 N N . GLY B 1 262 ? 35.798 22.218 52.321 1.00 21.07 263 GLY B N 1
ATOM 5121 C CA . GLY B 1 262 ? 37.183 21.858 52.058 1.00 20.21 263 GLY B CA 1
ATOM 5122 C C . GLY B 1 262 ? 37.441 20.612 51.192 1.00 21.60 263 GLY B C 1
ATOM 5123 O O . GLY B 1 262 ? 38.508 20.463 50.593 1.00 20.07 263 GLY B O 1
ATOM 5124 N N . GLY B 1 263 ? 36.407 19.809 51.030 1.00 19.77 264 GLY B N 1
ATOM 5125 C CA . GLY B 1 263 ? 36.467 18.617 50.230 1.00 17.69 264 GLY B CA 1
ATOM 5126 C C . GLY B 1 263 ? 36.085 17.384 50.963 1.00 17.23 264 GLY B C 1
ATOM 5127 O O . GLY B 1 263 ? 35.845 17.331 52.172 1.00 17.55 264 GLY B O 1
ATOM 5128 N N . VAL B 1 264 ? 35.973 16.357 50.165 1.00 17.04 265 VAL B N 1
ATOM 5129 C CA . VAL B 1 264 ? 35.547 15.034 50.703 1.00 14.81 265 VAL B CA 1
ATOM 5130 C C . VAL B 1 264 ? 36.794 14.163 51.149 1.00 15.77 265 VAL B C 1
ATOM 5131 O O . VAL B 1 264 ? 37.981 14.437 50.776 1.00 18.28 265 VAL B O 1
ATOM 5135 N N . ASP B 1 265 ? 36.562 13.146 51.987 1.00 16.48 266 ASP B N 1
ATOM 5136 C CA . ASP B 1 265 ? 37.607 12.252 52.378 1.00 15.45 266 ASP B CA 1
ATOM 5137 C C . ASP B 1 265 ? 37.978 11.288 51.302 1.00 15.57 266 ASP B C 1
ATOM 5138 O O . ASP B 1 265 ? 39.141 10.920 51.154 1.00 16.11 266 ASP B O 1
ATOM 5143 N N . TYR B 1 266 ? 36.990 10.853 50.552 1.00 14.58 267 TYR B N 1
ATOM 5144 C CA . TYR B 1 266 ? 37.199 9.954 49.423 1.00 15.74 267 TYR B CA 1
ATOM 5145 C C . TYR B 1 266 ? 36.280 10.334 48.260 1.00 10.77 267 TYR B C 1
ATOM 5146 O O . TYR B 1 266 ? 35.108 10.730 48.458 1.00 13.28 267 TYR B O 1
ATOM 5155 N N . SER B 1 267 ? 36.808 10.278 47.054 1.00 15.46 268 SER B N 1
ATOM 5156 C CA . SER B 1 267 ? 36.003 10.458 45.832 1.00 13.46 268 SER B CA 1
ATOM 5157 C C . SER B 1 267 ? 36.204 9.262 44.933 1.00 14.79 268 SER B C 1
ATOM 5158 O O . SER B 1 267 ? 37.228 8.561 44.971 1.00 16.47 268 SER B O 1
ATOM 5161 N N . PHE B 1 268 ? 35.208 9.018 44.130 1.00 13.37 269 PHE B N 1
ATOM 5162 C CA . PHE B 1 268 ? 35.191 7.905 43.221 1.00 15.18 269 PHE B CA 1
ATOM 5163 C C . PHE B 1 268 ? 34.731 8.358 41.876 1.00 15.87 269 PHE B C 1
ATOM 5164 O O . PHE B 1 268 ? 33.634 8.919 41.796 1.00 16.72 269 PHE B O 1
ATOM 5172 N N . GLU B 1 269 ? 35.533 8.163 40.810 1.00 15.89 270 GLU B N 1
ATOM 5173 C CA . GLU B 1 269 ? 35.071 8.490 39.442 1.00 16.79 270 GLU B CA 1
ATOM 5174 C C . GLU B 1 269 ? 34.542 7.208 38.820 1.00 15.71 270 GLU B C 1
ATOM 5175 O O . GLU B 1 269 ? 35.277 6.234 38.683 1.00 16.90 270 GLU B O 1
ATOM 5181 N N . CYS B 1 270 ? 33.285 7.207 38.380 1.00 15.89 271 CYS B N 1
ATOM 5182 C CA . CYS B 1 270 ? 32.536 6.037 37.936 1.00 16.37 271 CYS B CA 1
ATOM 5183 C C . CYS B 1 270 ? 31.913 6.231 36.560 1.00 16.65 271 CYS B C 1
ATOM 5184 O O . CYS B 1 270 ? 30.791 5.777 36.298 1.00 19.62 271 CYS B O 1
ATOM 5187 N N . ILE B 1 271 ? 32.601 6.966 35.690 1.00 16.74 272 ILE B N 1
ATOM 5188 C CA . ILE B 1 271 ? 32.155 7.363 34.371 1.00 18.81 272 ILE B CA 1
ATOM 5189 C C . ILE B 1 271 ? 33.140 6.919 33.280 1.00 20.54 272 ILE B C 1
ATOM 5190 O O . ILE B 1 271 ? 32.748 6.280 32.286 1.00 22.25 272 ILE B O 1
ATOM 5195 N N . GLY B 1 272 ? 34.423 7.208 33.472 1.00 22.28 273 GLY B N 1
ATOM 5196 C CA . GLY B 1 272 ? 35.444 7.087 32.407 1.00 21.06 273 GLY B CA 1
ATOM 5197 C C . GLY B 1 272 ? 35.794 8.359 31.667 1.00 20.90 273 GLY B C 1
ATOM 5198 O O . GLY B 1 272 ? 36.242 8.292 30.521 1.00 23.88 273 GLY B O 1
ATOM 5199 N N . ASN B 1 273 ? 35.616 9.521 32.305 1.00 20.63 274 ASN B N 1
ATOM 5200 C CA . ASN B 1 273 ? 35.820 10.807 31.691 1.00 21.36 274 ASN B CA 1
ATOM 5201 C C . ASN B 1 273 ? 37.008 11.462 32.388 1.00 19.64 274 ASN B C 1
ATOM 5202 O O . ASN B 1 273 ? 36.951 11.689 33.570 1.00 19.37 274 ASN B O 1
ATOM 5207 N N . VAL B 1 274 ? 38.067 11.772 31.618 1.00 21.39 275 VAL B N 1
ATOM 5208 C CA . VAL B 1 274 ? 39.351 12.179 32.227 1.00 19.81 275 VAL B CA 1
ATOM 5209 C C . VAL B 1 274 ? 39.189 13.556 32.912 1.00 20.65 275 VAL B C 1
ATOM 5210 O O . VAL B 1 274 ? 39.868 13.853 33.932 1.00 23.37 275 VAL B O 1
ATOM 5214 N N A SER B 1 275 ? 38.322 14.400 32.367 0.50 23.99 276 SER B N 1
ATOM 5215 N N B SER B 1 275 ? 38.312 14.390 32.381 0.50 23.95 276 SER B N 1
ATOM 5216 C CA A SER B 1 275 ? 38.054 15.668 33.003 0.50 23.79 276 SER B CA 1
ATOM 5217 C CA B SER B 1 275 ? 38.059 15.660 33.003 0.50 23.53 276 SER B CA 1
ATOM 5218 C C A SER B 1 275 ? 37.382 15.469 34.357 0.50 23.04 276 SER B C 1
ATOM 5219 C C B SER B 1 275 ? 37.357 15.494 34.347 0.50 23.02 276 SER B C 1
ATOM 5220 O O A SER B 1 275 ? 37.703 16.154 35.342 0.50 19.64 276 SER B O 1
ATOM 5221 O O B SER B 1 275 ? 37.646 16.215 35.319 0.50 19.17 276 SER B O 1
ATOM 5226 N N . VAL B 1 276 ? 36.409 14.572 34.391 1.00 19.51 277 VAL B N 1
ATOM 5227 C CA . VAL B 1 276 ? 35.740 14.251 35.660 1.00 19.16 277 VAL B CA 1
ATOM 5228 C C . VAL B 1 276 ? 36.739 13.637 36.667 1.00 17.54 277 VAL B C 1
ATOM 5229 O O . VAL B 1 276 ? 36.626 13.880 37.887 1.00 18.64 277 VAL B O 1
ATOM 5233 N N . MET B 1 277 ? 37.663 12.816 36.172 1.00 16.52 278 MET B N 1
ATOM 5234 C CA . MET B 1 277 ? 38.709 12.168 37.040 1.00 17.38 278 MET B CA 1
ATOM 5235 C C . MET B 1 277 ? 39.473 13.262 37.741 1.00 16.97 278 MET B C 1
ATOM 5236 O O . MET B 1 277 ? 39.722 13.196 38.939 1.00 17.04 278 MET B O 1
ATOM 5241 N N . ARG B 1 278 ? 39.865 14.267 36.965 1.00 19.21 279 ARG B N 1
ATOM 5242 C CA . ARG B 1 278 ? 40.543 15.411 37.596 1.00 16.85 279 ARG B CA 1
ATOM 5243 C C . ARG B 1 278 ? 39.685 16.132 38.667 1.00 16.71 279 ARG B C 1
ATOM 5244 O O . ARG B 1 278 ? 40.143 16.437 39.757 1.00 18.80 279 ARG B O 1
ATOM 5252 N N . ALA B 1 279 ? 38.432 16.402 38.320 1.00 16.55 280 ALA B N 1
ATOM 5253 C CA . ALA B 1 279 ? 37.506 17.034 39.262 1.00 18.01 280 ALA B CA 1
ATOM 5254 C C . ALA B 1 279 ? 37.442 16.235 40.539 1.00 18.95 280 ALA B C 1
ATOM 5255 O O . ALA B 1 279 ? 37.321 16.780 41.628 1.00 21.20 280 ALA B O 1
ATOM 5257 N N . ALA B 1 280 ? 37.423 14.916 40.375 1.00 16.18 281 ALA B N 1
ATOM 5258 C CA . ALA B 1 280 ? 37.160 14.054 41.540 1.00 16.60 281 ALA B CA 1
ATOM 5259 C C . ALA B 1 280 ? 38.432 14.142 42.440 1.00 17.75 281 ALA B C 1
ATOM 5260 O O . ALA B 1 280 ? 38.311 14.144 43.663 1.00 16.66 281 ALA B O 1
ATOM 5262 N N . LEU B 1 281 ? 39.638 14.199 41.829 1.00 16.44 282 LEU B N 1
ATOM 5263 C CA . LEU B 1 281 ? 40.807 14.406 42.659 1.00 17.13 282 LEU B CA 1
ATOM 5264 C C . LEU B 1 281 ? 40.722 15.775 43.403 1.00 15.13 282 LEU B C 1
ATOM 5265 O O . LEU B 1 281 ? 40.967 15.884 44.584 1.00 16.25 282 LEU B O 1
ATOM 5270 N N . GLU B 1 282 ? 40.373 16.843 42.646 1.00 16.47 283 GLU B N 1
ATOM 5271 C CA . GLU B 1 282 ? 40.470 18.199 43.118 1.00 17.28 283 GLU B CA 1
ATOM 5272 C C . GLU B 1 282 ? 39.394 18.534 44.106 1.00 22.24 283 GLU B C 1
ATOM 5273 O O . GLU B 1 282 ? 39.518 19.531 44.787 1.00 23.09 283 GLU B O 1
ATOM 5279 N N . CYS B 1 283 ? 38.368 17.677 44.238 1.00 18.45 284 CYS B N 1
ATOM 5280 C CA . CYS B 1 283 ? 37.384 17.918 45.274 1.00 16.15 284 CYS B CA 1
ATOM 5281 C C . CYS B 1 283 ? 37.660 17.165 46.579 1.00 16.51 284 CYS B C 1
ATOM 5282 O O . CYS B 1 283 ? 36.912 17.278 47.549 1.00 18.29 284 CYS B O 1
ATOM 5285 N N . CYS B 1 284 ? 38.774 16.402 46.625 1.00 16.20 285 CYS B N 1
ATOM 5286 C CA . CYS B 1 284 ? 39.243 15.753 47.852 1.00 16.35 285 CYS B CA 1
ATOM 5287 C C . CYS B 1 284 ? 39.881 16.779 48.790 1.00 16.99 285 CYS B C 1
ATOM 5288 O O . CYS B 1 284 ? 40.410 17.819 48.357 1.00 15.77 285 CYS B O 1
ATOM 5291 N N . HIS B 1 285 ? 39.719 16.531 50.060 1.00 19.03 286 HIS B N 1
ATOM 5292 C CA . HIS B 1 285 ? 40.170 17.388 51.116 1.00 18.40 286 HIS B CA 1
ATOM 5293 C C . HIS B 1 285 ? 41.678 17.495 51.112 1.00 18.42 286 HIS B C 1
ATOM 5294 O O . HIS B 1 285 ? 42.362 16.492 50.949 1.00 18.21 286 HIS B O 1
ATOM 5301 N N . LYS B 1 286 ? 42.202 18.670 51.429 1.00 19.77 287 LYS B N 1
ATOM 5302 C CA . LYS B 1 286 ? 43.603 18.855 51.595 1.00 19.81 287 LYS B CA 1
ATOM 5303 C C . LYS B 1 286 ? 44.057 17.936 52.727 1.00 19.34 287 LYS B C 1
ATOM 5304 O O . LYS B 1 286 ? 43.303 17.695 53.675 1.00 20.04 287 LYS B O 1
ATOM 5310 N N . GLY B 1 287 ? 45.314 17.510 52.639 1.00 18.49 288 GLY B N 1
ATOM 5311 C CA . GLY B 1 287 ? 46.015 16.763 53.702 1.00 20.50 288 GLY B CA 1
ATOM 5312 C C . GLY B 1 287 ? 45.795 15.253 53.634 1.00 17.64 288 GLY B C 1
ATOM 5313 O O . GLY B 1 287 ? 46.715 14.492 53.935 1.00 20.45 288 GLY B O 1
ATOM 5314 N N . TRP B 1 288 ? 44.582 14.801 53.301 1.00 17.82 289 TRP B N 1
ATOM 5315 C CA . TRP B 1 288 ? 44.266 13.385 53.384 1.00 18.46 289 TRP B CA 1
ATOM 5316 C C . TRP B 1 288 ? 43.358 12.836 52.329 1.00 18.96 289 TRP B C 1
ATOM 5317 O O . TRP B 1 288 ? 43.170 11.637 52.261 1.00 21.43 289 TRP B O 1
ATOM 5328 N N . GLY B 1 289 ? 42.721 13.626 51.518 1.00 16.09 290 GLY B N 1
ATOM 5329 C CA . GLY B 1 289 ? 41.659 13.092 50.659 1.00 16.87 290 GLY B CA 1
ATOM 5330 C C . GLY B 1 289 ? 42.229 12.171 49.588 1.00 18.64 290 GLY B C 1
ATOM 5331 O O . GLY B 1 289 ? 43.274 12.409 49.074 1.00 21.37 290 GLY B O 1
ATOM 5332 N N . THR B 1 290 ? 41.508 11.094 49.281 1.00 16.11 291 THR B N 1
ATOM 5333 C CA . THR B 1 290 ? 41.903 10.124 48.286 1.00 17.40 291 THR B CA 1
ATOM 5334 C C . THR B 1 290 ? 40.865 9.967 47.193 1.00 15.94 291 THR B C 1
ATOM 5335 O O . THR B 1 290 ? 39.683 9.815 47.512 1.00 15.96 291 THR B O 1
ATOM 5339 N N . SER B 1 291 ? 41.288 9.970 45.933 1.00 14.55 292 SER B N 1
ATOM 5340 C CA . SER B 1 291 ? 40.344 9.752 44.828 1.00 15.10 292 SER B CA 1
ATOM 5341 C C . SER B 1 291 ? 40.668 8.432 44.138 1.00 15.02 292 SER B C 1
ATOM 5342 O O . SER B 1 291 ? 41.836 8.146 43.826 1.00 16.40 292 SER B O 1
ATOM 5345 N N . VAL B 1 292 ? 39.631 7.638 43.828 1.00 15.73 293 VAL B N 1
ATOM 5346 C CA . VAL B 1 292 ? 39.815 6.366 43.192 1.00 15.42 293 VAL B CA 1
ATOM 5347 C C . VAL B 1 292 ? 39.141 6.470 41.816 1.00 14.65 293 VAL B C 1
ATOM 5348 O O . VAL B 1 292 ? 37.906 6.665 41.690 1.00 16.56 293 VAL B O 1
ATOM 5352 N N . ILE B 1 293 ? 39.913 6.261 40.762 1.00 14.20 294 ILE B N 1
ATOM 5353 C CA . ILE B 1 293 ? 39.377 6.072 39.436 1.00 14.25 294 ILE B CA 1
ATOM 5354 C C . ILE B 1 293 ? 38.857 4.650 39.276 1.00 16.62 294 ILE B C 1
ATOM 5355 O O . ILE B 1 293 ? 39.562 3.635 39.441 1.00 18.39 294 ILE B O 1
ATOM 5360 N N . VAL B 1 294 ? 37.562 4.552 39.038 1.00 17.64 295 VAL B N 1
ATOM 5361 C CA . VAL B 1 294 ? 36.838 3.303 38.771 1.00 19.56 295 VAL B CA 1
ATOM 5362 C C . VAL B 1 294 ? 36.486 3.258 37.235 1.00 26.36 295 VAL B C 1
ATOM 5363 O O . VAL B 1 294 ? 36.681 2.246 36.611 1.00 28.93 295 VAL B O 1
ATOM 5367 N N . GLY B 1 295 ? 36.155 4.424 36.637 1.00 25.92 296 GLY B N 1
ATOM 5368 C CA . GLY B 1 295 ? 35.882 4.613 35.223 1.00 22.75 296 GLY B CA 1
ATOM 5369 C C . GLY B 1 295 ? 37.036 4.284 34.259 1.00 24.33 296 GLY B C 1
ATOM 5370 O O . GLY B 1 295 ? 38.159 4.576 34.557 1.00 26.05 296 GLY B O 1
ATOM 5371 N N . VAL B 1 296 ? 36.734 3.693 33.078 1.00 27.42 297 VAL B N 1
ATOM 5372 C CA . VAL B 1 296 ? 37.750 3.338 32.110 1.00 25.64 297 VAL B CA 1
ATOM 5373 C C . VAL B 1 296 ? 37.708 4.326 30.963 1.00 28.88 297 VAL B C 1
ATOM 5374 O O . VAL B 1 296 ? 36.748 4.388 30.165 1.00 30.71 297 VAL B O 1
ATOM 5378 N N . ALA B 1 297 ? 38.745 5.143 30.910 1.00 28.11 298 ALA B N 1
ATOM 5379 C CA . ALA B 1 297 ? 38.824 6.222 29.884 1.00 29.08 298 ALA B CA 1
ATOM 5380 C C . ALA B 1 297 ? 39.213 5.671 28.499 1.00 28.23 298 ALA B C 1
ATOM 5381 O O . ALA B 1 297 ? 39.931 4.656 28.419 1.00 30.82 298 ALA B O 1
ATOM 5383 N N . ALA B 1 298 ? 38.738 6.352 27.432 1.00 31.01 299 ALA B N 1
ATOM 5384 C CA . ALA B 1 298 ? 39.128 6.040 26.039 1.00 33.40 299 ALA B CA 1
ATOM 5385 C C . ALA B 1 298 ? 40.634 5.960 25.924 1.00 35.02 299 ALA B C 1
ATOM 5386 O O . ALA B 1 298 ? 41.341 6.665 26.620 1.00 30.83 299 ALA B O 1
ATOM 5388 N N . SER B 1 299 ? 41.107 5.097 25.017 1.00 40.91 300 SER B N 1
ATOM 5389 C CA . SER B 1 299 ? 42.518 4.825 24.884 1.00 39.08 300 SER B CA 1
ATOM 5390 C C . SER B 1 299 ? 43.184 6.140 24.533 1.00 43.23 300 SER B C 1
ATOM 5391 O O . SER B 1 299 ? 42.639 6.935 23.751 1.00 46.48 300 SER B O 1
ATOM 5394 N N . GLY B 1 300 ? 44.331 6.392 25.133 1.00 42.48 301 GLY B N 1
ATOM 5395 C CA . GLY B 1 300 ? 45.096 7.573 24.778 1.00 39.36 301 GLY B CA 1
ATOM 5396 C C . GLY B 1 300 ? 44.778 8.797 25.595 1.00 36.15 301 GLY B C 1
ATOM 5397 O O . GLY B 1 300 ? 45.641 9.723 25.665 1.00 41.37 301 GLY B O 1
ATOM 5398 N N . GLN B 1 301 ? 43.573 8.867 26.209 1.00 30.82 302 GLN B N 1
ATOM 5399 C CA . GLN B 1 301 ? 43.234 10.095 26.960 1.00 28.22 302 GLN B CA 1
ATOM 5400 C C . GLN B 1 301 ? 44.010 10.158 28.263 1.00 21.80 302 GLN B C 1
ATOM 5401 O O . GLN B 1 301 ? 44.155 9.185 28.947 1.00 30.10 302 GLN B O 1
ATOM 5407 N N . GLU B 1 302 ? 44.488 11.349 28.583 1.00 23.10 303 GLU B N 1
ATOM 5408 C CA . GLU B 1 302 ? 45.279 11.614 29.793 1.00 21.01 303 GLU B CA 1
ATOM 5409 C C . GLU B 1 302 ? 44.472 12.298 30.882 1.00 20.07 303 GLU B C 1
ATOM 5410 O O . GLU B 1 302 ? 43.602 13.141 30.610 1.00 23.82 303 GLU B O 1
ATOM 5416 N N . ILE B 1 303 ? 44.771 11.932 32.115 1.00 18.53 304 ILE B N 1
ATOM 5417 C CA . ILE B 1 303 ? 44.394 12.676 33.282 1.00 18.07 304 ILE B CA 1
ATOM 5418 C C . ILE B 1 303 ? 45.503 13.680 33.620 1.00 17.86 304 ILE B C 1
ATOM 5419 O O . ILE B 1 303 ? 46.683 13.417 33.400 1.00 19.30 304 ILE B O 1
ATOM 5424 N N A SER B 1 304 ? 45.088 14.836 34.154 0.50 20.02 305 SER B N 1
ATOM 5425 N N B SER B 1 304 ? 45.104 14.842 34.145 0.50 21.24 305 SER B N 1
ATOM 5426 C CA A SER B 1 304 ? 46.004 15.897 34.546 0.50 17.66 305 SER B CA 1
ATOM 5427 C CA B SER B 1 304 ? 46.056 15.828 34.631 0.50 19.46 305 SER B CA 1
ATOM 5428 C C A SER B 1 304 ? 45.597 16.584 35.844 0.50 18.90 305 SER B C 1
ATOM 5429 C C B SER B 1 304 ? 45.607 16.500 35.897 0.50 19.83 305 SER B C 1
ATOM 5430 O O A SER B 1 304 ? 44.399 16.658 36.186 0.50 17.49 305 SER B O 1
ATOM 5431 O O B SER B 1 304 ? 44.405 16.482 36.260 0.50 19.63 305 SER B O 1
ATOM 5436 N N . THR B 1 305 ? 46.582 17.081 36.588 1.00 19.58 306 THR B N 1
ATOM 5437 C CA . THR B 1 305 ? 46.275 18.040 37.696 1.00 19.34 306 THR B CA 1
ATOM 5438 C C . THR B 1 305 ? 47.519 18.832 37.930 1.00 20.12 306 THR B C 1
ATOM 5439 O O . THR B 1 305 ? 48.514 18.587 37.267 1.00 22.30 306 THR B O 1
ATOM 5443 N N . ARG B 1 306 ? 47.475 19.785 38.846 1.00 19.03 307 ARG B N 1
ATOM 5444 C CA . ARG B 1 306 ? 48.696 20.383 39.285 1.00 18.82 307 ARG B CA 1
ATOM 5445 C C . ARG B 1 306 ? 49.278 19.617 40.474 1.00 19.35 307 ARG B C 1
ATOM 5446 O O . ARG B 1 306 ? 48.574 19.210 41.384 1.00 19.62 307 ARG B O 1
ATOM 5454 N N . PRO B 1 307 ? 50.594 19.428 40.472 1.00 16.09 308 PRO B N 1
ATOM 5455 C CA . PRO B 1 307 ? 51.175 18.461 41.464 1.00 19.14 308 PRO B CA 1
ATOM 5456 C C . PRO B 1 307 ? 51.097 18.978 42.905 1.00 17.20 308 PRO B C 1
ATOM 5457 O O . PRO B 1 307 ? 51.160 18.191 43.827 1.00 18.55 308 PRO B O 1
ATOM 5461 N N . PHE B 1 308 ? 50.876 20.288 43.078 1.00 19.51 309 PHE B N 1
ATOM 5462 C CA . PHE B 1 308 ? 50.541 20.823 44.411 1.00 19.99 309 PHE B CA 1
ATOM 5463 C C . PHE B 1 308 ? 49.364 20.103 45.063 1.00 17.68 309 PHE B C 1
ATOM 5464 O O . PHE B 1 308 ? 49.306 20.019 46.316 1.00 17.25 309 PHE B O 1
ATOM 5472 N N . GLN B 1 309 ? 48.419 19.580 44.258 1.00 16.89 310 GLN B N 1
ATOM 5473 C CA . GLN B 1 309 ? 47.323 18.771 44.801 1.00 16.99 310 GLN B CA 1
ATOM 5474 C C . GLN B 1 309 ? 47.768 17.553 45.608 1.00 18.58 310 GLN B C 1
ATOM 5475 O O . GLN B 1 309 ? 47.172 17.270 46.615 1.00 17.73 310 GLN B O 1
ATOM 5481 N N . LEU B 1 310 ? 48.842 16.915 45.152 1.00 16.92 311 LEU B N 1
ATOM 5482 C CA . LEU B 1 310 ? 49.394 15.709 45.751 1.00 20.12 311 LEU B CA 1
ATOM 5483 C C . LEU B 1 310 ? 50.432 16.085 46.812 1.00 19.34 311 LEU B C 1
ATOM 5484 O O . LEU B 1 310 ? 50.421 15.523 47.871 1.00 17.12 311 LEU B O 1
ATOM 5489 N N . VAL B 1 311 ? 51.213 17.127 46.563 1.00 18.58 312 VAL B N 1
ATOM 5490 C CA . VAL B 1 311 ? 52.133 17.570 47.590 1.00 17.97 312 VAL B CA 1
ATOM 5491 C C . VAL B 1 311 ? 51.404 18.013 48.875 1.00 17.43 312 VAL B C 1
ATOM 5492 O O . VAL B 1 311 ? 51.919 17.812 50.001 1.00 19.44 312 VAL B O 1
ATOM 5496 N N . THR B 1 312 ? 50.202 18.589 48.711 1.00 20.02 313 THR B N 1
ATOM 5497 C CA . THR B 1 312 ? 49.345 18.962 49.836 1.00 18.22 313 THR B CA 1
ATOM 5498 C C . THR B 1 312 ? 48.370 17.894 50.300 1.00 19.09 313 THR B C 1
ATOM 5499 O O . THR B 1 312 ? 47.410 18.164 50.989 1.00 20.00 313 THR B O 1
ATOM 5503 N N . GLY B 1 313 ? 48.739 16.650 49.990 1.00 17.80 314 GLY B N 1
ATOM 5504 C CA . GLY B 1 313 ? 48.204 15.448 50.653 1.00 17.05 314 GLY B CA 1
ATOM 5505 C C . GLY B 1 313 ? 47.053 14.650 50.091 1.00 16.12 314 GLY B C 1
ATOM 5506 O O . GLY B 1 313 ? 46.632 13.666 50.702 1.00 19.74 314 GLY B O 1
ATOM 5507 N N . ARG B 1 314 ? 46.656 14.976 48.848 1.00 14.50 315 ARG B N 1
ATOM 5508 C CA . ARG B 1 314 ? 45.680 14.136 48.203 1.00 14.18 315 ARG B CA 1
ATOM 5509 C C . ARG B 1 314 ? 46.404 12.960 47.539 1.00 15.36 315 ARG B C 1
ATOM 5510 O O . ARG B 1 314 ? 47.586 13.112 47.143 1.00 17.33 315 ARG B O 1
ATOM 5518 N N . VAL B 1 315 ? 45.709 11.845 47.408 1.00 15.42 316 VAL B N 1
ATOM 5519 C CA . VAL B 1 315 ? 46.307 10.613 46.872 1.00 16.06 316 VAL B CA 1
ATOM 5520 C C . VAL B 1 315 ? 45.415 10.145 45.691 1.00 16.02 316 VAL B C 1
ATOM 5521 O O . VAL B 1 315 ? 44.193 10.178 45.815 1.00 16.98 316 VAL B O 1
ATOM 5525 N N . TRP B 1 316 ? 46.026 9.839 44.579 1.00 15.42 317 TRP B N 1
ATOM 5526 C CA . TRP B 1 316 ? 45.318 9.403 43.367 1.00 16.72 317 TRP B CA 1
ATOM 5527 C C . TRP B 1 316 ? 45.542 7.922 43.151 1.00 16.55 317 TRP B C 1
ATOM 5528 O O . TRP B 1 316 ? 46.682 7.393 43.093 1.00 15.24 317 TRP B O 1
ATOM 5539 N N . LYS B 1 317 ? 44.440 7.169 43.149 1.00 16.66 318 LYS B N 1
ATOM 5540 C CA . LYS B 1 317 ? 44.493 5.704 42.934 1.00 15.24 318 LYS B CA 1
ATOM 5541 C C . LYS B 1 317 ? 43.476 5.300 41.911 1.00 17.52 318 LYS B C 1
ATOM 5542 O O . LYS B 1 317 ? 42.700 6.112 41.448 1.00 15.75 318 LYS B O 1
ATOM 5548 N N . GLY B 1 318 ? 43.452 4.027 41.589 1.00 17.03 319 GLY B N 1
ATOM 5549 C CA . GLY B 1 318 ? 42.417 3.518 40.720 1.00 15.63 319 GLY B CA 1
ATOM 5550 C C . GLY B 1 318 ? 42.229 2.022 41.025 1.00 15.18 319 GLY B C 1
ATOM 5551 O O . GLY B 1 318 ? 42.996 1.448 41.823 1.00 18.42 319 GLY B O 1
ATOM 5552 N N . THR B 1 319 ? 41.190 1.370 40.458 1.00 17.08 320 THR B N 1
ATOM 5553 C CA . THR B 1 319 ? 40.846 -0.005 40.713 1.00 17.62 320 THR B CA 1
ATOM 5554 C C . THR B 1 319 ? 40.443 -0.749 39.518 1.00 19.76 320 THR B C 1
ATOM 5555 O O . THR B 1 319 ? 39.842 -0.216 38.657 1.00 19.20 320 THR B O 1
ATOM 5559 N N . ALA B 1 320 ? 40.824 -2.036 39.568 1.00 21.01 321 ALA B N 1
ATOM 5560 C CA . ALA B 1 320 ? 40.490 -3.043 38.626 1.00 22.36 321 ALA B CA 1
ATOM 5561 C C . ALA B 1 320 ? 39.684 -4.077 39.413 1.00 20.61 321 ALA B C 1
ATOM 5562 O O . ALA B 1 320 ? 40.155 -4.815 40.315 1.00 25.62 321 ALA B O 1
ATOM 5564 N N . PHE B 1 321 ? 38.428 -4.138 39.055 1.00 18.75 322 PHE B N 1
ATOM 5565 C CA . PHE B 1 321 ? 37.557 -5.189 39.578 1.00 15.74 322 PHE B CA 1
ATOM 5566 C C . PHE B 1 321 ? 37.449 -5.056 41.111 1.00 18.25 322 PHE B C 1
ATOM 5567 O O . PHE B 1 321 ? 37.169 -6.009 41.840 1.00 18.10 322 PHE B O 1
ATOM 5575 N N . GLY B 1 322 ? 37.586 -3.836 41.605 1.00 15.66 323 GLY B N 1
ATOM 5576 C CA . GLY B 1 322 ? 37.369 -3.501 42.990 1.00 16.37 323 GLY B CA 1
ATOM 5577 C C . GLY B 1 322 ? 38.372 -4.182 43.927 1.00 15.93 323 GLY B C 1
ATOM 5578 O O . GLY B 1 322 ? 38.137 -4.320 45.131 1.00 17.44 323 GLY B O 1
ATOM 5579 N N . GLY B 1 323 ? 39.487 -4.619 43.359 1.00 18.71 324 GLY B N 1
ATOM 5580 C CA . GLY B 1 323 ? 40.444 -5.365 44.134 1.00 18.31 324 GLY B CA 1
ATOM 5581 C C . GLY B 1 323 ? 40.114 -6.775 44.532 1.00 17.18 324 GLY B C 1
ATOM 5582 O O . GLY B 1 323 ? 40.881 -7.404 45.252 1.00 19.98 324 GLY B O 1
ATOM 5583 N N . PHE B 1 324 ? 38.999 -7.273 44.042 1.00 15.78 325 PHE B N 1
ATOM 5584 C CA . PHE B 1 324 ? 38.547 -8.657 44.346 1.00 15.97 325 PHE B CA 1
ATOM 5585 C C . PHE B 1 324 ? 39.310 -9.651 43.510 1.00 17.91 325 PHE B C 1
ATOM 5586 O O . PHE B 1 324 ? 39.553 -9.444 42.341 1.00 16.84 325 PHE B O 1
ATOM 5594 N N . LYS B 1 325 ? 39.632 -10.739 44.156 1.00 19.40 326 LYS B N 1
ATOM 5595 C CA . LYS B 1 325 ? 40.188 -11.925 43.479 1.00 18.68 326 LYS B CA 1
ATOM 5596 C C . LYS B 1 325 ? 39.000 -12.747 42.991 1.00 17.10 326 LYS B C 1
ATOM 5597 O O . LYS B 1 325 ? 38.149 -13.085 43.800 1.00 21.35 326 LYS B O 1
ATOM 5603 N N . SER B 1 326 ? 38.896 -13.004 41.681 1.00 15.00 327 SER B N 1
ATOM 5604 C CA . SER B 1 326 ? 37.652 -13.537 41.132 1.00 16.04 327 SER B CA 1
ATOM 5605 C C . SER B 1 326 ? 37.232 -14.844 41.646 1.00 18.85 327 SER B C 1
ATOM 5606 O O . SER B 1 326 ? 36.116 -14.982 42.107 1.00 17.94 327 SER B O 1
ATOM 5609 N N . ARG B 1 327 ? 38.110 -15.824 41.526 1.00 15.70 328 ARG B N 1
ATOM 5610 C CA . ARG B 1 327 ? 37.671 -17.183 41.848 1.00 16.63 328 ARG B CA 1
ATOM 5611 C C . ARG B 1 327 ? 37.415 -17.333 43.356 1.00 15.77 328 ARG B C 1
ATOM 5612 O O . ARG B 1 327 ? 36.527 -18.083 43.783 1.00 16.54 328 ARG B O 1
ATOM 5620 N N . THR B 1 328 ? 38.184 -16.608 44.160 1.00 17.60 329 THR B N 1
ATOM 5621 C CA . THR B 1 328 ? 38.057 -16.706 45.578 1.00 16.58 329 THR B CA 1
ATOM 5622 C C . THR B 1 328 ? 36.889 -15.924 46.106 1.00 18.29 329 THR B C 1
ATOM 5623 O O . THR B 1 328 ? 36.196 -16.354 47.040 1.00 17.98 329 THR B O 1
ATOM 5627 N N . GLN B 1 329 ? 36.744 -14.726 45.592 1.00 15.43 330 GLN B N 1
ATOM 5628 C CA . GLN B 1 329 ? 35.876 -13.733 46.222 1.00 17.10 330 GLN B CA 1
ATOM 5629 C C . GLN B 1 329 ? 34.546 -13.498 45.543 1.00 14.55 330 GLN B C 1
ATOM 5630 O O . GLN B 1 329 ? 33.633 -13.059 46.218 1.00 16.68 330 GLN B O 1
ATOM 5636 N N . VAL B 1 330 ? 34.414 -13.763 44.238 1.00 14.13 331 VAL B N 1
ATOM 5637 C CA . VAL B 1 330 ? 33.068 -13.762 43.665 1.00 13.87 331 VAL B CA 1
ATOM 5638 C C . VAL B 1 330 ? 32.077 -14.725 44.359 1.00 15.38 331 VAL B C 1
ATOM 5639 O O . VAL B 1 330 ? 30.948 -14.352 44.674 1.00 16.90 331 VAL B O 1
ATOM 5643 N N . PRO B 1 331 ? 32.503 -15.935 44.752 1.00 17.51 332 PRO B N 1
ATOM 5644 C CA . PRO B 1 331 ? 31.556 -16.838 45.473 1.00 19.17 332 PRO B CA 1
ATOM 5645 C C . PRO B 1 331 ? 31.175 -16.195 46.837 1.00 16.71 332 PRO B C 1
ATOM 5646 O O . PRO B 1 331 ? 30.055 -16.287 47.267 1.00 17.60 332 PRO B O 1
ATOM 5650 N N . TRP B 1 332 ? 32.093 -15.415 47.405 1.00 17.27 333 TRP B N 1
ATOM 5651 C CA . TRP B 1 332 ? 31.853 -14.784 48.703 1.00 16.38 333 TRP B CA 1
ATOM 5652 C C . TRP B 1 332 ? 30.817 -13.689 48.516 1.00 16.42 333 TRP B C 1
ATOM 5653 O O . TRP B 1 332 ? 29.918 -13.529 49.339 1.00 16.52 333 TRP B O 1
ATOM 5664 N N . LEU B 1 333 ? 30.915 -12.948 47.397 1.00 16.92 334 LEU B N 1
ATOM 5665 C CA . LEU B 1 333 ? 29.937 -11.918 47.140 1.00 17.44 334 LEU B CA 1
ATOM 5666 C C . LEU B 1 333 ? 28.534 -12.546 46.911 1.00 17.71 334 LEU B C 1
ATOM 5667 O O . LEU B 1 333 ? 27.490 -12.053 47.321 1.00 16.55 334 LEU B O 1
ATOM 5672 N N . VAL B 1 334 ? 28.505 -13.691 46.239 1.00 15.00 335 VAL B N 1
ATOM 5673 C CA . VAL B 1 334 ? 27.244 -14.426 46.112 1.00 16.69 335 VAL B CA 1
ATOM 5674 C C . VAL B 1 334 ? 26.649 -14.810 47.484 1.00 16.08 335 VAL B C 1
ATOM 5675 O O . VAL B 1 334 ? 25.445 -14.648 47.696 1.00 18.20 335 VAL B O 1
ATOM 5679 N N . GLU B 1 335 ? 27.498 -15.270 48.408 1.00 17.46 336 GLU B N 1
ATOM 5680 C CA . GLU B 1 335 ? 27.091 -15.612 49.744 1.00 18.44 336 GLU B CA 1
ATOM 5681 C C . GLU B 1 335 ? 26.519 -14.356 50.435 1.00 18.85 336 GLU B C 1
ATOM 5682 O O . GLU B 1 335 ? 25.465 -14.433 51.063 1.00 18.20 336 GLU B O 1
ATOM 5688 N N . LYS B 1 336 ? 27.151 -13.198 50.195 1.00 20.39 337 LYS B N 1
ATOM 5689 C CA . LYS B 1 336 ? 26.719 -11.961 50.861 1.00 19.45 337 LYS B CA 1
ATOM 5690 C C . LYS B 1 336 ? 25.342 -11.628 50.316 1.00 16.80 337 LYS B C 1
ATOM 5691 O O . LYS B 1 336 ? 24.422 -11.205 51.062 1.00 19.53 337 LYS B O 1
ATOM 5697 N N . TYR B 1 337 ? 25.216 -11.731 48.987 1.00 17.10 338 TYR B N 1
ATOM 5698 C CA . TYR B 1 337 ? 23.875 -11.514 48.363 1.00 17.86 338 TYR B CA 1
ATOM 5699 C C . TYR B 1 337 ? 22.785 -12.438 48.921 1.00 19.03 338 TYR B C 1
ATOM 5700 O O . TYR B 1 337 ? 21.678 -12.018 49.240 1.00 21.16 338 TYR B O 1
ATOM 5709 N N . MET B 1 338 ? 23.095 -13.713 49.058 1.00 18.58 339 MET B N 1
ATOM 5710 C CA . MET B 1 338 ? 22.107 -14.678 49.475 1.00 17.66 339 MET B CA 1
ATOM 5711 C C . MET B 1 338 ? 21.726 -14.450 50.920 1.00 19.38 339 MET B C 1
ATOM 5712 O O . MET B 1 338 ? 20.558 -14.796 51.311 1.00 23.09 339 MET B O 1
ATOM 5717 N N . ASN B 1 339 ? 22.644 -13.848 51.672 1.00 18.76 340 ASN B N 1
ATOM 5718 C CA . ASN B 1 339 ? 22.373 -13.471 53.075 1.00 21.34 340 ASN B CA 1
ATOM 5719 C C . ASN B 1 339 ? 21.809 -12.043 53.249 1.00 20.84 340 ASN B C 1
ATOM 5720 O O . ASN B 1 339 ? 21.724 -11.571 54.349 1.00 22.44 340 ASN B O 1
ATOM 5725 N N . LYS B 1 340 ? 21.462 -11.416 52.131 1.00 19.36 341 LYS B N 1
ATOM 5726 C CA A LYS B 1 340 ? 20.842 -10.104 52.125 0.50 21.15 341 LYS B CA 1
ATOM 5727 C CA B LYS B 1 340 ? 20.858 -10.098 52.069 0.50 21.12 341 LYS B CA 1
ATOM 5728 C C . LYS B 1 340 ? 21.760 -8.997 52.611 1.00 23.33 341 LYS B C 1
ATOM 5729 O O . LYS B 1 340 ? 21.260 -7.990 53.129 1.00 23.24 341 LYS B O 1
ATOM 5740 N N . GLU B 1 341 ? 23.079 -9.169 52.452 1.00 22.08 342 GLU B N 1
ATOM 5741 C CA . GLU B 1 341 ? 24.022 -8.155 52.901 1.00 20.20 342 GLU B CA 1
ATOM 5742 C C . GLU B 1 341 ? 24.490 -7.249 51.781 1.00 18.14 342 GLU B C 1
ATOM 5743 O O . GLU B 1 341 ? 25.084 -6.155 52.064 1.00 21.18 342 GLU B O 1
ATOM 5749 N N . ILE B 1 342 ? 24.319 -7.671 50.531 1.00 17.46 343 ILE B N 1
ATOM 5750 C CA . ILE B 1 342 ? 24.516 -6.777 49.376 1.00 19.28 343 ILE B CA 1
ATOM 5751 C C . ILE B 1 342 ? 23.352 -6.834 48.467 1.00 20.10 343 ILE B C 1
ATOM 5752 O O . ILE B 1 342 ? 22.723 -7.832 48.411 1.00 17.80 343 ILE B O 1
ATOM 5757 N N A LYS B 1 343 ? 22.998 -5.707 47.858 0.50 16.17 344 LYS B N 1
ATOM 5758 N N B LYS B 1 343 ? 22.993 -5.749 47.807 0.50 18.46 344 LYS B N 1
ATOM 5759 C CA A LYS B 1 343 ? 22.007 -5.604 46.770 0.50 17.36 344 LYS B CA 1
ATOM 5760 C CA B LYS B 1 343 ? 21.932 -5.806 46.813 0.50 17.31 344 LYS B CA 1
ATOM 5761 C C A LYS B 1 343 ? 22.532 -6.181 45.460 0.50 17.31 344 LYS B C 1
ATOM 5762 C C B LYS B 1 343 ? 22.510 -6.203 45.481 0.50 17.93 344 LYS B C 1
ATOM 5763 O O A LYS B 1 343 ? 23.732 -5.987 45.162 0.50 16.90 344 LYS B O 1
ATOM 5764 O O B LYS B 1 343 ? 23.693 -5.918 45.193 0.50 17.79 344 LYS B O 1
ATOM 5775 N N . VAL B 1 344 ? 21.687 -6.890 44.715 1.00 17.41 345 VAL B N 1
ATOM 5776 C CA . VAL B 1 344 ? 21.939 -7.218 43.311 1.00 17.77 345 VAL B CA 1
ATOM 5777 C C . VAL B 1 344 ? 20.673 -6.889 42.469 1.00 17.83 345 VAL B C 1
ATOM 5778 O O . VAL B 1 344 ? 20.778 -6.327 41.387 1.00 19.30 345 VAL B O 1
ATOM 5782 N N . ASP B 1 345 ? 19.506 -7.324 42.935 1.00 20.51 346 ASP B N 1
ATOM 5783 C CA . ASP B 1 345 ? 18.276 -7.237 42.144 1.00 21.75 346 ASP B CA 1
ATOM 5784 C C . ASP B 1 345 ? 17.993 -5.828 41.692 1.00 19.28 346 ASP B C 1
ATOM 5785 O O . ASP B 1 345 ? 17.483 -5.606 40.588 1.00 21.77 346 ASP B O 1
ATOM 5790 N N . GLU B 1 346 ? 18.312 -4.885 42.556 1.00 22.82 347 GLU B N 1
ATOM 5791 C CA . GLU B 1 346 ? 17.912 -3.509 42.329 1.00 22.42 347 GLU B CA 1
ATOM 5792 C C . GLU B 1 346 ? 18.640 -2.828 41.159 1.00 20.18 347 GLU B C 1
ATOM 5793 O O . GLU B 1 346 ? 18.234 -1.775 40.663 1.00 24.44 347 GLU B O 1
ATOM 5799 N N . TYR B 1 347 ? 19.758 -3.412 40.734 1.00 18.21 348 TYR B N 1
ATOM 5800 C CA . TYR B 1 347 ? 20.458 -2.850 39.594 1.00 19.69 348 TYR B CA 1
ATOM 5801 C C . TYR B 1 347 ? 19.864 -3.288 38.279 1.00 17.46 348 TYR B C 1
ATOM 5802 O O . TYR B 1 347 ? 20.261 -2.766 37.232 1.00 21.26 348 TYR B O 1
ATOM 5811 N N . ILE B 1 348 ? 18.920 -4.260 38.308 1.00 18.15 349 ILE B N 1
ATOM 5812 C CA . ILE B 1 348 ? 18.417 -4.864 37.050 1.00 20.13 349 ILE B CA 1
ATOM 5813 C C . ILE B 1 348 ? 17.081 -4.145 36.741 1.00 20.65 349 ILE B C 1
ATOM 5814 O O . ILE B 1 348 ? 16.081 -4.353 37.409 1.00 27.09 349 ILE B O 1
ATOM 5819 N N . THR B 1 349 ? 17.120 -3.236 35.737 1.00 20.36 350 THR B N 1
ATOM 5820 C CA . THR B 1 349 ? 15.996 -2.429 35.404 1.00 22.30 350 THR B CA 1
ATOM 5821 C C . THR B 1 349 ? 15.211 -3.000 34.236 1.00 23.57 350 THR B C 1
ATOM 5822 O O . THR B 1 349 ? 14.061 -2.613 34.002 1.00 24.26 350 THR B O 1
ATOM 5826 N N . HIS B 1 350 ? 15.865 -3.812 33.432 1.00 20.57 351 HIS B N 1
ATOM 5827 C CA . HIS B 1 350 ? 15.262 -4.424 32.234 1.00 22.44 351 HIS B CA 1
ATOM 5828 C C . HIS B 1 350 ? 15.636 -5.885 32.091 1.00 21.10 351 HIS B C 1
ATOM 5829 O O . HIS B 1 350 ? 16.764 -6.298 32.407 1.00 20.01 351 HIS B O 1
ATOM 5836 N N . ASN B 1 351 ? 14.710 -6.669 31.556 1.00 22.81 352 ASN B N 1
ATOM 5837 C CA . ASN B 1 351 ? 14.915 -8.055 31.251 1.00 24.60 352 ASN B CA 1
ATOM 5838 C C . ASN B 1 351 ? 14.457 -8.239 29.828 1.00 21.67 352 ASN B C 1
ATOM 5839 O O . ASN B 1 351 ? 13.307 -7.935 29.465 1.00 27.57 352 ASN B O 1
ATOM 5844 N N . LEU B 1 352 ? 15.332 -8.837 29.043 1.00 22.52 353 LEU B N 1
ATOM 5845 C CA . LEU B 1 352 ? 15.060 -9.117 27.633 1.00 22.22 353 LEU B CA 1
ATOM 5846 C C . LEU B 1 352 ? 15.552 -10.567 27.369 1.00 22.39 353 LEU B C 1
ATOM 5847 O O . LEU B 1 352 ? 15.913 -11.273 28.334 1.00 24.22 353 LEU B O 1
ATOM 5852 N N . THR B 1 353 ? 15.550 -10.987 26.101 1.00 22.94 354 THR B N 1
ATOM 5853 C CA . THR B 1 353 ? 16.117 -12.252 25.694 1.00 22.20 354 THR B CA 1
ATOM 5854 C C . THR B 1 353 ? 17.354 -12.007 24.817 1.00 23.11 354 THR B C 1
ATOM 5855 O O . THR B 1 353 ? 17.580 -10.864 24.292 1.00 22.85 354 THR B O 1
ATOM 5859 N N . LEU B 1 354 ? 18.170 -13.047 24.664 1.00 20.41 355 LEU B N 1
ATOM 5860 C CA . LEU B 1 354 ? 19.353 -12.926 23.785 1.00 20.47 355 LEU B CA 1
ATOM 5861 C C . LEU B 1 354 ? 18.908 -12.579 22.345 1.00 24.91 355 LEU B C 1
ATOM 5862 O O . LEU B 1 354 ? 19.587 -11.837 21.648 1.00 24.68 355 LEU B O 1
ATOM 5867 N N . GLY B 1 355 ? 17.756 -13.117 21.928 1.00 27.13 356 GLY B N 1
ATOM 5868 C CA . GLY B 1 355 ? 17.107 -12.788 20.632 1.00 26.01 356 GLY B CA 1
ATOM 5869 C C . GLY B 1 355 ? 16.952 -11.290 20.414 1.00 26.96 356 GLY B C 1
ATOM 5870 O O . GLY B 1 355 ? 17.034 -10.809 19.277 1.00 33.63 356 GLY B O 1
ATOM 5871 N N . GLU B 1 356 ? 16.760 -10.562 21.520 1.00 25.94 357 GLU B N 1
ATOM 5872 C CA . GLU B 1 356 ? 16.514 -9.134 21.520 1.00 30.31 357 GLU B CA 1
ATOM 5873 C C . GLU B 1 356 ? 17.741 -8.296 21.851 1.00 26.35 357 GLU B C 1
ATOM 5874 O O . GLU B 1 356 ? 17.626 -7.174 22.269 1.00 27.18 357 GLU B O 1
ATOM 5880 N N . ILE B 1 357 ? 18.928 -8.872 21.729 1.00 25.19 358 ILE B N 1
ATOM 5881 C CA . ILE B 1 357 ? 20.128 -8.201 22.174 1.00 24.80 358 ILE B CA 1
ATOM 5882 C C . ILE B 1 357 ? 20.377 -6.827 21.569 1.00 25.55 358 ILE B C 1
ATOM 5883 O O . ILE B 1 357 ? 20.925 -5.937 22.240 1.00 25.57 358 ILE B O 1
ATOM 5888 N N . ASN B 1 358 ? 20.063 -6.652 20.306 1.00 25.96 359 ASN B N 1
ATOM 5889 C CA . ASN B 1 358 ? 20.179 -5.314 19.707 1.00 26.62 359 ASN B CA 1
ATOM 5890 C C . ASN B 1 358 ? 19.371 -4.226 20.411 1.00 29.31 359 ASN B C 1
ATOM 5891 O O . ASN B 1 358 ? 19.904 -3.105 20.548 1.00 32.43 359 ASN B O 1
ATOM 5896 N N . LYS B 1 359 ? 18.147 -4.535 20.885 1.00 29.00 360 LYS B N 1
ATOM 5897 C CA . LYS B 1 359 ? 17.374 -3.587 21.716 1.00 33.93 360 LYS B CA 1
ATOM 5898 C C . LYS B 1 359 ? 18.068 -3.314 23.023 1.00 30.36 360 LYS B C 1
ATOM 5899 O O . LYS B 1 359 ? 17.909 -2.239 23.564 1.00 33.22 360 LYS B O 1
ATOM 5905 N N . ALA B 1 360 ? 18.788 -4.316 23.557 1.00 30.45 361 ALA B N 1
ATOM 5906 C CA . ALA B 1 360 ? 19.569 -4.147 24.792 1.00 25.38 361 ALA B CA 1
ATOM 5907 C C . ALA B 1 360 ? 20.680 -3.096 24.574 1.00 30.05 361 ALA B C 1
ATOM 5908 O O . ALA B 1 360 ? 20.948 -2.270 25.451 1.00 30.09 361 ALA B O 1
ATOM 5910 N N . PHE B 1 361 ? 21.352 -3.161 23.425 1.00 29.33 362 PHE B N 1
ATOM 5911 C CA . PHE B 1 361 ? 22.388 -2.176 23.097 1.00 30.83 362 PHE B CA 1
ATOM 5912 C C . PHE B 1 361 ? 21.738 -0.802 22.979 1.00 33.98 362 PHE B C 1
ATOM 5913 O O . PHE B 1 361 ? 22.315 0.215 23.389 1.00 35.83 362 PHE B O 1
ATOM 5921 N N . ASP B 1 362 ? 20.538 -0.763 22.402 1.00 32.33 363 ASP B N 1
ATOM 5922 C CA . ASP B 1 362 ? 19.784 0.507 22.339 1.00 31.42 363 ASP B CA 1
ATOM 5923 C C . ASP B 1 362 ? 19.520 1.098 23.760 1.00 34.47 363 ASP B C 1
ATOM 5924 O O . ASP B 1 362 ? 19.696 2.310 23.989 1.00 37.37 363 ASP B O 1
ATOM 5929 N N . LEU B 1 363 ? 19.125 0.242 24.703 1.00 34.20 364 LEU B N 1
ATOM 5930 C CA . LEU B 1 363 ? 18.934 0.644 26.103 1.00 35.83 364 LEU B CA 1
ATOM 5931 C C . LEU B 1 363 ? 20.174 1.178 26.784 1.00 42.02 364 LEU B C 1
ATOM 5932 O O . LEU B 1 363 ? 20.027 1.917 27.731 1.00 44.87 364 LEU B O 1
ATOM 5937 N N . LEU B 1 364 ? 21.384 0.806 26.351 1.00 33.05 365 LEU B N 1
ATOM 5938 C CA . LEU B 1 364 ? 22.554 1.429 26.950 1.00 38.08 365 LEU B CA 1
ATOM 5939 C C . LEU B 1 364 ? 22.550 2.964 26.829 1.00 50.30 365 LEU B C 1
ATOM 5940 O O . LEU B 1 364 ? 23.376 3.574 27.449 1.00 55.63 365 LEU B O 1
ATOM 5945 N N . HIS B 1 365 ? 21.660 3.548 26.007 1.00 50.35 366 HIS B N 1
ATOM 5946 C CA . HIS B 1 365 ? 21.493 5.035 25.783 1.00 52.13 366 HIS B CA 1
ATOM 5947 C C . HIS B 1 365 ? 20.452 5.626 26.692 1.00 50.37 366 HIS B C 1
ATOM 5948 O O . HIS B 1 365 ? 20.247 6.848 26.766 1.00 42.30 366 HIS B O 1
ATOM 5955 N N . GLU B 1 366 ? 19.772 4.715 27.374 1.00 56.48 367 GLU B N 1
ATOM 5956 C CA . GLU B 1 366 ? 18.573 4.955 28.149 1.00 49.71 367 GLU B CA 1
ATOM 5957 C C . GLU B 1 366 ? 18.984 5.403 29.516 1.00 40.26 367 GLU B C 1
ATOM 5958 O O . GLU B 1 366 ? 19.736 4.701 30.176 1.00 38.64 367 GLU B O 1
ATOM 5964 N N . GLY B 1 367 ? 18.516 6.587 29.920 1.00 49.30 368 GLY B N 1
ATOM 5965 C CA . GLY B 1 367 ? 18.833 7.113 31.230 1.00 44.65 368 GLY B CA 1
ATOM 5966 C C . GLY B 1 367 ? 18.279 6.209 32.318 1.00 49.14 368 GLY B C 1
ATOM 5967 O O . GLY B 1 367 ? 18.896 6.009 33.379 1.00 46.98 368 GLY B O 1
ATOM 5968 N N . THR B 1 368 ? 17.115 5.647 32.028 1.00 38.89 369 THR B N 1
ATOM 5969 C CA . THR B 1 368 ? 16.414 4.758 32.963 1.00 39.76 369 THR B CA 1
ATOM 5970 C C . THR B 1 368 ? 17.086 3.380 33.164 1.00 40.72 369 THR B C 1
ATOM 5971 O O . THR B 1 368 ? 16.752 2.703 34.138 1.00 41.05 369 THR B O 1
ATOM 5975 N N . CYS B 1 369 ? 18.021 2.981 32.285 1.00 40.07 370 CYS B N 1
ATOM 5976 C CA . CYS B 1 369 ? 18.629 1.635 32.358 1.00 27.92 370 CYS B CA 1
ATOM 5977 C C . CYS B 1 369 ? 19.942 1.602 33.174 1.00 27.14 370 CYS B C 1
ATOM 5978 O O . CYS B 1 369 ? 20.885 2.340 32.910 1.00 28.93 370 CYS B O 1
ATOM 5981 N N . LEU B 1 370 ? 19.942 0.725 34.165 1.00 22.80 371 LEU B N 1
ATOM 5982 C CA . LEU B 1 370 ? 21.148 0.332 34.853 1.00 20.89 371 LEU B CA 1
ATOM 5983 C C . LEU B 1 370 ? 21.729 -0.897 34.218 1.00 26.13 371 LEU B C 1
ATOM 5984 O O . LEU B 1 370 ? 22.650 -0.791 33.432 1.00 29.04 371 LEU B O 1
ATOM 5989 N N . ARG B 1 371 ? 21.269 -2.070 34.594 1.00 20.83 372 ARG B N 1
ATOM 5990 C CA . ARG B 1 371 ? 21.621 -3.282 33.883 1.00 19.38 372 ARG B CA 1
ATOM 5991 C C . ARG B 1 371 ? 20.386 -3.913 33.263 1.00 16.80 372 ARG B C 1
ATOM 5992 O O . ARG B 1 371 ? 19.264 -3.934 33.837 1.00 20.61 372 ARG B O 1
ATOM 6000 N N . CYS B 1 372 ? 20.593 -4.426 32.053 1.00 18.00 373 CYS B N 1
ATOM 6001 C CA . CYS B 1 372 ? 19.662 -5.239 31.347 1.00 20.36 373 CYS B CA 1
ATOM 6002 C C . CYS B 1 372 ? 20.175 -6.650 31.336 1.00 21.34 373 CYS B C 1
ATOM 6003 O O . CYS B 1 372 ? 21.361 -6.887 30.980 1.00 22.21 373 CYS B O 1
ATOM 6006 N N . VAL B 1 373 ? 19.343 -7.580 31.833 1.00 22.14 374 VAL B N 1
ATOM 6007 C CA . VAL B 1 373 ? 19.684 -9.010 31.883 1.00 21.49 374 VAL B CA 1
ATOM 6008 C C . VAL B 1 373 ? 18.958 -9.746 30.755 1.00 20.81 374 VAL B C 1
ATOM 6009 O O . VAL B 1 373 ? 17.751 -9.506 30.499 1.00 22.20 374 VAL B O 1
ATOM 6013 N N . LEU B 1 374 ? 19.712 -10.567 30.042 1.00 19.19 375 LEU B N 1
ATOM 6014 C CA . LEU B 1 374 ? 19.243 -11.327 28.894 1.00 21.08 375 LEU B CA 1
ATOM 6015 C C . LEU B 1 374 ? 19.088 -12.790 29.229 1.00 22.26 375 LEU B C 1
ATOM 6016 O O . LEU B 1 374 ? 20.011 -13.421 29.687 1.00 20.35 375 LEU B O 1
ATOM 6021 N N . ASP B 1 375 ? 17.921 -13.336 28.945 1.00 20.27 376 ASP B N 1
ATOM 6022 C CA . ASP B 1 375 ? 17.644 -14.769 29.040 1.00 21.21 376 ASP B CA 1
ATOM 6023 C C . ASP B 1 375 ? 18.074 -15.428 27.761 1.00 18.76 376 ASP B C 1
ATOM 6024 O O . ASP B 1 375 ? 17.591 -15.092 26.716 1.00 20.73 376 ASP B O 1
ATOM 6029 N N . THR B 1 376 ? 19.064 -16.343 27.820 1.00 19.96 377 THR B N 1
ATOM 6030 C CA . THR B 1 376 ? 19.631 -16.890 26.605 1.00 20.36 377 THR B CA 1
ATOM 6031 C C . THR B 1 376 ? 18.781 -17.994 25.939 1.00 23.66 377 THR B C 1
ATOM 6032 O O . THR B 1 376 ? 19.126 -18.476 24.876 1.00 23.70 377 THR B O 1
ATOM 6036 N N . SER B 1 377 ? 17.656 -18.350 26.536 1.00 22.63 378 SER B N 1
ATOM 6037 C CA . SER B 1 377 ? 16.882 -19.479 26.024 1.00 28.32 378 SER B CA 1
ATOM 6038 C C . SER B 1 377 ? 16.098 -19.124 24.741 1.00 24.37 378 SER B C 1
ATOM 6039 O O . SER B 1 377 ? 15.621 -20.022 24.038 1.00 34.02 378 SER B O 1
ATOM 6042 N N . LYS B 1 378 ? 15.987 -17.830 24.429 1.00 28.80 379 LYS B N 1
ATOM 6043 C CA . LYS B 1 378 ? 15.205 -17.350 23.288 1.00 38.08 379 LYS B CA 1
ATOM 6044 C C . LYS B 1 378 ? 15.754 -16.095 22.622 1.00 35.11 379 LYS B C 1
ATOM 6045 O O . LYS B 1 378 ? 16.602 -15.393 23.199 1.00 28.71 379 LYS B O 1
#

Solvent-accessible surface area: 29046 Å² total; per-residue (Å²): 134,70,125,44,108,90,12,84,8,92,0,1,0,0,80,87,52,78,102,92,9,62,62,42,75,0,55,0,30,38,20,61,35,23,1,0,0,0,84,1,45,56,0,0,0,7,112,58,0,17,91,4,48,32,43,137,30,108,113,22,65,55,34,2,0,1,0,0,0,0,0,0,47,3,34,5,43,10,138,70,16,110,102,8,118,62,45,20,34,0,0,0,2,57,40,8,7,11,103,126,27,107,29,11,145,36,66,111,18,19,19,20,24,111,12,143,72,0,20,21,66,4,21,2,67,82,42,139,127,24,7,3,29,16,139,70,149,92,2,74,6,17,45,6,0,0,0,0,0,37,32,0,0,0,9,32,20,3,4,0,114,6,46,89,104,5,45,19,43,48,0,0,1,0,0,14,1,0,0,15,0,3,0,0,0,55,44,28,10,134,12,96,108,46,8,38,0,0,0,2,7,1,28,6,35,0,0,0,0,0,10,0,0,86,82,22,34,17,56,68,3,0,0,5,18,110,44,59,173,37,53,120,51,0,89,104,0,9,3,78,44,44,13,11,39,152,108,77,158,87,67,21,30,84,13,0,47,95,67,14,124,26,4,0,27,23,0,0,0,17,93,18,66,24,79,34,0,54,3,0,0,29,0,0,16,72,9,47,0,14,0,0,0,10,10,119,23,50,98,54,86,67,0,24,0,123,8,145,38,0,18,8,18,29,25,0,40,7,6,12,4,0,26,3,52,2,23,76,54,0,24,103,0,0,96,47,27,61,98,178,82,11,50,1,62,75,0,20,56,53,92,30,28,2,41,67,0,50,112,0,9,98,19,16,160,82,34,104,13,11,19,0,1,0,37,5,78,168,137,53,105,62,98,83,11,81,7,84,0,0,0,0,72,78,56,106,114,89,6,61,60,43,76,0,52,0,29,38,19,59,49,23,1,0,0,0,91,1,34,60,0,0,2,8,131,55,0,18,62,5,48,44,39,146,26,105,75,26,65,44,19,1,0,0,0,0,0,0,0,0,51,4,25,2,44,10,149,71,18,114,112,7,116,53,48,21,33,0,0,0,1,77,18,7,7,12,104,130,28,124,22,13,139,36,66,120,21,21,23,18,41,121,13,141,74,0,21,10,64,3,20,3,77,82,50,141,133,24,8,2,30,9,149,70,100,88,0,76,6,20,42,7,0,0,0,0,0,36,35,0,0,0,9,37,19,5,5,0,106,6,46,87,104,4,50,20,44,46,0,0,2,0,0,15,1,1,0,16,0,3,0,0,0,55,45,24,9,130,12,93,111,44,9,35,0,0,0,2,6,0,25,7,36,0,0,0,0,0,11,0,0,84,81,23,33,16,58,71,3,0,0,5,19,110,45,60,173,28,52,124,51,0,93,109,0,8,3,80,45,44,12,11,34,154,109,78,159,96,72,19,32,80,15,0,46,85,71,12,122,26,5,0,23,25,0,0,0,16,86,14,65,25,78,31,0,49,4,0,0,34,0,1,8,40,10,41,0,13,0,0,0,9,8,119,17,43,73,46,85,71,1,24,0,120,3,130,31,0,19,12,18,24,26,1,47,7,6,15,2,0,29,3,58,1,30,75,52,0,24,95,0,0,97,47,26,66,96,178,82,12,50,0,61,68,1,20,57,42,94,41,27,1,35,50,0,48,115,1,11,99,26,43,168,79,39,90,17,12,20,2,1,0,33,4,76,163

Sequence (756 aa):
ATQGQQVITCKAAVAYEPNKPLLVIEDVQVAPPQAGEVRIKILYTALCHTDAYTWSGKDPEGLFPCILGHEAAAAGGIVESVGEGVTEVQAGDHVIPCYQQAECRECKFCKSGKTNLLCCGKVRSATGVGIMMNDRKSRFSVNGKPIYHFMGTSTFSQQYTVVHDVSVAKIDPTAPLDKVCLLGCGVPTGLGAVWNTAKVEPGSNVVAIFGLGTVGLAVAEGAKTAGASRIIGIDIDSKKYETAKKFGVNEFVNPKDHDKKPIQEVIIVDLLTDGGVDYSFECIGNVSSVMRAALECCHKGWGTSVIVGVAASSGQEISTRPFFQQLVTGRVWKKGTAFGGFKKSSRTQVPWLVEKYMNKEIKVDEYITHNLTLGEINKAFDLLHEGTCLRCCVLDTSKATQQGQVITCKKAAVAYEPNKPLLVIEDVQVAPPQAGEVRIKILLLYTALCHTDAYTWSSGKKDDPPEEGGLLFPCILGHEAAGIVESVGEGVTEVQQAGDHVIPCCYYQAECRECKFCKSGKTNLLCCGGKKVVRSATGVGIMMNDRKSRFSVVNGKKPIIYHFMGTSTFSQYTVVVHDVSVAKIDPTAPLDKVCLLGCGVPTGLGAVWNTAKKVEPGSNVVAIFGLGTVGLAVAEGAKTAGASRIIGIDIDSKKYETAKKKFGVVNEFVNPKDHDKPIQEVIVDLTDDGGVDYSFECIGNVSSVMRAALECCHKGWGTSVIVGVAASGQEISSTRPFQLVTGRVWKGTAFGGFKSRTQVPWLVEKYMNKKEIKKVDEYITHNLTLGEINKAFDLLHEGTCLRCVLDTSK

Nearest PDB structures (foldseek):
  8co4-assembly1_A  TM=9.972E-01  e=6.404E-83  Arabidopsis thaliana
  4l0q-assembly1_B  TM=9.965E-01  e=2.182E-80  Arabidopsis thaliana
  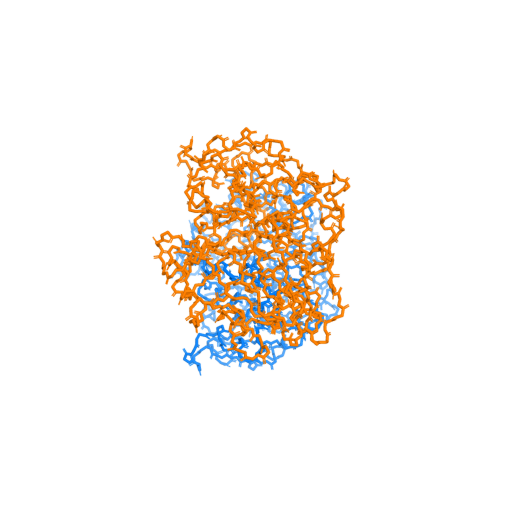4dlb-assembly1_B  TM=9.928E-01  e=7.072E-76  Solanum lycopersicum
  7aas-assembly1_A  TM=9.952E-01  e=8.917E-67  Chlamydomonas reinhardtii
  8con-assembly1_A  TM=9.756E-01  e=5.105E-58  Arabidopsis thaliana